Protein AF-A0A6S7AX30-F1 (afdb_monomer_lite)

Foldseek 3Di:
DDDDDDDDDDQPQQQPFDDDDPPDALGDGPVLVVCCVPPPVNVVADNPDPLSSLLSVLCCVQPVCVVCVSYDRDGDPVNLVVVVPDALVNCLVRRVSSVLSVQQHPDDDSCVVHPNQVQQADKDAQEDVQRDIDGNVLVSVQVVDPVNVVQANSNAPLSVLVSLVCCVVPVCNSGVVYDDHDDQDRVQQADWPDDPVPPDDTDTRVLVRVCVVDPVSVVQADPVAPLRRLVSLVCCVVPVCVSRVSDDDDDDADDDQQACAPDDADPLWFTDGNVLVSVCVVDVVLCVQLPDCRARSSVLQSLLCCVPPVCVSRVSHDDHGDATDDQQADWADDDDPLADIDGNVLVSVCVVPVVLCVQQPRHARLSRLQSLQCCVVPVCNSRVSDPDDDDADDPQQQDWAAAPQGRPQTDGNVLVRVCVVDPVLVVQADRNARLRVLVSLVCCQPPVCVSRVSDDDHLADRPQQQDWPDDPPPLAFTDTNVLVSVCVVDPVNVVQADSVANVRVLVSLVCCVVPVCVVNVSDPDDDDAGDPQQQAAPDPDDPDADGDGNVLVSVCVVDPVLCPQLPPVARRNVLSSLVCCVVPVCVVRVSHDDHDDADDVQQQDFAADPQGGPDTDRNVLVSVCVVDPVLVVQADSNANVSRLVSLVCCVVPVCVVRVSHDDHLLCSLVVQLVCCVPPPPPPALWRPSLVRVCVRDPVLVVPADRVDPVSVVVSLVCCLVCVCVVRVSNNQWHKDWDDQDDDDDDDDGDDTGIGIDGDDPDAAFAEEEEEACQAPDPLVVLSVQVVLLCVVLVGDYAYEYLQDDDHDRHHCPCVVRYDPDHRHQAYEYSEALVVLVVSCVRVVVCVLPPNHQYEYAHWDWWQEDFCVSPVSLVSHQAYAQQFVSRQNHCVVVPPHHYDDQHGFADADDQDALDCVVQVHDDQAQEEEEADEQVDQCLQQVVLLVLLLQCLQQPQDRPRYAYEYHYENRDPPDPSVVSVVVSCPPRPRYHYRHDDDDSNRVSSPLLNHAEYEGQGQTTSACNVQLNNLLSLHAYEYECDYGPVRLDDVQQHLYFFADWAQFDVPSDPSSPPITTGRTDSNSSSVSVNCCVVPVVSRNRNSNSSSVSCCCCRHSVNSSVVVVVVSVVVVVVVVD

Secondary structure (DSSP, 8-state):
-----PPPPSSGGGGSB-SS-TTSTTPPBHHHHHHTTT-TTTTT--TT-HHHHHHHHHHIIIIITTT-TT---PPPHHHHHHHHH--HHHHHHH-HHHHHHHHT--S--GGGGG-HHHHHT-EEEEETTTTEEEEHHHHHHHHH-HHHHHH--TTSHHHHHHHHHHIIIIITTT-TT---------GGGSSBSS-TTSSSPP-BHHHHHHHHH-HHHHHH--TTSHHHHHHHHHHIIIIIHHHTTT----PPPP-GGGSSBSS--SSS----BHHHHHHHHT-HHHHHHH--TTSHHHHHHHHHHIIIIIHHH-TT----PPPPPGGGGPEEP-SSTTPPPEEHHHHHHHHH-HHHHHH--TTSHHHHHHHHHHIIIIIHHH-TTS---PPPPPGGGG-EE--SS---S-EEHHHHHHHHH-HHHHHH--TT-HHHHHHHHHHIIIIIHHH-TT--------TTSSSBSS-TTS-SPP-BHHHHHHHHH-HHHHHH--TTSHHHHHHHHHHIIIIIHHHTTT----PPPPPHHHHSBSS---SSS---BHHHHHHHHH-TTTTTTS-TTSHHHHHHHHHHIIIIIHHH-TT----PPPPPHHHH-EE--SS---S-EEHHHHHHHHH-HHHHHH--TTSHHHHHHHHHHIIIIIHHH-TT-----TTHHHHHHHHHHHS--TT-SS-HHHHHHHHH-HHHHHH--TTSHHHHHHHHHHHHHHHHHH-GGGTTEEEEEE--------S--PPSEEEEEE-----EEEEEEEE-TTBSSHHHHHHHHHHHHHHHTT--EEEEE-SS--S-B---TTGGGEESS--EEEEEE-S-HHHHHHHHHTTTHHHHHSSSEEEE-----SSS--GGGTTGGGGSSEEEESSHHHHHHHHTT-SS-EEE-PPP---PPPS---GGGGT--TTSEEEEEEEETTS-HHHH-HHHHHHHHHHHHTTT-TTEEEEEEEES--TT-HHHHHHHHHHTT-TTEEEE-SPPPHHHHHHHHHHSSEEEE--S--SS-HHHHHHHHTT--EEEESSSGGGGT--TTTSEEE-EEEEEPPTTSSTT-TT-EEEEE-HHHHHHHHHHHHH-HHHHHHHHHHHHHHHHHHTSHHHHHHHHHHHHHHHHHHTT-

Sequence (1133 aa):
MANLGPKKNKTGWLAEYRHPSPTELFCLPSAIYFLMKFRADLAPFNSKALDDRITLYFWWEMTARETYPDFDWVLREEDLEYLRQLDNDTLIERHPGALTYWLGTTLPSVLDTKQLDETLLEPQTVFEEAGLQLPKLITMIVANRGDLSQAFKLDTLSGYLNCLDWWEAHGQDASPRVTWRPPVSWPALLEPIDDPRSGTMPFPRFLALITTERHDLRSAFDLNTLIGRLECLSWWADHGHREYLRIKWSQPPIGGAMVEPEQPPVDDGPHVPRFLSQIVDERPDLQAAFGPLQSFTGRLNCLSWWLEHGQFQYRAIKWVPPTVPAPLFEMEWGEHPDWLPVPRFLRLIREEWPDLQALCPLDSFIGRLKCLSWWVEHGERQFPVIHWVAPALGEDLFRMEAGEQCALPLLPRFLTLIRNERPDLQADFDLDSFSQRLGLLSWWDKDGHNEYHAIKWSAAGLPGLLEPIDDPQSGAMPLPRFLALITAERADLRGAYDLNTLTGRLACLTWWEEHGHREYSLIKWAPAPIGSAMLEPEQPAVNDGPDVPRFIAQIVRERPDLRTFCAQNSFIGRVNALSWWVDHGQFQYPAIHWVPPALSEDLLRMEPGQQCTLPLLPRFLLLIWKARPDLQESFNLDSFSHRLGLISWWDRDGQREYHAIKWSATRLSEVLASIDDEQPADDSLLPRFLVLIASDRADLRSVYDINTEAGRDQLAAWWNEWGEAEYPLLGSLKVRWVDSTGDSDDDEREPARYHARVEGVGYEHGVNVIGFPQGVLGLGEDARMAARVFQLTSTPVALINAPMSGPAKLDHSVDHLIRDELKYRISLICLPAPEMVRLALEGGRKLIDAPTHKIGAWPWELPHWPSAFGKVHQMVDEIWAQSRFVQSVYSRLGDTPVYHMPMAVEVPAPVDPKRERFGLPSNEFLFYLMFDGNSWLSRKNPLAGVQAFKQAFGKHSPGVGLVIKAMNVRDDDPVWRAVLELAAGDSRIHIVSERLSRQDSTDFMACCDAYISLHRSEGFGRVIAEAMALGQPVVATNFSGNVDFCEPDTAFLVDGELIPLRPGDYLFSEGQYWCDPDVSIAAEQLKRMIDDVPLRERIAQAGKARVERDYSVEAVARAYARRLAAIAEAKAK

Radius of gyration: 48.24 Å; chains: 1; bounding box: 121×79×139 Å

pLDDT: mean 85.19, std 10.33, range [29.56, 98.75]

Structure (mmCIF, N/CA/C/O backbone):
data_AF-A0A6S7AX30-F1
#
_entry.id   AF-A0A6S7AX30-F1
#
loop_
_atom_site.group_PDB
_atom_site.id
_atom_site.type_symbol
_atom_site.label_atom_id
_atom_site.label_alt_id
_atom_site.label_comp_id
_atom_site.label_asym_id
_atom_site.label_entity_id
_atom_site.label_seq_id
_atom_site.pdbx_PDB_ins_code
_atom_site.Cartn_x
_atom_site.Cartn_y
_atom_site.Cartn_z
_atom_site.occupancy
_atom_site.B_iso_or_equiv
_atom_site.auth_seq_id
_atom_site.auth_comp_id
_atom_site.auth_asym_id
_atom_site.auth_atom_id
_atom_site.pdbx_PDB_model_num
ATOM 1 N N . MET A 1 1 ? 69.314 -39.442 44.982 1.00 42.22 1 MET A N 1
ATOM 2 C CA . MET A 1 1 ? 68.712 -38.116 44.694 1.00 42.22 1 MET A CA 1
ATOM 3 C C . MET A 1 1 ? 67.278 -38.376 44.238 1.00 42.22 1 MET A C 1
ATOM 5 O O . MET A 1 1 ? 67.129 -39.277 43.434 1.00 42.22 1 MET A O 1
ATOM 9 N N . ALA A 1 2 ? 66.199 -37.743 44.706 1.00 37.50 2 ALA A N 1
ATOM 10 C CA . ALA A 1 2 ? 66.019 -36.527 45.500 1.00 37.50 2 ALA A CA 1
ATOM 11 C C . ALA A 1 2 ? 64.630 -36.514 46.214 1.00 37.50 2 ALA A C 1
ATOM 13 O O . ALA A 1 2 ? 63.780 -37.349 45.927 1.00 37.50 2 ALA A O 1
ATOM 14 N N . ASN A 1 3 ? 64.477 -35.559 47.143 1.00 48.16 3 ASN A N 1
ATOM 15 C CA . ASN A 1 3 ? 63.391 -35.232 48.096 1.00 48.16 3 ASN A CA 1
ATOM 16 C C . ASN A 1 3 ? 61.920 -35.235 47.613 1.00 48.16 3 ASN A C 1
ATOM 18 O O . ASN A 1 3 ? 61.669 -34.876 46.470 1.00 48.16 3 ASN A O 1
ATOM 22 N N . LEU A 1 4 ? 60.970 -35.443 48.557 1.00 37.53 4 LEU A N 1
ATOM 23 C CA . LEU A 1 4 ? 59.861 -34.524 48.954 1.00 37.53 4 LEU A CA 1
ATOM 24 C C . LEU A 1 4 ? 59.042 -35.098 50.160 1.00 37.53 4 LEU A C 1
ATOM 26 O O . LEU A 1 4 ? 58.848 -36.305 50.249 1.00 37.53 4 LEU A O 1
ATOM 30 N N . GLY A 1 5 ? 58.622 -34.238 51.111 1.00 41.16 5 GLY A N 1
ATOM 31 C CA . GLY A 1 5 ? 58.131 -34.555 52.483 1.00 41.16 5 GLY A CA 1
ATOM 32 C C . GLY A 1 5 ? 56.606 -34.790 52.709 1.00 41.16 5 GLY A C 1
ATOM 33 O O . GLY A 1 5 ? 55.892 -35.101 51.758 1.00 41.16 5 GLY A O 1
ATOM 34 N N . PRO A 1 6 ? 56.082 -34.676 53.962 1.00 50.81 6 PRO A N 1
ATOM 35 C CA . PRO A 1 6 ? 54.778 -35.228 54.382 1.00 50.81 6 PRO A CA 1
ATOM 36 C C . PRO A 1 6 ? 53.566 -34.316 54.076 1.00 50.81 6 PRO A C 1
ATOM 38 O O . PRO A 1 6 ? 53.622 -33.100 54.263 1.00 50.81 6 PRO A O 1
ATOM 41 N N . LYS A 1 7 ? 52.436 -34.900 53.638 1.00 44.81 7 LYS A N 1
ATOM 42 C CA . LYS A 1 7 ? 51.177 -34.189 53.316 1.00 44.81 7 LYS A CA 1
ATOM 43 C C . LYS A 1 7 ? 50.457 -33.686 54.587 1.00 44.81 7 LYS A C 1
ATOM 45 O O . LYS A 1 7 ? 50.046 -34.488 55.417 1.00 44.81 7 LYS A O 1
ATOM 50 N N . LYS A 1 8 ? 50.253 -32.364 54.705 1.00 45.91 8 LYS A N 1
ATOM 51 C CA . LYS A 1 8 ? 49.377 -31.699 55.701 1.00 45.91 8 LYS A CA 1
ATOM 52 C C . LYS A 1 8 ? 47.892 -31.823 55.311 1.00 45.91 8 LYS A C 1
ATOM 54 O O . LYS A 1 8 ? 47.566 -31.617 54.143 1.00 45.91 8 LYS A O 1
ATOM 59 N N . ASN A 1 9 ? 47.010 -32.084 56.282 1.00 55.06 9 ASN A N 1
ATOM 60 C CA . ASN A 1 9 ? 45.549 -32.064 56.113 1.00 55.06 9 ASN A CA 1
ATOM 61 C C . ASN A 1 9 ? 45.050 -30.605 56.001 1.00 55.06 9 ASN A C 1
ATOM 63 O O . ASN A 1 9 ? 45.319 -29.802 56.892 1.00 55.06 9 ASN A O 1
ATOM 67 N N . LYS A 1 10 ? 44.410 -30.232 54.883 1.00 53.69 10 LYS A N 1
ATOM 68 C CA . LYS A 1 10 ? 44.222 -28.821 54.474 1.00 53.69 10 LYS A CA 1
ATOM 69 C C . LYS A 1 10 ? 42.907 -28.165 54.938 1.00 53.69 10 LYS A C 1
ATOM 71 O O . LYS A 1 10 ? 42.803 -26.947 54.827 1.00 53.69 10 LYS A O 1
ATOM 76 N N . THR A 1 11 ? 41.938 -28.917 55.469 1.00 63.81 11 THR A N 1
ATOM 77 C CA . THR A 1 11 ? 40.580 -28.416 55.797 1.00 63.81 11 THR A CA 1
ATOM 78 C C . THR A 1 11 ? 40.224 -28.425 57.286 1.00 63.81 11 THR A C 1
ATOM 80 O O . THR A 1 11 ? 39.175 -27.913 57.654 1.00 63.81 11 THR A O 1
ATOM 83 N N . GLY A 1 12 ? 41.105 -28.917 58.168 1.00 64.38 12 GLY A N 1
ATOM 84 C CA . GLY A 1 12 ? 40.817 -29.037 59.609 1.00 64.38 12 GLY A CA 1
ATOM 85 C C . GLY A 1 12 ? 40.468 -27.723 60.325 1.00 64.38 12 GLY A C 1
ATOM 86 O O . GLY A 1 12 ? 39.806 -27.748 61.353 1.00 64.38 12 GLY A O 1
ATOM 87 N N . TRP A 1 13 ? 40.842 -26.577 59.750 1.00 72.88 13 TRP A N 1
ATOM 88 C CA . TRP A 1 13 ? 40.536 -25.255 60.299 1.00 72.88 13 TRP A CA 1
ATOM 89 C C . TRP A 1 13 ? 39.056 -24.845 60.153 1.00 72.88 13 TRP A C 1
ATOM 91 O O . TRP A 1 13 ? 38.624 -23.907 60.817 1.00 72.88 13 TRP A O 1
ATOM 101 N N . LEU A 1 14 ? 38.265 -25.511 59.297 1.00 71.56 14 LEU A N 1
ATOM 102 C CA . LEU A 1 14 ? 36.848 -25.172 59.074 1.00 71.56 14 LEU A CA 1
ATOM 103 C C . LEU A 1 14 ? 35.968 -25.439 60.307 1.00 71.56 14 LEU A C 1
ATOM 105 O O . LEU A 1 14 ? 34.996 -24.715 60.524 1.00 71.56 14 LEU A O 1
ATOM 109 N N . ALA A 1 15 ? 36.352 -26.424 61.123 1.00 70.69 15 ALA A N 1
ATOM 110 C CA . ALA A 1 15 ? 35.681 -26.792 62.370 1.00 70.69 15 ALA A CA 1
ATOM 111 C C . ALA A 1 15 ? 36.139 -25.957 63.587 1.00 70.69 15 ALA A C 1
ATOM 113 O O . ALA A 1 15 ? 35.572 -26.082 64.668 1.00 70.69 15 ALA A O 1
ATOM 114 N N . GLU A 1 16 ? 37.166 -25.109 63.442 1.00 76.81 16 GLU A N 1
ATOM 115 C CA . GLU A 1 16 ? 37.629 -24.226 64.521 1.00 76.81 16 GLU A CA 1
ATOM 116 C C . GLU A 1 16 ? 36.676 -23.032 64.698 1.00 76.81 16 GLU A C 1
ATOM 118 O O . GLU A 1 16 ? 36.100 -22.550 63.726 1.00 76.81 16 GLU A O 1
ATOM 123 N N . TYR A 1 17 ? 36.546 -22.476 65.904 1.00 75.12 17 TYR A N 1
ATOM 124 C CA . TYR A 1 17 ? 35.727 -21.280 66.164 1.00 75.12 17 TYR A CA 1
ATOM 125 C C . TYR A 1 17 ? 36.562 -19.992 66.038 1.00 75.12 17 TYR A C 1
ATOM 127 O O . TYR A 1 17 ? 37.670 -19.927 66.572 1.00 75.12 17 TYR A O 1
ATOM 135 N N . ARG A 1 18 ? 36.052 -18.944 65.363 1.00 64.25 18 ARG A N 1
ATOM 136 C CA . ARG A 1 18 ? 36.809 -17.689 65.113 1.00 64.25 18 ARG A CA 1
ATOM 137 C C . ARG A 1 18 ? 36.280 -16.415 65.792 1.00 64.25 18 ARG A C 1
ATOM 139 O O . ARG A 1 18 ? 37.004 -15.421 65.773 1.00 64.25 18 ARG A O 1
ATOM 146 N N . HIS A 1 19 ? 35.084 -16.397 66.396 1.00 60.34 19 HIS A N 1
ATOM 147 C CA . HIS A 1 19 ? 34.520 -15.187 67.030 1.00 60.34 19 HIS A CA 1
ATOM 148 C C . HIS A 1 19 ? 33.320 -15.487 67.974 1.00 60.34 19 HIS A C 1
ATOM 150 O O . HIS A 1 19 ? 32.438 -16.226 67.547 1.00 60.34 19 HIS A O 1
ATOM 156 N N . PRO A 1 20 ? 33.174 -14.841 69.159 1.00 54.16 20 PRO A N 1
ATOM 157 C CA . PRO A 1 20 ? 34.151 -14.608 70.219 1.00 54.16 20 PRO A CA 1
ATOM 158 C C . PRO A 1 20 ? 33.962 -15.661 71.340 1.00 54.16 20 PRO A C 1
ATOM 160 O O . PRO A 1 20 ? 32.914 -15.756 71.958 1.00 54.16 20 PRO A O 1
ATOM 163 N N . SER A 1 21 ? 35.003 -16.431 71.642 1.00 62.84 21 SER A N 1
ATOM 164 C CA . SER A 1 21 ? 35.012 -17.480 72.675 1.00 62.84 21 SER A CA 1
ATOM 165 C C . SER A 1 21 ? 34.182 -18.750 72.376 1.00 62.84 21 SER A C 1
ATOM 167 O O . SER A 1 21 ? 32.979 -18.678 72.130 1.00 62.84 21 SER A O 1
ATOM 169 N N . PRO A 1 22 ? 34.778 -19.950 72.525 1.00 67.75 22 PRO A N 1
ATOM 170 C CA . PRO A 1 22 ? 34.062 -21.232 72.537 1.00 67.75 22 PRO A CA 1
ATOM 171 C C . PRO A 1 22 ? 32.986 -21.373 73.632 1.00 67.75 22 PRO A C 1
ATOM 173 O O . PRO A 1 22 ? 32.368 -22.428 73.735 1.00 67.75 22 PRO A O 1
ATOM 176 N N . THR A 1 23 ? 32.791 -20.360 74.486 1.00 74.75 23 THR A N 1
ATOM 177 C CA . THR A 1 23 ? 31.898 -20.382 75.654 1.00 74.75 23 THR A CA 1
ATOM 178 C C . THR A 1 23 ? 30.538 -19.710 75.430 1.00 74.75 23 THR A C 1
ATOM 180 O O . THR A 1 23 ? 29.663 -19.877 76.267 1.00 74.75 23 THR A O 1
ATOM 183 N N . GLU A 1 24 ? 30.310 -18.966 74.342 1.00 83.56 24 GLU A N 1
ATOM 184 C CA . GLU A 1 24 ? 29.011 -18.306 74.085 1.00 83.56 24 GLU A CA 1
ATOM 185 C C . GLU A 1 24 ? 27.985 -19.234 73.420 1.00 83.56 24 GLU A C 1
ATOM 187 O O . GLU A 1 24 ? 28.378 -20.106 72.650 1.00 83.56 24 GLU A O 1
ATOM 192 N N . LEU A 1 25 ? 26.685 -19.050 73.698 1.00 86.69 25 LEU A N 1
ATOM 193 C CA . LEU A 1 25 ? 25.582 -19.824 73.098 1.00 86.69 25 LEU A CA 1
ATOM 194 C C . LEU A 1 25 ? 25.581 -19.738 71.559 1.00 86.69 25 LEU A C 1
ATOM 196 O O . LEU A 1 25 ? 25.778 -18.658 71.002 1.00 86.69 25 LEU A O 1
ATOM 200 N N . PHE A 1 26 ? 25.346 -20.868 70.888 1.00 90.50 26 PHE A N 1
ATOM 201 C CA . PHE A 1 26 ? 25.365 -21.039 69.430 1.00 90.50 26 PHE A CA 1
ATOM 202 C C . PHE A 1 26 ? 26.657 -20.502 68.787 1.00 90.50 26 PHE A C 1
ATOM 204 O O . PHE A 1 26 ? 26.630 -19.715 67.840 1.00 90.50 26 PHE A O 1
ATOM 211 N N . CYS A 1 27 ? 27.816 -20.903 69.325 1.00 87.12 27 CYS A N 1
ATOM 212 C CA . CYS A 1 27 ? 29.123 -20.455 68.835 1.00 87.12 27 CYS A CA 1
ATOM 213 C C . CYS A 1 27 ? 29.326 -20.797 67.345 1.00 87.12 27 CYS A C 1
ATOM 215 O O . CYS A 1 27 ? 29.049 -21.915 66.913 1.00 87.12 27 CYS A O 1
ATOM 217 N N . LEU A 1 28 ? 29.824 -19.830 66.566 1.00 86.12 28 LEU A N 1
ATOM 218 C CA . LEU A 1 28 ? 29.860 -19.882 65.103 1.00 86.12 28 LEU A CA 1
ATOM 219 C C . LEU A 1 28 ? 31.139 -20.578 64.576 1.00 86.12 28 LEU A C 1
ATOM 221 O O . LEU A 1 28 ? 32.245 -20.080 64.838 1.00 86.12 28 LEU A O 1
ATOM 225 N N . PRO A 1 29 ? 31.044 -21.674 63.794 1.00 85.94 29 PRO A N 1
ATOM 226 C CA . PRO A 1 29 ? 32.205 -22.296 63.153 1.00 85.94 29 PRO A CA 1
ATOM 227 C C . PRO A 1 29 ? 32.912 -21.342 62.180 1.00 85.94 29 PRO A C 1
ATOM 229 O O . PRO A 1 29 ? 32.282 -20.483 61.552 1.00 85.94 29 PRO A O 1
ATOM 232 N N . SER A 1 30 ? 34.224 -21.517 61.988 1.00 82.19 30 SER A N 1
ATOM 233 C CA . SER A 1 30 ? 35.027 -20.706 61.055 1.00 82.19 30 SER A CA 1
ATOM 234 C C . SER A 1 30 ? 34.475 -20.736 59.637 1.00 82.19 30 SER A C 1
ATOM 236 O O . SER A 1 30 ? 34.557 -19.724 58.943 1.00 82.19 30 SER A O 1
ATOM 238 N N . ALA A 1 31 ? 33.901 -21.866 59.217 1.00 81.69 31 ALA A N 1
ATOM 239 C CA . ALA A 1 31 ? 33.264 -22.002 57.915 1.00 81.69 31 ALA A CA 1
ATOM 240 C C . ALA A 1 31 ? 32.069 -21.048 57.745 1.00 81.69 31 ALA A C 1
ATOM 242 O O . ALA A 1 31 ? 32.006 -20.324 56.755 1.00 81.69 31 ALA A O 1
ATOM 243 N N . ILE A 1 32 ? 31.174 -20.964 58.732 1.00 86.75 32 ILE A N 1
ATOM 244 C CA . ILE A 1 32 ? 30.006 -20.069 58.687 1.00 86.75 32 ILE A CA 1
ATOM 245 C C . ILE A 1 32 ? 30.455 -18.607 58.749 1.00 86.75 32 ILE A C 1
ATOM 247 O O . ILE A 1 32 ? 30.018 -17.790 57.940 1.00 86.75 32 ILE A O 1
ATOM 251 N N . TYR A 1 33 ? 31.415 -18.289 59.625 1.00 80.81 33 TYR A N 1
ATOM 252 C CA . TYR A 1 33 ? 32.007 -16.948 59.693 1.00 80.81 33 TYR A CA 1
ATOM 253 C C . TYR A 1 33 ? 32.649 -16.524 58.363 1.00 80.81 33 TYR A C 1
ATOM 255 O O . TYR A 1 33 ? 32.619 -15.353 57.985 1.00 80.81 33 TYR A O 1
ATOM 263 N N . PHE A 1 34 ? 33.255 -17.475 57.648 1.00 79.25 34 PHE A N 1
ATOM 264 C CA . PHE A 1 34 ? 33.798 -17.244 56.318 1.00 79.25 34 PHE A CA 1
ATOM 265 C C . PHE A 1 34 ? 32.681 -17.019 55.292 1.00 79.25 34 PHE A C 1
ATOM 267 O O . PHE A 1 34 ? 32.738 -16.031 54.565 1.00 79.25 34 PHE A O 1
ATOM 274 N N . LEU A 1 35 ? 31.649 -17.868 55.262 1.00 82.06 35 LEU A N 1
ATOM 275 C CA . LEU A 1 35 ? 30.531 -17.757 54.317 1.00 82.06 35 LEU A CA 1
ATOM 276 C C . LEU A 1 35 ? 29.806 -16.410 54.422 1.00 82.06 35 LEU A C 1
ATOM 278 O O . LEU A 1 35 ? 29.531 -15.801 53.390 1.00 82.06 35 LEU A O 1
ATOM 282 N N . MET A 1 36 ? 29.606 -15.886 55.634 1.00 84.19 36 MET A N 1
ATOM 283 C CA . MET A 1 36 ? 29.001 -14.564 55.862 1.00 84.19 36 MET A CA 1
ATOM 284 C C . MET A 1 36 ? 29.741 -13.406 55.168 1.00 84.19 36 MET A C 1
ATOM 286 O O . MET A 1 36 ? 29.152 -12.356 54.936 1.00 84.19 36 MET A O 1
ATOM 290 N N . LYS A 1 37 ? 31.026 -13.570 54.813 1.00 74.12 37 LYS A N 1
ATOM 291 C CA . LYS A 1 37 ? 31.805 -12.540 54.101 1.00 74.12 37 LYS A CA 1
ATOM 292 C C . LYS A 1 37 ? 31.647 -12.568 52.582 1.00 74.12 37 LYS A C 1
ATOM 294 O O . LYS A 1 37 ? 32.015 -11.593 51.935 1.00 74.12 37 LYS A O 1
ATOM 299 N N . PHE A 1 38 ? 31.167 -13.675 52.017 1.00 70.44 38 PHE A N 1
ATOM 300 C CA . PHE A 1 38 ? 31.124 -13.891 50.563 1.00 70.44 38 PHE A CA 1
ATOM 301 C C . PHE A 1 38 ? 29.712 -14.119 50.026 1.00 70.44 38 PHE A C 1
ATOM 303 O O . PHE A 1 38 ? 29.464 -13.877 48.848 1.00 70.44 38 PHE A O 1
ATOM 310 N N . ARG A 1 39 ? 28.788 -14.577 50.872 1.00 76.38 39 ARG A N 1
ATOM 311 C CA . ARG A 1 39 ? 27.390 -14.798 50.516 1.00 76.38 39 ARG A CA 1
ATOM 312 C C . ARG A 1 39 ? 26.551 -13.580 50.874 1.00 76.38 39 ARG A C 1
ATOM 314 O O . ARG A 1 39 ? 26.411 -13.241 52.046 1.00 76.38 39 ARG A O 1
ATOM 321 N N . ALA A 1 40 ? 25.991 -12.937 49.852 1.00 74.06 40 ALA A N 1
ATOM 322 C CA . ALA A 1 40 ? 25.175 -11.736 50.010 1.00 74.06 40 ALA A CA 1
ATOM 323 C C . ALA A 1 40 ? 23.923 -11.980 50.871 1.00 74.06 40 ALA A C 1
ATOM 325 O O . ALA A 1 40 ? 23.527 -11.098 51.624 1.00 74.06 40 ALA A O 1
ATOM 326 N N . ASP A 1 41 ? 23.350 -13.184 50.817 1.00 79.81 41 ASP A N 1
ATOM 327 C CA . ASP A 1 41 ? 22.185 -13.591 51.609 1.00 79.81 41 ASP A CA 1
ATOM 328 C C . ASP A 1 41 ? 22.490 -13.771 53.106 1.00 79.81 41 ASP A C 1
ATOM 330 O O . ASP A 1 41 ? 21.584 -13.698 53.930 1.00 79.81 41 ASP A O 1
ATOM 334 N N . LEU A 1 42 ? 23.764 -13.947 53.476 1.00 83.38 42 LEU A N 1
ATOM 335 C CA . LEU A 1 42 ? 24.196 -14.100 54.871 1.00 83.38 42 LEU A CA 1
ATOM 336 C C . LEU A 1 42 ? 24.824 -12.832 55.460 1.00 83.38 42 LEU A C 1
ATOM 338 O O . LEU A 1 42 ? 25.038 -12.753 56.670 1.00 83.38 42 LEU A O 1
ATOM 342 N N . ALA A 1 43 ? 25.121 -11.845 54.615 1.00 78.75 43 ALA A N 1
ATOM 343 C CA . ALA A 1 43 ? 25.729 -10.578 55.005 1.00 78.75 43 ALA A CA 1
ATOM 344 C C . ALA A 1 43 ? 24.909 -9.751 56.024 1.00 78.75 43 ALA A C 1
ATOM 346 O O . ALA A 1 43 ? 25.538 -9.064 56.832 1.00 78.75 43 ALA A O 1
ATOM 347 N N . PRO A 1 44 ? 23.556 -9.790 56.038 1.00 84.56 44 PRO A N 1
ATOM 348 C CA . PRO A 1 44 ? 22.765 -9.043 57.020 1.00 84.56 44 PRO A CA 1
ATOM 349 C C . PRO A 1 44 ? 22.865 -9.565 58.460 1.00 84.56 44 PRO A C 1
ATOM 351 O O . PRO A 1 44 ? 22.598 -8.803 59.387 1.00 84.56 44 PRO A O 1
ATOM 354 N N . PHE A 1 45 ? 23.238 -10.834 58.672 1.00 87.81 45 PHE A N 1
ATOM 355 C CA . PHE A 1 45 ? 23.252 -11.429 60.011 1.00 87.81 45 PHE A CA 1
ATOM 356 C C . PHE A 1 45 ? 24.421 -10.916 60.857 1.00 87.81 45 PHE A C 1
ATOM 358 O O . PHE A 1 45 ? 25.582 -10.888 60.434 1.00 87.81 45 PHE A O 1
ATOM 365 N N . ASN A 1 46 ? 24.142 -10.577 62.112 1.00 88.12 46 ASN A N 1
ATOM 366 C CA . ASN A 1 46 ? 25.141 -10.149 63.072 1.00 88.12 46 ASN A CA 1
ATOM 367 C C . ASN A 1 46 ? 25.626 -11.327 63.928 1.00 88.12 46 ASN A C 1
ATOM 369 O O . ASN A 1 46 ? 24.971 -11.754 64.872 1.00 88.12 46 ASN A O 1
ATOM 373 N N . SER A 1 47 ? 26.860 -11.776 63.682 1.00 82.31 47 SER A N 1
ATOM 374 C CA . SER A 1 47 ? 27.509 -12.861 64.449 1.00 82.31 47 SER A CA 1
ATOM 375 C C . SER A 1 47 ? 27.630 -12.636 65.972 1.00 82.31 47 SER A C 1
ATOM 377 O O . SER A 1 47 ? 28.013 -13.561 66.687 1.00 82.31 47 SER A O 1
ATOM 379 N N . LYS A 1 48 ? 27.337 -11.431 66.485 1.00 84.19 48 LYS A N 1
ATOM 380 C CA . LYS A 1 48 ? 27.303 -11.116 67.927 1.00 84.19 48 LYS A CA 1
ATOM 381 C C . LYS A 1 48 ? 25.905 -11.202 68.546 1.00 84.19 48 LYS A C 1
ATOM 383 O O . LYS A 1 48 ? 25.804 -11.259 69.769 1.00 84.19 48 LYS A O 1
ATOM 388 N N . ALA A 1 49 ? 24.843 -11.162 67.745 1.00 89.19 49 ALA A N 1
ATOM 389 C CA . ALA A 1 49 ? 23.474 -11.216 68.242 1.00 89.19 49 ALA A CA 1
ATOM 390 C C . ALA A 1 49 ? 23.044 -12.677 68.432 1.00 89.19 49 ALA A C 1
ATOM 392 O O . ALA A 1 49 ? 23.248 -13.511 67.553 1.00 89.19 49 ALA A O 1
ATOM 393 N N . LEU A 1 50 ? 22.461 -13.002 69.591 1.00 89.12 50 LEU A N 1
ATOM 394 C CA . LEU A 1 50 ? 22.008 -14.366 69.878 1.00 89.12 50 LEU A CA 1
ATOM 395 C C . LEU A 1 50 ? 20.931 -14.820 68.881 1.00 89.12 50 LEU A C 1
ATOM 397 O O . LEU A 1 50 ? 21.035 -15.923 68.353 1.00 89.12 50 LEU A O 1
ATOM 401 N N . ASP A 1 51 ? 19.968 -13.951 68.574 1.00 88.44 51 ASP A N 1
ATOM 402 C CA . ASP A 1 51 ? 18.848 -14.260 67.677 1.00 88.44 51 ASP A CA 1
ATOM 403 C C . ASP A 1 51 ? 19.328 -14.572 66.247 1.00 88.44 51 ASP A C 1
ATOM 405 O O . ASP A 1 51 ? 18.858 -15.524 65.618 1.00 88.44 51 ASP A O 1
ATOM 409 N N . ASP A 1 52 ? 20.344 -13.846 65.767 1.00 90.56 52 ASP A N 1
ATOM 410 C CA . ASP A 1 52 ? 20.965 -14.092 64.463 1.00 90.56 52 ASP A CA 1
ATOM 411 C C . ASP A 1 52 ? 21.780 -15.383 64.450 1.00 90.56 52 ASP A C 1
ATOM 413 O O . ASP A 1 52 ? 21.768 -16.101 63.456 1.00 90.56 52 ASP A O 1
ATOM 417 N N . ARG A 1 53 ? 22.465 -15.728 65.548 1.00 91.62 53 ARG A N 1
ATOM 418 C CA . ARG A 1 53 ? 23.192 -17.006 65.646 1.00 91.62 53 ARG A CA 1
ATOM 419 C C . ARG A 1 53 ? 22.252 -18.204 65.649 1.00 91.62 53 ARG A C 1
ATOM 421 O O . ARG A 1 53 ? 22.544 -19.191 64.981 1.00 91.62 53 ARG A O 1
ATOM 428 N N . ILE A 1 54 ? 21.126 -18.103 66.351 1.00 93.31 54 ILE A N 1
ATOM 429 C CA . ILE A 1 54 ? 20.081 -19.133 66.345 1.00 93.31 54 ILE A CA 1
ATOM 430 C C . ILE A 1 54 ? 19.490 -19.255 64.937 1.00 93.31 54 ILE A C 1
ATOM 432 O O . ILE A 1 54 ? 19.397 -20.356 64.400 1.00 93.31 54 ILE A O 1
ATOM 436 N N . THR A 1 55 ? 19.169 -18.133 64.292 1.00 92.94 55 THR A N 1
ATOM 437 C CA . THR A 1 55 ? 18.641 -18.130 62.919 1.00 92.94 55 THR A CA 1
ATOM 438 C C . THR A 1 55 ? 19.646 -18.707 61.917 1.00 92.94 55 THR A C 1
ATOM 440 O O . THR A 1 55 ? 19.268 -19.520 61.079 1.00 92.94 55 THR A O 1
ATOM 443 N N . LEU A 1 56 ? 20.933 -18.362 62.030 1.00 92.56 56 LEU A N 1
ATOM 444 C CA . LEU A 1 56 ? 22.013 -18.924 61.211 1.00 92.56 56 LEU A CA 1
ATOM 445 C C . LEU A 1 56 ? 22.199 -20.426 61.443 1.00 92.56 56 LEU A C 1
ATOM 447 O O . LEU A 1 56 ? 22.506 -21.147 60.494 1.00 92.56 56 LEU A O 1
ATOM 451 N N . TYR A 1 57 ? 22.008 -20.904 62.674 1.00 93.25 57 TYR A N 1
ATOM 452 C CA . TYR A 1 57 ? 22.022 -22.334 62.958 1.00 93.25 57 TYR A CA 1
ATOM 453 C C . TYR A 1 57 ? 20.880 -23.047 62.236 1.00 93.25 57 TYR A C 1
ATOM 455 O O . TYR A 1 57 ? 21.147 -24.012 61.533 1.00 93.25 57 TYR A O 1
ATOM 463 N N . PHE A 1 58 ? 19.642 -22.550 62.323 1.00 93.19 58 PHE A N 1
ATOM 464 C CA . PHE A 1 58 ? 18.510 -23.172 61.626 1.00 93.19 58 PHE A CA 1
ATOM 465 C C . PHE A 1 58 ? 18.600 -23.031 60.104 1.00 93.19 58 PHE A C 1
ATOM 467 O O . PHE A 1 58 ? 18.261 -23.968 59.391 1.00 93.19 58 PHE A O 1
ATOM 474 N N . TRP A 1 59 ? 19.140 -21.926 59.586 1.00 92.38 59 TRP A N 1
ATOM 475 C CA . TRP A 1 59 ? 19.506 -21.822 58.171 1.00 92.38 59 TRP A CA 1
ATOM 476 C C . TRP A 1 59 ? 20.494 -22.928 57.770 1.00 92.38 59 TRP A C 1
ATOM 478 O O . TRP A 1 59 ? 20.305 -23.608 56.758 1.00 92.38 59 TRP A O 1
ATOM 488 N N . TRP A 1 60 ? 21.539 -23.145 58.573 1.00 92.19 60 TRP A N 1
ATOM 489 C CA . TRP A 1 60 ? 22.515 -24.192 58.299 1.00 92.19 60 TRP A CA 1
ATOM 490 C C . TRP A 1 60 ? 21.901 -25.592 58.419 1.00 92.19 60 TRP A C 1
ATOM 492 O O . TRP A 1 60 ? 22.016 -26.369 57.476 1.00 92.19 60 TRP A O 1
ATOM 502 N N . GLU A 1 61 ? 21.210 -25.888 59.521 1.00 91.94 61 GLU A N 1
ATOM 503 C CA . GLU A 1 61 ? 20.596 -27.186 59.826 1.00 91.94 61 GLU A CA 1
ATOM 504 C C . GLU A 1 61 ? 19.575 -27.583 58.752 1.00 91.94 61 GLU A C 1
ATOM 506 O O . GLU A 1 61 ? 19.606 -28.715 58.272 1.00 91.94 61 GLU A O 1
ATOM 511 N N . MET A 1 62 ? 18.724 -26.639 58.334 1.00 90.88 62 MET A N 1
ATOM 512 C CA . MET A 1 62 ? 17.606 -26.900 57.422 1.00 90.88 62 MET A CA 1
ATOM 513 C C . MET A 1 62 ? 17.967 -26.800 55.944 1.00 90.88 62 MET A C 1
ATOM 515 O O . MET A 1 62 ? 17.307 -27.428 55.120 1.00 90.88 62 MET A O 1
ATOM 519 N N . THR A 1 63 ? 18.967 -25.987 55.591 1.00 87.19 63 THR A N 1
ATOM 520 C CA . THR A 1 63 ? 19.252 -25.648 54.185 1.00 87.19 63 THR A CA 1
ATOM 521 C C . THR A 1 63 ? 20.693 -25.948 53.785 1.00 87.19 63 THR A C 1
ATOM 523 O O . THR A 1 63 ? 20.947 -26.513 52.723 1.00 87.19 63 THR A O 1
ATOM 526 N N . ALA A 1 64 ? 21.672 -25.545 54.598 1.00 86.06 64 ALA A N 1
ATOM 527 C CA . ALA A 1 64 ? 23.065 -25.500 54.153 1.00 86.06 64 ALA A CA 1
ATOM 528 C C . ALA A 1 64 ? 23.868 -26.780 54.446 1.00 86.06 64 ALA A C 1
ATOM 530 O O . ALA A 1 64 ? 24.888 -27.009 53.795 1.00 86.06 64 ALA A O 1
ATOM 531 N N . ARG A 1 65 ? 23.436 -27.615 55.397 1.00 86.31 65 ARG A N 1
ATOM 532 C CA . ARG A 1 65 ? 24.186 -28.780 55.890 1.00 86.31 65 ARG A CA 1
ATOM 533 C C . ARG A 1 65 ? 24.559 -29.773 54.789 1.00 86.31 65 ARG A C 1
ATOM 535 O O . ARG A 1 65 ? 25.707 -30.195 54.720 1.00 86.31 65 ARG A O 1
ATOM 542 N N . GLU A 1 66 ? 23.624 -30.099 53.899 1.00 80.62 66 GLU A N 1
ATOM 543 C CA . GLU A 1 66 ? 23.893 -30.988 52.756 1.00 80.62 66 GLU A CA 1
ATOM 544 C C . GLU A 1 66 ? 24.799 -30.335 51.705 1.00 80.62 66 GLU A C 1
ATOM 546 O O . GLU A 1 66 ? 25.607 -31.004 51.065 1.00 80.62 66 GLU A O 1
ATOM 551 N N . THR A 1 67 ? 24.691 -29.012 51.550 1.00 81.56 67 THR A N 1
ATOM 552 C CA . THR A 1 67 ? 25.491 -28.241 50.586 1.00 81.56 67 THR A CA 1
ATOM 553 C C . THR A 1 67 ? 26.954 -28.126 51.027 1.00 81.56 67 THR A C 1
ATOM 555 O O . THR A 1 67 ? 27.846 -28.022 50.184 1.00 81.56 67 THR A O 1
ATOM 558 N N . TYR A 1 68 ? 27.222 -28.161 52.336 1.00 81.75 68 TYR A N 1
ATOM 559 C CA . TYR A 1 68 ? 28.561 -28.012 52.907 1.00 81.75 68 TYR A CA 1
ATOM 560 C C . TYR A 1 68 ? 28.938 -29.190 53.828 1.00 81.75 68 TYR A C 1
ATOM 562 O O . TYR A 1 68 ? 29.072 -28.999 55.037 1.00 81.75 68 TYR A O 1
ATOM 570 N N . PRO A 1 69 ? 29.178 -30.396 53.277 1.00 77.00 69 PRO A N 1
ATOM 571 C CA . PRO A 1 69 ? 29.438 -31.602 54.072 1.00 77.00 69 PRO A CA 1
ATOM 572 C C . PRO A 1 69 ? 30.822 -31.620 54.744 1.00 77.00 69 PRO A C 1
ATOM 574 O O . PRO A 1 69 ? 31.087 -32.459 55.601 1.00 77.00 69 PRO A O 1
ATOM 577 N N . ASP A 1 70 ? 31.722 -30.710 54.357 1.00 77.31 70 ASP A N 1
ATOM 578 C CA . ASP A 1 70 ? 33.110 -30.671 54.834 1.00 77.31 70 ASP A CA 1
ATOM 579 C C . ASP A 1 70 ? 33.261 -30.133 56.272 1.00 77.31 70 ASP A C 1
ATOM 581 O O . ASP A 1 70 ? 34.370 -30.141 56.818 1.00 77.31 70 ASP A O 1
ATOM 585 N N . PHE A 1 71 ? 32.178 -29.650 56.896 1.00 83.50 71 PHE A N 1
ATOM 586 C CA . PHE A 1 71 ? 32.154 -29.262 58.307 1.00 83.50 71 PHE A CA 1
ATOM 587 C C . PHE A 1 71 ? 30.791 -29.549 58.952 1.00 83.50 71 PHE A C 1
ATOM 589 O O . PHE A 1 71 ? 29.756 -29.502 58.296 1.00 83.50 71 PHE A O 1
ATOM 596 N N . ASP A 1 72 ? 30.799 -29.802 60.260 1.00 82.19 72 ASP A N 1
ATOM 597 C CA . ASP A 1 72 ? 29.590 -30.040 61.052 1.00 82.19 72 ASP A CA 1
ATOM 598 C C . ASP A 1 72 ? 29.456 -28.945 62.120 1.00 82.19 72 ASP A C 1
ATOM 600 O O . ASP A 1 72 ? 30.452 -28.543 62.731 1.00 82.19 72 ASP A O 1
ATOM 604 N N . TRP A 1 73 ? 28.239 -28.445 62.335 1.00 89.25 73 TRP A N 1
ATOM 605 C CA . TRP A 1 73 ? 27.919 -27.501 63.406 1.00 89.25 73 TRP A CA 1
ATOM 606 C C . TRP A 1 73 ? 27.091 -28.217 64.473 1.00 89.25 73 TRP A C 1
ATOM 608 O O . TRP A 1 73 ? 25.874 -28.364 64.374 1.00 89.25 73 TRP A O 1
ATOM 618 N N . VAL A 1 74 ? 27.783 -28.686 65.508 1.00 85.75 74 VAL A N 1
ATOM 619 C CA . VAL A 1 74 ? 27.180 -29.453 66.602 1.00 85.75 74 VAL A CA 1
ATOM 620 C C . VAL A 1 74 ? 26.783 -28.512 67.738 1.00 85.75 74 VAL A C 1
ATOM 622 O O . VAL A 1 74 ? 27.621 -27.759 68.237 1.00 85.75 74 VAL A O 1
ATOM 625 N N . LEU A 1 75 ? 25.516 -28.568 68.158 1.00 88.19 75 LEU A N 1
ATOM 626 C CA . LEU A 1 75 ? 25.038 -27.856 69.347 1.00 88.19 75 LEU A CA 1
ATOM 627 C C . LEU A 1 75 ? 25.610 -28.476 70.622 1.00 88.19 75 LEU A C 1
ATOM 629 O O . LEU A 1 75 ? 25.701 -29.700 70.743 1.00 88.19 75 LEU A O 1
ATOM 633 N N . ARG A 1 76 ? 25.954 -27.634 71.596 1.00 88.69 76 ARG A N 1
ATOM 634 C CA . ARG A 1 76 ? 26.378 -28.082 72.930 1.00 88.69 76 ARG A CA 1
ATOM 635 C C . ARG A 1 76 ? 25.167 -28.276 73.841 1.00 88.69 76 ARG A C 1
ATOM 637 O O . ARG A 1 76 ? 24.055 -27.857 73.517 1.00 88.69 76 ARG A O 1
ATOM 644 N N . GLU A 1 77 ? 25.380 -28.882 75.007 1.00 86.50 77 GLU A N 1
ATOM 645 C CA . GLU A 1 77 ? 24.301 -29.094 75.981 1.00 86.50 77 GLU A CA 1
ATOM 646 C C . GLU A 1 77 ? 23.654 -27.780 76.436 1.00 86.50 77 GLU A C 1
ATOM 648 O O . GLU A 1 77 ? 22.434 -27.733 76.596 1.00 86.50 77 GLU A O 1
ATOM 653 N N . GLU A 1 78 ? 24.425 -26.697 76.567 1.00 88.19 78 GLU A N 1
ATOM 654 C CA . GLU A 1 78 ? 23.908 -25.381 76.952 1.00 88.19 78 GLU A CA 1
ATOM 655 C C . GLU A 1 78 ? 23.000 -24.766 75.873 1.00 88.19 78 GLU A C 1
ATOM 657 O O . GLU A 1 78 ? 22.008 -24.112 76.197 1.00 88.19 78 GLU A O 1
ATOM 662 N N . ASP A 1 79 ? 23.304 -25.013 74.595 1.00 90.50 79 ASP A N 1
ATOM 663 C CA . ASP A 1 79 ? 22.509 -24.540 73.454 1.00 90.50 79 ASP A CA 1
ATOM 664 C C . ASP A 1 79 ? 21.159 -25.280 73.394 1.00 90.50 79 ASP A C 1
ATOM 666 O O . ASP A 1 79 ? 20.103 -24.678 73.178 1.00 90.50 79 ASP A O 1
ATOM 670 N N 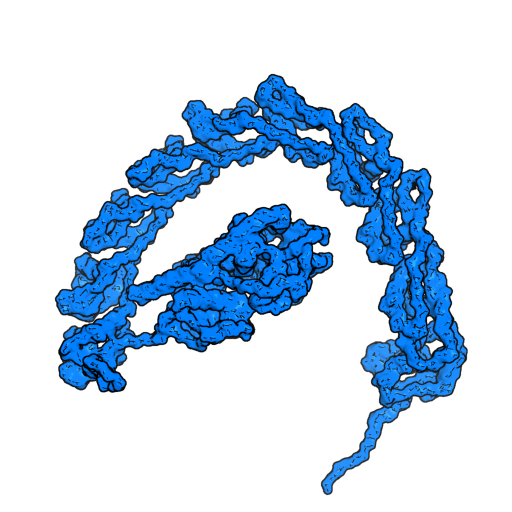. LEU A 1 80 ? 21.185 -26.590 73.666 1.00 89.56 80 LEU A N 1
ATOM 671 C CA . LEU A 1 80 ? 19.992 -27.435 73.744 1.00 89.56 80 LEU A CA 1
ATOM 672 C C . LEU A 1 80 ? 19.119 -27.112 74.965 1.00 89.56 80 LEU A C 1
ATOM 674 O O . LEU A 1 80 ? 17.894 -27.202 74.879 1.00 89.56 80 LEU A O 1
ATOM 678 N N . GLU A 1 81 ? 19.722 -26.763 76.103 1.00 88.00 81 GLU A N 1
ATOM 679 C CA . GLU A 1 81 ? 18.995 -26.355 77.310 1.00 88.00 81 GLU A CA 1
ATOM 680 C C . GLU A 1 81 ? 18.292 -25.004 77.113 1.00 88.00 81 GLU A C 1
ATOM 682 O O . GLU A 1 81 ? 17.125 -24.866 77.479 1.00 88.00 81 GLU A O 1
ATOM 687 N N . TYR A 1 82 ? 18.943 -24.042 76.450 1.00 91.44 82 TYR A N 1
ATOM 688 C CA . TYR A 1 82 ? 18.328 -22.756 76.105 1.00 91.44 82 TYR A CA 1
ATOM 689 C C . TYR A 1 82 ? 17.055 -22.932 75.262 1.00 91.44 82 TYR A C 1
ATOM 691 O O . TYR A 1 82 ? 16.006 -22.384 75.601 1.00 91.44 82 TYR A O 1
ATOM 699 N N . LEU A 1 83 ? 17.112 -23.749 74.202 1.00 89.19 83 LEU A N 1
ATOM 700 C CA . LEU A 1 83 ? 15.936 -24.028 73.371 1.00 89.19 83 LEU A CA 1
ATOM 701 C C . LEU A 1 83 ? 14.827 -24.741 74.154 1.00 89.19 83 LEU A C 1
ATOM 703 O O . LEU A 1 83 ? 13.646 -24.471 73.934 1.00 89.19 83 LEU A O 1
ATOM 707 N N . ARG A 1 84 ? 15.174 -25.635 75.089 1.00 86.50 84 ARG A N 1
ATOM 708 C CA . ARG A 1 84 ? 14.184 -26.327 75.928 1.00 86.50 84 ARG A CA 1
ATOM 709 C C . ARG A 1 84 ? 13.405 -25.369 76.836 1.00 86.50 84 ARG A C 1
ATOM 711 O O . ARG A 1 84 ? 12.216 -25.605 77.024 1.00 86.50 84 ARG A O 1
ATOM 718 N N . GLN A 1 85 ? 14.018 -24.283 77.308 1.00 87.31 85 GLN A N 1
ATOM 719 C CA . GLN A 1 85 ? 13.392 -23.308 78.214 1.00 87.31 85 GLN A CA 1
ATOM 720 C C . GLN A 1 85 ? 12.397 -22.336 77.549 1.00 87.31 85 GLN A C 1
ATOM 722 O O . GLN A 1 85 ? 11.598 -21.732 78.259 1.00 87.31 85 GLN A O 1
ATOM 727 N N . LEU A 1 86 ? 12.419 -22.173 76.222 1.00 88.06 86 LEU A N 1
ATOM 728 C CA . LEU A 1 86 ? 11.489 -21.288 75.499 1.00 88.06 86 LEU A CA 1
ATOM 729 C C . LEU A 1 86 ? 10.119 -21.963 75.282 1.00 88.06 86 LEU A C 1
ATOM 731 O O . LEU A 1 86 ? 10.078 -23.069 74.741 1.00 88.06 86 LEU A O 1
ATOM 735 N N . ASP A 1 87 ? 9.005 -21.322 75.649 1.00 89.94 87 ASP A N 1
ATOM 736 C CA . ASP A 1 87 ? 7.654 -21.780 75.264 1.00 89.94 87 ASP A CA 1
ATOM 737 C C . ASP A 1 87 ? 7.300 -21.405 73.808 1.00 89.94 87 ASP A C 1
ATOM 739 O O . ASP A 1 87 ? 8.041 -20.672 73.149 1.00 89.94 87 ASP A O 1
ATOM 743 N N . ASN A 1 88 ? 6.198 -21.957 73.280 1.00 89.88 88 ASN A N 1
ATOM 744 C CA . ASN A 1 88 ? 5.831 -21.808 71.866 1.00 89.88 88 ASN A CA 1
ATOM 745 C C . ASN A 1 88 ? 5.510 -20.354 71.491 1.00 89.88 88 ASN A C 1
ATOM 747 O O . ASN A 1 88 ? 5.980 -19.891 70.453 1.00 89.88 88 ASN A O 1
ATOM 751 N N . ASP A 1 89 ? 4.778 -19.618 72.332 1.00 86.44 89 ASP A N 1
ATOM 752 C CA . ASP A 1 89 ? 4.440 -18.214 72.066 1.00 86.44 89 ASP A CA 1
ATOM 753 C C . ASP A 1 89 ? 5.695 -17.323 72.104 1.00 86.44 89 ASP A C 1
ATOM 755 O O . ASP A 1 89 ? 5.920 -16.527 71.191 1.00 86.44 89 ASP A O 1
ATOM 759 N N . THR A 1 90 ? 6.582 -17.526 73.085 1.00 88.31 90 THR A N 1
ATOM 760 C CA . THR A 1 90 ? 7.866 -16.814 73.181 1.00 88.31 90 THR A CA 1
ATOM 761 C C . THR A 1 90 ? 8.769 -17.132 71.989 1.00 88.31 90 THR A C 1
ATOM 763 O O . THR A 1 90 ? 9.487 -16.257 71.505 1.00 88.31 90 THR A O 1
ATOM 766 N N . LEU A 1 91 ? 8.755 -18.372 71.491 1.00 88.06 91 LEU A N 1
ATOM 767 C CA . LEU A 1 91 ? 9.534 -18.771 70.318 1.00 88.06 91 LEU A CA 1
ATOM 768 C C . LEU A 1 91 ? 9.008 -18.108 69.034 1.00 88.06 91 LEU A C 1
ATOM 770 O O . LEU A 1 91 ? 9.814 -17.635 68.230 1.00 88.06 91 LEU A O 1
ATOM 774 N N . ILE A 1 92 ? 7.683 -18.041 68.872 1.00 88.38 92 ILE A N 1
ATOM 775 C CA . ILE A 1 92 ? 7.002 -17.371 67.753 1.00 88.38 92 ILE A CA 1
ATOM 776 C C . ILE A 1 92 ? 7.298 -15.872 67.748 1.00 88.38 92 ILE A C 1
ATOM 778 O O . ILE A 1 92 ? 7.622 -15.313 66.700 1.00 88.38 92 ILE A O 1
ATOM 782 N N . GLU A 1 93 ? 7.247 -15.230 68.912 1.00 85.62 93 GLU A N 1
ATOM 783 C CA . GLU A 1 93 ? 7.487 -13.793 69.038 1.00 85.62 93 GLU A CA 1
ATOM 784 C C . GLU A 1 93 ? 8.973 -13.431 68.884 1.00 85.62 93 GLU A C 1
ATOM 786 O O . GLU A 1 93 ? 9.317 -12.487 68.172 1.00 85.62 93 GLU A O 1
ATOM 791 N N . ARG A 1 94 ? 9.874 -14.178 69.534 1.00 86.56 94 ARG A N 1
ATOM 792 C CA . ARG A 1 94 ? 11.291 -13.799 69.653 1.00 86.56 94 ARG A CA 1
ATOM 793 C C . ARG A 1 94 ? 12.177 -14.334 68.530 1.00 86.56 94 ARG A C 1
ATOM 795 O O . ARG A 1 94 ? 13.197 -13.721 68.220 1.00 86.56 94 ARG A O 1
ATOM 802 N N . HIS A 1 95 ? 11.821 -15.466 67.922 1.00 90.12 95 HIS A N 1
ATOM 803 C CA . HIS A 1 95 ? 12.654 -16.127 66.910 1.00 90.12 95 HIS A CA 1
ATOM 804 C C . HIS A 1 95 ? 11.892 -16.515 65.622 1.00 90.12 95 HIS A C 1
ATOM 806 O O . HIS A 1 95 ? 12.062 -17.632 65.118 1.00 90.12 95 HIS A O 1
ATOM 812 N N . PRO A 1 96 ? 11.114 -15.603 65.004 1.00 88.81 96 PRO A N 1
ATOM 813 C CA . PRO A 1 96 ? 10.317 -15.916 63.812 1.00 88.81 96 PRO A CA 1
ATOM 814 C C . PRO A 1 96 ? 11.173 -16.279 62.582 1.00 88.81 96 PRO A C 1
ATOM 816 O O . PRO A 1 96 ? 10.753 -17.065 61.730 1.00 88.81 96 PRO A O 1
ATOM 819 N N . GLY A 1 97 ? 12.407 -15.763 62.493 1.00 88.00 97 GLY A N 1
ATOM 820 C CA . GLY A 1 97 ? 13.359 -16.125 61.434 1.00 88.00 97 GLY A CA 1
ATOM 821 C C . GLY A 1 97 ? 13.784 -17.596 61.493 1.00 88.00 97 GLY A C 1
ATOM 822 O O . GLY A 1 97 ? 13.802 -18.276 60.469 1.00 88.00 97 GLY A O 1
ATOM 823 N N . ALA A 1 98 ? 14.044 -18.114 62.697 1.00 90.19 98 ALA A N 1
ATOM 824 C CA . ALA A 1 98 ? 14.348 -19.527 62.912 1.00 90.19 98 ALA A CA 1
ATOM 825 C C . ALA A 1 98 ? 13.156 -20.424 62.544 1.00 90.19 98 ALA A C 1
ATOM 827 O O . ALA A 1 98 ? 13.332 -21.431 61.858 1.00 90.19 98 ALA A O 1
ATOM 828 N N . LEU A 1 99 ? 11.939 -20.021 62.926 1.00 91.31 99 LEU A N 1
ATOM 829 C CA . LEU A 1 99 ? 10.715 -20.748 62.581 1.00 91.31 99 LEU A CA 1
ATOM 830 C C . LEU A 1 99 ? 10.441 -20.764 61.078 1.00 91.31 99 LEU A C 1
ATOM 832 O O . LEU A 1 99 ? 9.970 -21.771 60.567 1.00 91.31 99 LEU A O 1
ATOM 836 N N . THR A 1 100 ? 10.782 -19.696 60.356 1.00 89.62 100 THR A N 1
ATOM 837 C CA . THR A 1 100 ? 10.632 -19.654 58.893 1.00 89.62 100 THR A CA 1
ATOM 838 C C . THR A 1 100 ? 11.534 -20.692 58.212 1.00 89.62 100 THR A C 1
ATOM 840 O O . THR A 1 100 ? 11.075 -21.412 57.328 1.00 89.62 100 THR A O 1
ATOM 843 N N . TYR A 1 101 ? 12.792 -20.838 58.653 1.00 90.62 101 TYR A N 1
ATOM 844 C CA . TYR A 1 101 ? 13.681 -21.895 58.147 1.00 90.62 101 TYR A CA 1
ATOM 845 C C . TYR A 1 101 ? 13.216 -23.294 58.545 1.00 90.62 101 TYR A C 1
ATOM 847 O O . TYR A 1 101 ? 13.290 -24.212 57.731 1.00 90.62 101 TYR A O 1
ATOM 855 N N . TRP A 1 102 ? 12.714 -23.454 59.773 1.00 91.38 102 TRP A N 1
ATOM 856 C CA . TRP A 1 102 ? 12.134 -24.714 60.228 1.00 91.38 102 TRP A CA 1
ATOM 857 C C . TRP A 1 102 ? 10.937 -25.109 59.356 1.00 91.38 102 TRP A C 1
ATOM 859 O O . TRP A 1 102 ? 10.934 -26.207 58.808 1.00 91.38 102 TRP A O 1
ATOM 869 N N . LEU A 1 103 ? 9.978 -24.204 59.135 1.00 90.62 103 LEU A N 1
ATOM 870 C CA . LEU A 1 103 ? 8.791 -24.437 58.305 1.00 90.62 103 LEU A CA 1
ATOM 871 C C . LEU A 1 103 ? 9.125 -24.834 56.861 1.00 90.62 103 LEU A C 1
ATOM 873 O O . LEU A 1 103 ? 8.375 -25.617 56.285 1.00 90.62 103 LEU A O 1
ATOM 877 N N . GLY A 1 104 ? 10.237 -24.335 56.309 1.00 88.75 104 GLY A N 1
ATOM 878 C CA . GLY A 1 104 ? 10.644 -24.515 54.910 1.00 88.75 104 GLY A CA 1
ATOM 879 C C . GLY A 1 104 ? 11.150 -25.908 54.519 1.00 88.75 104 GLY A C 1
ATOM 880 O O . GLY A 1 104 ? 11.417 -26.150 53.345 1.00 88.75 104 GLY A O 1
ATOM 881 N N . THR A 1 105 ? 11.291 -26.837 55.463 1.00 85.88 105 THR A N 1
ATOM 882 C CA . THR A 1 105 ? 11.750 -28.210 55.193 1.00 85.88 105 THR A CA 1
ATOM 883 C C . THR A 1 105 ? 11.045 -29.213 56.095 1.00 85.88 105 THR A C 1
ATOM 885 O O . THR A 1 105 ? 10.496 -28.839 57.120 1.00 85.88 105 THR A O 1
ATOM 888 N N . THR A 1 106 ? 11.080 -30.498 55.750 1.00 87.00 106 THR A N 1
ATOM 889 C CA . THR A 1 106 ? 10.556 -31.604 56.574 1.00 87.00 106 THR A CA 1
ATOM 890 C C . THR A 1 106 ? 11.660 -32.402 57.277 1.00 87.00 106 THR A C 1
ATOM 892 O O . THR A 1 106 ? 11.382 -33.425 57.902 1.00 87.00 106 THR A O 1
ATOM 895 N N . LEU A 1 107 ? 12.918 -31.948 57.193 1.00 85.69 107 LEU A N 1
ATOM 896 C CA . LEU A 1 107 ? 14.056 -32.598 57.850 1.00 85.69 107 LEU A CA 1
ATOM 897 C C . LEU A 1 107 ? 13.922 -32.581 59.385 1.00 85.69 107 LEU A C 1
ATOM 899 O O . LEU A 1 107 ? 13.440 -31.592 59.934 1.00 85.69 107 LEU A O 1
ATOM 903 N N . PRO A 1 108 ? 14.370 -33.626 60.104 1.00 86.88 108 PRO A N 1
ATOM 904 C CA . PRO A 1 108 ? 14.318 -33.636 61.564 1.00 86.88 108 PRO A CA 1
ATOM 905 C C . PRO A 1 108 ? 15.062 -32.445 62.179 1.00 86.88 108 PRO A C 1
ATOM 907 O O . PRO A 1 108 ? 16.189 -32.148 61.785 1.00 86.88 108 PRO A O 1
ATOM 910 N N . SER A 1 109 ? 14.446 -31.802 63.167 1.00 89.62 109 SER A N 1
ATOM 911 C CA . SER A 1 109 ? 14.983 -30.649 63.890 1.00 89.62 109 SER A CA 1
ATOM 912 C C . SER A 1 109 ? 14.830 -30.809 65.398 1.00 89.62 109 SER A C 1
ATOM 914 O O . SER A 1 109 ? 13.894 -31.442 65.888 1.00 89.62 109 SER A O 1
ATOM 916 N N . VAL A 1 110 ? 15.683 -30.128 66.163 1.00 87.31 110 VAL A N 1
ATOM 917 C CA . VAL A 1 110 ? 15.512 -29.978 67.617 1.00 87.31 110 VAL A CA 1
ATOM 918 C C . VAL A 1 110 ? 14.152 -29.362 68.009 1.00 87.31 110 VAL A C 1
ATOM 920 O O . VAL A 1 110 ? 13.627 -29.672 69.083 1.00 87.31 110 VAL A O 1
ATOM 923 N N . LEU A 1 111 ? 13.543 -28.542 67.140 1.00 88.50 111 LEU A N 1
ATOM 924 C CA . LEU A 1 111 ? 12.241 -27.906 67.397 1.00 88.50 111 LEU A CA 1
ATOM 925 C C . LEU A 1 111 ? 11.042 -28.856 67.273 1.00 88.50 111 LEU A C 1
ATOM 927 O O . LEU A 1 111 ? 9.977 -28.548 67.805 1.00 88.50 111 LEU A O 1
ATOM 931 N N . ASP A 1 112 ? 11.210 -30.036 66.669 1.00 86.50 112 ASP A N 1
ATOM 932 C CA . ASP A 1 112 ? 10.111 -30.996 66.468 1.00 86.50 112 ASP A CA 1
ATOM 933 C C . ASP A 1 112 ? 9.562 -31.550 67.798 1.00 86.50 112 ASP A C 1
ATOM 935 O O . ASP A 1 112 ? 8.450 -32.066 67.869 1.00 86.50 112 ASP A O 1
ATOM 939 N N . THR A 1 113 ? 10.313 -31.392 68.891 1.00 81.38 113 THR A N 1
ATOM 940 C CA . THR A 1 113 ? 9.902 -31.800 70.242 1.00 81.38 113 THR A CA 1
ATOM 941 C C . THR A 1 113 ? 8.852 -30.882 70.891 1.00 81.38 113 THR A C 1
ATOM 943 O O . THR A 1 113 ? 8.348 -31.225 71.961 1.00 81.38 113 THR A O 1
ATOM 946 N N . LYS A 1 114 ? 8.505 -29.738 70.272 1.00 82.94 114 LYS A N 1
ATOM 947 C CA . LYS A 1 114 ? 7.652 -28.678 70.856 1.00 82.94 114 LYS A CA 1
ATOM 948 C C . LYS A 1 114 ? 6.198 -28.599 70.345 1.00 82.94 114 LYS A C 1
ATOM 950 O O . LYS A 1 114 ? 5.458 -27.763 70.853 1.00 82.94 114 LYS A O 1
ATOM 955 N N . GLN A 1 115 ? 5.776 -29.433 69.384 1.00 83.50 115 GLN A N 1
ATOM 956 C CA . GLN A 1 115 ? 4.408 -29.411 68.801 1.00 83.50 115 GLN A CA 1
ATOM 957 C C . GLN A 1 115 ? 3.961 -28.009 68.317 1.00 83.50 115 GLN A C 1
ATOM 959 O O . GLN A 1 115 ? 2.883 -27.519 68.644 1.00 83.50 115 GLN A O 1
ATOM 964 N N . LEU A 1 116 ? 4.835 -27.307 67.589 1.00 86.50 116 LEU A N 1
ATOM 965 C CA . LEU A 1 116 ? 4.610 -25.915 67.161 1.00 86.50 116 LEU A CA 1
ATOM 966 C C . LEU A 1 116 ? 3.535 -25.759 66.073 1.00 86.50 116 LEU A C 1
ATOM 968 O O . LEU A 1 116 ? 2.986 -24.675 65.891 1.00 86.50 116 LEU A O 1
ATOM 972 N N . ASP A 1 117 ? 3.242 -26.828 65.345 1.00 85.12 117 ASP A N 1
ATOM 973 C CA . ASP A 1 117 ? 2.271 -26.893 64.257 1.00 85.12 117 ASP A CA 1
ATOM 974 C C . ASP A 1 117 ? 0.834 -26.587 64.708 1.00 85.12 117 ASP A C 1
ATOM 976 O O . ASP A 1 117 ? 0.135 -25.838 64.024 1.00 85.12 117 ASP A O 1
ATOM 980 N N . GLU A 1 118 ? 0.408 -27.078 65.876 1.00 86.00 118 GLU A N 1
ATOM 981 C CA . GLU A 1 118 ? -0.942 -26.820 66.402 1.00 86.00 118 GLU A CA 1
ATOM 982 C C . GLU A 1 118 ? -1.136 -25.347 66.795 1.00 86.00 118 GLU A C 1
ATOM 984 O O . GLU A 1 118 ? -2.115 -24.716 66.394 1.00 86.00 118 GLU A O 1
ATOM 989 N N . THR A 1 119 ? -0.172 -24.765 67.517 1.00 89.38 119 THR A N 1
ATOM 990 C CA . THR A 1 119 ? -0.225 -23.360 67.960 1.00 89.38 119 THR A CA 1
ATOM 991 C C . THR A 1 119 ? -0.237 -22.384 66.777 1.00 89.38 119 THR A C 1
ATOM 993 O O . THR A 1 119 ? -0.908 -21.353 66.817 1.00 89.38 119 THR A O 1
ATOM 996 N N . LEU A 1 120 ? 0.473 -22.707 65.693 1.00 90.56 120 LEU A N 1
ATOM 997 C CA . LEU A 1 120 ? 0.553 -21.870 64.493 1.00 90.56 120 LEU A CA 1
ATOM 998 C C . LEU A 1 120 ? -0.768 -21.818 63.694 1.00 90.56 120 LEU A C 1
ATOM 1000 O O . LEU A 1 120 ? -0.982 -20.869 62.938 1.00 90.56 120 LEU A O 1
ATOM 1004 N N . LEU A 1 121 ? -1.678 -22.783 63.863 1.00 91.62 121 LEU A N 1
ATOM 1005 C CA . LEU A 1 121 ? -2.935 -22.866 63.105 1.00 91.62 121 LEU A CA 1
ATOM 1006 C C . LEU A 1 121 ? -4.146 -22.197 63.784 1.00 91.62 121 LEU A C 1
ATOM 1008 O O . LEU A 1 121 ? -5.225 -22.146 63.190 1.00 91.62 121 LEU A O 1
ATOM 1012 N N . GLU A 1 122 ? -3.996 -21.650 64.991 1.00 92.19 122 GLU A N 1
ATOM 1013 C CA . GLU A 1 122 ? -5.094 -20.985 65.706 1.00 92.19 122 GLU A CA 1
ATOM 1014 C C . GLU A 1 122 ? -5.589 -19.711 64.974 1.00 92.19 122 GLU A C 1
ATOM 1016 O O . GLU A 1 122 ? -4.764 -18.898 64.542 1.00 92.19 122 GLU A O 1
ATOM 1021 N N . PRO A 1 123 ? -6.918 -19.495 64.831 1.00 89.56 123 PRO A N 1
ATOM 1022 C CA . PRO A 1 123 ? -7.476 -18.360 64.091 1.00 89.56 123 PRO A CA 1
ATOM 1023 C C . PRO A 1 123 ? -7.426 -17.036 64.872 1.00 89.56 123 PRO A C 1
ATOM 1025 O O . PRO A 1 123 ? -7.657 -16.988 66.079 1.00 89.56 123 PRO A O 1
ATOM 1028 N N . GLN A 1 124 ? -7.210 -15.937 64.149 1.00 90.06 124 GLN A N 1
ATOM 1029 C CA . GLN A 1 124 ? -7.207 -14.553 64.624 1.00 90.06 124 GLN A CA 1
ATOM 1030 C C . GLN A 1 124 ? -8.098 -13.677 63.729 1.00 90.06 124 GLN A C 1
ATOM 1032 O O . GLN A 1 124 ? -8.054 -13.776 62.502 1.00 90.06 124 GLN A O 1
ATOM 1037 N N . THR A 1 125 ? -8.917 -12.810 64.330 1.00 90.50 125 THR A N 1
ATOM 1038 C CA . THR A 1 125 ? -9.741 -11.837 63.590 1.00 90.50 125 THR A CA 1
ATOM 1039 C C . THR A 1 125 ? -8.872 -10.714 63.039 1.00 90.50 125 THR A C 1
ATOM 1041 O O . THR A 1 125 ? -8.081 -10.136 63.781 1.00 90.50 125 THR A O 1
ATOM 1044 N N . VAL A 1 126 ? -9.047 -10.395 61.753 1.00 90.44 126 VAL A N 1
ATOM 1045 C CA . VAL A 1 126 ? -8.244 -9.385 61.046 1.00 90.44 126 VAL A CA 1
ATOM 1046 C C . VAL A 1 126 ? -9.065 -8.215 60.492 1.00 90.44 126 VAL A C 1
ATOM 1048 O O . VAL A 1 126 ? -8.526 -7.118 60.422 1.00 90.44 126 VAL A O 1
ATOM 1051 N N . PHE A 1 127 ? -10.366 -8.390 60.196 1.00 89.38 127 PHE A N 1
ATOM 1052 C CA . PHE A 1 127 ? -11.249 -7.285 59.779 1.00 89.38 127 PHE A CA 1
ATOM 1053 C C . PHE A 1 127 ? -12.665 -7.412 60.370 1.00 89.38 127 PHE A C 1
ATOM 1055 O O . PHE A 1 127 ? -13.433 -8.292 59.982 1.00 89.38 127 PHE A O 1
ATOM 1062 N N . GLU A 1 128 ? -13.014 -6.537 61.319 1.00 84.56 128 GLU A N 1
ATOM 1063 C CA . GLU A 1 128 ? -14.238 -6.640 62.133 1.00 84.56 128 GLU A CA 1
ATOM 1064 C C . GLU A 1 128 ? -15.524 -6.267 61.367 1.00 84.56 128 GLU A C 1
ATOM 1066 O O . GLU A 1 128 ? -16.504 -7.003 61.451 1.00 84.56 128 GLU A O 1
ATOM 1071 N N . GLU A 1 129 ? -15.513 -5.200 60.554 1.00 79.75 129 GLU A N 1
ATOM 1072 C CA . GLU A 1 129 ? -16.684 -4.709 59.791 1.00 79.75 129 GLU A CA 1
ATOM 1073 C C . GLU A 1 129 ? -17.215 -5.735 58.771 1.00 79.75 129 GLU A C 1
ATOM 1075 O O . GLU A 1 129 ? -18.410 -5.770 58.470 1.00 79.75 129 GLU A O 1
ATOM 1080 N N . ALA A 1 130 ? -16.332 -6.611 58.280 1.00 81.06 130 ALA A N 1
ATOM 1081 C CA . ALA A 1 130 ? -16.650 -7.698 57.355 1.00 81.06 130 ALA A CA 1
ATOM 1082 C C . ALA A 1 130 ? -16.564 -9.107 57.988 1.00 81.06 130 ALA A C 1
ATOM 1084 O O . ALA A 1 130 ? -16.846 -10.094 57.305 1.00 81.06 130 ALA A O 1
ATOM 1085 N N . GLY A 1 131 ? -16.183 -9.223 59.269 1.00 83.62 131 GLY A N 1
ATOM 1086 C CA . GLY A 1 131 ? -16.088 -10.491 60.007 1.00 83.62 131 GLY A CA 1
ATOM 1087 C C . GLY A 1 131 ? -15.021 -11.484 59.506 1.00 83.62 131 GLY A C 1
ATOM 1088 O O . GLY A 1 131 ? -15.281 -12.687 59.494 1.00 83.62 131 GLY A O 1
ATOM 1089 N N . LEU A 1 132 ? -13.842 -11.019 59.071 1.00 90.19 132 LEU A N 1
ATOM 1090 C CA . LEU A 1 132 ? -12.803 -11.846 58.419 1.00 90.19 132 LEU A CA 1
ATOM 1091 C C . LEU A 1 132 ? -11.688 -12.317 59.386 1.00 90.19 132 LEU A C 1
ATOM 1093 O O . LEU A 1 132 ? -11.269 -11.563 60.268 1.00 90.19 132 LEU A O 1
ATOM 1097 N N . GLN A 1 133 ? -11.172 -13.547 59.200 1.00 91.94 133 GLN A N 1
ATOM 1098 C CA . GLN A 1 133 ? -10.180 -14.215 60.080 1.00 91.94 133 GLN A CA 1
ATOM 1099 C C . GLN A 1 133 ? -9.026 -14.910 59.312 1.00 91.94 133 GLN A C 1
ATOM 1101 O O . GLN A 1 133 ? -9.236 -15.354 58.178 1.00 91.94 133 GLN A O 1
ATOM 1106 N N . LEU A 1 134 ? -7.840 -15.044 59.940 1.00 93.31 134 LEU A N 1
ATOM 1107 C CA . LEU A 1 134 ? -6.618 -15.728 59.446 1.00 93.31 134 LEU A CA 1
ATOM 1108 C C . LEU A 1 134 ? -5.858 -16.492 60.565 1.00 93.31 134 LEU A C 1
ATOM 1110 O O . LEU A 1 134 ? -5.954 -16.086 61.718 1.00 93.31 134 LEU A O 1
ATOM 1114 N N . PRO A 1 135 ? -5.069 -17.551 60.276 1.00 93.44 135 PRO A N 1
ATOM 1115 C CA . PRO A 1 135 ? -4.238 -18.244 61.276 1.00 93.44 135 PRO A CA 1
ATOM 1116 C C . PRO A 1 135 ? -3.037 -17.431 61.790 1.00 93.44 135 PRO A C 1
ATOM 1118 O O . PRO A 1 135 ? -2.450 -16.657 61.026 1.00 93.44 135 PRO A O 1
ATOM 1121 N N . LYS A 1 136 ? -2.592 -17.710 63.028 1.00 91.31 136 LYS A N 1
ATOM 1122 C CA . LYS A 1 136 ? -1.371 -17.151 63.659 1.00 91.31 136 LYS A CA 1
ATOM 1123 C C . LYS A 1 136 ? -0.115 -17.273 62.787 1.00 91.31 136 LYS A C 1
ATOM 1125 O O . LYS A 1 136 ? 0.715 -16.370 62.753 1.00 91.31 136 LYS A O 1
ATOM 1130 N N . LEU A 1 137 ? 0.023 -18.375 62.057 1.00 91.44 137 LEU A N 1
ATOM 1131 C CA . LEU A 1 137 ? 1.106 -18.606 61.103 1.00 91.44 137 LEU A CA 1
ATOM 1132 C C . LEU A 1 137 ? 1.203 -17.500 60.049 1.00 91.44 137 LEU A C 1
ATOM 1134 O O . LEU A 1 137 ? 2.282 -16.971 59.788 1.00 91.44 137 LEU A O 1
ATOM 1138 N N . ILE A 1 138 ? 0.073 -17.172 59.422 1.00 91.75 138 ILE A N 1
ATOM 1139 C CA . ILE A 1 138 ? 0.030 -16.222 58.310 1.00 91.75 138 ILE A CA 1
ATOM 1140 C C . ILE A 1 138 ? 0.279 -14.816 58.841 1.00 91.75 138 ILE A C 1
ATOM 1142 O O . ILE A 1 138 ? 1.065 -14.074 58.253 1.00 91.75 138 ILE A O 1
ATOM 1146 N N . THR A 1 139 ? -0.314 -14.468 59.985 1.00 91.44 139 THR A N 1
ATOM 1147 C CA . THR A 1 139 ? -0.082 -13.167 60.619 1.00 91.44 139 THR A CA 1
ATOM 1148 C C . THR A 1 139 ? 1.379 -13.006 61.054 1.00 91.44 139 THR A C 1
ATOM 1150 O O . THR A 1 139 ? 1.960 -11.951 60.802 1.00 91.44 139 THR A O 1
ATOM 1153 N N . MET A 1 140 ? 2.020 -14.059 61.581 1.00 90.81 140 MET A N 1
ATOM 1154 C CA . MET A 1 140 ? 3.456 -14.079 61.896 1.00 90.81 140 MET A CA 1
ATOM 1155 C C . MET A 1 140 ? 4.326 -13.869 60.646 1.00 90.81 140 MET A C 1
ATOM 1157 O O . MET A 1 140 ? 5.215 -13.015 60.655 1.00 90.81 140 MET A O 1
ATOM 1161 N N . ILE A 1 141 ? 4.081 -14.620 59.564 1.00 90.06 141 ILE A N 1
ATOM 1162 C CA . ILE A 1 141 ? 4.869 -14.514 58.324 1.00 90.06 141 ILE A CA 1
ATOM 1163 C C . ILE A 1 141 ? 4.729 -13.118 57.712 1.00 90.06 141 ILE A C 1
ATOM 1165 O O . ILE A 1 141 ? 5.736 -12.516 57.337 1.00 90.06 141 ILE A O 1
ATOM 1169 N N . VAL A 1 142 ? 3.502 -12.594 57.631 1.00 90.50 142 VAL A N 1
ATOM 1170 C CA . VAL A 1 142 ? 3.236 -11.263 57.071 1.00 90.50 142 VAL A CA 1
ATOM 1171 C C . VAL A 1 142 ? 3.905 -10.182 57.918 1.00 90.50 142 VAL A C 1
ATOM 1173 O O . VAL A 1 142 ? 4.565 -9.314 57.355 1.00 90.50 142 VAL A O 1
ATOM 1176 N N . ALA A 1 143 ? 3.813 -10.254 59.249 1.00 87.81 143 ALA A N 1
ATOM 1177 C CA . ALA A 1 143 ? 4.414 -9.266 60.146 1.00 87.81 143 ALA A CA 1
ATOM 1178 C C . ALA A 1 143 ? 5.952 -9.259 60.101 1.00 87.81 143 ALA A C 1
ATOM 1180 O O . ALA A 1 143 ? 6.563 -8.194 60.177 1.00 87.81 143 ALA A O 1
ATOM 1181 N N . ASN A 1 144 ? 6.585 -10.428 59.960 1.00 84.25 144 ASN A N 1
ATOM 1182 C CA . ASN A 1 144 ? 8.045 -10.550 59.982 1.00 84.25 144 ASN A CA 1
ATOM 1183 C C . ASN A 1 144 ? 8.705 -10.293 58.612 1.00 84.25 144 ASN A C 1
ATOM 1185 O O . ASN A 1 144 ? 9.922 -10.127 58.517 1.00 84.25 144 ASN A O 1
ATOM 1189 N N . ARG A 1 145 ? 7.914 -10.250 57.534 1.00 85.12 145 ARG A N 1
ATOM 1190 C CA . ARG A 1 145 ? 8.380 -9.947 56.179 1.00 85.12 145 ARG A CA 1
ATOM 1191 C C . ARG A 1 145 ? 8.013 -8.522 55.792 1.00 85.12 145 ARG A C 1
ATOM 1193 O O . ARG A 1 145 ? 6.846 -8.193 55.589 1.00 85.12 145 ARG A O 1
ATOM 1200 N N . GLY A 1 146 ? 9.029 -7.670 55.665 1.00 82.62 146 GLY A N 1
ATOM 1201 C CA . GLY A 1 146 ? 8.845 -6.256 55.324 1.00 82.62 146 GLY A CA 1
ATOM 1202 C C . GLY A 1 146 ? 8.114 -6.039 53.995 1.00 82.62 146 GLY A C 1
ATOM 1203 O O . GLY A 1 146 ? 7.341 -5.097 53.873 1.00 82.62 146 GLY A O 1
ATOM 1204 N N . ASP A 1 147 ? 8.304 -6.931 53.022 1.00 86.38 147 ASP A N 1
ATOM 1205 C CA . ASP A 1 147 ? 7.595 -6.896 51.743 1.00 86.38 147 ASP A CA 1
ATOM 1206 C C . ASP A 1 147 ? 6.106 -7.249 51.889 1.00 86.38 147 ASP A C 1
ATOM 1208 O O . ASP A 1 147 ? 5.254 -6.565 51.323 1.00 86.38 147 ASP A O 1
ATOM 1212 N N . LEU A 1 148 ? 5.771 -8.262 52.694 1.00 90.25 148 LEU A N 1
ATOM 1213 C CA . LEU A 1 148 ? 4.386 -8.710 52.874 1.00 90.25 148 LEU A CA 1
ATOM 1214 C C . LEU A 1 148 ? 3.576 -7.782 53.785 1.00 90.25 148 LEU A C 1
ATOM 1216 O O . LEU A 1 148 ? 2.439 -7.459 53.460 1.00 90.25 148 LEU A O 1
ATOM 1220 N N . SER A 1 149 ? 4.151 -7.316 54.896 1.00 88.81 149 SER A N 1
ATOM 1221 C CA . SER A 1 149 ? 3.494 -6.359 55.807 1.00 88.81 149 SER A CA 1
ATOM 1222 C C . SER A 1 149 ? 3.191 -5.013 55.144 1.00 88.81 149 SER A C 1
ATOM 1224 O O . SER A 1 149 ? 2.207 -4.363 55.492 1.00 88.81 149 SER A O 1
ATOM 1226 N N . GLN A 1 150 ? 4.006 -4.592 54.172 1.00 86.25 150 GLN A N 1
ATOM 1227 C CA . GLN A 1 150 ? 3.724 -3.410 53.355 1.00 86.25 150 GLN A CA 1
ATOM 1228 C C . GLN A 1 150 ? 2.671 -3.688 52.277 1.00 86.25 150 GLN A C 1
ATOM 1230 O O . GLN A 1 150 ? 1.861 -2.810 51.979 1.00 86.25 150 GLN A O 1
ATOM 1235 N N . ALA A 1 151 ? 2.672 -4.893 51.700 1.00 85.81 151 ALA A N 1
ATOM 1236 C CA . ALA A 1 151 ? 1.745 -5.275 50.640 1.00 85.81 151 ALA A CA 1
ATOM 1237 C C . ALA A 1 151 ? 0.324 -5.574 51.151 1.00 85.81 151 ALA A C 1
ATOM 1239 O O . ALA A 1 151 ? -0.649 -5.293 50.448 1.00 85.81 151 ALA A O 1
ATOM 1240 N N . PHE A 1 152 ? 0.180 -6.135 52.356 1.00 92.06 152 PHE A N 1
ATOM 1241 C CA . PHE A 1 152 ? -1.096 -6.635 52.872 1.00 92.06 152 PHE A CA 1
ATOM 1242 C C . PHE A 1 152 ? -1.547 -5.877 54.125 1.00 92.06 152 PHE A C 1
ATOM 1244 O O . PHE A 1 152 ? -1.116 -6.159 55.243 1.00 92.06 152 PHE A O 1
ATOM 1251 N N . LYS A 1 153 ? -2.492 -4.948 53.945 1.00 90.12 153 LYS A N 1
ATOM 1252 C CA . LYS A 1 153 ? -3.244 -4.330 55.048 1.00 90.12 153 LYS A CA 1
ATOM 1253 C C . LYS A 1 153 ? -4.411 -5.226 55.457 1.00 90.12 153 LYS A C 1
ATOM 1255 O O . LYS A 1 153 ? -5.483 -5.167 54.855 1.00 90.12 153 LYS A O 1
ATOM 1260 N N . LEU A 1 154 ? -4.176 -6.100 56.433 1.00 89.81 154 LEU A N 1
ATOM 1261 C CA . LEU A 1 154 ? -5.120 -7.160 56.813 1.00 89.81 154 LEU A CA 1
ATOM 1262 C C . LEU A 1 154 ? -6.454 -6.648 57.404 1.00 89.81 154 LEU A C 1
ATOM 1264 O O . LEU A 1 154 ? -7.398 -7.427 57.494 1.00 89.81 154 LEU A O 1
ATOM 1268 N N . ASP A 1 155 ? -6.547 -5.357 57.738 1.00 88.88 155 ASP A N 1
ATOM 1269 C CA . ASP A 1 155 ? -7.745 -4.644 58.209 1.00 88.88 155 ASP A CA 1
ATOM 1270 C C . ASP A 1 155 ? -8.629 -4.077 57.078 1.00 88.88 155 ASP A C 1
ATOM 1272 O O . ASP A 1 155 ? -9.559 -3.318 57.339 1.00 88.88 155 ASP A O 1
ATOM 1276 N N . THR A 1 156 ? -8.357 -4.444 55.822 1.00 90.44 156 THR A N 1
ATOM 1277 C CA . THR A 1 156 ? -9.142 -4.057 54.634 1.00 90.44 156 THR A CA 1
ATOM 1278 C C . THR A 1 156 ? -9.588 -5.291 53.854 1.00 90.44 156 THR A C 1
ATOM 1280 O O . THR A 1 156 ? -8.892 -6.313 53.857 1.00 90.44 156 THR A O 1
ATOM 1283 N N . LEU A 1 157 ? -10.707 -5.211 53.122 1.00 90.44 157 LEU A N 1
ATOM 1284 C CA . LEU A 1 157 ? -11.163 -6.304 52.256 1.00 90.44 157 LEU A CA 1
ATOM 1285 C C . LEU A 1 157 ? -10.115 -6.614 51.181 1.00 90.44 157 LEU A C 1
ATOM 1287 O O . LEU A 1 157 ? -9.799 -7.779 50.938 1.00 90.44 157 LEU A O 1
ATOM 1291 N N . SER A 1 158 ? -9.533 -5.577 50.577 1.00 88.81 158 SER A N 1
ATOM 1292 C CA . SER A 1 158 ? -8.514 -5.732 49.534 1.00 88.81 158 SER A CA 1
ATOM 1293 C C . SER A 1 158 ? -7.234 -6.402 50.062 1.00 88.81 158 SER A C 1
ATOM 1295 O O . SER A 1 158 ? -6.728 -7.344 49.452 1.00 88.81 158 SER A O 1
ATOM 1297 N N . GLY A 1 159 ? -6.720 -5.974 51.221 1.00 89.94 159 GLY A N 1
ATOM 1298 C CA . GLY A 1 159 ? -5.520 -6.568 51.817 1.00 89.94 159 GLY A CA 1
ATOM 1299 C C . GLY A 1 159 ? -5.736 -7.992 52.334 1.00 89.94 159 GLY A C 1
ATOM 1300 O O . GLY A 1 159 ? -4.834 -8.823 52.212 1.00 89.94 159 GLY A O 1
ATOM 1301 N N . TYR A 1 160 ? -6.938 -8.306 52.827 1.00 92.56 160 TYR A N 1
ATOM 1302 C CA . TYR A 1 160 ? -7.324 -9.668 53.192 1.00 92.56 160 TYR A CA 1
ATOM 1303 C C . TYR A 1 160 ? -7.299 -10.616 51.986 1.00 92.56 160 TYR A C 1
ATOM 1305 O O . TYR A 1 160 ? -6.652 -11.662 52.042 1.00 92.56 160 TYR A O 1
ATOM 1313 N N . LEU A 1 161 ? -7.960 -10.253 50.880 1.00 91.50 161 LEU A N 1
ATOM 1314 C CA . LEU A 1 161 ? -8.037 -11.109 49.689 1.00 91.50 161 LEU A CA 1
ATOM 1315 C C . LEU A 1 161 ? -6.655 -11.329 49.052 1.00 91.50 161 LEU A C 1
ATOM 1317 O O . LEU A 1 161 ? -6.313 -12.467 48.736 1.00 91.50 161 LEU A O 1
ATOM 1321 N N . ASN A 1 162 ? -5.826 -10.282 48.972 1.00 90.69 162 ASN A N 1
ATOM 1322 C CA . ASN A 1 162 ? -4.455 -10.383 48.459 1.00 90.69 162 ASN A CA 1
ATOM 1323 C C . ASN A 1 162 ? -3.577 -11.326 49.299 1.00 90.69 162 ASN A C 1
ATOM 1325 O O . ASN A 1 162 ? -2.749 -12.060 48.758 1.00 90.69 162 ASN A O 1
ATOM 1329 N N . CYS A 1 163 ? -3.764 -11.333 50.623 1.00 92.75 163 CYS A N 1
ATOM 1330 C CA . CYS A 1 163 ? -3.058 -12.249 51.515 1.00 92.75 163 CYS A CA 1
ATOM 1331 C C . CYS A 1 163 ? -3.433 -13.716 51.237 1.00 92.75 163 CYS A C 1
ATOM 1333 O O . CYS A 1 163 ? -2.553 -14.581 51.217 1.00 92.75 163 CYS A O 1
ATOM 1335 N N . LEU A 1 164 ? -4.713 -13.997 50.959 1.00 92.44 164 LEU A N 1
ATOM 1336 C CA . LEU A 1 164 ? -5.172 -15.339 50.584 1.00 92.44 164 LEU A CA 1
ATOM 1337 C C . LEU A 1 164 ? -4.586 -15.796 49.243 1.00 92.44 164 LEU A C 1
ATOM 1339 O O . LEU A 1 164 ? -4.133 -16.936 49.139 1.00 92.44 164 LEU A O 1
ATOM 1343 N N . ASP A 1 165 ? -4.556 -14.909 48.246 1.00 90.38 165 ASP A N 1
ATOM 1344 C CA . ASP A 1 165 ? -3.964 -15.200 46.934 1.00 90.38 165 ASP A CA 1
ATOM 1345 C C . ASP A 1 165 ? -2.467 -15.508 47.053 1.00 90.38 165 ASP A C 1
ATOM 1347 O O . ASP A 1 165 ? -1.969 -16.470 46.465 1.00 90.38 165 ASP A O 1
ATOM 1351 N N . TRP A 1 166 ? -1.743 -14.740 47.872 1.00 92.12 166 TRP A N 1
ATOM 1352 C CA . TRP A 1 166 ? -0.333 -14.999 48.145 1.00 92.12 166 TRP A CA 1
ATOM 1353 C C . TRP A 1 166 ? -0.105 -16.333 48.869 1.00 92.12 166 TRP A C 1
ATOM 1355 O O . TRP A 1 166 ? 0.827 -17.065 48.521 1.00 92.12 166 TRP A O 1
ATOM 1365 N N . TRP A 1 167 ? -0.950 -16.669 49.849 1.00 92.19 167 TRP A N 1
ATOM 1366 C CA . TRP A 1 167 ? -0.846 -17.932 50.581 1.00 92.19 167 TRP A CA 1
ATOM 1367 C C . TRP A 1 167 ? -1.012 -19.143 49.657 1.00 92.19 167 TRP A C 1
ATOM 1369 O O . TRP A 1 167 ? -0.190 -20.058 49.704 1.00 92.19 167 TRP A O 1
ATOM 1379 N N . GLU A 1 168 ? -2.034 -19.130 48.797 1.00 89.50 168 GLU A N 1
ATOM 1380 C CA . GLU A 1 168 ? -2.288 -20.213 47.838 1.00 89.50 168 GLU A CA 1
ATOM 1381 C C . GLU A 1 168 ? -1.188 -20.329 46.779 1.00 89.50 168 GLU A C 1
ATOM 1383 O O . GLU A 1 168 ? -0.850 -21.441 46.385 1.00 89.50 168 GLU A O 1
ATOM 1388 N N . ALA A 1 169 ? -0.621 -19.207 46.330 1.00 89.12 169 ALA A N 1
ATOM 1389 C CA . ALA A 1 169 ? 0.393 -19.212 45.280 1.00 89.12 169 ALA A CA 1
ATOM 1390 C C . ALA A 1 169 ? 1.815 -19.521 45.782 1.00 89.12 169 ALA A C 1
ATOM 1392 O O . ALA A 1 169 ? 2.623 -20.040 45.018 1.00 89.12 169 ALA A O 1
ATOM 1393 N N . HIS A 1 170 ? 2.148 -19.165 47.028 1.00 89.06 170 HIS A N 1
ATOM 1394 C CA . HIS A 1 170 ? 3.530 -19.235 47.529 1.00 89.06 170 HIS A CA 1
ATOM 1395 C C . HIS A 1 170 ? 3.640 -19.694 48.985 1.00 89.06 170 HIS A C 1
ATOM 1397 O O . HIS A 1 170 ? 4.571 -20.419 49.334 1.00 89.06 170 HIS A O 1
ATOM 1403 N N . GLY A 1 171 ? 2.733 -19.245 49.858 1.00 87.00 171 GLY A N 1
ATOM 1404 C CA . GLY A 1 171 ? 2.842 -19.472 51.303 1.00 87.00 171 GLY A CA 1
ATOM 1405 C C . GLY A 1 171 ? 2.802 -20.951 51.696 1.00 87.00 171 GLY A C 1
ATOM 1406 O O . GLY A 1 171 ? 3.605 -21.385 52.526 1.00 87.00 171 GLY A O 1
ATOM 1407 N N . GLN A 1 172 ? 1.917 -21.724 51.060 1.00 89.38 172 GLN A N 1
ATOM 1408 C CA . GLN A 1 172 ? 1.758 -23.156 51.323 1.00 89.38 172 GLN A CA 1
ATOM 1409 C C . GLN A 1 172 ? 2.988 -23.975 50.898 1.00 89.38 172 GLN A C 1
ATOM 1411 O O . GLN A 1 172 ? 3.435 -24.832 51.661 1.00 89.38 172 GLN A O 1
ATOM 1416 N N . ASP A 1 173 ? 3.559 -23.692 49.725 1.00 87.00 173 ASP A N 1
ATOM 1417 C CA . ASP A 1 173 ? 4.757 -24.383 49.226 1.00 87.00 173 ASP A CA 1
ATOM 1418 C C . ASP A 1 173 ? 6.005 -24.025 50.042 1.00 87.00 173 ASP A C 1
ATOM 1420 O O . ASP A 1 173 ? 6.876 -24.865 50.256 1.00 87.00 173 ASP A O 1
ATOM 1424 N N . ALA A 1 174 ? 6.077 -22.790 50.546 1.00 85.25 174 ALA A N 1
ATOM 1425 C CA . ALA A 1 174 ? 7.160 -22.332 51.411 1.00 85.25 174 ALA A CA 1
ATOM 1426 C C . ALA A 1 174 ? 7.071 -22.872 52.852 1.00 85.25 174 ALA A C 1
ATOM 1428 O O . ALA A 1 174 ? 8.027 -22.716 53.610 1.00 85.25 174 ALA A O 1
ATOM 1429 N N . SER A 1 175 ? 5.948 -23.491 53.238 1.00 90.12 175 SER A N 1
ATOM 1430 C CA . SER A 1 175 ? 5.699 -23.986 54.601 1.00 90.12 175 SER A CA 1
ATOM 1431 C C . SER A 1 175 ? 5.215 -25.449 54.614 1.00 90.12 175 SER A C 1
ATOM 1433 O O . SER A 1 175 ? 4.141 -25.731 55.150 1.00 90.12 175 SER A O 1
ATOM 1435 N N . PRO A 1 176 ? 5.975 -26.413 54.051 1.00 89.19 176 PRO A N 1
ATOM 1436 C CA . PRO A 1 176 ? 5.543 -27.807 53.882 1.00 89.19 176 PRO A CA 1
ATOM 1437 C C . PRO A 1 176 ? 5.212 -28.561 55.180 1.00 89.19 176 PRO A C 1
ATOM 1439 O O . PRO A 1 176 ? 4.575 -29.612 55.122 1.00 89.19 176 PRO A O 1
ATOM 1442 N N . ARG A 1 177 ? 5.627 -28.065 56.354 1.00 88.25 177 ARG A N 1
ATOM 1443 C CA . ARG A 1 177 ? 5.312 -28.692 57.652 1.00 88.25 177 ARG A CA 1
ATOM 1444 C C . ARG A 1 177 ? 3.853 -28.565 58.084 1.00 88.25 177 ARG A C 1
ATOM 1446 O O . ARG A 1 177 ? 3.419 -29.318 58.948 1.00 88.25 177 ARG A O 1
ATOM 1453 N N . VAL A 1 178 ? 3.115 -27.608 57.529 1.00 87.69 178 VAL A N 1
ATOM 1454 C CA . VAL A 1 178 ? 1.760 -27.245 57.966 1.00 87.69 178 VAL A CA 1
ATOM 1455 C C . VAL A 1 178 ? 0.820 -27.159 56.769 1.00 87.69 178 VAL A C 1
ATOM 1457 O O . VAL A 1 178 ? 1.234 -26.862 55.652 1.00 87.69 178 VAL A O 1
ATOM 1460 N N . THR A 1 179 ? -0.466 -27.444 56.971 1.00 87.31 179 THR A N 1
ATOM 1461 C CA . THR A 1 179 ? -1.472 -27.428 55.895 1.00 87.31 179 THR A CA 1
ATOM 1462 C C . THR A 1 179 ? -2.681 -26.591 56.305 1.00 87.31 179 THR A C 1
ATOM 1464 O O . THR A 1 179 ? -3.369 -26.937 57.264 1.00 87.31 179 THR A O 1
ATOM 1467 N N . TRP A 1 180 ? -2.974 -25.517 55.561 1.00 90.44 180 TRP A N 1
ATOM 1468 C CA . TRP A 1 180 ? -4.146 -24.654 55.779 1.00 90.44 180 TRP A CA 1
ATOM 1469 C C . TRP A 1 180 ? -4.740 -24.147 54.454 1.00 90.44 180 TRP A C 1
ATOM 1471 O O . TRP A 1 180 ? -4.006 -23.891 53.500 1.00 90.44 180 TRP A O 1
ATOM 1481 N N . ARG A 1 181 ? -6.074 -23.994 54.383 1.00 86.81 181 ARG A N 1
ATOM 1482 C CA . ARG A 1 181 ? -6.798 -23.576 53.166 1.00 86.81 181 ARG A CA 1
ATOM 1483 C C . ARG A 1 181 ? -7.708 -22.359 53.398 1.00 86.81 181 ARG A C 1
ATOM 1485 O O . ARG A 1 181 ? -8.430 -22.354 54.398 1.00 86.81 181 ARG A O 1
ATOM 1492 N N . PRO A 1 182 ? -7.757 -21.398 52.455 1.00 88.19 182 PRO A N 1
ATOM 1493 C CA . PRO A 1 182 ? -8.679 -20.262 52.515 1.00 88.19 182 PRO A CA 1
ATOM 1494 C C . PRO A 1 182 ? -10.179 -20.617 52.431 1.00 88.19 182 PRO A C 1
ATOM 1496 O O . PRO A 1 182 ? -10.547 -21.637 51.840 1.00 88.19 182 PRO A O 1
ATOM 1499 N N . PRO A 1 183 ? -11.071 -19.758 52.969 1.00 84.38 183 PRO A N 1
ATOM 1500 C CA . PRO A 1 183 ? -12.524 -19.881 52.809 1.00 84.38 183 PRO A CA 1
ATOM 1501 C C . PRO A 1 183 ? -13.002 -19.543 51.381 1.00 84.38 183 PRO A C 1
ATOM 1503 O O . PRO A 1 183 ? -12.361 -18.785 50.656 1.00 84.38 183 PRO A O 1
ATOM 1506 N N . VAL A 1 184 ? -14.163 -20.093 50.987 1.00 81.75 184 VAL A N 1
ATOM 1507 C CA . VAL A 1 184 ? -14.658 -20.089 49.588 1.00 81.75 184 VAL A CA 1
ATOM 1508 C C . VAL A 1 184 ? -15.795 -19.091 49.295 1.00 81.75 184 VAL A C 1
ATOM 1510 O O . VAL A 1 184 ? -16.106 -18.865 48.128 1.00 81.75 184 VAL A O 1
ATOM 1513 N N . SER A 1 185 ? -16.454 -18.507 50.309 1.00 81.75 185 SER A N 1
ATOM 1514 C CA . SER A 1 185 ? -17.573 -17.561 50.112 1.00 81.75 185 SER A CA 1
ATOM 1515 C C . SER A 1 185 ? -17.845 -16.659 51.321 1.00 81.75 185 SER A C 1
ATOM 1517 O O . SER A 1 185 ? -17.653 -17.100 52.454 1.00 81.75 185 SER A O 1
ATOM 1519 N N . TRP A 1 186 ? -18.420 -15.470 51.079 1.00 89.00 186 TRP A N 1
ATOM 1520 C CA . TRP A 1 186 ? -18.787 -14.475 52.105 1.00 89.00 186 TRP A CA 1
ATOM 1521 C C . TRP A 1 186 ? -20.213 -13.914 51.895 1.00 89.00 186 TRP A C 1
ATOM 1523 O O . TRP A 1 186 ? -20.370 -12.825 51.345 1.00 89.00 186 TRP A O 1
ATOM 1533 N N . PRO A 1 187 ? -21.280 -14.621 52.314 1.00 82.94 187 PRO A N 1
ATOM 1534 C CA . PRO A 1 187 ? -22.671 -14.225 52.044 1.00 82.94 187 PRO A CA 1
ATOM 1535 C C . PRO A 1 187 ? -23.051 -12.810 52.510 1.00 82.94 187 PRO A C 1
ATOM 1537 O O . PRO A 1 187 ? -23.744 -12.097 51.790 1.00 82.94 187 PRO A O 1
ATOM 1540 N N . ALA A 1 188 ? -22.538 -12.373 53.665 1.00 82.62 188 ALA A N 1
ATOM 1541 C CA . ALA A 1 188 ? -22.812 -11.046 54.229 1.00 82.62 188 ALA A CA 1
ATOM 1542 C C . ALA A 1 188 ? -22.355 -9.882 53.324 1.00 82.62 188 ALA A C 1
ATOM 1544 O O . ALA A 1 188 ? -22.853 -8.764 53.446 1.00 82.62 188 ALA A O 1
ATOM 1545 N N . LEU A 1 189 ? -21.425 -10.133 52.395 1.00 87.31 189 LEU A N 1
ATOM 1546 C CA . LEU A 1 189 ? -20.916 -9.128 51.464 1.00 87.31 189 LEU A CA 1
ATOM 1547 C C . LEU A 1 189 ? -21.880 -8.837 50.293 1.00 87.31 189 LEU A C 1
ATOM 1549 O O . LEU A 1 189 ? -21.753 -7.788 49.668 1.00 87.31 189 LEU A O 1
ATOM 1553 N N . LEU A 1 190 ? -22.846 -9.713 49.986 1.00 86.75 190 LEU A N 1
ATOM 1554 C CA . LEU A 1 190 ? -23.682 -9.611 48.773 1.00 86.75 190 LEU A CA 1
ATOM 1555 C C . LEU A 1 190 ? -25.041 -8.909 48.970 1.00 86.75 190 LEU A C 1
ATOM 1557 O O . LEU A 1 190 ? -25.747 -8.667 47.991 1.00 86.75 190 LEU A O 1
ATOM 1561 N N . GLU A 1 191 ? -25.426 -8.586 50.202 1.00 84.94 191 GLU A N 1
ATOM 1562 C CA . GLU A 1 191 ? -26.728 -7.978 50.514 1.00 84.94 191 GLU A CA 1
ATOM 1563 C C . GLU A 1 191 ? -26.786 -6.472 50.147 1.00 84.94 191 GLU A C 1
ATOM 1565 O O . GLU A 1 191 ? -25.762 -5.785 50.267 1.00 84.94 191 GLU A O 1
ATOM 1570 N N . PRO A 1 192 ? -27.946 -5.928 49.701 1.00 84.44 192 PRO A N 1
ATOM 1571 C CA . PRO A 1 192 ? -28.098 -4.498 49.416 1.00 84.44 192 PRO A CA 1
ATOM 1572 C C . PRO A 1 192 ? -28.025 -3.613 50.667 1.00 84.44 192 PRO A C 1
ATOM 1574 O O . PRO A 1 192 ? -28.399 -4.040 51.758 1.00 84.44 192 PRO A O 1
ATOM 1577 N N . ILE A 1 193 ? -27.606 -2.357 50.494 1.00 84.81 193 ILE A N 1
ATOM 1578 C CA . ILE A 1 193 ? -27.533 -1.360 51.577 1.00 84.81 193 ILE A CA 1
ATOM 1579 C C . ILE A 1 193 ? -28.800 -0.485 51.705 1.00 84.81 193 ILE A C 1
ATOM 1581 O O . ILE A 1 193 ? -28.975 0.156 52.738 1.00 84.81 193 ILE A O 1
ATOM 1585 N N . ASP A 1 194 ? -29.674 -0.456 50.687 1.00 80.56 194 ASP A N 1
ATOM 1586 C CA . ASP A 1 194 ? -30.841 0.447 50.588 1.00 80.56 194 ASP A CA 1
ATOM 1587 C C . ASP A 1 194 ? -32.203 -0.228 50.896 1.00 80.56 194 ASP A C 1
ATOM 1589 O O . ASP A 1 194 ? -32.368 -1.437 50.718 1.00 80.56 194 ASP A O 1
ATOM 1593 N N . ASP A 1 195 ? -33.218 0.568 51.282 1.00 74.19 195 ASP A N 1
ATOM 1594 C CA . ASP A 1 195 ? -34.611 0.114 51.487 1.00 74.19 195 ASP A CA 1
ATOM 1595 C C . ASP A 1 195 ? -35.352 -0.084 50.139 1.00 74.19 195 ASP A C 1
ATOM 1597 O O . ASP A 1 195 ? -35.479 0.879 49.368 1.00 74.19 195 ASP A O 1
ATOM 1601 N N . PRO A 1 196 ? -35.930 -1.276 49.867 1.00 64.75 196 PRO A N 1
ATOM 1602 C CA . PRO A 1 196 ? -36.698 -1.580 48.654 1.00 64.75 196 PRO A CA 1
ATOM 1603 C C . PRO A 1 196 ? -37.879 -0.647 48.326 1.00 64.75 196 PRO A C 1
ATOM 1605 O O . PRO A 1 196 ? -38.375 -0.680 47.201 1.00 64.75 196 PRO A O 1
ATOM 1608 N N . ARG A 1 197 ? -38.389 0.146 49.279 1.00 64.12 197 ARG A N 1
ATOM 1609 C CA . ARG A 1 197 ? -39.567 1.023 49.081 1.00 64.12 197 ARG A CA 1
ATOM 1610 C C . ARG A 1 197 ? -39.234 2.471 48.717 1.00 64.12 197 ARG A C 1
ATOM 1612 O O . ARG A 1 197 ? -40.150 3.256 48.489 1.00 64.12 197 ARG A O 1
ATOM 1619 N N . SER A 1 198 ? -37.956 2.831 48.675 1.00 67.94 198 SER A N 1
ATOM 1620 C CA . SER A 1 198 ? -37.498 4.220 48.541 1.00 67.94 198 SER A CA 1
ATOM 1621 C C . SER A 1 198 ? -37.630 4.817 47.132 1.00 67.94 198 SER A C 1
ATOM 1623 O O . SER A 1 198 ? -37.470 6.022 46.974 1.00 67.94 198 SER A O 1
ATOM 1625 N N . GLY A 1 199 ? -37.914 4.004 46.105 1.00 64.62 199 GLY A N 1
ATOM 1626 C CA . GLY A 1 199 ? -37.858 4.433 44.699 1.00 64.62 199 GLY A CA 1
ATOM 1627 C C . GLY A 1 199 ? -36.427 4.605 44.163 1.00 64.62 199 GLY A C 1
ATOM 1628 O O . GLY A 1 199 ? -36.252 4.816 42.967 1.00 64.62 199 GLY A O 1
ATOM 1629 N N . THR A 1 200 ? -35.417 4.459 45.027 1.00 72.62 200 THR A N 1
ATOM 1630 C CA . THR A 1 200 ? -33.987 4.494 44.706 1.00 72.62 200 THR A CA 1
ATOM 1631 C C . THR A 1 200 ? -33.513 3.145 44.160 1.00 72.62 200 THR A C 1
ATOM 1633 O O . THR A 1 200 ? -33.999 2.084 44.557 1.00 72.62 200 THR A O 1
ATOM 1636 N N . MET A 1 201 ? -32.529 3.167 43.260 1.00 78.19 201 MET A N 1
ATOM 1637 C CA . MET A 1 201 ? -31.913 1.958 42.703 1.00 78.19 201 MET A CA 1
ATOM 1638 C C . MET A 1 201 ? -31.126 1.169 43.780 1.00 78.19 201 MET A C 1
ATOM 1640 O O . MET A 1 201 ? -30.203 1.747 44.345 1.00 78.19 201 MET A O 1
ATOM 1644 N N . PRO A 1 202 ? -31.399 -0.128 44.045 1.00 78.69 202 PRO A N 1
ATOM 1645 C CA . PRO A 1 202 ? -30.680 -0.928 45.059 1.00 78.69 202 PRO A CA 1
ATOM 1646 C C . PRO A 1 202 ? -29.166 -1.112 44.793 1.00 78.69 202 PRO A C 1
ATOM 1648 O O . PRO A 1 202 ? -28.790 -1.365 43.647 1.00 78.69 202 PRO A O 1
ATOM 1651 N N . PHE A 1 203 ? -28.310 -1.082 45.835 1.00 86.06 203 PHE A N 1
ATOM 1652 C CA . PHE A 1 203 ? -26.834 -1.168 45.712 1.00 86.06 203 PHE A CA 1
ATOM 1653 C C . PHE A 1 203 ? -26.146 -2.184 46.679 1.00 86.06 203 PHE A C 1
ATOM 1655 O O . PHE A 1 203 ? -26.518 -2.222 47.850 1.00 86.06 203 PHE A O 1
ATOM 1662 N N . PRO A 1 204 ? -25.157 -3.018 46.258 1.00 88.94 204 PRO A N 1
ATOM 1663 C CA . PRO A 1 204 ? -24.582 -4.113 47.076 1.00 88.94 204 PRO A CA 1
ATOM 1664 C C . PRO A 1 204 ? -23.454 -3.707 48.061 1.00 88.94 204 PRO A C 1
ATOM 1666 O O . PRO A 1 204 ? -22.612 -2.864 47.745 1.00 88.94 204 PRO A O 1
ATOM 1669 N N . ARG A 1 205 ? -23.370 -4.369 49.235 1.00 89.56 205 ARG A N 1
ATOM 1670 C CA . ARG A 1 205 ? -22.429 -4.036 50.337 1.00 89.56 205 ARG A CA 1
ATOM 1671 C C . ARG A 1 205 ? -20.946 -4.142 49.976 1.00 89.56 205 ARG A C 1
ATOM 1673 O O . ARG A 1 205 ? -20.194 -3.226 50.296 1.00 89.56 205 ARG A O 1
ATOM 1680 N N . PHE A 1 206 ? -20.502 -5.218 49.325 1.00 91.12 206 PHE A N 1
ATOM 1681 C CA . PHE A 1 206 ? -19.085 -5.374 48.959 1.00 91.12 206 PHE A CA 1
ATOM 1682 C C . PHE A 1 206 ? -18.595 -4.227 48.069 1.00 91.12 206 PHE A C 1
ATOM 1684 O O . PHE A 1 206 ? -17.478 -3.749 48.236 1.00 91.12 206 PHE A O 1
ATOM 1691 N N . LEU A 1 207 ? -19.445 -3.760 47.149 1.00 91.31 207 LEU A N 1
ATOM 1692 C CA . LEU A 1 207 ? -19.099 -2.694 46.219 1.00 91.31 207 LEU A CA 1
ATOM 1693 C C . LEU A 1 207 ? -19.055 -1.346 46.941 1.00 91.31 207 LEU A C 1
ATOM 1695 O O . LEU A 1 207 ? -18.181 -0.532 46.657 1.00 91.31 207 LEU A O 1
ATOM 1699 N N . ALA A 1 208 ? -19.931 -1.140 47.928 1.00 89.69 208 ALA A N 1
ATOM 1700 C CA . ALA A 1 208 ? -19.868 0.015 48.818 1.00 89.69 208 ALA A CA 1
ATOM 1701 C C . ALA A 1 208 ? -18.579 0.026 49.665 1.00 89.69 208 ALA A C 1
ATOM 1703 O O . ALA A 1 208 ? -17.944 1.074 49.781 1.00 89.69 208 ALA A O 1
ATOM 1704 N N . LEU A 1 209 ? -18.147 -1.127 50.195 1.00 90.12 209 LEU A N 1
ATOM 1705 C CA . LEU A 1 209 ? -16.881 -1.260 50.931 1.00 90.12 209 LEU A CA 1
ATOM 1706 C C . LEU A 1 209 ? -15.673 -0.985 50.030 1.00 90.12 209 LEU A C 1
ATOM 1708 O O . LEU A 1 209 ? -14.844 -0.157 50.385 1.00 90.12 209 LEU A O 1
ATOM 1712 N N . ILE A 1 210 ? -15.615 -1.579 48.833 1.00 91.31 210 ILE A N 1
ATOM 1713 C CA . ILE A 1 210 ? -14.543 -1.327 47.853 1.00 91.31 210 ILE A CA 1
ATOM 1714 C C . ILE A 1 210 ? -14.495 0.158 47.470 1.00 91.31 210 ILE A C 1
ATOM 1716 O O . ILE A 1 210 ? -13.424 0.762 47.487 1.00 91.31 210 ILE A O 1
ATOM 1720 N N . THR A 1 211 ? -15.651 0.765 47.179 1.00 90.44 211 THR A N 1
ATOM 1721 C CA . THR A 1 211 ? -15.748 2.197 46.840 1.00 90.44 211 THR A CA 1
ATOM 1722 C C . THR A 1 211 ? -15.307 3.072 48.009 1.00 90.44 211 THR A C 1
ATOM 1724 O O . THR A 1 211 ? -14.684 4.111 47.811 1.00 90.44 211 THR A O 1
ATOM 1727 N N . THR A 1 212 ? -15.580 2.645 49.243 1.00 87.88 212 THR A N 1
ATOM 1728 C CA . THR A 1 212 ? -15.123 3.349 50.439 1.00 87.88 212 THR A CA 1
ATOM 1729 C C . THR A 1 212 ? -13.618 3.180 50.620 1.00 87.88 212 THR A C 1
ATOM 1731 O O . THR A 1 212 ? -12.935 4.180 50.767 1.00 87.88 212 THR A O 1
ATOM 1734 N N . GLU A 1 213 ? -13.054 1.976 50.555 1.00 88.31 213 GLU A N 1
ATOM 1735 C CA . GLU A 1 213 ? -11.612 1.723 50.723 1.00 88.31 213 GLU A CA 1
ATOM 1736 C C . GLU A 1 213 ? -10.753 2.483 49.700 1.00 88.31 213 GLU A C 1
ATOM 1738 O O . GLU A 1 213 ? -9.693 3.019 50.038 1.00 88.31 213 GLU A O 1
ATOM 1743 N N . ARG A 1 214 ? -11.222 2.559 48.453 1.00 87.69 214 ARG A N 1
ATOM 1744 C CA . ARG A 1 214 ? -10.463 3.082 47.318 1.00 87.69 214 ARG A CA 1
ATOM 1745 C C . ARG A 1 214 ? -10.726 4.555 47.064 1.00 87.69 214 ARG A C 1
ATOM 1747 O O . ARG A 1 214 ? -11.821 4.957 46.688 1.00 87.69 214 ARG A O 1
ATOM 1754 N N . HIS A 1 215 ? -9.682 5.368 47.215 1.00 87.62 215 HIS A N 1
ATOM 1755 C CA . HIS A 1 215 ? -9.773 6.812 46.999 1.00 87.62 215 HIS A CA 1
ATOM 1756 C C . HIS A 1 215 ? -10.219 7.171 45.573 1.00 87.62 215 HIS A C 1
ATOM 1758 O O . HIS A 1 215 ? -11.011 8.096 45.398 1.00 87.62 215 HIS A O 1
ATOM 1764 N N . ASP A 1 216 ? -9.720 6.452 44.565 1.00 89.06 216 ASP A N 1
ATOM 1765 C CA . ASP A 1 216 ? -10.072 6.656 43.159 1.00 89.06 216 ASP A CA 1
ATOM 1766 C C . ASP A 1 216 ? -11.568 6.439 42.916 1.00 89.06 216 ASP A C 1
ATOM 1768 O O . ASP A 1 216 ? -12.216 7.304 42.336 1.00 89.06 216 ASP A O 1
ATOM 1772 N N . LEU A 1 217 ? -12.139 5.356 43.446 1.00 91.25 217 LEU A N 1
ATOM 1773 C CA . LEU A 1 217 ? -13.562 5.055 43.273 1.00 91.25 217 LEU A CA 1
ATOM 1774 C C . LEU A 1 217 ? -14.447 5.986 44.108 1.00 91.25 217 LEU A C 1
ATOM 1776 O O . LEU A 1 217 ? -15.471 6.458 43.621 1.00 91.25 217 LEU A O 1
ATOM 1780 N N . ARG A 1 218 ? -14.029 6.316 45.338 1.00 90.50 218 ARG A N 1
ATOM 1781 C CA . ARG A 1 218 ? -14.753 7.247 46.218 1.00 90.50 218 ARG A CA 1
ATOM 1782 C C . ARG A 1 218 ? -14.877 8.646 45.621 1.00 90.50 218 ARG A C 1
ATOM 1784 O O . ARG A 1 218 ? -15.870 9.324 45.847 1.00 90.50 218 ARG A O 1
ATOM 1791 N N . SER A 1 219 ? -13.842 9.094 44.913 1.00 87.12 219 SER A N 1
ATOM 1792 C CA . SER A 1 219 ? -13.853 10.384 44.215 1.00 87.12 219 SER A CA 1
ATOM 1793 C C . SER A 1 219 ? -14.587 10.323 42.877 1.00 87.12 219 SER A C 1
ATOM 1795 O O . SER A 1 219 ? -15.073 11.352 42.420 1.00 87.12 219 SER A O 1
ATOM 1797 N N . ALA A 1 220 ? -14.651 9.147 42.249 1.00 87.81 220 ALA A N 1
ATOM 1798 C CA . ALA A 1 220 ? -15.269 8.972 40.941 1.00 87.81 220 ALA A CA 1
ATOM 1799 C C . ALA A 1 220 ? -16.794 8.826 41.003 1.00 87.81 220 ALA A C 1
ATOM 1801 O O . ALA A 1 220 ? -17.467 9.296 40.093 1.00 87.81 220 ALA A O 1
ATOM 1802 N N . PHE A 1 221 ? -17.344 8.193 42.045 1.00 91.62 221 PHE A N 1
ATOM 1803 C CA . PHE A 1 221 ? -18.761 7.819 42.074 1.00 91.62 221 PHE A CA 1
ATOM 1804 C C . PHE A 1 221 ? -19.501 8.400 43.282 1.00 91.62 221 PHE A C 1
ATOM 1806 O O . PHE A 1 221 ? -19.228 8.035 44.427 1.00 91.62 221 PHE A O 1
ATOM 1813 N N . ASP A 1 222 ? -20.507 9.243 43.026 1.00 89.12 222 ASP A N 1
ATOM 1814 C CA . ASP A 1 222 ? -21.461 9.675 44.053 1.00 89.12 222 ASP A CA 1
ATOM 1815 C C . ASP A 1 222 ? -22.638 8.699 44.137 1.00 89.12 222 ASP A C 1
ATOM 1817 O O . ASP A 1 222 ? -23.577 8.735 43.336 1.00 89.12 222 ASP A O 1
ATOM 1821 N N . LEU A 1 223 ? -22.611 7.838 45.153 1.00 88.06 223 LEU A N 1
ATOM 1822 C CA . LEU A 1 223 ? -23.649 6.832 45.381 1.00 88.06 223 LEU A CA 1
ATOM 1823 C C . LEU A 1 223 ? -25.003 7.430 45.829 1.00 88.06 223 LEU A C 1
ATOM 1825 O O . LEU A 1 223 ? -25.939 6.671 46.082 1.00 88.06 223 LEU A O 1
ATOM 1829 N N . ASN A 1 224 ? -25.157 8.757 45.922 1.00 86.00 224 ASN A N 1
ATOM 1830 C CA . ASN A 1 224 ? -26.443 9.413 46.195 1.00 86.00 224 ASN A CA 1
ATOM 1831 C C . ASN A 1 224 ? -27.238 9.789 44.930 1.00 86.00 224 ASN A C 1
ATOM 1833 O O . ASN A 1 224 ? -28.417 10.117 45.052 1.00 86.00 224 ASN A O 1
ATOM 1837 N N . THR A 1 225 ? -26.634 9.728 43.739 1.00 87.75 225 THR A N 1
ATOM 1838 C CA . THR A 1 225 ? -27.285 10.064 42.453 1.00 87.75 225 THR A CA 1
ATOM 1839 C C . THR A 1 225 ? -27.583 8.813 41.623 1.00 87.75 225 THR A C 1
ATOM 1841 O O . THR A 1 225 ? -26.955 7.766 41.824 1.00 87.75 225 THR A O 1
ATOM 1844 N N . LEU A 1 226 ? -28.532 8.887 40.678 1.00 86.75 226 LEU A N 1
ATOM 1845 C CA . LEU A 1 226 ? -28.793 7.762 39.771 1.00 86.75 226 LEU A CA 1
ATOM 1846 C C . LEU A 1 226 ? -27.595 7.538 38.839 1.00 86.75 226 LEU A C 1
ATOM 1848 O O . LEU A 1 226 ? -27.158 6.395 38.680 1.00 86.75 226 LEU A O 1
ATOM 1852 N N . ILE A 1 227 ? -27.036 8.614 38.272 1.00 88.44 227 ILE A N 1
ATOM 1853 C CA . ILE A 1 227 ? -25.863 8.544 37.389 1.00 88.44 227 ILE A CA 1
ATOM 1854 C C . ILE A 1 227 ? -24.668 7.910 38.119 1.00 88.44 227 ILE A C 1
ATOM 1856 O O . ILE A 1 227 ? -24.120 6.928 37.621 1.00 88.44 227 ILE A O 1
ATOM 1860 N N . GLY A 1 228 ? -24.323 8.368 39.328 1.00 88.44 228 GLY A N 1
ATOM 1861 C CA . GLY A 1 228 ? -23.169 7.842 40.070 1.00 88.44 228 GLY A CA 1
ATOM 1862 C C . GLY A 1 228 ? -23.311 6.370 40.481 1.00 88.44 228 GLY A C 1
ATOM 1863 O O . GLY A 1 228 ? -22.338 5.611 40.456 1.00 88.44 228 GLY A O 1
ATOM 1864 N N . ARG A 1 229 ? -24.535 5.906 40.776 1.00 88.88 229 ARG A N 1
ATOM 1865 C CA . ARG A 1 229 ? -24.811 4.474 41.011 1.00 88.88 229 ARG A CA 1
ATOM 1866 C C . ARG A 1 229 ? -24.634 3.636 39.741 1.00 88.88 229 ARG A C 1
ATOM 1868 O O . ARG A 1 229 ? -24.044 2.556 39.808 1.00 88.88 229 ARG A O 1
ATOM 1875 N N . LEU A 1 230 ? -25.116 4.115 38.591 1.00 88.19 230 LEU A N 1
ATOM 1876 C CA . LEU A 1 230 ? -24.968 3.427 37.300 1.00 88.19 230 LEU A CA 1
ATOM 1877 C C . LEU A 1 230 ? -23.504 3.363 36.845 1.00 88.19 230 LEU A C 1
ATOM 1879 O O . LEU A 1 230 ? -23.078 2.339 36.304 1.00 88.19 230 LEU A O 1
ATOM 1883 N N . GLU A 1 231 ? -22.726 4.413 37.096 1.00 88.19 231 GLU A N 1
ATOM 1884 C CA . GLU A 1 231 ? -21.292 4.455 36.796 1.00 88.19 231 GLU A CA 1
ATOM 1885 C C . GLU A 1 231 ? -20.504 3.451 37.643 1.00 88.19 231 GLU A C 1
ATOM 1887 O O . GLU A 1 231 ? -19.710 2.684 37.097 1.00 88.19 231 GLU A O 1
ATOM 1892 N N . CYS A 1 232 ? -20.784 3.357 38.947 1.00 90.06 232 CYS A N 1
ATOM 1893 C CA . CYS A 1 232 ? -20.111 2.386 39.813 1.00 90.06 232 CYS A CA 1
ATOM 1894 C C . CYS A 1 232 ? -20.464 0.928 39.451 1.00 90.06 232 CYS A C 1
ATOM 1896 O O . CYS A 1 232 ? -19.602 0.044 39.440 1.00 90.06 232 CYS A O 1
ATOM 1898 N N . LEU A 1 233 ? -21.720 0.663 39.074 1.00 88.19 233 LEU A N 1
ATOM 1899 C CA . LEU A 1 233 ? -22.131 -0.649 38.560 1.00 88.19 233 LEU A CA 1
ATOM 1900 C C . LEU A 1 233 ? -21.451 -0.989 37.228 1.00 88.19 233 LEU A C 1
ATOM 1902 O O . LEU A 1 233 ? -21.029 -2.131 37.027 1.00 88.19 233 LEU A O 1
ATOM 1906 N N . SER A 1 234 ? -21.301 -0.000 36.347 1.00 87.44 234 SER A N 1
ATOM 1907 C CA . SER A 1 234 ? -20.575 -0.162 35.084 1.00 87.44 234 SER A CA 1
ATOM 1908 C C . SER A 1 234 ? -19.096 -0.457 35.342 1.00 87.44 234 SER A C 1
ATOM 1910 O O . SER A 1 234 ? -18.559 -1.401 34.770 1.00 87.44 234 SER A O 1
ATOM 1912 N N . TRP A 1 235 ? -18.463 0.236 36.296 1.00 90.25 235 TRP A N 1
ATOM 1913 C CA . TRP A 1 235 ? -17.095 -0.066 36.725 1.00 90.25 235 TRP A CA 1
ATOM 1914 C C . TRP A 1 235 ? -16.947 -1.502 37.239 1.00 90.25 235 TRP A C 1
ATOM 1916 O O . TRP A 1 235 ? -15.986 -2.188 36.884 1.00 90.25 235 TRP A O 1
ATOM 1926 N N . TRP A 1 236 ? -17.902 -2.006 38.027 1.00 90.19 236 TRP A N 1
ATOM 1927 C CA . TRP A 1 236 ? -17.872 -3.402 38.471 1.00 90.19 236 TRP A CA 1
ATOM 1928 C C . TRP A 1 236 ? -17.952 -4.385 37.292 1.00 90.19 236 TRP A C 1
ATOM 1930 O O . TRP A 1 236 ? -17.165 -5.337 37.210 1.00 90.19 236 TRP A O 1
ATOM 1940 N N . ALA A 1 237 ? -18.882 -4.140 36.366 1.00 84.31 237 ALA A N 1
ATOM 1941 C CA . ALA A 1 237 ? -19.079 -4.963 35.177 1.00 84.31 237 ALA A CA 1
ATOM 1942 C C . ALA A 1 237 ? -17.866 -4.939 34.234 1.00 84.31 237 ALA A C 1
ATOM 1944 O O . ALA A 1 237 ? -17.525 -5.972 33.660 1.00 84.31 237 ALA A O 1
ATOM 1945 N N . ASP A 1 238 ? -17.178 -3.806 34.115 1.00 86.25 238 ASP A N 1
ATOM 1946 C CA . ASP A 1 238 ? -16.058 -3.643 33.189 1.00 86.25 238 ASP A CA 1
ATOM 1947 C C . ASP A 1 238 ? -14.711 -4.050 33.804 1.00 86.25 238 ASP A C 1
ATOM 1949 O O . ASP A 1 238 ? -13.872 -4.635 33.109 1.00 86.25 238 ASP A O 1
ATOM 1953 N N . HIS A 1 239 ? -14.512 -3.796 35.100 1.00 88.44 239 HIS A N 1
ATOM 1954 C CA . HIS A 1 239 ? -13.213 -3.896 35.774 1.00 88.44 239 HIS A CA 1
ATOM 1955 C C . HIS A 1 239 ? -13.285 -4.654 37.102 1.00 88.44 239 HIS A C 1
ATOM 1957 O O . HIS A 1 239 ? -12.569 -5.642 37.285 1.00 88.44 239 HIS A O 1
ATOM 1963 N N . GLY A 1 240 ? -14.182 -4.247 38.004 1.00 87.25 240 GLY A N 1
ATOM 1964 C CA . GLY A 1 240 ? -14.190 -4.717 39.392 1.00 87.25 240 GLY A CA 1
ATOM 1965 C C . GLY A 1 240 ? -14.290 -6.240 39.543 1.00 87.25 240 GLY A C 1
ATOM 1966 O O . GLY A 1 240 ? -13.542 -6.828 40.319 1.00 87.25 240 GLY A O 1
ATOM 1967 N N . HIS A 1 241 ? -15.120 -6.918 38.745 1.00 86.88 241 HIS A N 1
ATOM 1968 C CA . HIS A 1 241 ? -15.254 -8.382 38.814 1.00 86.88 241 HIS A CA 1
ATOM 1969 C C . HIS A 1 241 ? -13.976 -9.154 38.419 1.00 86.88 241 HIS A C 1
ATOM 1971 O O . HIS A 1 241 ? -13.831 -10.320 38.793 1.00 86.88 241 HIS A O 1
ATOM 1977 N N . ARG A 1 242 ? -13.065 -8.538 37.647 1.00 88.25 242 ARG A N 1
ATOM 1978 C CA . ARG A 1 242 ? -11.760 -9.127 37.288 1.00 88.25 242 ARG A CA 1
ATOM 1979 C C . ARG A 1 242 ? -10.700 -8.831 38.334 1.00 88.25 242 ARG A C 1
ATOM 1981 O O . ARG A 1 242 ? -9.830 -9.663 38.549 1.00 88.25 242 ARG A O 1
ATOM 1988 N N . GLU A 1 243 ? -10.782 -7.666 38.967 1.00 87.75 243 GLU A N 1
ATOM 1989 C CA . GLU A 1 243 ? -9.872 -7.278 40.047 1.00 87.75 243 GLU A CA 1
ATOM 1990 C C . GLU A 1 243 ? -10.150 -8.078 41.328 1.00 87.75 243 GLU A C 1
ATOM 1992 O O . GLU A 1 243 ? -9.223 -8.467 42.028 1.00 87.75 243 GLU A O 1
ATOM 1997 N N . TYR A 1 244 ? -11.417 -8.403 41.600 1.00 88.81 244 TYR A N 1
ATOM 1998 C CA . TYR A 1 244 ? -11.847 -9.108 42.809 1.00 88.81 244 TYR A CA 1
ATOM 1999 C C . TYR A 1 244 ? -12.424 -10.494 42.479 1.00 88.81 244 TYR A C 1
ATOM 2001 O O . TYR A 1 244 ? -13.587 -10.788 42.758 1.00 88.81 244 TYR A O 1
ATOM 2009 N N . LEU A 1 245 ? -11.601 -11.380 41.900 1.00 86.25 245 LEU A N 1
ATOM 2010 C CA . LEU A 1 245 ? -12.015 -12.695 41.368 1.00 86.25 245 LEU A CA 1
ATOM 2011 C C . LEU A 1 245 ? -12.732 -13.604 42.376 1.00 86.25 245 LEU A C 1
ATOM 2013 O O . LEU A 1 245 ? -13.547 -14.449 41.974 1.00 86.25 245 LEU A O 1
ATOM 2017 N N . ARG A 1 246 ? -12.417 -13.448 43.666 1.00 86.69 246 ARG A N 1
ATOM 2018 C CA . ARG A 1 246 ? -13.016 -14.209 44.771 1.00 86.69 246 ARG A CA 1
ATOM 2019 C C . ARG A 1 246 ? -14.474 -13.814 45.050 1.00 86.69 246 ARG A C 1
ATOM 2021 O O . ARG A 1 246 ? -15.198 -14.602 45.652 1.00 86.69 246 ARG A O 1
ATOM 2028 N N . ILE A 1 247 ? -14.938 -12.652 44.580 1.00 88.38 247 ILE A N 1
ATOM 2029 C CA . ILE A 1 247 ? -16.326 -12.190 44.730 1.00 88.38 247 ILE A CA 1
ATOM 2030 C C . ILE A 1 247 ? -17.124 -12.552 43.469 1.00 88.38 247 ILE A C 1
ATOM 2032 O O . ILE A 1 247 ? -16.812 -12.111 42.365 1.00 88.38 247 ILE A O 1
ATOM 2036 N N . LYS A 1 248 ? -18.185 -13.354 43.619 1.00 85.69 248 LYS A N 1
ATOM 2037 C CA . LYS A 1 248 ? -19.079 -13.750 42.515 1.00 85.69 248 LYS A CA 1
ATOM 2038 C C . LYS A 1 248 ? -20.439 -13.052 42.648 1.00 85.69 248 LYS A C 1
ATOM 2040 O O . LYS A 1 248 ? -21.212 -13.399 43.536 1.00 85.69 248 LYS A O 1
ATOM 2045 N N . TRP A 1 249 ? -20.729 -12.084 41.769 1.00 86.31 249 TRP A N 1
ATOM 2046 C CA . TRP A 1 249 ? -21.976 -11.296 41.780 1.00 86.31 249 TRP A CA 1
ATOM 2047 C C . TRP A 1 249 ? -22.355 -10.748 40.387 1.00 86.31 249 TRP A C 1
ATOM 2049 O O . TRP A 1 249 ? -21.467 -10.416 39.601 1.00 86.31 249 TRP A O 1
ATOM 2059 N N . SER A 1 250 ? -23.659 -10.616 40.094 1.00 77.25 250 SER A N 1
ATOM 2060 C CA . SER A 1 250 ? -24.203 -10.085 38.826 1.00 77.25 250 SER A CA 1
ATOM 2061 C C . SER A 1 250 ? -25.374 -9.116 39.040 1.00 77.25 250 SER A C 1
ATOM 2063 O O . SER A 1 250 ? -26.257 -9.394 39.852 1.00 77.25 250 SER A O 1
ATOM 2065 N N . GLN A 1 251 ? -25.428 -8.034 38.256 1.00 72.25 251 GLN A N 1
ATOM 2066 C CA . GLN A 1 251 ? -26.457 -6.994 38.362 1.00 72.25 251 GLN A CA 1
ATOM 2067 C C . GLN A 1 251 ? -27.836 -7.448 37.813 1.00 72.25 251 GLN A C 1
ATOM 2069 O O . GLN A 1 251 ? -27.898 -7.991 36.707 1.00 72.25 251 GLN A O 1
ATOM 2074 N N . PRO A 1 252 ? -28.955 -7.185 38.520 1.00 67.19 252 PRO A N 1
ATOM 2075 C CA . PRO A 1 252 ? -30.312 -7.395 38.000 1.00 67.19 252 PRO A CA 1
ATOM 2076 C C . PRO A 1 252 ? -30.765 -6.280 37.020 1.00 67.19 252 PRO A C 1
ATOM 2078 O O . PRO A 1 252 ? -30.309 -5.141 37.141 1.00 67.19 252 PRO A O 1
ATOM 2081 N N . PRO A 1 253 ? -31.668 -6.563 36.052 1.00 65.44 253 PRO A N 1
ATOM 2082 C CA . PRO A 1 253 ? -32.168 -5.567 35.095 1.00 65.44 253 PRO A CA 1
ATOM 2083 C C . PRO A 1 253 ? -33.050 -4.491 35.752 1.00 65.44 253 PRO A C 1
ATOM 2085 O O . PRO A 1 253 ? -33.791 -4.777 36.693 1.00 65.44 253 PRO A O 1
ATOM 2088 N N . ILE A 1 254 ? -33.013 -3.263 35.213 1.00 69.44 254 ILE A N 1
ATOM 2089 C CA . ILE A 1 254 ? -33.922 -2.177 35.616 1.00 69.44 254 ILE A CA 1
ATOM 2090 C C . ILE A 1 254 ? -35.350 -2.543 35.191 1.00 69.44 254 ILE A C 1
ATOM 2092 O O . ILE A 1 254 ? -35.608 -2.779 34.014 1.00 69.44 254 ILE A O 1
ATOM 2096 N N . GLY A 1 255 ? -36.279 -2.592 36.146 1.00 66.00 255 GLY A N 1
ATOM 2097 C CA . GLY A 1 255 ? -37.682 -2.935 35.909 1.00 66.00 255 GLY A CA 1
ATOM 2098 C C . GLY A 1 255 ? -38.637 -2.194 36.845 1.00 66.00 255 GLY A C 1
ATOM 2099 O O . GLY A 1 255 ? -38.214 -1.456 37.733 1.00 66.00 255 GLY A O 1
ATOM 2100 N N . GLY A 1 256 ? -39.943 -2.391 36.644 1.00 70.50 256 GLY A N 1
ATOM 2101 C CA . GLY A 1 256 ? -40.993 -1.780 37.465 1.00 70.50 256 GLY A CA 1
ATOM 2102 C C . GLY A 1 256 ? -41.264 -0.315 37.108 1.00 70.50 256 GLY A C 1
ATOM 2103 O O . GLY A 1 256 ? -41.299 0.047 35.937 1.00 70.50 256 GLY A O 1
ATOM 2104 N N . ALA A 1 257 ? -41.438 0.535 38.123 1.00 68.44 257 ALA A N 1
ATOM 2105 C CA . ALA A 1 257 ? -41.881 1.927 37.982 1.00 68.44 257 ALA A CA 1
ATOM 2106 C C . ALA A 1 257 ? -40.952 2.844 37.154 1.00 68.44 257 ALA A C 1
ATOM 2108 O O . ALA A 1 257 ? -41.344 3.969 36.858 1.00 68.44 257 ALA A O 1
ATOM 2109 N N . MET A 1 258 ? -39.742 2.394 36.790 1.00 79.44 258 MET A N 1
ATOM 2110 C CA . MET A 1 258 ? -38.753 3.185 36.044 1.00 79.44 258 MET A CA 1
ATOM 2111 C C . MET A 1 258 ? -39.015 3.254 34.530 1.00 79.44 258 MET A C 1
ATOM 2113 O O . MET A 1 258 ? -38.530 4.185 33.892 1.00 79.44 258 MET A O 1
ATOM 2117 N N . VAL A 1 259 ? -39.766 2.309 33.944 1.00 83.00 259 VAL A N 1
ATOM 2118 C CA . VAL A 1 259 ? -40.006 2.240 32.481 1.00 83.00 259 VAL A CA 1
ATOM 2119 C C . VAL A 1 259 ? -41.344 2.842 32.030 1.00 83.00 259 VAL A C 1
ATOM 2121 O O . VAL A 1 259 ? -41.609 2.917 30.835 1.00 83.00 259 VAL A O 1
ATOM 2124 N N . GLU A 1 260 ? -42.189 3.278 32.964 1.00 80.75 260 GLU A N 1
ATOM 2125 C CA . GLU A 1 260 ? -43.466 3.942 32.669 1.00 80.75 260 GLU A CA 1
ATOM 2126 C C . GLU A 1 260 ? -43.258 5.452 32.416 1.00 80.7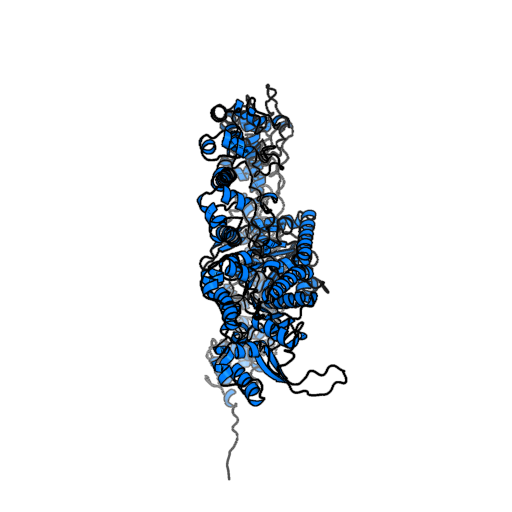5 260 GLU A C 1
ATOM 2128 O O . GLU A 1 260 ? -42.347 6.040 33.012 1.00 80.75 260 GLU A O 1
ATOM 2133 N N . PRO A 1 261 ? -44.061 6.101 31.545 1.00 79.19 261 PRO A N 1
ATOM 2134 C CA . PRO A 1 261 ? -43.985 7.545 31.329 1.00 79.19 261 PRO A CA 1
ATOM 2135 C C . PRO A 1 261 ? -44.575 8.329 32.506 1.00 79.19 261 PRO A C 1
ATOM 2137 O O . PRO A 1 261 ? -45.438 7.842 33.237 1.00 79.19 261 PRO A O 1
ATOM 2140 N N . GLU A 1 262 ? -44.161 9.586 32.657 1.00 74.56 262 GLU A N 1
ATOM 2141 C CA . GLU A 1 262 ? -44.774 10.490 33.636 1.00 74.56 262 GLU A CA 1
ATOM 2142 C C . GLU A 1 262 ? -46.150 11.009 33.181 1.00 74.56 262 GLU A C 1
ATOM 2144 O O . GLU A 1 262 ? -47.055 11.102 34.012 1.00 74.56 262 GLU A O 1
ATOM 2149 N N . GLN A 1 263 ? -46.328 11.308 31.879 1.00 75.75 263 GLN A N 1
ATOM 2150 C CA . GLN A 1 263 ? -47.583 11.774 31.247 1.00 75.75 263 GLN A CA 1
ATOM 2151 C C . GLN A 1 263 ? -47.682 11.353 29.748 1.00 75.75 263 GLN A C 1
ATOM 2153 O O . GLN A 1 263 ? -46.642 11.229 29.099 1.00 75.75 263 GLN A O 1
ATOM 2158 N N . PRO A 1 264 ? -48.889 11.139 29.167 1.00 75.12 264 PRO A N 1
ATOM 2159 C CA . PRO A 1 264 ? -49.081 10.766 27.748 1.00 75.12 264 PRO A CA 1
ATOM 2160 C C . PRO A 1 264 ? -49.117 11.969 26.757 1.00 75.12 264 PRO A C 1
ATOM 2162 O O . PRO A 1 264 ? -49.565 13.047 27.149 1.00 75.12 264 PRO A O 1
ATOM 2165 N N . PRO A 1 265 ? -48.697 11.805 25.476 1.00 80.06 265 PRO A N 1
ATOM 2166 C CA . PRO A 1 265 ? -48.632 12.882 24.464 1.00 80.06 265 PRO A CA 1
ATOM 2167 C C . PRO A 1 265 ? -49.985 13.222 23.789 1.00 80.06 265 PRO A C 1
ATOM 2169 O O . PRO A 1 265 ? -50.896 12.398 23.776 1.00 80.06 265 PRO A O 1
ATOM 2172 N N . VAL A 1 266 ? -50.108 14.434 23.212 1.00 76.62 266 VAL A N 1
ATOM 2173 C CA . VAL A 1 266 ? -51.362 15.005 22.640 1.00 76.62 266 VAL A CA 1
ATOM 2174 C C . VAL A 1 266 ? -51.430 14.967 21.097 1.00 76.62 266 VAL A C 1
ATOM 2176 O O . VAL A 1 266 ? -52.518 15.013 20.534 1.00 76.62 266 VAL A O 1
ATOM 2179 N N . ASP A 1 267 ? -50.292 14.879 20.406 1.00 77.88 267 ASP A N 1
ATOM 2180 C CA . ASP A 1 267 ? -50.147 14.950 18.934 1.00 77.88 267 ASP A CA 1
ATOM 2181 C C . ASP A 1 267 ? -50.029 13.570 18.253 1.00 77.88 267 ASP A C 1
ATOM 2183 O O . ASP A 1 267 ? -49.549 13.463 17.124 1.00 77.88 267 ASP A O 1
ATOM 2187 N N . ASP A 1 268 ? -50.443 12.513 18.961 1.00 77.88 268 ASP A N 1
ATOM 2188 C CA . ASP A 1 268 ? -50.278 11.105 18.577 1.00 77.88 268 ASP A CA 1
ATOM 2189 C C . ASP A 1 268 ? -48.808 10.679 18.324 1.00 77.88 268 ASP A C 1
ATOM 2191 O O . ASP A 1 268 ? -48.554 9.664 17.677 1.00 77.88 268 ASP A O 1
ATOM 2195 N N . GLY A 1 269 ? -47.820 11.428 18.834 1.00 80.50 269 GLY A N 1
ATOM 2196 C CA . GLY A 1 269 ? -46.388 11.110 18.757 1.00 80.50 269 GLY A CA 1
ATOM 2197 C C . GLY A 1 269 ? -45.871 10.126 19.832 1.00 80.50 269 GLY A C 1
ATOM 2198 O O . GLY A 1 269 ? -46.628 9.654 20.681 1.00 80.50 269 GLY A O 1
ATOM 2199 N N . PRO A 1 270 ? -44.562 9.796 19.829 1.00 86.31 270 PRO A N 1
ATOM 2200 C CA . PRO A 1 270 ? -43.960 8.831 20.767 1.00 86.31 270 PRO A CA 1
ATOM 2201 C C . PRO A 1 270 ? -43.791 9.385 22.206 1.00 86.31 270 PRO A C 1
ATOM 2203 O O . PRO A 1 270 ? -43.797 10.600 22.392 1.00 86.31 270 PRO A O 1
ATOM 2206 N N . HIS A 1 271 ? -43.627 8.516 23.227 1.00 87.12 271 HIS A N 1
ATOM 2207 C CA . HIS A 1 271 ? -43.511 8.875 24.665 1.00 87.12 271 HIS A CA 1
ATOM 2208 C C . HIS A 1 271 ? -42.123 8.572 25.285 1.00 87.12 271 HIS A C 1
ATOM 2210 O O . HIS A 1 271 ? -41.406 7.711 24.781 1.00 87.12 271 HIS A O 1
ATOM 2216 N N . VAL A 1 272 ? -41.770 9.235 26.404 1.00 89.44 272 VAL A N 1
ATOM 2217 C CA . VAL A 1 272 ? -40.469 9.115 27.117 1.00 89.44 272 VAL A CA 1
ATOM 2218 C C . VAL A 1 272 ? -40.650 8.498 28.532 1.00 89.44 272 VAL A C 1
ATOM 2220 O O . VAL A 1 272 ? -41.536 8.949 29.260 1.00 89.44 272 VAL A O 1
ATOM 2223 N N . PRO A 1 273 ? -39.859 7.479 28.947 1.00 89.69 273 PRO A N 1
ATOM 2224 C CA . PRO A 1 273 ? -39.950 6.814 30.262 1.00 89.69 273 PRO A CA 1
ATOM 2225 C C . PRO A 1 273 ? -39.277 7.586 31.420 1.00 89.69 273 PRO A C 1
ATOM 2227 O O . PRO A 1 273 ? -38.363 8.381 31.201 1.00 89.69 273 PRO A O 1
ATOM 2230 N N . ARG A 1 274 ? -39.662 7.293 32.676 1.00 86.31 274 ARG A N 1
ATOM 2231 C CA . ARG A 1 274 ? -39.156 7.966 33.899 1.00 86.31 274 ARG A CA 1
ATOM 2232 C C . ARG A 1 274 ? -37.642 7.951 34.079 1.00 86.31 274 ARG A C 1
ATOM 2234 O O . ARG A 1 274 ? -37.081 8.971 34.460 1.00 86.31 274 ARG A O 1
ATOM 2241 N N . PHE A 1 275 ? -36.966 6.831 33.813 1.00 88.00 275 PHE A N 1
ATOM 2242 C CA . PHE A 1 275 ? -35.504 6.789 33.950 1.00 88.00 275 PHE A CA 1
ATOM 2243 C C . PHE A 1 275 ? -34.808 7.759 32.980 1.00 88.00 275 PHE A C 1
ATOM 2245 O O . PHE A 1 275 ? -33.806 8.364 33.345 1.00 88.00 275 PHE A O 1
ATOM 2252 N N . LEU A 1 276 ? -35.356 7.943 31.769 1.00 90.69 276 LEU A N 1
ATOM 2253 C CA . LEU A 1 276 ? -34.853 8.926 30.809 1.00 90.69 276 LEU A CA 1
ATOM 2254 C C . LEU A 1 276 ? -35.155 10.350 31.266 1.00 90.69 276 LEU A C 1
ATOM 2256 O O . LEU A 1 276 ? -34.286 11.205 31.145 1.00 90.69 276 LEU A O 1
ATOM 2260 N N . SER A 1 277 ? -36.339 10.584 31.840 1.00 88.62 277 SER A N 1
ATOM 2261 C CA . SER A 1 277 ? -36.677 11.881 32.436 1.00 88.62 277 SER A CA 1
ATOM 2262 C C . SER A 1 277 ? -35.688 12.261 33.538 1.00 88.62 277 SER A C 1
ATOM 2264 O O . SER A 1 277 ? -35.118 13.340 33.484 1.00 88.62 277 SER A O 1
ATOM 2266 N N . GLN A 1 278 ? -35.376 11.343 34.461 1.00 88.31 278 GLN A N 1
ATOM 2267 C CA . GLN A 1 278 ? -34.409 11.592 35.538 1.00 88.31 278 GLN A CA 1
ATOM 2268 C C . GLN A 1 278 ? -32.987 11.844 35.018 1.00 88.31 278 GLN A C 1
ATOM 2270 O O . GLN A 1 278 ? -32.301 12.726 35.524 1.00 88.31 278 GLN A O 1
ATOM 2275 N N . ILE A 1 279 ? -32.548 11.121 33.978 1.00 90.44 279 ILE A N 1
ATOM 2276 C CA . ILE A 1 279 ? -31.254 11.389 33.328 1.00 90.44 279 ILE A CA 1
ATOM 2277 C C . ILE A 1 279 ? -31.236 12.795 32.717 1.00 90.44 279 ILE A C 1
ATOM 2279 O O . ILE A 1 279 ? -30.238 13.498 32.851 1.00 90.44 279 ILE A O 1
ATOM 2283 N N . VAL A 1 280 ? -32.321 13.212 32.055 1.00 90.56 280 VAL A N 1
ATOM 2284 C CA . VAL A 1 280 ? -32.442 14.561 31.482 1.00 90.56 280 VAL A CA 1
ATOM 2285 C C . VAL A 1 280 ? -32.497 15.618 32.590 1.00 90.56 280 VAL A C 1
ATOM 2287 O O . VAL A 1 280 ? -31.825 16.640 32.482 1.00 90.56 280 VAL A O 1
ATOM 2290 N N . ASP A 1 281 ? -33.205 15.372 33.690 1.00 88.44 281 ASP A N 1
ATOM 2291 C CA . ASP A 1 281 ? -33.295 16.286 34.836 1.00 88.44 281 ASP A CA 1
ATOM 2292 C C . ASP A 1 281 ? -31.932 16.496 35.523 1.00 88.44 281 ASP A C 1
ATOM 2294 O O . ASP A 1 281 ? -31.592 17.621 35.896 1.00 88.44 281 ASP A O 1
ATOM 2298 N N . GLU A 1 282 ? -31.111 15.444 35.622 1.00 89.75 282 GLU A N 1
ATOM 2299 C CA . GLU A 1 282 ? -29.736 15.506 36.142 1.00 89.75 282 GLU A CA 1
ATOM 2300 C C . GLU A 1 282 ? -28.724 16.103 35.128 1.00 89.75 282 GLU A C 1
ATOM 2302 O O . GLU A 1 282 ? -27.576 16.371 35.495 1.00 89.75 282 GLU A O 1
ATOM 2307 N N . ARG A 1 283 ? -29.115 16.353 33.862 1.00 91.38 283 ARG A N 1
ATOM 2308 C CA . ARG A 1 283 ? -28.229 16.796 32.760 1.00 91.38 283 ARG A CA 1
ATOM 2309 C C . ARG A 1 283 ? -28.714 18.082 32.065 1.00 91.38 283 ARG A C 1
ATOM 2311 O O . ARG A 1 283 ? -29.454 18.020 31.078 1.00 91.38 283 ARG A O 1
ATOM 2318 N N . PRO A 1 284 ? -28.229 19.266 32.491 1.00 89.25 284 PRO A N 1
ATOM 2319 C CA . PRO A 1 284 ? -28.611 20.550 31.892 1.00 89.25 284 PRO A CA 1
ATOM 2320 C C . PRO A 1 284 ? -28.316 20.668 30.388 1.00 89.25 284 PRO A C 1
ATOM 2322 O O . PRO A 1 284 ? -29.016 21.378 29.669 1.00 89.25 284 PRO A O 1
ATOM 2325 N N . ASP A 1 285 ? -27.289 19.973 29.897 1.00 90.75 285 ASP A N 1
ATOM 2326 C CA . ASP A 1 285 ? -26.935 19.934 28.478 1.00 90.75 285 ASP A CA 1
ATOM 2327 C C . ASP A 1 285 ? -27.996 19.216 27.633 1.00 90.75 285 ASP A C 1
ATOM 2329 O O . ASP A 1 285 ? -28.352 19.704 26.561 1.00 90.75 285 ASP A O 1
ATOM 2333 N N . LEU A 1 286 ? -28.563 18.114 28.136 1.00 92.25 286 LEU A N 1
ATOM 2334 C CA . LEU A 1 286 ? -29.641 17.395 27.454 1.00 92.25 286 LEU A CA 1
ATOM 2335 C C . LEU A 1 286 ? -30.944 18.203 27.463 1.00 92.25 286 LEU A C 1
ATOM 2337 O O . LEU A 1 286 ? -31.653 18.233 26.459 1.00 92.25 286 LEU A O 1
ATOM 2341 N N . GLN A 1 287 ? -31.227 18.925 28.552 1.00 89.88 287 GLN A N 1
ATOM 2342 C CA . GLN A 1 287 ? -32.377 19.839 28.623 1.00 89.88 287 GLN A CA 1
ATOM 2343 C C . GLN A 1 287 ? -32.288 20.942 27.564 1.00 89.88 287 GLN A C 1
ATOM 2345 O O . GLN A 1 287 ? -33.268 21.225 26.873 1.00 89.88 287 GLN A O 1
ATOM 2350 N N . ALA A 1 288 ? -31.105 21.545 27.408 1.00 87.69 288 ALA A N 1
ATOM 2351 C CA . ALA A 1 288 ? -30.868 22.567 26.396 1.00 87.69 288 ALA A CA 1
ATOM 2352 C C . ALA A 1 288 ? -30.944 22.002 24.967 1.00 87.69 288 ALA A C 1
ATOM 2354 O O . ALA A 1 288 ? -31.462 22.673 24.077 1.00 87.69 288 ALA A O 1
ATOM 2355 N N . ALA A 1 289 ? -30.452 20.778 24.750 1.00 87.94 289 ALA A N 1
ATOM 2356 C CA . ALA A 1 289 ? -30.426 20.138 23.437 1.00 87.94 289 ALA A CA 1
ATOM 2357 C C . ALA A 1 289 ? -31.812 19.683 22.954 1.00 87.94 289 ALA A C 1
ATOM 2359 O O . ALA A 1 289 ? -32.129 19.815 21.772 1.00 87.94 289 ALA A O 1
ATOM 2360 N N . PHE A 1 290 ? -32.643 19.129 23.840 1.00 91.06 290 PHE A N 1
ATOM 2361 C CA . PHE A 1 290 ? -33.942 18.573 23.448 1.00 91.06 290 PHE A CA 1
ATOM 2362 C C . PHE A 1 290 ? -35.062 19.612 23.493 1.00 91.06 290 PHE A C 1
ATOM 2364 O O . PHE A 1 290 ? -36.021 19.502 22.731 1.00 91.06 290 PHE A O 1
ATOM 2371 N N . GLY A 1 291 ? -34.943 20.629 24.351 1.00 85.50 291 GLY A N 1
ATOM 2372 C CA . GLY A 1 291 ? -36.047 21.531 24.657 1.00 85.50 291 GLY A CA 1
ATOM 2373 C C . GLY A 1 291 ? -37.149 20.835 25.471 1.00 85.50 291 GLY A C 1
ATOM 2374 O O . GLY A 1 291 ? -36.918 19.781 26.070 1.00 85.50 291 GLY A O 1
ATOM 2375 N N . PRO A 1 292 ? -38.363 21.411 25.534 1.00 87.75 292 PRO A N 1
ATOM 2376 C CA . PRO A 1 292 ? -39.454 20.836 26.312 1.00 87.75 292 PRO A CA 1
ATOM 2377 C C . PRO A 1 292 ? -39.858 19.458 25.778 1.00 87.75 292 PRO A C 1
ATOM 2379 O O . PRO A 1 292 ? -40.285 19.337 24.631 1.00 87.75 292 PRO A O 1
ATOM 2382 N N . LEU A 1 293 ? -39.835 18.424 26.627 1.00 88.44 293 LEU A N 1
ATOM 2383 C CA . LEU A 1 293 ? -40.284 17.070 26.258 1.00 88.44 293 LEU A CA 1
ATOM 2384 C C . LEU A 1 293 ? -41.796 16.996 25.933 1.00 88.44 293 LEU A C 1
ATOM 2386 O O . LEU A 1 293 ? -42.310 15.946 25.556 1.00 88.44 293 LEU A O 1
ATOM 2390 N N . GLN A 1 294 ? -42.529 18.107 26.049 1.00 85.94 294 GLN A N 1
ATOM 2391 C CA . GLN A 1 294 ? -43.912 18.245 25.592 1.00 85.94 294 GLN A CA 1
ATOM 2392 C C . GLN A 1 294 ? -44.039 18.569 24.088 1.00 85.94 294 GLN A C 1
ATOM 2394 O O . GLN A 1 294 ? -45.115 18.327 23.541 1.00 85.94 294 GLN A O 1
ATOM 2399 N N . SER A 1 295 ? -42.999 19.066 23.401 1.00 89.81 295 SER A N 1
ATOM 2400 C CA . SER A 1 295 ? -43.048 19.319 21.945 1.00 89.81 295 SER A CA 1
ATOM 2401 C C . SER A 1 295 ? -42.796 18.055 21.118 1.00 89.81 295 SER A C 1
ATOM 2403 O O . SER A 1 295 ? -42.220 17.081 21.621 1.00 89.81 295 SER A O 1
ATOM 2405 N N . PHE A 1 296 ? -43.217 18.057 19.848 1.00 89.62 296 PHE A N 1
ATOM 2406 C CA . PHE A 1 296 ? -43.021 16.907 18.966 1.00 89.62 296 PHE A CA 1
ATOM 2407 C C . PHE A 1 296 ? -41.530 16.688 18.684 1.00 89.62 296 PHE A C 1
ATOM 2409 O O . PHE A 1 296 ? -41.022 15.589 18.936 1.00 89.62 296 PHE A O 1
ATOM 2416 N N . THR A 1 297 ? -40.784 17.728 18.280 1.00 89.00 297 THR A N 1
ATOM 2417 C CA . THR A 1 297 ? -39.335 17.588 18.053 1.00 89.00 297 THR A CA 1
ATOM 2418 C C . THR A 1 297 ? -38.561 17.271 19.331 1.00 89.00 297 THR A C 1
ATOM 2420 O O . THR A 1 297 ? -37.587 16.527 19.267 1.00 89.00 297 THR A O 1
ATOM 2423 N N . GLY A 1 298 ? -38.989 17.759 20.503 1.00 89.69 298 GLY A N 1
ATOM 2424 C CA . GLY A 1 298 ? -38.294 17.505 21.771 1.00 89.69 298 GLY A CA 1
ATOM 2425 C C . GLY A 1 298 ? -38.321 16.034 22.188 1.00 89.69 298 GLY A C 1
ATOM 2426 O O . GLY A 1 298 ? -37.303 15.482 22.615 1.00 89.69 298 GLY A O 1
ATOM 2427 N N . ARG A 1 299 ? -39.450 15.348 21.970 1.00 91.12 299 ARG A N 1
ATOM 2428 C CA . ARG A 1 299 ? -39.540 13.895 22.195 1.00 91.12 299 ARG A CA 1
ATOM 2429 C C . ARG A 1 299 ? -38.733 13.101 21.179 1.00 91.12 299 ARG A C 1
ATOM 2431 O O . ARG A 1 299 ? -38.069 12.140 21.565 1.00 91.12 299 ARG A O 1
ATOM 2438 N N . LEU A 1 300 ? -38.754 13.505 19.908 1.00 90.94 300 LEU A N 1
ATOM 2439 C CA . LEU A 1 300 ? -37.943 12.855 18.877 1.00 90.94 300 LEU A CA 1
ATOM 2440 C C . LEU A 1 300 ? -36.446 13.006 19.160 1.00 90.94 300 LEU A C 1
ATOM 2442 O O . LEU A 1 300 ? -35.728 12.016 19.050 1.00 90.94 300 LEU A O 1
ATOM 2446 N N . ASN A 1 301 ? -35.992 14.184 19.594 1.00 90.69 301 ASN A N 1
ATOM 2447 C CA . ASN A 1 301 ? -34.600 14.433 19.970 1.00 90.69 301 ASN A CA 1
ATOM 2448 C C . ASN A 1 301 ? -34.163 13.548 21.147 1.00 90.69 301 ASN A C 1
ATOM 2450 O O . ASN A 1 301 ? -33.118 12.909 21.078 1.00 90.69 301 ASN A O 1
ATOM 2454 N N . CYS A 1 302 ? -34.983 13.451 22.200 1.00 92.44 302 CYS A N 1
ATOM 2455 C CA . CYS A 1 302 ? -34.679 12.626 23.372 1.00 92.44 302 CYS A CA 1
ATOM 2456 C C . CYS A 1 302 ? -34.584 11.127 23.029 1.00 92.44 302 CYS A C 1
ATOM 2458 O O . CYS A 1 302 ? -33.631 10.450 23.421 1.00 92.44 302 CYS A O 1
ATOM 2460 N N . LEU A 1 303 ? -35.548 10.603 22.266 1.00 92.00 303 LEU A N 1
ATOM 2461 C CA . LEU A 1 303 ? -35.570 9.189 21.875 1.00 92.00 303 LEU A CA 1
ATOM 2462 C C . LEU A 1 303 ? -34.480 8.849 20.855 1.00 92.00 303 LEU A C 1
ATOM 2464 O O . LEU A 1 303 ? -33.874 7.782 20.948 1.00 92.00 303 LEU A O 1
ATOM 2468 N N . SER A 1 304 ? -34.201 9.762 19.923 1.00 91.00 304 SER A N 1
ATOM 2469 C CA . SER A 1 304 ? -33.099 9.619 18.969 1.00 91.00 304 SER A CA 1
ATOM 2470 C C . SER A 1 304 ? -31.755 9.622 19.693 1.00 91.00 304 SER A C 1
ATOM 2472 O O . SER A 1 304 ? -30.961 8.709 19.490 1.00 91.00 304 SER A O 1
ATOM 2474 N N . TRP A 1 305 ? -31.549 10.536 20.649 1.00 92.69 305 TRP A N 1
ATOM 2475 C CA . TRP A 1 305 ? -30.355 10.529 21.496 1.00 92.69 305 TRP A CA 1
ATOM 2476 C C . TRP A 1 305 ? -30.213 9.230 22.292 1.00 92.69 305 TRP A C 1
ATOM 2478 O O . TRP A 1 305 ? -29.103 8.717 22.424 1.00 92.69 305 TRP A O 1
ATOM 2488 N N . TRP A 1 306 ? -31.304 8.657 22.810 1.00 92.31 306 TRP A N 1
ATOM 2489 C CA . TRP A 1 306 ? -31.221 7.370 23.504 1.00 92.31 306 TRP A CA 1
ATOM 2490 C C . TRP A 1 306 ? -30.750 6.244 22.575 1.00 92.31 306 TRP A C 1
ATOM 2492 O O . TRP A 1 306 ? -29.874 5.467 22.962 1.00 92.31 306 TRP A O 1
ATOM 2502 N N . LEU A 1 307 ? -31.299 6.176 21.356 1.00 88.38 307 LEU A N 1
ATOM 2503 C CA . LEU A 1 307 ? -30.909 5.198 20.335 1.00 88.38 307 LEU A CA 1
ATOM 2504 C C . LEU A 1 307 ? -29.457 5.382 19.878 1.00 88.38 307 LEU A C 1
ATOM 2506 O O . LEU A 1 307 ? -28.752 4.398 19.672 1.00 88.38 307 LEU A O 1
ATOM 2510 N N . GLU A 1 308 ? -28.982 6.612 19.739 1.00 89.00 308 GLU A N 1
ATOM 2511 C CA . GLU A 1 308 ? -27.644 6.872 19.200 1.00 89.00 308 GLU A CA 1
ATOM 2512 C C . GLU A 1 308 ? -26.547 6.881 20.265 1.00 89.00 308 GLU A C 1
ATOM 2514 O O . GLU A 1 308 ? -25.417 6.469 20.003 1.00 89.00 308 GLU A O 1
ATOM 2519 N N . HIS A 1 309 ? -26.863 7.338 21.476 1.00 90.25 309 HIS A N 1
ATOM 2520 C CA . HIS A 1 309 ? -25.865 7.662 22.495 1.00 90.25 309 HIS A CA 1
ATOM 2521 C C . HIS A 1 309 ? -26.232 7.126 23.878 1.00 90.25 309 HIS A C 1
ATOM 2523 O O . HIS A 1 309 ? -25.407 6.475 24.522 1.00 90.25 309 HIS A O 1
ATOM 2529 N N . GLY A 1 310 ? -27.464 7.353 24.335 1.00 88.00 310 GLY A N 1
ATOM 2530 C CA . GLY A 1 310 ? -27.883 7.051 25.704 1.00 88.00 310 GLY A CA 1
ATOM 2531 C C . GLY A 1 310 ? -27.732 5.574 26.080 1.00 88.00 310 GLY A C 1
ATOM 2532 O O . GLY A 1 310 ? -27.157 5.272 27.126 1.00 88.00 310 GLY A O 1
ATOM 2533 N N . GLN A 1 311 ? -28.132 4.645 25.206 1.00 87.31 311 GLN A N 1
ATOM 2534 C CA . GLN A 1 311 ? -27.984 3.203 25.462 1.00 87.31 311 GLN A CA 1
ATOM 2535 C C . GLN A 1 311 ? -26.517 2.750 25.580 1.00 87.31 311 GLN A C 1
ATOM 2537 O O . GLN A 1 311 ? -26.208 1.787 26.284 1.00 87.31 311 GLN A O 1
ATOM 2542 N N . PHE A 1 312 ? -25.597 3.451 24.911 1.00 85.44 312 PHE A N 1
ATOM 2543 C CA . PHE A 1 312 ? -24.165 3.152 24.959 1.00 85.44 312 PHE A CA 1
ATOM 2544 C C . PHE A 1 312 ? -23.476 3.802 26.153 1.00 85.44 312 PHE A C 1
ATOM 2546 O O . PHE A 1 312 ? -22.506 3.233 26.663 1.00 85.44 312 PHE A O 1
ATOM 2553 N N . GLN A 1 313 ? -23.966 4.970 26.578 1.00 87.44 313 GLN A N 1
ATOM 2554 C CA . GLN A 1 313 ? -23.484 5.683 27.755 1.00 87.44 313 GLN A CA 1
ATOM 2555 C C . GLN A 1 313 ? -23.939 4.988 29.046 1.00 87.44 313 GLN A C 1
ATOM 2557 O O . GLN A 1 313 ? -23.146 4.830 29.969 1.00 87.44 313 GLN A O 1
ATOM 2562 N N . TYR A 1 314 ? -25.179 4.499 29.090 1.00 86.81 314 TYR A N 1
ATOM 2563 C CA . TYR A 1 314 ? -25.789 3.900 30.278 1.00 86.81 314 TYR A CA 1
ATOM 2564 C C . TYR A 1 314 ? -26.060 2.401 30.079 1.00 86.81 314 TYR A C 1
ATOM 2566 O O . TYR A 1 314 ? -27.191 1.933 30.183 1.00 86.81 314 TYR A O 1
ATOM 2574 N N . ARG A 1 315 ? -24.998 1.623 29.822 1.00 79.94 315 ARG A N 1
ATOM 2575 C CA . ARG A 1 315 ? -25.061 0.181 29.469 1.00 79.94 315 ARG A CA 1
ATOM 2576 C C . ARG A 1 315 ? -25.693 -0.716 30.530 1.00 79.94 315 ARG A C 1
ATOM 2578 O O . ARG A 1 315 ? -26.146 -1.821 30.233 1.00 79.94 315 ARG A O 1
ATOM 2585 N N . ALA A 1 316 ? -25.705 -0.246 31.773 1.00 76.81 316 ALA A N 1
ATOM 2586 C CA . ALA A 1 316 ? -26.395 -0.895 32.879 1.00 76.81 316 ALA A CA 1
ATOM 2587 C C . ALA A 1 316 ? -27.924 -0.967 32.657 1.00 76.81 316 ALA A C 1
ATOM 2589 O O . ALA A 1 316 ? -28.598 -1.787 33.284 1.00 76.81 316 ALA A O 1
ATOM 2590 N N . ILE A 1 317 ? -28.473 -0.146 31.752 1.00 82.31 317 ILE A N 1
ATOM 2591 C CA . ILE A 1 317 ? -29.889 -0.105 31.383 1.00 82.31 317 ILE A CA 1
ATOM 2592 C C . ILE A 1 317 ? -30.102 -0.847 30.059 1.00 82.31 317 ILE A C 1
ATOM 2594 O O . ILE A 1 317 ? -29.475 -0.540 29.051 1.00 82.31 317 ILE A O 1
ATOM 2598 N N . LYS A 1 318 ? -31.037 -1.803 30.034 1.00 81.19 318 LYS A N 1
ATOM 2599 C CA . LYS A 1 318 ? -31.414 -2.549 28.821 1.00 81.19 318 LYS A CA 1
ATOM 2600 C C . LYS A 1 318 ? -32.853 -2.204 28.418 1.00 81.19 318 LYS A C 1
ATOM 2602 O O . LYS A 1 318 ? -33.782 -2.835 28.916 1.00 81.19 318 LYS A O 1
ATOM 2607 N N . TRP A 1 319 ? -33.037 -1.200 27.551 1.00 86.00 319 TRP A N 1
ATOM 2608 C CA . TRP A 1 319 ? -34.354 -0.720 27.085 1.00 86.00 319 TRP A CA 1
ATOM 2609 C C . TRP A 1 319 ? -34.304 -0.139 25.656 1.00 86.00 319 TRP A C 1
ATOM 2611 O O . TRP A 1 319 ? -33.335 0.533 25.304 1.00 86.00 319 TRP A O 1
ATOM 2621 N N . VAL A 1 320 ? -35.354 -0.369 24.853 1.00 82.31 320 VAL A N 1
ATOM 2622 C CA . VAL A 1 320 ? -35.477 0.091 23.451 1.00 82.31 320 VAL A CA 1
ATOM 2623 C C . VAL A 1 320 ? -36.816 0.827 23.246 1.00 82.31 320 VAL A C 1
ATOM 2625 O O . VAL A 1 320 ? -37.844 0.306 23.690 1.00 82.31 320 VAL A O 1
ATOM 2628 N N . PRO A 1 321 ? -36.837 1.995 22.569 1.00 83.38 321 PRO A N 1
ATOM 2629 C CA . PRO A 1 321 ? -38.066 2.722 22.243 1.00 83.38 321 PRO A CA 1
ATOM 2630 C C . PRO A 1 321 ? -39.045 1.944 21.337 1.00 83.38 321 PRO A C 1
ATOM 2632 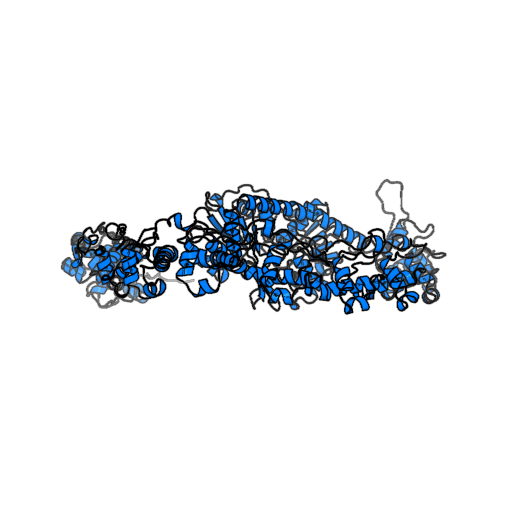O O . PRO A 1 321 ? -38.609 1.179 20.476 1.00 83.38 321 PRO A O 1
ATOM 2635 N N . PRO A 1 322 ? -40.368 2.164 21.467 1.00 77.56 322 PRO A N 1
ATOM 2636 C CA . PRO A 1 322 ? -41.373 1.618 20.549 1.00 77.56 322 PRO A CA 1
ATOM 2637 C C . PRO A 1 322 ? -41.409 2.352 19.190 1.00 77.56 322 PRO A C 1
ATOM 2639 O O . PRO A 1 322 ? -41.002 3.507 19.087 1.00 77.56 322 PRO A O 1
ATOM 2642 N N . THR A 1 323 ? -41.943 1.698 18.149 1.00 78.25 323 THR A N 1
ATOM 2643 C CA . THR A 1 323 ? -42.045 2.239 16.775 1.00 78.25 323 THR A CA 1
ATOM 2644 C C . THR A 1 323 ? -43.002 3.429 16.649 1.00 78.25 323 THR A C 1
ATOM 2646 O O . THR A 1 323 ? -44.069 3.436 17.267 1.00 78.25 323 THR A O 1
ATOM 2649 N N . VAL A 1 324 ? -42.660 4.387 15.777 1.00 83.44 324 VAL A N 1
ATOM 2650 C CA . VAL A 1 324 ? -43.471 5.585 15.482 1.00 83.44 324 VAL A CA 1
ATOM 2651 C C . VAL A 1 324 ? -44.810 5.219 14.798 1.00 83.44 324 VAL A C 1
ATOM 2653 O O . VAL A 1 324 ? -44.829 4.326 13.948 1.00 83.44 324 VAL A O 1
ATOM 2656 N N . PRO A 1 325 ? -45.939 5.885 15.130 1.00 83.38 325 PRO A N 1
ATOM 2657 C CA . PRO A 1 325 ? -47.260 5.560 14.570 1.00 83.38 325 PRO A CA 1
ATOM 2658 C C . PRO A 1 325 ? -47.422 5.804 13.056 1.00 83.38 325 PRO A C 1
ATOM 2660 O O . PRO A 1 325 ? -46.977 6.814 12.520 1.00 83.38 325 PRO A O 1
ATOM 2663 N N . ALA A 1 326 ? -48.154 4.911 12.374 1.00 82.44 326 ALA A N 1
ATOM 2664 C CA . ALA A 1 326 ? -48.338 4.913 10.913 1.00 82.44 326 ALA A CA 1
ATOM 2665 C C . ALA A 1 326 ? -48.963 6.184 10.277 1.00 82.44 326 ALA A C 1
ATOM 2667 O O . ALA A 1 326 ? -48.514 6.550 9.189 1.00 82.44 326 ALA A O 1
ATOM 2668 N N . PRO A 1 327 ? -49.937 6.892 10.896 1.00 86.44 327 PRO A N 1
ATOM 2669 C CA . PRO A 1 327 ? -50.548 8.098 10.309 1.00 86.44 327 PRO A CA 1
ATOM 2670 C C . PRO A 1 327 ? -49.570 9.248 10.027 1.00 86.44 327 PRO A C 1
ATOM 2672 O O . PRO A 1 327 ? -49.908 10.199 9.324 1.00 86.44 327 PRO A O 1
ATOM 2675 N N . LEU A 1 328 ? -48.359 9.190 10.584 1.00 88.44 328 LEU A N 1
ATOM 2676 C CA . LEU A 1 328 ? -47.312 10.178 10.349 1.00 88.44 328 LEU A CA 1
ATOM 2677 C C . LEU A 1 328 ? -46.682 10.065 8.947 1.00 88.44 328 LEU A C 1
ATOM 2679 O O . LEU A 1 328 ? -46.118 11.048 8.473 1.00 88.44 328 LEU A O 1
ATOM 2683 N N . PHE A 1 329 ? -46.822 8.927 8.255 1.00 90.69 329 PHE A N 1
ATOM 2684 C CA . PHE A 1 329 ? -46.191 8.656 6.952 1.00 90.69 329 PHE A CA 1
ATOM 2685 C C . PHE A 1 329 ? -47.081 8.917 5.721 1.00 90.69 329 PHE A C 1
ATOM 2687 O O . PHE A 1 329 ? -46.674 8.625 4.597 1.00 90.69 329 PHE A O 1
ATOM 2694 N N . GLU A 1 330 ? -48.294 9.446 5.896 1.00 89.44 330 GLU A N 1
ATOM 2695 C CA . GLU A 1 330 ? -49.217 9.743 4.789 1.00 89.44 330 GLU A CA 1
ATOM 2696 C C . GLU A 1 330 ? -48.705 10.905 3.907 1.00 89.44 330 GLU A C 1
ATOM 2698 O O . GLU A 1 330 ? -48.230 11.915 4.429 1.00 89.44 330 GLU A O 1
ATOM 2703 N N . MET A 1 331 ? -48.796 10.761 2.573 1.00 89.56 331 MET A N 1
ATOM 2704 C CA . MET A 1 331 ? -48.273 11.720 1.579 1.00 89.56 331 MET A CA 1
ATOM 2705 C C . MET A 1 331 ? -49.316 12.773 1.166 1.00 89.56 331 MET A C 1
ATOM 2707 O O . MET A 1 331 ? -50.394 12.425 0.681 1.00 89.56 331 MET A O 1
ATOM 2711 N N . GLU A 1 332 ? -48.965 14.057 1.261 1.00 88.12 332 GLU A N 1
ATOM 2712 C CA . GLU A 1 332 ? -49.820 15.203 0.921 1.00 88.12 332 GLU A CA 1
ATOM 2713 C C . GLU A 1 332 ? -49.421 15.816 -0.448 1.00 88.12 332 GLU A C 1
ATOM 2715 O O . GLU A 1 332 ? -48.298 16.299 -0.636 1.00 88.12 332 GLU A O 1
ATOM 2720 N N . TRP A 1 333 ? -50.338 15.802 -1.428 1.00 84.88 333 TRP A N 1
ATOM 2721 C CA . TRP A 1 333 ? -50.122 16.306 -2.800 1.00 84.88 333 TRP A CA 1
ATOM 2722 C C . TRP A 1 333 ? -50.441 17.804 -2.952 1.00 84.88 333 TRP A C 1
ATOM 2724 O O . TRP A 1 333 ? -51.221 18.365 -2.187 1.00 84.88 333 TRP A O 1
ATOM 2734 N N . GLY A 1 334 ? -49.824 18.457 -3.943 1.00 80.44 334 GLY A N 1
ATOM 2735 C CA . GLY A 1 334 ? -50.084 19.858 -4.302 1.00 80.44 334 GLY A CA 1
ATOM 2736 C C . GLY A 1 334 ? -51.083 20.038 -5.457 1.00 80.44 334 GLY A C 1
ATOM 2737 O O . GLY A 1 334 ? -51.583 19.058 -5.999 1.00 80.44 334 GLY A O 1
ATOM 2738 N N . GLU A 1 335 ? -51.366 21.289 -5.843 1.00 81.69 335 GLU A N 1
ATOM 2739 C CA . GLU A 1 335 ? -52.397 21.620 -6.849 1.00 81.69 335 GLU A CA 1
ATOM 2740 C C . GLU A 1 335 ? -51.903 21.600 -8.316 1.00 81.69 335 GLU A C 1
ATOM 2742 O O . GLU A 1 335 ? -52.715 21.435 -9.225 1.00 81.69 335 GLU A O 1
ATOM 2747 N N . HIS A 1 336 ? -50.595 21.748 -8.574 1.00 83.12 336 HIS A N 1
ATOM 2748 C CA . HIS A 1 336 ? -50.016 21.745 -9.929 1.00 83.12 336 HIS A CA 1
ATOM 2749 C C . HIS A 1 336 ? -49.548 20.335 -10.355 1.00 83.12 336 HIS A C 1
ATOM 2751 O O . HIS A 1 336 ? -48.933 19.640 -9.544 1.00 83.12 336 HIS A O 1
ATOM 2757 N N . PRO A 1 337 ? -49.754 19.908 -11.620 1.00 81.00 337 PRO A N 1
ATOM 2758 C CA . PRO A 1 337 ? -49.436 18.547 -12.078 1.00 81.00 337 PRO A CA 1
ATOM 2759 C C . PRO A 1 337 ? -47.945 18.187 -12.029 1.00 81.00 337 PRO A C 1
ATOM 2761 O O . PRO A 1 337 ? -47.613 17.017 -11.876 1.00 81.00 337 PRO A O 1
ATOM 2764 N N . ASP A 1 338 ? -47.053 19.175 -12.136 1.00 82.50 338 ASP A N 1
ATOM 2765 C CA . ASP A 1 338 ? -45.603 18.960 -12.028 1.00 82.50 338 ASP A CA 1
ATOM 2766 C C . ASP A 1 338 ? -45.074 19.014 -10.572 1.00 82.50 338 ASP A C 1
ATOM 2768 O O . ASP A 1 338 ? -43.873 18.873 -10.367 1.00 82.50 338 ASP A O 1
ATOM 2772 N N . TRP A 1 339 ? -45.913 19.229 -9.543 1.00 88.94 339 TRP A N 1
ATOM 2773 C CA . TRP A 1 339 ? -45.463 19.330 -8.139 1.00 88.94 339 TRP A CA 1
ATOM 2774 C C . TRP A 1 339 ? -45.322 17.975 -7.423 1.00 88.94 339 TRP A C 1
ATOM 2776 O O . TRP A 1 339 ? -46.092 17.044 -7.639 1.00 88.94 339 TRP A O 1
ATOM 2786 N N . LEU A 1 340 ? -44.362 17.901 -6.490 1.00 90.12 340 LEU A N 1
ATOM 2787 C CA . LEU A 1 340 ? -44.029 16.694 -5.716 1.00 90.12 340 LEU A CA 1
ATOM 2788 C C . LEU A 1 340 ? -44.822 16.585 -4.386 1.00 90.12 340 LEU A C 1
ATOM 2790 O O . LEU A 1 340 ? -45.101 17.611 -3.757 1.00 90.12 340 LEU A O 1
ATOM 2794 N N . PRO A 1 341 ? -45.173 15.377 -3.901 1.00 90.31 341 PRO A N 1
ATOM 2795 C CA . PRO A 1 341 ? -45.854 15.187 -2.612 1.00 90.31 341 PRO A CA 1
ATOM 2796 C C . PRO A 1 341 ? -44.892 15.222 -1.404 1.00 90.31 341 PRO A C 1
ATOM 2798 O O . PRO A 1 341 ? -43.713 14.908 -1.549 1.00 90.31 341 PRO A O 1
ATOM 2801 N N . VAL A 1 342 ? -45.392 15.550 -0.201 1.00 91.00 342 VAL A N 1
ATOM 2802 C CA . VAL A 1 342 ? -44.604 15.647 1.057 1.00 91.00 342 VAL A CA 1
ATOM 2803 C C . VAL A 1 342 ? -45.303 14.890 2.208 1.00 91.00 342 VAL A C 1
ATOM 2805 O O . VAL A 1 342 ? -46.520 15.014 2.328 1.00 91.00 342 VAL A O 1
ATOM 2808 N N . PRO A 1 343 ? -44.601 14.106 3.057 1.00 92.62 343 PRO A N 1
ATOM 2809 C CA . PRO A 1 343 ? -45.223 13.348 4.152 1.00 92.62 343 PRO A CA 1
ATOM 2810 C C . PRO A 1 343 ? -45.617 14.207 5.372 1.00 92.62 343 PRO A C 1
ATOM 2812 O O . PRO A 1 343 ? -44.961 15.202 5.694 1.00 92.62 343 PRO A O 1
ATOM 2815 N N . ARG A 1 344 ? -46.651 13.780 6.114 1.00 90.75 344 ARG A N 1
ATOM 2816 C CA . ARG A 1 344 ? -47.216 14.517 7.264 1.00 90.75 344 ARG A CA 1
ATOM 2817 C C . ARG A 1 344 ? -46.211 14.813 8.385 1.00 90.75 344 ARG A C 1
ATOM 2819 O O . ARG A 1 344 ? -46.222 15.923 8.915 1.00 90.75 344 ARG A O 1
ATOM 2826 N N . PHE A 1 345 ? -45.338 13.872 8.758 1.00 91.69 345 PHE A N 1
ATOM 2827 C CA . PHE A 1 345 ? -44.327 14.120 9.800 1.00 91.69 345 PHE A CA 1
ATOM 2828 C C . PHE A 1 345 ? -43.382 15.271 9.422 1.00 91.69 345 PHE A C 1
ATOM 2830 O O . PHE A 1 345 ? -43.001 16.066 10.277 1.00 91.69 345 PHE A O 1
ATOM 2837 N N . LEU A 1 346 ? -43.044 15.398 8.134 1.00 91.44 346 LEU A N 1
ATOM 2838 C CA . LEU A 1 346 ? -42.131 16.425 7.642 1.00 91.44 346 LEU A CA 1
ATOM 2839 C C . LEU A 1 346 ? -42.797 17.804 7.659 1.00 91.44 346 LEU A C 1
ATOM 2841 O O . LEU A 1 346 ? -42.146 18.808 7.948 1.00 91.44 346 LEU A O 1
ATOM 2845 N N . ARG A 1 347 ? -44.120 17.848 7.453 1.00 90.94 347 ARG A N 1
ATOM 2846 C CA . ARG A 1 347 ? -44.927 19.051 7.684 1.00 90.94 347 ARG A CA 1
ATOM 2847 C C . ARG A 1 347 ? -44.905 19.475 9.156 1.00 90.94 347 ARG A C 1
ATOM 2849 O O . ARG A 1 347 ? -44.708 20.658 9.408 1.00 90.94 347 ARG A O 1
ATOM 2856 N N . LEU A 1 348 ? -45.065 18.540 10.100 1.00 89.88 348 LEU A N 1
ATOM 2857 C CA . LEU A 1 348 ? -45.034 18.834 11.544 1.00 89.88 348 LEU A CA 1
ATOM 2858 C C . LEU A 1 348 ? -43.661 19.356 11.999 1.00 89.88 348 LEU A C 1
ATOM 2860 O O . LEU A 1 348 ? -43.601 20.348 12.717 1.00 89.88 348 LEU A O 1
ATOM 2864 N N . ILE A 1 349 ? -42.563 18.759 11.518 1.00 91.25 349 ILE A N 1
ATOM 2865 C CA . ILE A 1 349 ? -41.198 19.259 11.779 1.00 91.25 349 ILE A CA 1
ATOM 2866 C C . ILE A 1 349 ? -41.037 20.683 11.228 1.00 91.25 349 ILE A C 1
ATOM 2868 O O . ILE A 1 349 ? -40.555 21.574 11.923 1.00 91.25 349 ILE A O 1
ATOM 2872 N N . ARG A 1 350 ? -41.490 20.923 9.991 1.00 91.56 350 ARG A N 1
ATOM 2873 C CA . ARG A 1 350 ? -41.435 22.246 9.354 1.00 91.56 350 ARG A CA 1
ATOM 2874 C C . ARG A 1 350 ? -42.261 23.301 10.099 1.00 91.56 350 ARG A C 1
ATOM 2876 O O . ARG A 1 350 ? -41.872 24.461 10.110 1.00 91.56 350 ARG A O 1
ATOM 2883 N N . GLU A 1 351 ? -43.395 22.931 10.693 1.00 88.81 351 GLU A N 1
ATOM 2884 C CA . GLU A 1 351 ? -44.265 23.852 11.444 1.00 88.81 351 GLU A CA 1
ATOM 2885 C C . GLU A 1 351 ? -43.639 24.340 12.754 1.00 88.81 351 GLU A C 1
ATOM 2887 O O . GLU A 1 351 ? -43.901 25.471 13.161 1.00 88.81 351 GLU A O 1
ATOM 2892 N N . GLU A 1 352 ? -42.785 23.533 13.385 1.00 89.31 352 GLU A N 1
ATOM 2893 C CA . GLU A 1 352 ? -42.053 23.943 14.586 1.00 89.31 352 GLU A CA 1
ATOM 2894 C C . GLU A 1 352 ? -40.787 24.766 14.244 1.00 89.31 352 GLU A C 1
ATOM 2896 O O . GLU A 1 352 ? -40.226 25.402 15.140 1.00 89.31 352 GLU A O 1
ATOM 2901 N N . TRP A 1 353 ? -40.324 24.787 12.977 1.00 88.94 353 TRP A N 1
ATOM 2902 C CA . TRP A 1 353 ? -39.025 25.350 12.554 1.00 88.94 353 TRP A CA 1
ATOM 2903 C C . TRP A 1 353 ? -39.132 26.452 11.470 1.00 88.94 353 TRP A C 1
ATOM 2905 O O . TRP A 1 353 ? -39.193 26.152 10.271 1.00 88.94 353 TRP A O 1
ATOM 2915 N N . PRO A 1 354 ? -39.054 27.743 11.854 1.00 85.69 354 PRO A N 1
ATOM 2916 C CA . PRO A 1 354 ? -39.219 28.879 10.937 1.00 85.69 354 PRO A CA 1
ATOM 2917 C C . PRO A 1 354 ? -38.240 28.920 9.750 1.00 85.69 354 PRO A C 1
ATOM 2919 O O . PRO A 1 354 ? -38.635 29.273 8.639 1.00 85.69 354 PRO A O 1
ATOM 2922 N N . ASP A 1 355 ? -36.980 28.528 9.954 1.00 86.81 355 ASP A N 1
ATOM 2923 C CA . ASP A 1 355 ? -35.958 28.555 8.896 1.00 86.81 355 ASP A CA 1
ATOM 2924 C C . ASP A 1 355 ? -36.252 27.523 7.798 1.00 86.81 355 ASP A C 1
ATOM 2926 O O . ASP A 1 355 ? -36.157 27.814 6.602 1.00 86.81 355 ASP A O 1
ATOM 2930 N N . LEU A 1 356 ? -36.694 26.325 8.197 1.00 88.50 356 LEU A N 1
ATOM 2931 C CA . LEU A 1 356 ? -37.077 25.266 7.265 1.00 88.50 356 LEU A CA 1
ATOM 2932 C C . LEU A 1 356 ? -38.344 25.648 6.486 1.00 88.50 356 LEU A C 1
ATOM 2934 O O . LEU A 1 356 ? -38.467 25.342 5.297 1.00 88.50 356 LEU A O 1
ATOM 2938 N N . GLN A 1 357 ? -39.266 26.368 7.129 1.00 89.38 357 GLN A N 1
ATOM 2939 C CA . GLN A 1 357 ? -40.459 26.910 6.486 1.00 89.38 357 GLN A CA 1
ATOM 2940 C C . GLN A 1 357 ? -40.119 27.926 5.383 1.00 89.38 357 GLN A C 1
ATOM 2942 O O . GLN A 1 357 ? -40.767 27.907 4.335 1.00 89.38 357 GLN A O 1
ATOM 2947 N N . ALA A 1 358 ? -39.110 28.778 5.596 1.00 86.88 358 ALA A N 1
ATOM 2948 C CA . ALA A 1 358 ? -38.652 29.756 4.609 1.00 86.88 358 ALA A CA 1
ATOM 2949 C C . ALA A 1 358 ? -37.890 29.110 3.437 1.00 86.88 358 ALA A C 1
ATOM 2951 O O . ALA A 1 358 ? -38.035 29.541 2.293 1.00 86.88 358 ALA A O 1
ATOM 2952 N N . LEU A 1 359 ? -37.100 28.065 3.705 1.00 86.38 359 LEU A N 1
ATOM 2953 C CA . LEU A 1 359 ? -36.296 27.367 2.695 1.00 86.38 359 LEU A CA 1
ATOM 2954 C C . LEU A 1 359 ? -37.136 26.481 1.757 1.00 86.38 359 LEU A C 1
ATOM 2956 O O . LEU A 1 359 ? -36.795 26.327 0.581 1.00 86.38 359 LEU A O 1
ATOM 2960 N N . CYS A 1 360 ? -38.218 25.897 2.281 1.00 89.62 360 CYS A N 1
ATOM 2961 C CA . CYS A 1 360 ? -39.028 24.881 1.607 1.00 89.62 360 CYS A CA 1
ATOM 2962 C C . CYS A 1 360 ? -40.503 25.312 1.476 1.00 89.62 360 CYS A C 1
ATOM 2964 O O . CYS A 1 360 ? -41.380 24.764 2.163 1.00 89.62 360 CYS A O 1
ATOM 2966 N N . PRO A 1 361 ? -40.816 26.300 0.616 1.00 88.88 361 PRO A N 1
ATOM 2967 C CA . PRO A 1 361 ? -42.196 26.698 0.378 1.00 88.88 361 PRO A CA 1
ATOM 2968 C C . PRO A 1 361 ? -42.939 25.601 -0.409 1.00 88.88 361 PRO A C 1
ATOM 2970 O O . PRO A 1 361 ? -42.434 25.053 -1.385 1.00 88.88 361 PRO A O 1
ATOM 2973 N N . LEU A 1 362 ? -44.145 25.233 0.032 1.00 89.75 362 LEU A N 1
ATOM 2974 C CA . LEU A 1 362 ? -44.900 24.102 -0.537 1.00 89.75 362 LEU A CA 1
ATOM 2975 C C . LEU A 1 362 ? -45.766 24.488 -1.757 1.00 89.75 362 LEU A C 1
ATOM 2977 O O . LEU A 1 362 ? -46.655 23.730 -2.147 1.00 89.75 362 LEU A O 1
ATOM 2981 N N . ASP A 1 363 ? -45.524 25.646 -2.365 1.00 89.56 363 ASP A N 1
ATOM 2982 C CA . ASP A 1 363 ? -46.267 26.232 -3.493 1.00 89.56 363 ASP A CA 1
ATOM 2983 C C . ASP A 1 363 ? -45.427 26.355 -4.787 1.00 89.56 363 ASP A C 1
ATOM 2985 O O . ASP A 1 363 ? -45.785 27.099 -5.696 1.00 89.56 363 ASP A O 1
ATOM 2989 N N . SER A 1 364 ? -44.313 25.622 -4.889 1.00 91.19 364 SER A N 1
ATOM 2990 C CA . SER A 1 364 ? -43.460 25.546 -6.089 1.00 91.19 364 SER A CA 1
ATOM 2991 C C . SER A 1 364 ? -42.856 24.150 -6.268 1.00 91.19 364 SER A C 1
ATOM 2993 O O . SER A 1 364 ? -42.804 23.361 -5.313 1.00 91.19 364 SER A O 1
ATOM 2995 N N . PHE A 1 365 ? -42.368 23.835 -7.476 1.00 91.50 365 PHE A N 1
ATOM 2996 C CA . PHE A 1 365 ? -41.644 22.584 -7.715 1.00 91.50 365 PHE A CA 1
ATOM 2997 C C . PHE A 1 365 ? -40.327 22.568 -6.932 1.00 91.50 365 PHE A C 1
ATOM 2999 O O . PHE A 1 365 ? -40.078 21.621 -6.180 1.00 91.50 365 PHE A O 1
ATOM 3006 N N . ILE A 1 366 ? -39.532 23.643 -7.028 1.00 92.44 366 ILE A N 1
ATOM 3007 C CA . ILE A 1 366 ? -38.259 23.772 -6.304 1.00 92.44 366 ILE A CA 1
ATOM 3008 C C . ILE A 1 366 ? -38.458 23.658 -4.789 1.00 92.44 366 ILE A C 1
ATOM 3010 O O . ILE A 1 366 ? -37.687 22.960 -4.135 1.00 92.44 366 ILE A O 1
ATOM 3014 N N . GLY A 1 367 ? -39.470 24.305 -4.207 1.00 91.06 367 GLY A N 1
ATOM 3015 C CA . GLY A 1 367 ? -39.659 24.307 -2.754 1.00 91.06 367 GLY A CA 1
ATOM 3016 C C . GLY A 1 367 ? -40.077 22.947 -2.181 1.00 91.06 367 GLY A C 1
ATOM 3017 O O . GLY A 1 367 ? -39.577 22.533 -1.132 1.00 91.06 367 GLY A O 1
ATOM 3018 N N . ARG A 1 368 ? -40.906 22.187 -2.907 1.00 92.06 368 ARG A N 1
ATOM 3019 C CA . ARG A 1 368 ? -41.255 20.798 -2.553 1.00 92.06 368 ARG A CA 1
ATOM 3020 C C . ARG A 1 368 ? -40.076 19.845 -2.752 1.00 92.06 368 ARG A C 1
ATOM 3022 O O . ARG A 1 368 ? -39.835 18.990 -1.900 1.00 92.06 368 ARG A O 1
ATOM 3029 N N . LEU A 1 369 ? -39.303 20.029 -3.824 1.00 92.31 369 LEU A N 1
ATOM 3030 C CA . LEU A 1 369 ? -38.071 19.278 -4.069 1.00 92.31 369 LEU A CA 1
ATOM 3031 C C . LEU A 1 369 ? -37.018 19.540 -2.982 1.00 92.31 369 LEU A C 1
ATOM 3033 O O . LEU A 1 369 ? -36.375 18.597 -2.523 1.00 92.31 369 LEU A O 1
ATOM 3037 N N . LYS A 1 370 ? -36.882 20.790 -2.521 1.00 91.62 370 LYS A N 1
ATOM 3038 C CA . LYS A 1 370 ? -36.025 21.163 -1.385 1.00 91.62 370 LYS A CA 1
ATOM 3039 C C . LYS A 1 370 ? -36.489 20.530 -0.079 1.00 91.62 370 LYS A C 1
ATOM 3041 O O . LYS A 1 370 ? -35.651 20.065 0.678 1.00 91.62 370 LYS A O 1
ATOM 3046 N N . CYS A 1 371 ? -37.799 20.432 0.157 1.00 91.62 371 CYS A N 1
ATOM 3047 C CA . CYS A 1 371 ? -38.339 19.768 1.346 1.00 91.62 371 CYS A CA 1
ATOM 3048 C C . CYS A 1 371 ? -37.939 18.284 1.405 1.00 91.62 371 CYS A C 1
ATOM 3050 O O . CYS A 1 371 ? -37.426 17.814 2.418 1.00 91.62 371 CYS A O 1
ATOM 3052 N N . LEU A 1 372 ? -38.105 17.562 0.291 1.00 92.50 372 LEU A N 1
ATOM 3053 C CA . LEU A 1 372 ? -37.676 16.165 0.176 1.00 92.50 372 LEU A CA 1
ATOM 3054 C C . LEU A 1 372 ? -36.149 16.027 0.240 1.00 92.50 372 LEU A C 1
ATOM 3056 O O . LEU A 1 372 ? -35.645 15.122 0.899 1.00 92.50 372 LEU A O 1
ATOM 3060 N N . SER A 1 373 ? -35.415 16.938 -0.405 1.00 92.19 373 SER A N 1
ATOM 3061 C CA . SER A 1 373 ? -33.948 16.939 -0.389 1.00 92.19 373 SER A CA 1
ATOM 3062 C C . SER A 1 373 ? -33.401 17.187 1.019 1.00 92.19 373 SER A C 1
ATOM 3064 O O . SER A 1 373 ? -32.490 16.480 1.425 1.00 92.19 373 SER A O 1
ATOM 3066 N N . TRP A 1 374 ? -34.009 18.087 1.800 1.00 92.81 374 TRP A N 1
ATOM 3067 C CA . TRP A 1 374 ? -33.642 18.331 3.199 1.00 92.81 374 TRP A CA 1
ATOM 3068 C C . TRP A 1 374 ? -33.837 17.087 4.072 1.00 92.81 374 TRP A C 1
ATOM 3070 O O . TRP A 1 374 ? -33.009 16.798 4.934 1.00 92.81 374 TRP A O 1
ATOM 3080 N N . TRP A 1 375 ? -34.908 16.317 3.846 1.00 92.69 375 TRP A N 1
ATOM 3081 C CA . TRP A 1 375 ? -35.099 15.057 4.566 1.00 92.69 375 TRP A CA 1
ATOM 3082 C C . TRP A 1 375 ? -33.993 14.049 4.239 1.00 92.69 375 TRP A C 1
ATOM 3084 O O . TRP A 1 375 ? -33.378 13.509 5.155 1.00 92.69 375 TRP A O 1
ATOM 3094 N N . VAL A 1 376 ? -33.710 13.850 2.948 1.00 90.25 376 VAL A N 1
ATOM 3095 C CA . VAL A 1 376 ? -32.656 12.939 2.468 1.00 90.25 376 VAL A CA 1
ATOM 3096 C C . VAL A 1 376 ? -31.269 13.362 2.967 1.00 90.25 376 VAL A C 1
ATOM 3098 O O . VAL A 1 376 ? -30.440 12.514 3.289 1.00 90.25 376 VAL A O 1
ATOM 3101 N N . GLU A 1 377 ? -31.000 14.664 3.036 1.00 91.06 377 GLU A N 1
ATOM 3102 C CA . GLU A 1 377 ? -29.695 15.196 3.430 1.00 91.06 377 GLU A CA 1
ATOM 3103 C C . GLU A 1 377 ? -29.496 15.225 4.955 1.00 91.06 377 GLU A C 1
ATOM 3105 O O . GLU A 1 377 ? -28.435 14.850 5.465 1.00 91.06 377 GLU A O 1
ATOM 3110 N N . HIS A 1 378 ? -30.514 15.668 5.695 1.00 89.88 378 HIS A N 1
ATOM 3111 C CA . HIS A 1 378 ? -30.405 15.990 7.118 1.00 89.88 378 HIS A CA 1
ATOM 3112 C C . HIS A 1 378 ? -31.430 15.255 7.980 1.00 89.88 378 HIS A C 1
ATOM 3114 O O . HIS A 1 378 ? -31.065 14.692 9.013 1.00 89.88 378 HIS A O 1
ATOM 3120 N N . GLY A 1 379 ? -32.698 15.241 7.568 1.00 87.69 379 GLY A N 1
ATOM 3121 C CA . GLY A 1 379 ? -33.802 14.735 8.384 1.00 87.69 379 GLY A CA 1
ATOM 3122 C C . GLY A 1 379 ? -33.673 13.258 8.775 1.00 87.69 379 GLY A C 1
ATOM 3123 O O . GLY A 1 379 ? -33.845 12.935 9.949 1.00 87.69 379 GLY A O 1
ATOM 3124 N N . GLU A 1 380 ? -33.289 12.384 7.835 1.00 87.31 380 GLU A N 1
ATOM 3125 C CA . GLU A 1 380 ? -33.087 10.944 8.093 1.00 87.31 380 GLU A CA 1
ATOM 3126 C C . GLU A 1 380 ? -32.027 10.688 9.169 1.00 87.31 380 GLU A C 1
ATOM 3128 O O . GLU A 1 380 ? -32.176 9.787 9.993 1.00 87.31 380 GLU A O 1
ATOM 3133 N N . ARG A 1 381 ? -30.959 11.493 9.176 1.00 86.69 381 ARG A N 1
ATOM 3134 C CA . ARG A 1 381 ? -29.878 11.378 10.163 1.00 86.69 381 ARG A CA 1
ATOM 3135 C C . ARG A 1 381 ? -30.251 12.001 11.495 1.00 86.69 381 ARG A C 1
ATOM 3137 O O . ARG A 1 381 ? -29.862 11.488 12.529 1.00 86.69 381 ARG A O 1
ATOM 3144 N N . GLN A 1 382 ? -30.965 13.120 11.472 1.00 87.25 382 GLN A N 1
ATOM 3145 C CA . GLN A 1 382 ? -31.301 13.853 12.685 1.00 87.25 382 GLN A CA 1
ATOM 3146 C C . GLN A 1 382 ? -32.393 13.160 13.510 1.00 87.25 382 GLN A C 1
ATOM 3148 O O . GLN A 1 382 ? -32.424 13.301 14.732 1.00 87.25 382 GLN A O 1
ATOM 3153 N N . PHE A 1 383 ? -33.287 12.415 12.856 1.00 89.12 383 PHE A N 1
ATOM 3154 C CA . PHE A 1 383 ? -34.417 11.750 13.501 1.00 89.12 383 PHE A CA 1
ATOM 3155 C C . PHE A 1 383 ? -34.440 10.245 13.193 1.00 89.12 383 PHE A C 1
ATOM 3157 O O . PHE A 1 383 ? -35.409 9.759 12.605 1.00 89.12 383 PHE A O 1
ATOM 3164 N N . PRO A 1 384 ? -33.431 9.471 13.637 1.00 86.19 384 PRO A N 1
ATOM 3165 C CA . PRO A 1 384 ? -33.328 8.027 13.392 1.00 86.19 384 PRO A CA 1
ATOM 3166 C C . PRO A 1 384 ? -34.506 7.221 13.952 1.00 86.19 384 PRO A C 1
ATOM 3168 O O . PRO A 1 384 ? -34.747 6.095 13.523 1.00 86.19 384 PRO A O 1
ATOM 3171 N N . VAL A 1 385 ? -35.256 7.785 14.905 1.00 87.88 385 VAL A N 1
ATOM 3172 C CA . VAL A 1 385 ? -36.490 7.184 15.427 1.00 87.88 385 VAL A CA 1
ATOM 3173 C C . VAL A 1 385 ? -37.608 7.120 14.367 1.00 87.88 385 VAL A C 1
ATOM 3175 O O . VAL A 1 385 ? -38.514 6.294 14.476 1.00 87.88 385 VAL A O 1
ATOM 3178 N N . ILE A 1 386 ? -37.554 7.961 13.325 1.00 88.75 386 ILE A N 1
ATOM 3179 C CA . ILE A 1 386 ? -38.484 7.961 12.190 1.00 88.75 386 ILE A CA 1
ATOM 3180 C C . ILE A 1 386 ? -37.897 7.105 11.062 1.00 88.75 386 ILE A C 1
ATOM 3182 O O . ILE A 1 386 ? -37.032 7.535 10.305 1.00 88.75 386 ILE A O 1
ATOM 3186 N N . HIS A 1 387 ? -38.421 5.895 10.891 1.00 86.00 387 HIS A N 1
ATOM 3187 C CA . HIS A 1 387 ? -38.005 4.997 9.812 1.00 86.00 387 HIS A CA 1
ATOM 3188 C C . HIS A 1 387 ? -38.816 5.235 8.525 1.00 86.00 387 HIS A C 1
ATOM 3190 O O . HIS A 1 387 ? -39.724 4.465 8.208 1.00 86.00 387 HIS A O 1
ATOM 3196 N N . TRP A 1 388 ? -38.496 6.300 7.780 1.00 88.12 388 TRP A N 1
ATOM 3197 C CA . TRP A 1 388 ? -39.100 6.605 6.473 1.00 88.12 388 TRP A CA 1
ATOM 3198 C C . TRP A 1 388 ? -38.034 6.940 5.429 1.00 88.12 388 TRP A C 1
ATOM 3200 O O . TRP A 1 388 ? -37.196 7.807 5.656 1.00 88.12 388 TRP A O 1
ATOM 3210 N N . VAL A 1 389 ? -38.101 6.260 4.281 1.00 83.00 389 VAL A N 1
ATOM 3211 C CA . VAL A 1 389 ? -37.177 6.435 3.152 1.00 83.00 389 VAL A CA 1
ATOM 3212 C C . VAL A 1 389 ? -37.912 7.133 2.015 1.00 83.00 389 VAL A C 1
ATOM 3214 O O . VAL A 1 389 ? -38.995 6.691 1.616 1.00 83.00 389 VAL A O 1
ATOM 3217 N N . ALA A 1 390 ? -37.316 8.193 1.469 1.00 81.94 390 ALA A N 1
ATOM 3218 C CA . ALA A 1 390 ? -37.911 8.928 0.357 1.00 81.94 390 ALA A CA 1
ATOM 3219 C C . ALA A 1 390 ? -38.082 8.029 -0.895 1.00 81.94 390 ALA A C 1
ATOM 3221 O O . ALA A 1 390 ? -37.118 7.389 -1.330 1.00 81.94 390 ALA A O 1
ATOM 3222 N N . PRO A 1 391 ? -39.285 7.963 -1.504 1.00 80.19 391 PRO A N 1
ATOM 3223 C CA . PRO A 1 391 ? -39.515 7.169 -2.709 1.00 80.19 391 PRO A CA 1
ATOM 3224 C C . PRO A 1 391 ? -38.812 7.771 -3.937 1.00 80.19 391 PRO A C 1
ATOM 3226 O O . PRO A 1 391 ? -38.545 8.971 -3.993 1.00 80.19 391 PRO A O 1
ATOM 3229 N N . ALA A 1 392 ? -38.540 6.938 -4.949 1.00 81.06 392 ALA A N 1
ATOM 3230 C CA . ALA A 1 392 ? -37.949 7.392 -6.207 1.00 81.06 392 ALA A CA 1
ATOM 3231 C C . ALA A 1 392 ? -38.872 8.381 -6.942 1.00 81.06 392 ALA A C 1
ATOM 3233 O O . ALA A 1 392 ? -40.086 8.179 -7.017 1.00 81.06 392 ALA A O 1
ATOM 3234 N N . LEU A 1 393 ? -38.279 9.438 -7.503 1.00 86.19 393 LEU A N 1
ATOM 3235 C CA . LEU A 1 393 ? -38.993 10.412 -8.329 1.00 86.19 393 LEU A CA 1
ATOM 3236 C C . LEU A 1 393 ? -39.425 9.779 -9.666 1.00 86.19 393 LEU A C 1
ATOM 3238 O O . LEU A 1 393 ? -38.769 8.869 -10.169 1.00 86.19 393 LEU A O 1
ATOM 3242 N N . GLY A 1 394 ? -40.531 10.258 -10.243 1.00 82.56 394 GLY A N 1
ATOM 3243 C CA . GLY A 1 394 ? -41.126 9.674 -11.452 1.00 82.56 394 GLY A CA 1
ATOM 3244 C C . GLY A 1 394 ? -40.235 9.759 -12.702 1.00 82.56 394 GLY A C 1
ATOM 3245 O O . GLY A 1 394 ? -39.555 10.761 -12.919 1.00 82.56 394 GLY A O 1
ATOM 3246 N N . GLU A 1 395 ? -40.284 8.725 -13.553 1.00 84.44 395 GLU A N 1
ATOM 3247 C CA . GLU A 1 395 ? -39.431 8.580 -14.751 1.00 84.44 395 GLU A CA 1
ATOM 3248 C C . GLU A 1 395 ? -39.565 9.734 -15.760 1.00 84.44 395 GLU A C 1
ATOM 3250 O O . GLU A 1 395 ? -38.588 10.097 -16.417 1.00 84.44 395 GLU A O 1
ATOM 3255 N N . ASP A 1 396 ? -40.738 10.368 -15.840 1.00 86.31 396 ASP A N 1
ATOM 3256 C CA . ASP A 1 396 ? -40.999 11.499 -16.742 1.00 86.31 396 ASP A CA 1
ATOM 3257 C C . ASP A 1 396 ? -40.047 12.687 -16.530 1.00 86.31 396 ASP A C 1
ATOM 3259 O O . ASP A 1 396 ? -39.818 13.466 -17.459 1.00 86.31 396 ASP A O 1
ATOM 3263 N N . LEU A 1 397 ? -39.475 12.841 -15.331 1.00 88.88 397 LEU A N 1
ATOM 3264 C CA . LEU A 1 397 ? -38.503 13.894 -15.026 1.00 88.88 397 LEU A CA 1
ATOM 3265 C C . LEU A 1 397 ? -37.144 13.666 -15.707 1.00 88.88 397 LEU A C 1
ATOM 3267 O O . LEU A 1 397 ? -36.414 14.628 -15.942 1.00 88.88 397 LEU A O 1
ATOM 3271 N N . PHE A 1 398 ? -36.810 12.426 -16.068 1.00 90.12 398 PHE A N 1
ATOM 3272 C CA . PHE A 1 398 ? -35.495 12.043 -16.597 1.00 90.12 398 PHE A CA 1
ATOM 3273 C C . PHE A 1 398 ? -35.466 11.866 -18.123 1.00 90.12 398 PHE A C 1
ATOM 3275 O O . PHE A 1 398 ? -34.440 11.488 -18.687 1.00 90.12 398 PHE A O 1
ATOM 3282 N N . ARG A 1 399 ? -36.572 12.155 -18.817 1.00 88.69 399 ARG A N 1
ATOM 3283 C CA . ARG A 1 399 ? -36.653 12.097 -20.284 1.00 88.69 399 ARG A CA 1
ATOM 3284 C C . ARG A 1 399 ? -35.719 13.129 -20.937 1.00 88.69 399 ARG A C 1
ATOM 3286 O O . ARG A 1 399 ? -35.748 14.294 -20.553 1.00 88.69 399 ARG A O 1
ATOM 3293 N N . MET A 1 400 ? -34.936 12.706 -21.937 1.00 88.12 400 MET A N 1
ATOM 3294 C CA . MET A 1 400 ? -33.959 13.544 -22.656 1.00 88.12 400 MET A CA 1
ATOM 3295 C C . MET A 1 400 ? -34.605 14.332 -23.810 1.00 88.12 400 MET A C 1
ATOM 3297 O O . MET A 1 400 ? -35.273 13.747 -24.662 1.00 88.12 400 MET A O 1
ATOM 3301 N N . GLU A 1 401 ? -34.369 15.642 -23.868 1.00 84.88 401 GLU A N 1
ATOM 3302 C CA . GLU A 1 401 ? -35.029 16.592 -24.773 1.00 84.88 401 GLU A CA 1
ATOM 3303 C C . GLU A 1 401 ? -34.001 17.400 -25.598 1.00 84.88 401 GLU A C 1
ATOM 3305 O O . GLU A 1 401 ? -32.962 17.845 -25.092 1.00 84.88 401 GLU A O 1
ATOM 3310 N N . ALA A 1 402 ? -34.273 17.566 -26.898 1.00 82.44 402 ALA A N 1
ATOM 3311 C CA . ALA A 1 402 ? -33.457 18.365 -27.819 1.00 82.44 402 ALA A CA 1
ATOM 3312 C C . ALA A 1 402 ? -33.789 19.863 -27.706 1.00 82.44 402 ALA A C 1
ATOM 3314 O O . ALA A 1 402 ? -34.879 20.224 -27.270 1.00 82.44 402 ALA A O 1
ATOM 3315 N N . GLY A 1 403 ? -32.846 20.732 -28.083 1.00 78.12 403 GLY A N 1
ATOM 3316 C CA . GLY A 1 403 ? -33.101 22.170 -28.209 1.00 78.12 403 GLY A CA 1
ATOM 3317 C C . GLY A 1 403 ? -33.896 22.507 -29.464 1.00 78.12 403 GLY A C 1
ATOM 3318 O O . GLY A 1 403 ? -33.990 21.690 -30.381 1.00 78.12 403 GLY A O 1
ATOM 3319 N N . GLU A 1 404 ? -34.450 23.717 -29.509 1.00 78.38 404 GLU A N 1
ATOM 3320 C CA . GLU A 1 404 ? -35.249 24.169 -30.650 1.00 78.38 404 GLU A CA 1
ATOM 3321 C C . GLU A 1 404 ? -34.374 24.431 -31.887 1.00 78.38 404 GLU A C 1
ATOM 3323 O O . GLU A 1 404 ? -34.736 23.997 -32.983 1.00 78.38 404 GLU A O 1
ATOM 3328 N N . GLN A 1 405 ? -33.208 25.076 -31.724 1.00 76.56 405 GLN A N 1
ATOM 3329 C CA . GLN A 1 405 ? -32.278 25.375 -32.830 1.00 76.56 405 GLN A CA 1
ATOM 3330 C C . GLN A 1 405 ? -30.963 24.581 -32.773 1.00 76.56 405 GLN A C 1
ATOM 3332 O O . GLN A 1 405 ? -30.337 24.352 -33.810 1.00 76.56 405 GLN A O 1
ATOM 3337 N N . CYS A 1 406 ? -30.558 24.109 -31.589 1.00 76.94 406 CYS A N 1
ATOM 3338 C CA . CYS A 1 406 ? -29.388 23.252 -31.402 1.00 76.94 406 CYS A CA 1
ATOM 3339 C C . CYS A 1 406 ? -29.795 21.877 -30.857 1.00 76.94 406 CYS A C 1
ATOM 3341 O O . CYS A 1 406 ? -30.248 21.733 -29.720 1.00 76.94 406 CYS A O 1
ATOM 3343 N N . ALA A 1 407 ? -29.622 20.842 -31.681 1.00 75.50 407 ALA A N 1
ATOM 3344 C CA . ALA A 1 407 ? -30.098 19.495 -31.372 1.00 75.50 407 ALA A CA 1
ATOM 3345 C C . ALA A 1 407 ? -29.250 18.747 -30.322 1.00 75.50 407 ALA A C 1
ATOM 3347 O O . ALA A 1 407 ? -29.712 17.741 -29.787 1.00 75.50 407 ALA A O 1
ATOM 3348 N N . LEU A 1 408 ? -28.023 19.200 -30.027 1.00 80.62 408 LEU A N 1
ATOM 3349 C CA . LEU A 1 408 ? -27.084 18.519 -29.127 1.00 80.62 408 LEU A CA 1
ATOM 3350 C C . LEU A 1 408 ? -26.385 19.508 -28.171 1.00 80.62 408 LEU A C 1
ATOM 3352 O O . LEU A 1 408 ? -26.175 20.655 -28.548 1.00 80.62 408 LEU A O 1
ATOM 3356 N N . PRO A 1 409 ? -25.974 19.076 -26.963 1.00 84.00 409 PRO A N 1
ATOM 3357 C CA . PRO A 1 409 ? -26.358 17.821 -26.312 1.00 84.00 409 PRO A CA 1
ATOM 3358 C C . PRO A 1 409 ? -27.838 17.823 -25.869 1.00 84.00 409 PRO A C 1
ATOM 3360 O O . PRO A 1 409 ? -28.454 18.879 -25.697 1.00 84.00 409 PRO A O 1
ATOM 3363 N N . LEU A 1 410 ? -28.429 16.637 -25.695 1.00 85.94 410 LEU A N 1
ATOM 3364 C CA . LEU A 1 410 ? -29.780 16.484 -25.131 1.00 85.94 410 LEU A CA 1
ATOM 3365 C C . LEU A 1 410 ? -29.774 16.791 -23.619 1.00 85.94 410 LEU A C 1
ATOM 3367 O O . LEU A 1 410 ? -28.782 16.504 -22.951 1.00 85.94 410 LEU A O 1
ATOM 3371 N N . LEU A 1 411 ? -30.875 17.325 -23.077 1.00 88.44 411 LEU A N 1
ATOM 3372 C CA . LEU A 1 411 ? -31.018 17.668 -21.650 1.00 88.44 411 LEU A CA 1
ATOM 3373 C C . LEU A 1 411 ? -32.178 16.899 -20.994 1.00 88.44 411 LEU A C 1
ATOM 3375 O O . LEU A 1 411 ? -33.227 16.779 -21.621 1.00 88.44 411 LEU A O 1
ATOM 3379 N N . PRO A 1 412 ? -32.052 16.401 -19.752 1.00 91.12 412 PRO A N 1
ATOM 3380 C CA . PRO A 1 412 ? -33.174 15.809 -19.025 1.00 91.12 412 PRO A CA 1
ATOM 3381 C C . PRO A 1 412 ? -34.221 16.864 -18.617 1.00 91.12 412 PRO A C 1
ATOM 3383 O O . PRO A 1 412 ? -33.873 17.976 -18.211 1.00 91.12 412 PRO A O 1
ATOM 3386 N N . ARG A 1 413 ? -35.509 16.496 -18.654 1.00 90.88 413 ARG A N 1
ATOM 3387 C CA . ARG A 1 413 ? -36.649 17.397 -18.380 1.00 90.88 413 ARG A CA 1
ATOM 3388 C C . ARG A 1 413 ? -36.557 18.128 -17.032 1.00 90.88 413 ARG A C 1
ATOM 3390 O O . ARG A 1 413 ? -36.930 19.298 -16.954 1.00 90.88 413 ARG A O 1
ATOM 3397 N N . PHE A 1 414 ? -36.049 17.489 -15.974 1.00 92.50 414 PHE A N 1
ATOM 3398 C CA . PHE A 1 414 ? -35.925 18.127 -14.657 1.00 92.50 414 PHE A CA 1
ATOM 3399 C C . PHE A 1 414 ? -34.993 19.351 -14.668 1.00 92.50 414 PHE A C 1
ATOM 3401 O O . PHE A 1 414 ? -35.277 20.320 -13.967 1.00 92.50 414 PHE A O 1
ATOM 3408 N N . LEU A 1 415 ? -33.927 19.359 -15.483 1.00 92.62 415 LEU A N 1
ATOM 3409 C CA . LEU A 1 415 ? -33.035 20.521 -15.604 1.00 92.62 415 LEU A CA 1
ATOM 3410 C C . LEU A 1 415 ? -33.751 21.702 -16.250 1.00 92.62 415 LEU A C 1
ATOM 3412 O O . LEU A 1 415 ? -33.566 22.843 -15.828 1.00 92.62 415 LEU A O 1
ATOM 3416 N N . THR A 1 416 ? -34.619 21.428 -17.224 1.00 89.81 416 THR A N 1
ATOM 3417 C CA . THR A 1 416 ? -35.478 22.442 -17.838 1.00 89.81 416 THR A CA 1
ATOM 3418 C C . THR A 1 416 ? -36.455 23.021 -16.813 1.00 89.81 416 THR A C 1
ATOM 3420 O O . THR A 1 416 ? -36.604 24.237 -16.741 1.00 89.81 416 THR A O 1
ATOM 3423 N N . LEU A 1 417 ? -37.072 22.183 -15.970 1.00 91.25 417 LEU A N 1
ATOM 3424 C CA . LEU A 1 417 ? -37.980 22.634 -14.904 1.00 91.25 417 LEU A CA 1
ATOM 3425 C C . LEU A 1 417 ? -37.263 23.490 -13.847 1.00 91.25 417 LEU A C 1
ATOM 3427 O O . LEU A 1 417 ? -37.773 24.546 -13.480 1.00 91.25 417 LEU A O 1
ATOM 3431 N N . ILE A 1 418 ? -36.062 23.088 -13.415 1.00 93.06 418 ILE A N 1
ATOM 3432 C CA . ILE A 1 418 ? -35.241 23.871 -12.476 1.00 93.06 418 ILE A CA 1
ATOM 3433 C C . ILE A 1 418 ? -34.857 25.217 -13.097 1.00 93.06 418 ILE A C 1
ATOM 3435 O O . ILE A 1 418 ? -35.060 26.255 -12.469 1.00 93.06 418 ILE A O 1
ATOM 3439 N N . ARG A 1 419 ? -34.366 25.225 -14.344 1.00 92.75 419 ARG A N 1
ATOM 3440 C CA . ARG A 1 419 ? -34.041 26.461 -15.069 1.00 92.75 419 ARG A CA 1
ATOM 3441 C C . ARG A 1 419 ? -35.266 27.370 -15.192 1.00 92.75 419 ARG A C 1
ATOM 3443 O O . ARG A 1 419 ? -35.150 28.571 -14.983 1.00 92.75 419 ARG A O 1
ATOM 3450 N N . ASN A 1 420 ? -36.450 26.834 -15.479 1.00 90.00 420 ASN A N 1
ATOM 3451 C CA . ASN A 1 420 ? -37.670 27.633 -15.651 1.00 90.00 420 ASN A CA 1
ATOM 3452 C C . ASN A 1 420 ? -38.122 28.365 -14.371 1.00 90.00 420 ASN A C 1
ATOM 3454 O O . ASN A 1 420 ? -38.743 29.421 -14.474 1.00 90.00 420 ASN A O 1
ATOM 3458 N N . GLU A 1 421 ? -37.775 27.862 -13.183 1.00 91.44 421 GLU A N 1
ATOM 3459 C CA . GLU A 1 421 ? -38.046 28.522 -11.894 1.00 91.44 421 GLU A CA 1
ATOM 3460 C C . GLU A 1 421 ? -36.831 29.319 -11.343 1.00 91.44 421 GLU A C 1
ATOM 3462 O O . GLU A 1 421 ? -36.943 29.953 -10.292 1.00 91.44 421 GLU A O 1
ATOM 3467 N N . ARG A 1 422 ? -35.679 29.336 -12.043 1.00 92.19 422 ARG A N 1
ATOM 3468 C CA . ARG A 1 422 ? -34.414 29.987 -11.626 1.00 92.19 422 ARG A CA 1
ATOM 3469 C C . ARG A 1 422 ? -33.970 31.100 -12.596 1.00 92.19 422 ARG A C 1
ATOM 3471 O O . ARG A 1 422 ? -33.409 30.801 -13.652 1.00 92.19 422 ARG A O 1
ATOM 3478 N N . PRO A 1 423 ? -34.171 32.390 -12.254 1.00 90.50 423 PRO A N 1
ATOM 3479 C CA . PRO A 1 423 ? -33.808 33.511 -13.130 1.00 90.50 423 PRO A CA 1
ATOM 3480 C C . PRO A 1 423 ? -32.314 33.604 -13.477 1.00 90.50 423 PRO A C 1
ATOM 3482 O O . PRO A 1 423 ? -31.969 34.047 -14.569 1.00 90.50 423 PRO A O 1
ATOM 3485 N N . ASP A 1 424 ? -31.435 33.179 -12.570 1.00 90.88 424 ASP A N 1
ATOM 3486 C CA . ASP A 1 424 ? -29.983 33.112 -12.764 1.00 90.88 424 ASP A CA 1
ATOM 3487 C C . ASP A 1 424 ? -29.607 32.122 -13.877 1.00 90.88 424 ASP A C 1
ATOM 3489 O O . ASP A 1 424 ? -28.943 32.490 -14.844 1.00 90.88 424 ASP A O 1
ATOM 3493 N N . LEU A 1 425 ? -30.137 30.896 -13.821 1.00 92.19 425 LEU A N 1
ATOM 3494 C CA . LEU A 1 425 ? -29.860 29.868 -14.831 1.00 92.19 425 LEU A CA 1
ATOM 3495 C C . LEU A 1 425 ? -30.460 30.208 -16.205 1.00 92.19 425 LEU A C 1
ATOM 3497 O O . LEU A 1 425 ? -29.953 29.763 -17.234 1.00 92.19 425 LEU A O 1
ATOM 3501 N N . GLN A 1 426 ? -31.544 30.987 -16.244 1.00 90.75 426 GLN A N 1
ATOM 3502 C CA . GLN A 1 426 ? -32.115 31.476 -17.504 1.00 90.75 426 GLN A CA 1
ATOM 3503 C C . GLN A 1 426 ? -31.219 32.501 -18.192 1.00 90.75 426 GLN A C 1
ATOM 3505 O O . GLN A 1 426 ? -31.156 32.501 -19.420 1.00 90.75 426 GLN A O 1
ATOM 3510 N N . ALA A 1 427 ? -30.563 33.367 -17.415 1.00 88.62 427 ALA A N 1
ATOM 3511 C CA . ALA A 1 427 ? -29.689 34.409 -17.937 1.00 88.62 427 ALA A CA 1
ATOM 3512 C C . ALA A 1 427 ? -28.363 33.843 -18.466 1.00 88.62 427 ALA A C 1
ATOM 3514 O O . ALA A 1 427 ? -27.879 34.308 -19.497 1.00 88.62 427 ALA A O 1
ATOM 3515 N N . ASP A 1 428 ? -27.813 32.832 -17.790 1.00 88.06 428 ASP A N 1
ATOM 3516 C CA . ASP A 1 428 ? -26.483 32.298 -18.099 1.00 88.06 428 ASP A CA 1
ATOM 3517 C C . ASP A 1 428 ? -26.496 31.214 -19.187 1.00 88.06 428 ASP A C 1
ATOM 3519 O O . ASP A 1 428 ? -25.534 31.100 -19.946 1.00 88.06 428 ASP A O 1
ATOM 3523 N N . PHE A 1 429 ? -27.583 30.440 -19.308 1.00 90.94 429 PHE A N 1
ATOM 3524 C CA . PHE A 1 429 ? -27.644 29.290 -20.215 1.00 90.94 429 PHE A CA 1
ATOM 3525 C C . PHE A 1 429 ? -28.727 29.441 -21.287 1.00 90.94 429 PHE A C 1
ATOM 3527 O O . PHE A 1 429 ? -29.920 29.200 -21.050 1.00 90.94 429 PHE A O 1
ATOM 3534 N N . ASP A 1 430 ? -28.288 29.788 -22.498 1.00 86.56 430 ASP A N 1
ATOM 3535 C CA . ASP A 1 430 ? -29.100 29.757 -23.715 1.00 86.56 430 ASP A CA 1
ATOM 3536 C C . ASP A 1 430 ? -29.189 28.325 -24.274 1.00 86.56 430 ASP A C 1
ATOM 3538 O O . ASP A 1 430 ? -28.180 27.685 -24.575 1.00 86.56 430 ASP A O 1
ATOM 3542 N N . LEU A 1 431 ? -30.412 27.814 -24.423 1.00 86.88 431 LEU A N 1
ATOM 3543 C CA . LEU A 1 431 ? -30.655 26.446 -24.878 1.00 86.88 431 LEU A CA 1
ATOM 3544 C C . LEU A 1 431 ? -30.475 26.262 -26.394 1.00 86.88 431 LEU A C 1
ATOM 3546 O O . LEU A 1 431 ? -30.565 25.120 -26.851 1.00 86.88 431 LEU A O 1
ATOM 3550 N N . ASP A 1 432 ? -30.174 27.325 -27.145 1.00 83.25 432 ASP A N 1
ATOM 3551 C CA . ASP A 1 432 ? -29.896 27.281 -28.587 1.00 83.25 432 ASP A CA 1
ATOM 3552 C C . ASP A 1 432 ? -28.390 27.284 -28.948 1.00 83.25 432 ASP A C 1
ATOM 3554 O O . ASP A 1 432 ? -28.046 27.128 -30.119 1.00 83.25 432 ASP A O 1
ATOM 3558 N N . SER A 1 433 ? -27.466 27.366 -27.977 1.00 85.25 433 SER A N 1
ATOM 3559 C CA . SER A 1 433 ? -26.008 27.211 -28.198 1.00 85.25 433 SER A CA 1
ATOM 3560 C C . SER A 1 433 ? -25.493 25.858 -27.692 1.00 85.25 433 SER A C 1
ATOM 3562 O O . SER A 1 433 ? -25.816 25.429 -26.584 1.00 85.25 433 SER A O 1
ATOM 3564 N N . PHE A 1 434 ? -24.636 25.190 -28.478 1.00 85.50 434 PHE A N 1
ATOM 3565 C CA . PHE A 1 434 ? -23.981 23.937 -28.069 1.00 85.50 434 PHE A CA 1
ATOM 3566 C C . PHE A 1 434 ? -23.166 24.125 -26.782 1.00 85.50 434 PHE A C 1
ATOM 3568 O O . PHE A 1 434 ? -23.322 23.361 -25.825 1.00 85.50 434 PHE A O 1
ATOM 3575 N N . SER A 1 435 ? -22.342 25.175 -26.741 1.00 83.00 435 SER A N 1
ATOM 3576 C CA . SER A 1 435 ? -21.484 25.486 -25.598 1.00 83.00 435 SER A CA 1
ATOM 3577 C C . SER A 1 435 ? -22.292 25.794 -24.328 1.00 83.00 435 SER A C 1
ATOM 3579 O O . SER A 1 435 ? -21.931 25.323 -23.251 1.00 83.00 435 SER A O 1
ATOM 3581 N N . GLN A 1 436 ? -23.423 26.500 -24.439 1.00 87.75 436 GLN A N 1
ATOM 3582 C CA . GLN A 1 436 ? -24.256 26.855 -23.278 1.00 87.75 436 GLN A CA 1
ATOM 3583 C C . GLN A 1 436 ? -25.129 25.702 -22.765 1.00 87.75 436 GLN A C 1
ATOM 3585 O O . GLN A 1 436 ? -25.280 25.530 -21.554 1.00 87.75 436 GLN A O 1
ATOM 3590 N N . ARG A 1 437 ? -25.634 24.834 -23.650 1.00 89.75 437 ARG A N 1
ATOM 3591 C CA . ARG A 1 437 ? -26.306 23.585 -23.245 1.00 89.75 437 ARG A CA 1
ATOM 3592 C C . ARG A 1 437 ? -25.357 22.646 -22.500 1.00 89.75 437 ARG A C 1
ATOM 3594 O O . ARG A 1 437 ? -25.743 22.048 -21.497 1.00 89.75 437 ARG A O 1
ATOM 3601 N N . LEU A 1 438 ? -24.114 22.528 -22.972 1.00 87.75 438 LEU A N 1
ATOM 3602 C CA . LEU A 1 438 ? -23.072 21.779 -22.271 1.00 87.75 438 LEU A CA 1
ATOM 3603 C C . LEU A 1 438 ? -22.708 22.448 -20.933 1.00 87.75 438 LEU A C 1
ATOM 3605 O O . LEU A 1 438 ? -22.495 21.752 -19.943 1.00 87.75 438 LEU A O 1
ATOM 3609 N N . GLY A 1 439 ? -22.720 23.783 -20.883 1.00 87.81 439 GLY A N 1
ATOM 3610 C CA . GLY A 1 439 ? -22.571 24.570 -19.658 1.00 87.81 439 GLY A CA 1
ATOM 3611 C C . GLY A 1 439 ? -23.630 24.249 -18.599 1.00 87.81 439 GLY A C 1
ATOM 3612 O O . GLY A 1 439 ? -23.277 24.037 -17.443 1.00 87.81 439 GLY A O 1
ATOM 3613 N N . LEU A 1 440 ? -24.902 24.105 -18.985 1.00 90.25 440 LEU A N 1
ATOM 3614 C CA . LEU A 1 440 ? -25.980 23.746 -18.054 1.00 90.25 440 LEU A CA 1
ATOM 3615 C C . LEU A 1 440 ? -25.820 22.325 -17.480 1.00 90.25 440 LEU A C 1
ATOM 3617 O O . LEU A 1 440 ? -26.063 22.101 -16.294 1.00 90.25 440 LEU A O 1
ATOM 3621 N N . LEU A 1 441 ? -25.366 21.367 -18.296 1.00 89.81 441 LEU A N 1
ATOM 3622 C CA . LEU A 1 441 ? -24.998 20.027 -17.819 1.00 89.81 441 LEU A CA 1
ATOM 3623 C C . LEU A 1 441 ? -23.807 20.077 -16.860 1.00 89.81 441 LEU A C 1
ATOM 3625 O O . LEU A 1 441 ? -23.794 19.367 -15.856 1.00 89.81 441 LEU A O 1
ATOM 3629 N N . SER A 1 442 ? -22.828 20.936 -17.147 1.00 87.88 442 SER A N 1
ATOM 3630 C CA . SER A 1 442 ? -21.665 21.130 -16.283 1.00 87.88 442 SER A CA 1
ATOM 3631 C C . SER A 1 442 ? -22.044 21.784 -14.961 1.00 87.88 442 SER A C 1
ATOM 3633 O O . SER A 1 442 ? -21.480 21.415 -13.937 1.00 87.88 442 SER A O 1
ATOM 3635 N N . TRP A 1 443 ? -22.990 22.724 -14.962 1.00 91.12 443 TRP A N 1
ATOM 3636 C CA . TRP A 1 443 ? -23.531 23.305 -13.737 1.00 91.12 443 TRP A CA 1
ATOM 3637 C C . TRP A 1 443 ? -24.224 22.241 -12.884 1.00 91.12 443 TRP A C 1
ATOM 3639 O O . TRP A 1 443 ? -24.000 22.190 -11.680 1.00 91.12 443 TRP A O 1
ATOM 3649 N N . TRP A 1 444 ? -25.006 21.339 -13.486 1.00 91.69 444 TRP A N 1
ATOM 3650 C CA . TRP A 1 444 ? -25.611 20.236 -12.734 1.00 91.69 444 TRP A CA 1
ATOM 3651 C C . TRP A 1 444 ? -24.560 19.323 -12.092 1.00 91.69 444 TRP A C 1
ATOM 3653 O O . TRP A 1 444 ? -24.650 19.003 -10.905 1.00 91.69 444 TRP A O 1
ATOM 3663 N N . ASP A 1 445 ? -23.551 18.925 -12.870 1.00 85.50 445 ASP A N 1
ATOM 3664 C CA . ASP A 1 445 ? -22.478 18.038 -12.408 1.00 85.50 445 ASP A CA 1
ATOM 3665 C C . ASP A 1 445 ? -21.566 18.698 -11.367 1.00 85.50 445 ASP A C 1
ATOM 3667 O O . ASP A 1 445 ? -20.912 17.998 -10.608 1.00 85.50 445 ASP A O 1
ATOM 3671 N N . LYS A 1 446 ? -21.539 20.031 -11.289 1.00 86.69 446 LYS A N 1
ATOM 3672 C CA . LYS A 1 446 ? -20.711 20.764 -10.329 1.00 86.69 446 LYS A CA 1
ATOM 3673 C C . LYS A 1 446 ? -21.479 21.194 -9.080 1.00 86.69 446 LYS A C 1
ATOM 3675 O O . LYS A 1 446 ? -21.019 20.969 -7.964 1.00 86.69 446 LYS A O 1
ATOM 3680 N N . ASP A 1 447 ? -22.640 21.803 -9.279 1.00 87.94 447 ASP A N 1
ATOM 3681 C CA . ASP A 1 447 ? -23.360 22.550 -8.250 1.00 87.94 447 ASP A CA 1
ATOM 3682 C C . ASP A 1 447 ? -24.792 22.011 -8.072 1.00 87.94 447 ASP A C 1
ATOM 3684 O O . ASP A 1 447 ? -25.222 21.733 -6.953 1.00 87.94 447 ASP A O 1
ATOM 3688 N N . GLY A 1 448 ? -25.521 21.768 -9.168 1.00 88.00 448 GLY A N 1
ATOM 3689 C CA . GLY A 1 448 ? -26.949 21.430 -9.119 1.00 88.00 448 GLY A CA 1
ATOM 3690 C C . GLY A 1 448 ? -27.285 20.138 -8.361 1.00 88.00 448 GLY A C 1
ATOM 3691 O O . GLY A 1 448 ? -28.250 20.115 -7.598 1.00 88.00 448 GLY A O 1
ATOM 3692 N N . HIS A 1 449 ? -26.483 19.077 -8.496 1.00 87.75 449 HIS A N 1
ATOM 3693 C CA . HIS A 1 449 ? -26.733 17.820 -7.774 1.00 87.75 449 HIS A CA 1
ATOM 3694 C C . HIS A 1 449 ? -26.568 17.946 -6.246 1.00 87.75 449 HIS A C 1
ATOM 3696 O O . HIS A 1 449 ? -27.145 17.150 -5.505 1.00 87.75 449 HIS A O 1
ATOM 3702 N N . ASN A 1 450 ? -25.809 18.945 -5.778 1.00 87.50 450 ASN A N 1
ATOM 3703 C CA . ASN A 1 450 ? -25.638 19.251 -4.356 1.00 87.50 450 ASN A CA 1
ATOM 3704 C C . ASN A 1 450 ? -26.763 20.138 -3.815 1.00 87.50 450 ASN A C 1
ATOM 3706 O O . ASN A 1 450 ? -27.008 20.157 -2.620 1.00 87.50 450 ASN A O 1
ATOM 3710 N N . GLU A 1 451 ? -27.473 20.870 -4.675 1.00 89.12 451 GLU A N 1
ATOM 3711 C CA . GLU A 1 451 ? -28.626 21.671 -4.248 1.00 89.12 451 GLU A CA 1
ATOM 3712 C C . GLU A 1 451 ? -29.916 20.837 -4.130 1.00 89.12 451 GLU A C 1
ATOM 3714 O O . GLU A 1 451 ? -30.856 21.234 -3.435 1.00 89.12 451 GLU A O 1
ATOM 3719 N N . TYR A 1 452 ? -29.990 19.692 -4.818 1.00 91.81 452 TYR A N 1
ATOM 3720 C CA . TYR A 1 452 ? -31.226 18.926 -5.012 1.00 91.81 452 TYR A CA 1
ATOM 3721 C C . TYR A 1 452 ? -31.031 17.413 -4.805 1.00 91.81 452 TYR A C 1
ATOM 3723 O O . TYR A 1 452 ? -31.266 16.611 -5.711 1.00 91.81 452 TYR A O 1
ATOM 3731 N N . HIS A 1 453 ? -30.653 17.012 -3.587 1.00 88.88 453 HIS A N 1
ATOM 3732 C CA . HIS A 1 453 ? -30.320 15.627 -3.208 1.00 88.88 453 HIS A CA 1
ATOM 3733 C C . HIS A 1 453 ? -31.394 14.562 -3.488 1.00 88.88 453 HIS A C 1
ATOM 3735 O O . HIS A 1 453 ? -31.077 13.374 -3.587 1.00 88.88 453 HIS A O 1
ATOM 3741 N N . ALA A 1 454 ? -32.664 14.950 -3.631 1.00 89.25 454 ALA A N 1
ATOM 3742 C CA . ALA A 1 454 ? -33.722 14.015 -4.006 1.00 89.25 454 ALA A CA 1
ATOM 3743 C C . ALA A 1 454 ? -33.613 13.520 -5.470 1.00 89.25 454 ALA A C 1
ATOM 3745 O O . ALA A 1 454 ? -34.191 12.482 -5.800 1.00 89.25 454 ALA A O 1
ATOM 3746 N N . ILE A 1 455 ? -32.872 14.212 -6.350 1.00 90.31 455 ILE A N 1
ATOM 3747 C CA . ILE A 1 455 ? -32.636 13.801 -7.745 1.00 90.31 455 ILE A CA 1
ATOM 3748 C C . ILE A 1 455 ? -31.327 13.010 -7.845 1.00 90.31 455 ILE A C 1
ATOM 3750 O O . ILE A 1 455 ? -30.250 13.521 -7.558 1.00 90.31 455 ILE A O 1
ATOM 3754 N N . LYS A 1 456 ? -31.404 11.770 -8.341 1.00 86.12 456 LYS A N 1
ATOM 3755 C CA . LYS A 1 456 ? -30.239 10.897 -8.562 1.00 86.12 456 LYS A CA 1
ATOM 3756 C C . LYS A 1 456 ? -29.966 10.735 -10.063 1.00 86.12 456 LYS A C 1
ATOM 3758 O O . LYS A 1 456 ? -30.475 9.803 -10.679 1.00 86.12 456 LYS A O 1
ATOM 3763 N N . TRP A 1 457 ? -29.195 11.652 -10.657 1.00 86.94 457 TRP A N 1
ATOM 3764 C CA . TRP A 1 457 ? -28.852 11.646 -12.091 1.00 86.94 457 TRP A CA 1
ATOM 3765 C C . TRP A 1 457 ? -27.479 12.279 -12.372 1.00 86.94 457 TRP A C 1
ATOM 3767 O O . TRP A 1 457 ? -27.099 13.241 -11.706 1.00 86.94 457 TRP A O 1
ATOM 3777 N N . SER A 1 458 ? -26.760 11.767 -13.379 1.00 78.50 458 SER A N 1
ATOM 3778 C CA . SER A 1 458 ? -25.427 12.235 -13.795 1.00 78.50 458 SER A CA 1
ATOM 3779 C C . SER A 1 458 ? -25.375 12.513 -15.299 1.00 78.50 458 SER A C 1
ATOM 3781 O O . SER A 1 458 ? -25.994 11.801 -16.088 1.00 78.50 458 SER A O 1
ATOM 3783 N N . ALA A 1 459 ? -24.580 13.512 -15.694 1.00 70.75 459 ALA A N 1
ATOM 3784 C CA . ALA A 1 459 ? -24.386 13.929 -17.084 1.00 70.75 459 ALA A CA 1
ATOM 3785 C C . ALA A 1 459 ? -23.436 13.017 -17.900 1.00 70.75 459 ALA A C 1
ATOM 3787 O O . ALA A 1 459 ? -23.065 13.354 -19.027 1.00 70.75 459 ALA A O 1
ATOM 3788 N N . ALA A 1 460 ? -23.009 11.872 -17.354 1.00 65.06 460 ALA A N 1
ATOM 3789 C CA . ALA A 1 460 ? -22.040 10.986 -17.993 1.00 65.06 460 ALA A CA 1
ATOM 3790 C C . ALA A 1 460 ? -22.616 10.244 -19.219 1.00 65.06 460 ALA A C 1
ATOM 3792 O O . ALA A 1 460 ? -23.605 9.522 -19.119 1.00 65.06 460 ALA A O 1
ATOM 3793 N N . GLY A 1 461 ? -21.925 10.358 -20.362 1.00 62.72 461 GLY A N 1
ATOM 3794 C CA . GLY A 1 461 ? -22.249 9.637 -21.599 1.00 62.72 461 GLY A CA 1
ATOM 3795 C C . GLY A 1 461 ? -23.156 10.431 -22.539 1.00 62.72 461 GLY A C 1
ATOM 3796 O O . GLY A 1 461 ? -24.340 10.140 -22.650 1.00 62.72 461 GLY A O 1
ATOM 3797 N N . LEU A 1 462 ? -22.584 11.419 -23.240 1.00 68.38 462 LEU A N 1
ATOM 3798 C CA . LEU A 1 462 ? -23.287 12.261 -24.216 1.00 68.38 462 LEU A CA 1
ATOM 3799 C C . LEU A 1 462 ? -23.432 11.529 -25.570 1.00 68.38 462 LEU A C 1
ATOM 3801 O O . LEU A 1 462 ? -22.446 11.417 -26.308 1.00 68.38 462 LEU A O 1
ATOM 3805 N N . PRO A 1 463 ? -24.626 11.023 -25.935 1.00 60.84 463 PRO A N 1
ATOM 3806 C CA . PRO A 1 463 ? -24.796 10.191 -27.124 1.00 60.84 463 PRO A CA 1
ATOM 3807 C C . PRO A 1 463 ? -24.605 11.001 -28.415 1.00 60.84 463 PRO A C 1
ATOM 3809 O O . PRO A 1 463 ? -25.095 12.123 -28.527 1.00 60.84 463 PRO A O 1
ATOM 3812 N N . GLY A 1 464 ? -23.916 10.426 -29.407 1.00 65.06 464 GLY A N 1
ATOM 3813 C CA . GLY A 1 464 ? -23.792 10.995 -30.760 1.00 65.06 464 GLY A CA 1
ATOM 3814 C C . GLY A 1 464 ? -22.722 12.082 -30.959 1.00 65.06 464 GLY A C 1
ATOM 3815 O O . GLY A 1 464 ? -22.560 12.564 -32.078 1.00 65.06 464 GLY A O 1
ATOM 3816 N N . LEU A 1 465 ? -21.963 12.463 -29.920 1.00 72.25 465 LEU A N 1
ATOM 3817 C CA . LEU A 1 465 ? -20.898 13.478 -30.034 1.00 72.25 465 LEU A CA 1
ATOM 3818 C C . LEU A 1 465 ? -19.574 12.949 -30.605 1.00 72.25 465 LEU A C 1
ATOM 3820 O O . LEU A 1 465 ? -18.831 13.712 -31.223 1.00 72.25 465 LEU A O 1
ATOM 3824 N N . LEU A 1 466 ? -19.276 11.662 -30.405 1.00 74.25 466 LEU A N 1
ATOM 3825 C CA . LEU A 1 466 ? -17.982 11.052 -30.746 1.00 74.25 466 LEU A CA 1
ATOM 3826 C C . LEU A 1 466 ? -17.907 10.488 -32.175 1.00 74.25 466 LEU A C 1
ATOM 3828 O O . LEU A 1 466 ? -16.856 10.004 -32.586 1.00 74.25 466 LEU A O 1
ATOM 3832 N N . GLU A 1 467 ? -19.003 10.532 -32.935 1.00 76.94 467 GLU A N 1
ATOM 3833 C CA . GLU A 1 467 ? -19.040 10.023 -34.310 1.00 76.94 467 GLU A CA 1
ATOM 3834 C C . GLU A 1 467 ? -18.196 10.907 -35.255 1.00 76.94 467 GLU A C 1
ATOM 3836 O O . GLU A 1 467 ? -18.246 12.136 -35.135 1.00 76.94 467 GLU A O 1
ATOM 3841 N N . PRO A 1 468 ? -17.411 10.326 -36.185 1.00 72.00 468 PRO A N 1
ATOM 3842 C CA . PRO A 1 468 ? -16.570 11.089 -37.107 1.00 72.00 468 PRO A CA 1
ATOM 3843 C C . PRO A 1 468 ? -17.389 11.859 -38.154 1.00 72.00 468 PRO A C 1
ATOM 3845 O O . PRO A 1 468 ? -18.489 11.453 -38.530 1.00 72.00 468 PRO A O 1
ATOM 3848 N N . ILE A 1 469 ? -16.840 12.975 -38.642 1.00 73.12 469 ILE A N 1
ATOM 3849 C CA . ILE A 1 469 ? -17.467 13.811 -39.683 1.00 73.12 469 ILE A CA 1
ATOM 3850 C C . ILE A 1 469 ? -17.176 13.337 -41.115 1.00 73.12 469 ILE A C 1
ATOM 3852 O O . ILE A 1 469 ? -17.934 13.677 -42.020 1.00 73.12 469 ILE A O 1
ATOM 3856 N N . ASP A 1 470 ? -16.095 12.577 -41.322 1.00 69.06 470 ASP A N 1
ATOM 3857 C CA . ASP A 1 470 ? -15.616 12.150 -42.643 1.00 69.06 470 ASP A CA 1
ATOM 3858 C C . ASP A 1 470 ? -15.945 10.674 -42.942 1.00 69.06 470 ASP A C 1
ATOM 3860 O O . ASP A 1 470 ? -16.025 9.840 -42.038 1.00 69.06 470 ASP A O 1
ATOM 3864 N N . ASP A 1 471 ? -16.064 10.336 -44.233 1.00 61.91 471 ASP A N 1
ATOM 3865 C CA . ASP A 1 471 ? -16.166 8.948 -44.707 1.00 61.91 471 ASP A CA 1
ATOM 3866 C C . ASP A 1 471 ? -14.838 8.200 -44.448 1.00 61.91 471 ASP A C 1
ATOM 3868 O O . ASP A 1 471 ? -13.782 8.680 -44.889 1.00 61.91 471 ASP A O 1
ATOM 3872 N N . PRO A 1 472 ? -14.856 7.017 -43.799 1.00 57.81 472 PRO A N 1
ATOM 3873 C CA . PRO A 1 472 ? -13.675 6.176 -43.591 1.00 57.81 472 PRO A CA 1
ATOM 3874 C C . PRO A 1 472 ? -12.859 5.862 -44.859 1.00 57.81 472 PRO A C 1
ATOM 3876 O O . PRO A 1 472 ? -11.672 5.555 -44.752 1.00 57.81 472 PRO A O 1
ATOM 3879 N N . GLN A 1 473 ? -13.458 5.925 -46.055 1.00 55.91 473 GLN A N 1
ATOM 3880 C CA . GLN A 1 473 ? -12.784 5.637 -47.331 1.00 55.91 473 GLN A CA 1
ATOM 3881 C C . GLN A 1 473 ? -12.123 6.857 -47.994 1.00 55.91 473 GLN A C 1
ATOM 3883 O O . GLN A 1 473 ? -11.418 6.702 -48.990 1.00 55.91 473 GLN A O 1
ATOM 3888 N N . SER A 1 474 ? -12.312 8.065 -47.456 1.00 61.72 474 SER A N 1
ATOM 3889 C CA . SER A 1 474 ? -11.834 9.321 -48.061 1.00 61.72 474 SER A CA 1
ATOM 3890 C C . SER A 1 474 ? -10.309 9.500 -48.052 1.00 61.72 474 SER A C 1
ATOM 3892 O O . SER A 1 474 ? -9.792 10.411 -48.698 1.00 61.72 474 SER A O 1
ATOM 3894 N N . GLY A 1 475 ? -9.577 8.657 -47.316 1.00 59.38 475 GLY A N 1
ATOM 3895 C CA . GLY A 1 475 ? -8.130 8.784 -47.144 1.00 59.38 475 GLY A CA 1
ATOM 3896 C C . GLY A 1 475 ? -7.709 10.015 -46.333 1.00 59.38 475 GLY A C 1
ATOM 3897 O O . GLY A 1 475 ? -6.519 10.286 -46.253 1.00 59.38 475 GLY A O 1
ATOM 3898 N N . ALA A 1 476 ? -8.644 10.758 -45.731 1.00 64.69 476 ALA A N 1
ATOM 3899 C CA . ALA A 1 476 ? -8.362 11.852 -44.806 1.00 64.69 476 ALA A CA 1
ATOM 3900 C C . ALA A 1 476 ? -8.293 11.350 -43.350 1.00 64.69 476 ALA A C 1
ATOM 3902 O O . ALA A 1 476 ? -8.846 10.307 -43.006 1.00 64.69 476 ALA A O 1
ATOM 3903 N N . MET A 1 477 ? -7.610 12.096 -42.475 1.00 73.88 477 MET A N 1
ATOM 3904 C CA . MET A 1 477 ? -7.533 11.777 -41.043 1.00 73.88 477 MET A CA 1
ATOM 3905 C C . MET A 1 477 ? -8.888 12.052 -40.360 1.00 73.88 477 MET A C 1
ATOM 3907 O O . MET A 1 477 ? -9.301 13.210 -40.370 1.00 73.88 477 MET A O 1
ATOM 3911 N N . PRO A 1 478 ? -9.580 11.067 -39.759 1.00 72.44 478 PRO A N 1
ATOM 3912 C CA . PRO A 1 478 ? -10.935 11.254 -39.227 1.00 72.44 478 PRO A CA 1
ATOM 3913 C C . PRO A 1 478 ? -10.977 12.218 -38.027 1.00 72.44 478 PRO A C 1
ATOM 3915 O O . PRO A 1 478 ? -10.144 12.113 -37.126 1.00 72.44 478 PRO A O 1
ATOM 3918 N N . LEU A 1 479 ? -11.974 13.114 -37.985 1.00 77.12 479 LEU A N 1
ATOM 3919 C CA . LEU A 1 479 ? -12.206 14.060 -36.877 1.00 77.12 479 LEU A CA 1
ATOM 3920 C C . LEU A 1 479 ? -13.614 13.871 -36.258 1.00 77.12 479 LEU A C 1
ATOM 3922 O O . LEU A 1 479 ? -14.582 13.754 -37.012 1.00 77.12 479 LEU A O 1
ATOM 3926 N N . PRO A 1 480 ? -13.779 13.841 -34.918 1.00 82.06 480 PRO A N 1
ATOM 3927 C CA . PRO A 1 480 ? -15.087 13.691 -34.268 1.00 82.06 480 PRO A CA 1
ATOM 3928 C C . PRO A 1 480 ? -15.987 14.930 -34.429 1.00 82.06 480 PRO A C 1
ATOM 3930 O O . PRO A 1 480 ? -15.516 16.070 -34.488 1.00 82.06 480 PRO A O 1
ATOM 3933 N N . ARG A 1 481 ? -17.309 14.712 -34.438 1.00 82.44 481 ARG A N 1
ATOM 3934 C CA . ARG A 1 481 ? -18.334 15.746 -34.668 1.00 82.44 481 ARG A CA 1
ATOM 3935 C C . ARG A 1 481 ? -18.294 16.883 -33.651 1.00 82.44 481 ARG A C 1
ATOM 3937 O O . ARG A 1 481 ? -18.494 18.031 -34.041 1.00 82.44 481 ARG A O 1
ATOM 3944 N N . PHE A 1 482 ? -17.995 16.605 -32.382 1.00 85.81 482 PHE A N 1
ATOM 3945 C CA . PHE A 1 482 ? -17.890 17.665 -31.375 1.00 85.81 482 PHE A CA 1
ATOM 3946 C C . PHE A 1 482 ? -16.733 18.642 -31.662 1.00 85.81 482 PHE A C 1
ATOM 3948 O O . PHE A 1 482 ? -16.923 19.843 -31.499 1.00 85.81 482 PHE A O 1
ATOM 3955 N N . LEU A 1 483 ? -15.572 18.171 -32.149 1.00 85.38 483 LEU A N 1
ATOM 3956 C CA . LEU A 1 483 ? -14.452 19.057 -32.500 1.00 85.38 483 LEU A CA 1
ATOM 3957 C C . LEU A 1 483 ? -14.828 19.968 -33.663 1.00 85.38 483 LEU A C 1
ATOM 3959 O O . LEU A 1 483 ? -14.571 21.164 -33.606 1.00 85.38 483 LEU A O 1
ATOM 3963 N N . ALA A 1 484 ? -15.517 19.433 -34.672 1.00 82.06 484 ALA A N 1
ATOM 3964 C CA . ALA A 1 484 ? -16.009 20.237 -35.784 1.00 82.06 484 ALA A CA 1
ATOM 3965 C C . ALA A 1 484 ? -17.009 21.315 -35.334 1.00 82.06 484 ALA A C 1
ATOM 3967 O O . ALA A 1 484 ? -16.937 22.443 -35.814 1.00 82.06 484 ALA A O 1
ATOM 3968 N N . LEU A 1 485 ? -17.913 20.994 -34.399 1.00 83.62 485 LEU A N 1
ATOM 3969 C CA . LEU A 1 485 ? -18.870 21.955 -33.837 1.00 83.62 485 LEU A CA 1
ATOM 3970 C C . LEU A 1 485 ? -18.168 23.044 -33.013 1.00 83.62 485 LEU A C 1
ATOM 3972 O O . LEU A 1 485 ? -18.471 24.220 -33.196 1.00 83.62 485 LEU A O 1
ATOM 3976 N N . ILE A 1 486 ? -17.185 22.678 -32.184 1.00 85.88 486 ILE A N 1
ATOM 3977 C CA . ILE A 1 486 ? -16.388 23.634 -31.397 1.00 85.88 486 ILE A CA 1
ATOM 3978 C C . ILE A 1 486 ? -15.590 24.560 -32.323 1.00 85.88 486 ILE A C 1
ATOM 3980 O O . ILE A 1 486 ? -15.655 25.780 -32.173 1.00 85.88 486 ILE A O 1
ATOM 3984 N N . THR A 1 487 ? -14.882 24.017 -33.320 1.00 85.06 487 THR A N 1
ATOM 3985 C CA . THR A 1 487 ? -14.127 24.819 -34.298 1.00 85.06 487 THR A CA 1
ATOM 3986 C C . THR A 1 487 ? -15.053 25.683 -35.159 1.00 85.06 487 THR A C 1
ATOM 3988 O O . THR A 1 487 ? -14.695 26.801 -35.528 1.00 85.06 487 THR A O 1
ATOM 3991 N N . ALA A 1 488 ? -16.262 25.206 -35.469 1.00 82.12 488 ALA A N 1
ATOM 3992 C CA . ALA A 1 488 ? -17.258 25.980 -36.197 1.00 82.12 488 ALA A CA 1
ATOM 3993 C C . ALA A 1 488 ? -17.873 27.098 -35.347 1.00 82.12 488 ALA A C 1
ATOM 3995 O O . ALA A 1 488 ? -18.151 28.150 -35.903 1.00 82.12 488 ALA A O 1
ATOM 3996 N N . GLU A 1 489 ? -18.065 26.939 -34.037 1.00 83.06 489 GLU A N 1
ATOM 3997 C CA . GLU A 1 489 ? -18.611 27.985 -33.155 1.00 83.06 489 GLU A CA 1
ATOM 3998 C C . GLU A 1 489 ? -17.547 29.052 -32.818 1.00 83.06 489 GLU A C 1
ATOM 4000 O O . GLU A 1 489 ? -17.843 30.249 -32.795 1.00 83.06 489 GLU A O 1
ATOM 4005 N N . ARG A 1 490 ? -16.279 28.643 -32.658 1.00 83.19 490 ARG A N 1
ATOM 4006 C CA . ARG A 1 490 ? -15.172 29.498 -32.199 1.00 83.19 490 ARG A CA 1
ATOM 4007 C C . ARG A 1 490 ? -14.392 30.187 -33.317 1.00 83.19 490 ARG A C 1
ATOM 4009 O O . ARG A 1 490 ? -13.739 29.550 -34.141 1.00 83.19 490 ARG A O 1
ATOM 4016 N N . ALA A 1 491 ? -14.398 31.519 -33.307 1.00 82.00 491 ALA A N 1
ATOM 4017 C CA . ALA A 1 491 ? -13.727 32.330 -34.324 1.00 82.00 491 ALA A CA 1
ATOM 4018 C C . ALA A 1 491 ? -12.189 32.198 -34.313 1.00 82.00 491 ALA A C 1
ATOM 4020 O O . ALA A 1 491 ? -11.573 32.243 -35.378 1.00 82.00 491 ALA A O 1
ATOM 4021 N N . ASP A 1 492 ? -11.579 32.017 -33.139 1.00 83.50 492 ASP A N 1
ATOM 4022 C CA . ASP A 1 492 ? -10.132 31.848 -32.965 1.00 83.50 492 ASP A CA 1
ATOM 4023 C C . ASP A 1 492 ? -9.629 30.530 -33.570 1.00 83.50 492 ASP A C 1
ATOM 4025 O O . ASP A 1 492 ? -8.648 30.528 -34.312 1.00 83.50 492 ASP A O 1
ATOM 4029 N N . LEU A 1 493 ? -10.349 29.428 -33.344 1.00 86.12 493 LEU A N 1
ATOM 4030 C CA . LEU A 1 493 ? -9.987 28.115 -33.887 1.00 86.12 493 LEU A CA 1
ATOM 4031 C C . LEU A 1 493 ? -10.267 28.026 -35.393 1.00 86.12 493 LEU A C 1
ATOM 4033 O O . LEU A 1 493 ? -9.452 27.486 -36.142 1.00 86.12 493 LEU A O 1
ATOM 4037 N N . ARG A 1 494 ? -11.385 28.605 -35.858 1.00 85.75 494 ARG A N 1
ATOM 4038 C CA . ARG A 1 494 ? -11.777 28.606 -37.278 1.00 85.75 494 ARG A CA 1
ATOM 4039 C C . ARG A 1 494 ? -10.748 29.290 -38.183 1.00 85.75 494 ARG A C 1
ATOM 4041 O O . ARG A 1 494 ? -10.600 28.901 -39.336 1.00 85.75 494 ARG A O 1
ATOM 4048 N N . GLY A 1 495 ? -10.073 30.328 -37.685 1.00 77.44 495 GLY A N 1
ATOM 4049 C CA . GLY A 1 495 ? -9.022 31.038 -38.421 1.00 77.44 495 GLY A CA 1
ATOM 4050 C C . GLY A 1 495 ? -7.634 30.397 -38.317 1.00 77.44 495 GLY A C 1
ATOM 4051 O O . GLY A 1 495 ? -6.798 30.639 -39.184 1.00 77.44 495 GLY A O 1
ATOM 4052 N N . ALA A 1 496 ? -7.385 29.600 -37.273 1.00 82.44 496 ALA A N 1
ATOM 4053 C CA . ALA A 1 496 ? -6.076 29.014 -36.982 1.00 82.44 496 ALA A CA 1
ATOM 4054 C C . ALA A 1 496 ? -5.851 27.642 -37.638 1.00 82.44 496 ALA A C 1
ATOM 4056 O O . ALA A 1 496 ? -4.712 27.310 -37.968 1.00 82.44 496 ALA A O 1
ATOM 4057 N N . TYR A 1 497 ? -6.913 26.854 -37.841 1.00 87.12 497 TYR A N 1
ATOM 4058 C CA . TYR A 1 497 ? -6.806 25.475 -38.324 1.00 87.12 497 TYR A CA 1
ATOM 4059 C C . TYR A 1 497 ? -7.628 25.251 -39.596 1.00 87.12 497 TYR A C 1
ATOM 4061 O O . TYR A 1 497 ? -8.858 25.273 -39.571 1.00 87.12 497 TYR A O 1
ATOM 4069 N N . ASP A 1 498 ? -6.951 24.969 -40.713 1.00 85.81 498 ASP A N 1
ATOM 4070 C CA . ASP A 1 498 ? -7.618 24.501 -41.930 1.00 85.81 498 ASP A CA 1
ATOM 4071 C C . ASP A 1 498 ? -7.844 22.987 -41.858 1.00 85.81 498 ASP A C 1
ATOM 4073 O O . ASP A 1 498 ? -6.959 22.184 -42.178 1.00 85.81 498 ASP A O 1
ATOM 4077 N N . LEU A 1 499 ? -9.059 22.600 -41.462 1.00 84.81 499 LEU A N 1
ATOM 4078 C CA . LEU A 1 499 ? -9.477 21.203 -41.346 1.00 84.81 499 LEU A CA 1
ATOM 4079 C C . LEU A 1 499 ? -9.536 20.460 -42.700 1.00 84.81 499 LEU A C 1
ATOM 4081 O O . LEU A 1 499 ? -9.887 19.283 -42.718 1.00 84.81 499 LEU A O 1
ATOM 4085 N N . ASN A 1 500 ? -9.180 21.076 -43.833 1.00 82.50 500 ASN A N 1
ATOM 4086 C CA . ASN A 1 500 ? -9.027 20.384 -45.123 1.00 82.50 500 ASN A CA 1
ATOM 4087 C C . ASN A 1 500 ? -7.601 19.861 -45.380 1.00 82.50 500 ASN A C 1
ATOM 4089 O O . ASN A 1 500 ? -7.393 19.102 -46.325 1.00 82.50 500 ASN A O 1
ATOM 4093 N N . THR A 1 501 ? -6.621 20.242 -44.556 1.00 82.69 501 THR A N 1
ATOM 4094 C CA . THR A 1 501 ? -5.210 19.831 -44.689 1.00 82.69 501 THR A CA 1
ATOM 4095 C C . THR A 1 501 ? -4.815 18.834 -43.598 1.00 82.69 501 THR A C 1
ATOM 4097 O O . THR A 1 501 ? -5.365 18.869 -42.496 1.00 82.69 501 THR A O 1
ATOM 4100 N N . LEU A 1 502 ? -3.847 17.944 -43.866 1.00 81.19 502 LEU A N 1
ATOM 4101 C CA . LEU A 1 502 ? -3.362 17.001 -42.846 1.00 81.19 502 LEU A CA 1
ATOM 4102 C C . LEU A 1 502 ? -2.679 17.751 -41.694 1.00 81.19 502 LEU A C 1
ATOM 4104 O O . LEU A 1 502 ? -2.945 17.474 -40.527 1.00 81.19 502 LEU A O 1
ATOM 4108 N N . THR A 1 503 ? -1.853 18.743 -42.023 1.00 80.88 503 THR A N 1
ATOM 4109 C CA . THR A 1 503 ? -1.180 19.610 -41.048 1.00 80.88 503 THR A CA 1
ATOM 4110 C C . THR A 1 503 ? -2.163 20.426 -40.197 1.00 80.88 503 THR A C 1
ATOM 4112 O O . THR A 1 503 ? -1.982 20.505 -38.983 1.00 80.88 503 THR A O 1
ATOM 4115 N N . GLY A 1 504 ? -3.245 20.960 -40.778 1.00 84.62 504 GLY A N 1
ATOM 4116 C CA . GLY A 1 504 ? -4.288 21.681 -40.037 1.00 84.62 504 GLY A CA 1
ATOM 4117 C C . GLY A 1 504 ? -5.145 20.787 -39.134 1.00 84.62 504 GLY A C 1
ATOM 4118 O O . GLY A 1 504 ? -5.456 21.176 -38.007 1.00 84.62 504 GLY A O 1
ATOM 4119 N N . ARG A 1 505 ? -5.470 19.560 -39.569 1.00 85.31 505 ARG A N 1
ATOM 4120 C CA . ARG A 1 505 ? -6.159 18.562 -38.727 1.00 85.31 505 ARG A CA 1
ATOM 4121 C C . ARG A 1 505 ? -5.296 18.128 -37.539 1.00 85.31 505 ARG A C 1
ATOM 4123 O O . ARG A 1 505 ? -5.794 18.102 -36.416 1.00 85.31 505 ARG A O 1
ATOM 4130 N N . LEU A 1 506 ? -4.008 17.857 -37.766 1.00 82.62 506 LEU A N 1
ATOM 4131 C CA . LEU A 1 506 ? -3.057 17.519 -36.700 1.00 82.62 506 LEU A CA 1
ATOM 4132 C C . LEU A 1 506 ? -2.922 18.660 -35.682 1.00 82.62 506 LEU A C 1
ATOM 4134 O O . LEU A 1 506 ? -2.990 18.407 -34.485 1.00 82.62 506 LEU A O 1
ATOM 4138 N N . ALA A 1 507 ? -2.829 19.912 -36.139 1.00 82.44 507 ALA A N 1
ATOM 4139 C CA . ALA A 1 507 ? -2.759 21.072 -35.249 1.00 82.44 507 ALA A CA 1
ATOM 4140 C C . ALA A 1 507 ? -4.030 21.254 -34.394 1.00 82.44 507 ALA A C 1
ATOM 4142 O O . ALA A 1 507 ? -3.935 21.590 -33.213 1.00 82.44 507 ALA A O 1
ATOM 4143 N N . CYS A 1 508 ? -5.215 20.983 -34.954 1.00 86.62 508 CYS A N 1
ATOM 4144 C CA . CYS A 1 508 ? -6.474 21.016 -34.205 1.00 86.62 508 CYS A CA 1
ATOM 4145 C C . CYS A 1 508 ? -6.550 19.911 -33.134 1.00 86.62 508 CYS A C 1
ATOM 4147 O O . CYS A 1 508 ? -7.079 20.142 -32.046 1.00 86.62 508 CYS A O 1
ATOM 4149 N N . LEU A 1 509 ? -6.017 18.718 -33.422 1.00 83.06 509 LEU A N 1
ATOM 4150 C CA . LEU A 1 509 ? -5.918 17.627 -32.446 1.00 83.06 509 LEU A CA 1
ATOM 4151 C C . LEU A 1 509 ? -4.939 17.968 -31.323 1.00 83.06 509 LEU A C 1
ATOM 4153 O O . LEU A 1 509 ? -5.273 17.788 -30.155 1.00 83.06 509 LEU A O 1
ATOM 4157 N N . THR A 1 510 ? -3.781 18.535 -31.660 1.00 82.44 510 THR A N 1
ATOM 4158 C CA . THR A 1 510 ? -2.814 19.011 -30.666 1.00 82.44 510 THR A CA 1
ATOM 4159 C C . THR A 1 510 ? -3.428 20.082 -29.765 1.00 82.44 510 THR A C 1
ATOM 4161 O O . THR A 1 510 ? -3.288 20.010 -28.549 1.00 82.44 510 THR A O 1
ATOM 4164 N N . TRP A 1 511 ? -4.207 21.021 -30.314 1.00 87.81 511 TRP A N 1
ATOM 4165 C CA . TRP A 1 511 ? -4.943 21.984 -29.489 1.00 87.81 511 TRP A CA 1
ATOM 4166 C C . TRP A 1 511 ? -5.918 21.308 -28.514 1.00 87.81 511 TRP A C 1
ATOM 4168 O O . TRP A 1 511 ? -6.006 21.716 -27.353 1.00 87.81 511 TRP A O 1
ATOM 4178 N N . TRP A 1 512 ? -6.635 20.266 -28.946 1.00 87.19 512 TRP A N 1
ATOM 4179 C CA . TRP A 1 512 ? -7.521 19.510 -28.058 1.00 87.19 512 TRP A CA 1
ATOM 4180 C C . TRP A 1 512 ? -6.747 18.835 -26.917 1.00 87.19 512 TRP A C 1
ATOM 4182 O O . TRP A 1 512 ? -7.129 18.954 -25.749 1.00 87.19 512 TRP A O 1
ATOM 4192 N N . GLU A 1 513 ? -5.637 18.173 -27.243 1.00 81.56 513 GLU A N 1
ATOM 4193 C CA . GLU A 1 513 ? -4.758 17.517 -26.269 1.00 81.56 513 GLU A CA 1
ATOM 4194 C C . GLU A 1 513 ? -4.124 18.505 -25.287 1.00 81.56 513 GLU A C 1
ATOM 4196 O O . GLU A 1 513 ? -3.971 18.187 -24.112 1.00 81.56 513 GLU A O 1
ATOM 4201 N N . GLU A 1 514 ? -3.791 19.717 -25.720 1.00 82.88 514 GLU A N 1
ATOM 4202 C CA . GLU A 1 514 ? -3.134 20.701 -24.859 1.00 82.88 514 GLU A CA 1
ATOM 4203 C C . GLU A 1 514 ? -4.127 21.534 -24.032 1.00 82.88 514 GLU A C 1
ATOM 4205 O O . GLU A 1 514 ? -3.868 21.830 -22.859 1.00 82.88 514 GLU A O 1
ATOM 4210 N N . HIS A 1 515 ? -5.266 21.901 -24.625 1.00 84.81 515 HIS A N 1
ATOM 4211 C CA . HIS A 1 515 ? -6.189 22.906 -24.089 1.00 84.81 515 HIS A CA 1
ATOM 4212 C C . HIS A 1 515 ? -7.650 22.438 -24.110 1.00 84.81 515 HIS A C 1
ATOM 4214 O O . HIS A 1 515 ? -8.325 22.484 -23.079 1.00 84.81 515 HIS A O 1
ATOM 4220 N N . GLY A 1 516 ? -8.138 21.941 -25.251 1.00 83.25 516 GLY A N 1
ATOM 4221 C CA . GLY A 1 516 ? -9.566 21.674 -25.463 1.00 83.25 516 GLY A CA 1
ATOM 4222 C C . GLY A 1 516 ? -10.184 20.674 -24.477 1.00 83.25 516 GLY A C 1
ATOM 4223 O O . GLY A 1 516 ? -11.264 20.930 -23.950 1.00 83.25 516 GLY A O 1
ATOM 4224 N N . HIS A 1 517 ? -9.485 19.587 -24.135 1.00 83.19 517 HIS A N 1
ATOM 4225 C CA . HIS A 1 517 ? -9.994 18.597 -23.174 1.00 83.19 517 HIS A CA 1
ATOM 4226 C C . HIS A 1 517 ? -10.184 19.160 -21.752 1.00 83.19 517 HIS A C 1
ATOM 4228 O O . HIS A 1 517 ? -10.982 18.626 -20.982 1.00 83.19 517 HIS A O 1
ATOM 4234 N N . ARG A 1 518 ? -9.461 20.231 -21.384 1.00 82.62 518 ARG A N 1
ATOM 4235 C CA . ARG A 1 518 ? -9.624 20.910 -20.086 1.00 82.62 518 ARG A CA 1
ATOM 4236 C C . ARG A 1 518 ? -10.792 21.879 -20.112 1.00 82.62 518 ARG A C 1
ATOM 4238 O O . ARG A 1 518 ? -11.532 21.965 -19.139 1.00 82.62 518 ARG A O 1
ATOM 4245 N N . GLU A 1 519 ? -10.942 22.597 -21.221 1.00 83.19 519 GLU A N 1
ATOM 4246 C CA . GLU A 1 519 ? -12.027 23.561 -21.415 1.00 83.19 519 GLU A CA 1
ATOM 4247 C C . GLU A 1 519 ? -13.397 22.869 -21.507 1.00 83.19 519 GLU A C 1
ATOM 4249 O O . GLU A 1 519 ? -14.389 23.409 -21.027 1.00 83.19 519 GLU A O 1
ATOM 4254 N N . TYR A 1 520 ? -13.449 21.652 -22.055 1.00 82.69 520 TYR A N 1
ATOM 4255 C CA . TYR A 1 520 ? -14.678 20.881 -22.266 1.00 82.69 520 TYR A CA 1
ATOM 4256 C C . TYR A 1 520 ? -14.637 19.533 -21.530 1.00 82.69 520 TYR A C 1
ATOM 4258 O O . TYR A 1 520 ? -14.794 18.469 -22.129 1.00 82.69 520 TYR A O 1
ATOM 4266 N N . SER A 1 521 ? -14.442 19.579 -20.211 1.00 79.25 521 SER A N 1
ATOM 4267 C CA . SER A 1 521 ? -14.178 18.415 -19.344 1.00 79.25 521 SER A CA 1
ATOM 4268 C C . SER A 1 521 ? -15.258 17.321 -19.341 1.00 79.25 521 SER A C 1
ATOM 4270 O O . SER A 1 521 ? -14.960 16.158 -19.062 1.00 79.25 521 SER A O 1
ATOM 4272 N N . LEU A 1 522 ? -16.506 17.660 -19.683 1.00 79.00 522 LEU A N 1
ATOM 4273 C CA . LEU A 1 522 ? -17.594 16.686 -19.836 1.00 79.00 522 LEU A CA 1
ATOM 4274 C C . LEU A 1 522 ? -17.407 15.762 -21.054 1.00 79.00 522 LEU A C 1
ATOM 4276 O O . LEU A 1 522 ? -17.970 14.665 -21.091 1.00 79.00 522 LEU A O 1
ATOM 4280 N N . ILE A 1 523 ? -16.618 16.174 -22.051 1.00 81.19 523 ILE A N 1
ATOM 4281 C CA . ILE A 1 523 ? -16.339 15.386 -23.254 1.00 81.19 523 ILE A CA 1
ATOM 4282 C C . ILE A 1 523 ? -15.098 14.526 -23.006 1.00 81.19 523 ILE A C 1
ATOM 4284 O O . ILE A 1 523 ? -13.958 14.939 -23.215 1.00 81.19 523 ILE A O 1
ATOM 4288 N N . LYS A 1 524 ? -15.326 13.281 -22.587 1.00 79.50 524 LYS A N 1
ATOM 4289 C CA . LYS A 1 524 ? -14.260 12.289 -22.403 1.00 79.50 524 LYS A CA 1
ATOM 4290 C C . LYS A 1 524 ? -13.912 11.635 -23.741 1.00 79.50 524 LYS A C 1
ATOM 4292 O O . LYS A 1 524 ? -14.502 10.623 -24.112 1.00 79.50 524 LYS A O 1
ATOM 4297 N N . TRP A 1 525 ? -12.968 12.228 -24.470 1.00 76.94 525 TRP A N 1
ATOM 4298 C CA . TRP A 1 525 ? -12.486 11.712 -25.753 1.00 76.94 525 TRP A CA 1
ATOM 4299 C C . TRP A 1 525 ? -10.964 11.808 -25.870 1.00 76.94 525 TRP A C 1
ATOM 4301 O O . TRP A 1 525 ? -10.379 12.848 -25.564 1.00 76.94 525 TRP A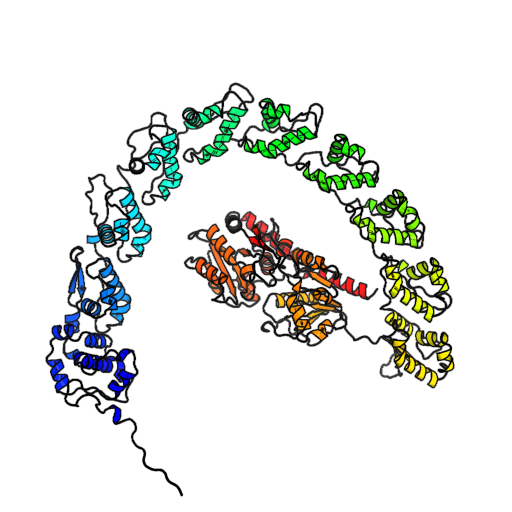 O 1
ATOM 4311 N N . ALA A 1 526 ? -10.352 10.728 -26.356 1.00 67.31 526 ALA A N 1
ATOM 4312 C CA . ALA A 1 526 ? -8.935 10.652 -26.680 1.00 67.31 526 ALA A CA 1
ATOM 4313 C C . ALA A 1 526 ? -8.763 10.360 -28.181 1.00 67.31 526 ALA A C 1
ATOM 4315 O O . ALA A 1 526 ? -9.510 9.535 -28.724 1.00 67.31 526 ALA A O 1
ATOM 4316 N N . PRO A 1 527 ? -7.804 11.011 -28.857 1.00 64.69 527 PRO A N 1
ATOM 4317 C CA . PRO A 1 527 ? -7.541 10.756 -30.265 1.00 64.69 527 PRO A CA 1
ATOM 4318 C C . PRO A 1 527 ? -7.052 9.319 -30.493 1.00 64.69 527 PRO A C 1
ATOM 4320 O O . PRO A 1 527 ? -6.273 8.767 -29.717 1.00 64.69 527 PRO A O 1
ATOM 4323 N N . ALA A 1 528 ? -7.534 8.697 -31.571 1.00 62.25 528 ALA A N 1
ATOM 4324 C CA . ALA A 1 528 ? -7.088 7.374 -31.995 1.00 62.25 528 ALA A CA 1
ATOM 4325 C C . ALA A 1 528 ? -5.740 7.460 -32.744 1.00 62.25 528 ALA A C 1
ATOM 4327 O O . ALA A 1 528 ? -5.453 8.494 -33.354 1.00 62.25 528 ALA A O 1
ATOM 4328 N N . PRO A 1 529 ? -4.935 6.378 -32.771 1.00 60.09 529 PRO A N 1
ATOM 4329 C CA . PRO A 1 529 ? -3.728 6.320 -33.590 1.00 60.09 529 PRO A CA 1
ATOM 4330 C C . PRO A 1 529 ? -4.043 6.576 -35.067 1.00 60.09 529 PRO A C 1
ATOM 4332 O O . PRO A 1 529 ? -5.113 6.205 -35.555 1.00 60.09 529 PRO A O 1
ATOM 4335 N N . ILE A 1 530 ? -3.088 7.164 -35.792 1.00 66.62 530 ILE A N 1
ATOM 4336 C CA . ILE A 1 530 ? -3.186 7.342 -37.244 1.00 66.62 530 ILE A CA 1
ATOM 4337 C C . ILE A 1 530 ? -3.586 6.023 -37.922 1.00 66.62 530 ILE A C 1
ATOM 4339 O O . ILE A 1 530 ? -2.990 4.975 -37.675 1.00 66.62 530 ILE A O 1
ATOM 4343 N N . GLY A 1 531 ? -4.614 6.082 -38.776 1.00 64.56 531 GLY A N 1
ATOM 4344 C CA . GLY A 1 531 ? -5.167 4.903 -39.444 1.00 64.56 531 GLY A CA 1
ATOM 4345 C C . GLY A 1 531 ? -4.132 4.160 -40.297 1.00 64.56 531 GLY A C 1
ATOM 4346 O O . GLY A 1 531 ? -3.259 4.777 -40.905 1.00 64.56 531 GLY A O 1
ATOM 4347 N N . SER A 1 532 ? -4.258 2.831 -40.390 1.00 64.06 532 SER A N 1
ATOM 4348 C CA . SER A 1 532 ? -3.313 1.944 -41.096 1.00 64.06 532 SER A CA 1
ATOM 4349 C C . SER A 1 532 ? -3.002 2.385 -42.531 1.00 64.06 532 SER A C 1
ATOM 4351 O O . SER A 1 532 ? -1.856 2.309 -42.963 1.00 64.06 532 SER A O 1
ATOM 4353 N N . ALA A 1 533 ? -3.989 2.942 -43.235 1.00 66.56 533 ALA A N 1
ATOM 4354 C CA . ALA A 1 533 ? -3.843 3.444 -44.599 1.00 66.56 533 ALA A CA 1
ATOM 4355 C C . ALA A 1 533 ? -2.821 4.590 -44.751 1.00 66.56 533 ALA A C 1
ATOM 4357 O O . ALA A 1 533 ? -2.324 4.808 -45.855 1.00 66.56 533 ALA A O 1
ATOM 4358 N N . MET A 1 534 ? -2.509 5.327 -43.679 1.00 75.44 534 MET A N 1
ATOM 4359 C CA . MET A 1 534 ? -1.494 6.393 -43.669 1.00 75.44 534 MET A CA 1
ATOM 4360 C C . MET A 1 534 ? -0.077 5.869 -43.425 1.00 75.44 534 MET A C 1
ATOM 4362 O O . MET A 1 534 ? 0.891 6.534 -43.795 1.00 75.44 534 MET A O 1
ATOM 4366 N N . LEU A 1 535 ? 0.043 4.688 -42.813 1.00 78.00 535 LEU A N 1
ATOM 4367 C CA . LEU A 1 535 ? 1.316 4.026 -42.522 1.00 78.00 535 LEU A CA 1
ATOM 4368 C C . LEU A 1 535 ? 1.837 3.216 -43.720 1.00 78.00 535 LEU A C 1
ATOM 4370 O O . LEU A 1 535 ? 3.023 2.904 -43.781 1.00 78.00 535 LEU A O 1
ATOM 4374 N N . GLU A 1 536 ? 0.968 2.903 -44.682 1.00 78.00 536 GLU A N 1
ATOM 4375 C CA . GLU A 1 536 ? 1.346 2.261 -45.941 1.00 78.00 536 GLU A CA 1
ATOM 4376 C C . GLU A 1 536 ? 2.181 3.199 -46.834 1.00 78.00 536 GLU A C 1
ATOM 4378 O O . GLU A 1 536 ? 1.968 4.418 -46.826 1.00 78.00 536 GLU A O 1
ATOM 4383 N N . PRO A 1 537 ? 3.115 2.666 -47.643 1.00 72.06 537 PRO A N 1
ATOM 4384 C CA . PRO A 1 537 ? 3.854 3.462 -48.616 1.00 72.06 537 PRO A CA 1
ATOM 4385 C C . PRO A 1 537 ? 2.941 3.986 -49.737 1.00 72.06 537 PRO A C 1
ATOM 4387 O O . PRO A 1 537 ? 1.977 3.343 -50.159 1.00 72.06 537 PRO A O 1
ATOM 4390 N N . GLU A 1 538 ? 3.239 5.186 -50.243 1.00 65.44 538 GLU A N 1
ATOM 4391 C CA . GLU A 1 538 ? 2.456 5.815 -51.322 1.00 65.44 538 GLU A CA 1
ATOM 4392 C C . GLU A 1 538 ? 2.709 5.154 -52.689 1.00 65.44 538 GLU A C 1
ATOM 4394 O O . GLU A 1 538 ? 1.808 5.078 -53.523 1.00 65.44 538 GLU A O 1
ATOM 4399 N N . GLN A 1 539 ? 3.923 4.640 -52.908 1.00 62.16 539 GLN A N 1
ATOM 4400 C CA . GLN A 1 539 ? 4.339 3.901 -54.103 1.00 62.16 539 GLN A CA 1
ATOM 4401 C C . GLN A 1 539 ? 5.304 2.773 -53.694 1.00 62.16 539 GLN A C 1
ATOM 4403 O O . GLN A 1 539 ? 6.166 3.028 -52.849 1.00 62.16 539 GLN A O 1
ATOM 4408 N N . PRO A 1 540 ? 5.227 1.565 -54.290 1.00 58.09 540 PRO A N 1
ATOM 4409 C CA . PRO A 1 540 ? 6.224 0.521 -54.054 1.00 58.09 540 PRO A CA 1
ATOM 4410 C C . PRO A 1 540 ? 7.610 1.003 -54.503 1.00 58.09 540 PRO A C 1
ATOM 4412 O O . PRO A 1 540 ? 7.727 1.665 -55.539 1.00 58.09 540 PRO A O 1
ATOM 4415 N N . ALA A 1 541 ? 8.656 0.705 -53.724 1.00 57.41 541 ALA A N 1
ATOM 4416 C CA . ALA A 1 541 ? 10.033 1.053 -54.060 1.00 57.41 541 ALA A CA 1
ATOM 4417 C C . ALA A 1 541 ? 10.398 0.584 -55.482 1.00 57.41 541 ALA A C 1
ATOM 4419 O O . ALA A 1 541 ? 10.519 -0.608 -55.757 1.00 57.41 541 ALA A O 1
ATOM 4420 N N . VAL A 1 542 ? 10.578 1.526 -56.410 1.00 52.88 542 VAL A N 1
ATOM 4421 C CA . VAL A 1 542 ? 11.103 1.222 -57.744 1.00 52.88 542 VAL A CA 1
ATOM 4422 C C . VAL A 1 542 ? 12.608 1.005 -57.592 1.00 52.88 542 VAL A C 1
ATOM 4424 O O . VAL A 1 542 ? 13.324 1.970 -57.349 1.00 52.88 542 VAL A O 1
ATOM 4427 N N . ASN A 1 543 ? 13.035 -0.264 -57.660 1.00 55.47 543 ASN A N 1
ATOM 4428 C CA . ASN A 1 543 ? 14.412 -0.786 -57.693 1.00 55.47 543 ASN A CA 1
ATOM 4429 C C . ASN A 1 543 ? 15.513 0.206 -57.282 1.00 55.47 543 ASN A C 1
ATOM 4431 O O . ASN A 1 543 ? 16.165 0.736 -58.170 1.00 55.47 543 ASN A O 1
ATOM 4435 N N . ASP A 1 544 ? 15.702 0.421 -55.970 1.00 64.44 544 ASP A N 1
ATOM 4436 C CA . ASP A 1 544 ? 17.005 0.685 -55.309 1.00 64.44 544 ASP A CA 1
ATOM 4437 C C . ASP A 1 544 ? 16.896 1.473 -53.973 1.00 64.44 544 ASP A C 1
ATOM 4439 O O . ASP A 1 544 ? 17.904 2.012 -53.535 1.00 64.44 544 ASP A O 1
ATOM 4443 N N . GLY A 1 545 ? 15.750 1.561 -53.264 1.00 70.12 545 GLY A N 1
ATOM 4444 C CA . GLY A 1 545 ? 15.719 2.227 -51.938 1.00 70.12 545 GLY A CA 1
ATOM 4445 C C . GLY A 1 545 ? 14.574 1.904 -50.972 1.00 70.12 545 GLY A C 1
ATOM 4446 O O . GLY A 1 545 ? 13.660 1.184 -51.356 1.00 70.12 545 GLY A O 1
ATOM 4447 N N . PRO A 1 546 ? 14.630 2.399 -49.713 1.00 78.19 546 PRO A N 1
ATOM 4448 C CA . PRO A 1 546 ? 13.689 2.022 -48.651 1.00 78.19 546 PRO A CA 1
ATOM 4449 C C . PRO A 1 546 ? 12.284 2.622 -48.842 1.00 78.19 546 PRO A C 1
ATOM 4451 O O . PRO A 1 546 ? 12.109 3.644 -49.518 1.00 78.19 546 PRO A O 1
ATOM 4454 N N . ASP A 1 547 ? 11.279 1.989 -48.231 1.00 82.38 547 ASP A N 1
ATOM 4455 C CA . ASP A 1 547 ? 9.883 2.437 -48.272 1.00 82.38 547 ASP A CA 1
ATOM 4456 C C . ASP A 1 547 ? 9.643 3.654 -47.365 1.00 82.38 547 ASP A C 1
ATOM 4458 O O . ASP A 1 547 ? 10.122 3.713 -46.231 1.00 82.38 547 ASP A O 1
ATOM 4462 N N . VAL A 1 548 ? 8.867 4.623 -47.863 1.00 84.50 548 VAL A N 1
ATOM 4463 C CA . VAL A 1 548 ? 8.490 5.845 -47.135 1.00 84.50 548 VAL A CA 1
ATOM 4464 C C . VAL A 1 548 ? 6.958 5.898 -46.993 1.00 84.50 548 VAL A C 1
ATOM 4466 O O . VAL A 1 548 ? 6.265 5.883 -48.016 1.00 84.50 548 VAL A O 1
ATOM 4469 N N . PRO A 1 549 ? 6.407 5.955 -45.761 1.00 86.56 549 PRO A N 1
ATOM 4470 C CA . PRO A 1 549 ? 4.963 6.029 -45.509 1.00 86.56 549 PRO A CA 1
ATOM 4471 C C . PRO A 1 549 ? 4.270 7.249 -46.128 1.00 86.56 549 PRO A C 1
ATOM 4473 O O . PRO A 1 549 ? 4.863 8.329 -46.233 1.00 86.56 549 PRO A O 1
ATOM 4476 N N . ARG A 1 550 ? 2.975 7.112 -46.448 1.00 83.94 550 ARG A N 1
ATOM 4477 C CA . ARG A 1 550 ? 2.135 8.185 -47.018 1.00 83.94 550 ARG A CA 1
ATOM 4478 C C . ARG A 1 550 ? 2.124 9.457 -46.179 1.00 83.94 550 ARG A C 1
ATOM 4480 O O . ARG A 1 550 ? 2.208 10.538 -46.755 1.00 83.94 550 ARG A O 1
ATOM 4487 N N . PHE A 1 551 ? 2.074 9.357 -44.849 1.00 85.75 551 PHE A N 1
ATOM 4488 C CA . PHE A 1 551 ? 2.072 10.554 -44.000 1.00 85.75 551 PHE A CA 1
ATOM 4489 C C . PHE A 1 551 ? 3.382 11.359 -44.126 1.00 85.75 551 PHE A C 1
ATOM 4491 O O . PHE A 1 551 ? 3.332 12.582 -44.243 1.00 85.75 551 PHE A O 1
ATOM 4498 N N . ILE A 1 552 ? 4.549 10.697 -44.200 1.00 87.38 552 ILE A N 1
ATOM 4499 C CA . ILE A 1 552 ? 5.845 11.370 -44.417 1.00 87.38 552 ILE A CA 1
ATOM 4500 C C . ILE A 1 552 ? 5.878 11.986 -45.814 1.00 87.38 552 ILE A C 1
ATOM 4502 O O . ILE A 1 552 ? 6.265 13.143 -45.971 1.00 87.38 552 ILE A O 1
ATOM 4506 N N . ALA A 1 553 ? 5.425 11.249 -46.828 1.00 84.88 553 ALA A N 1
ATOM 4507 C CA . ALA A 1 553 ? 5.373 11.743 -48.200 1.00 84.88 553 ALA A CA 1
ATOM 4508 C C . ALA A 1 553 ? 4.450 12.969 -48.347 1.00 84.88 553 ALA A C 1
ATOM 4510 O O . ALA A 1 553 ? 4.782 13.909 -49.075 1.00 84.88 553 ALA A O 1
ATOM 4511 N N . GLN A 1 554 ? 3.323 12.998 -47.632 1.00 85.44 554 GLN A N 1
ATOM 4512 C CA . GLN A 1 554 ? 2.401 14.130 -47.612 1.00 85.44 554 GLN A CA 1
ATOM 4513 C C . GLN A 1 554 ? 2.985 15.334 -46.861 1.00 85.44 554 GLN A C 1
ATOM 4515 O O . GLN A 1 554 ? 2.917 16.445 -47.382 1.00 85.44 554 GLN A O 1
ATOM 4520 N N . ILE A 1 555 ? 3.652 15.129 -45.719 1.00 86.50 555 ILE A N 1
ATOM 4521 C CA . ILE A 1 555 ? 4.363 16.202 -45.001 1.00 86.50 555 ILE A CA 1
ATOM 4522 C C . ILE A 1 555 ? 5.463 16.804 -45.883 1.00 86.50 555 ILE A C 1
ATOM 4524 O O . ILE A 1 555 ? 5.529 18.023 -46.031 1.00 86.50 555 ILE A O 1
ATOM 4528 N N . VAL A 1 556 ? 6.287 15.976 -46.536 1.00 85.81 556 VAL A N 1
ATOM 4529 C CA . VAL A 1 556 ? 7.332 16.441 -47.467 1.00 85.81 556 VAL A CA 1
ATOM 4530 C C . VAL A 1 556 ? 6.718 17.200 -48.652 1.00 85.81 556 VAL A C 1
ATOM 4532 O O . VAL A 1 556 ? 7.286 18.192 -49.108 1.00 85.81 556 VAL A O 1
ATOM 4535 N N . ARG A 1 557 ? 5.534 16.799 -49.141 1.00 84.81 557 ARG A N 1
ATOM 4536 C CA . ARG A 1 557 ? 4.797 17.554 -50.167 1.00 84.81 557 ARG A CA 1
ATOM 4537 C C . ARG A 1 557 ? 4.276 18.883 -49.638 1.00 84.81 557 ARG A C 1
ATOM 4539 O O . ARG A 1 557 ? 4.408 19.872 -50.344 1.00 84.81 557 ARG A O 1
ATOM 4546 N N . GLU A 1 558 ? 3.727 18.953 -48.436 1.00 84.69 558 GLU A N 1
ATOM 4547 C CA . GLU A 1 558 ? 3.186 20.190 -47.857 1.00 84.69 558 GLU A CA 1
ATOM 4548 C C . GLU A 1 558 ? 4.296 21.170 -47.404 1.00 84.69 558 GLU A C 1
ATOM 4550 O O . GLU A 1 558 ? 4.053 22.374 -47.347 1.00 84.69 558 GLU A O 1
ATOM 4555 N N . ARG A 1 559 ? 5.533 20.690 -47.181 1.00 83.81 559 ARG A N 1
ATOM 4556 C CA . ARG A 1 559 ? 6.687 21.457 -46.662 1.00 83.81 559 ARG A CA 1
ATOM 4557 C C . ARG A 1 559 ? 7.763 21.765 -47.721 1.00 83.81 559 ARG A C 1
ATOM 4559 O O . ARG A 1 559 ? 8.560 20.887 -48.059 1.00 83.81 559 ARG A O 1
ATOM 4566 N N . PRO A 1 560 ? 7.862 23.010 -48.233 1.00 82.31 560 PRO A N 1
ATOM 4567 C CA . PRO A 1 560 ? 8.835 23.374 -49.271 1.00 82.31 560 PRO A CA 1
ATOM 4568 C C . PRO A 1 560 ? 10.308 23.154 -48.892 1.00 82.31 560 PRO A C 1
ATOM 4570 O O . PRO A 1 560 ? 11.118 22.876 -49.772 1.00 82.31 560 PRO A O 1
ATOM 4573 N N . ASP A 1 561 ? 10.650 23.254 -47.607 1.00 83.00 561 ASP A N 1
ATOM 4574 C CA . ASP A 1 561 ? 12.004 23.091 -47.064 1.00 83.00 561 ASP A CA 1
ATOM 4575 C C . ASP A 1 561 ? 12.535 21.650 -47.151 1.00 83.00 561 ASP A C 1
ATOM 4577 O O . ASP A 1 561 ? 13.739 21.449 -47.299 1.00 83.00 561 ASP A O 1
ATOM 4581 N N . LEU A 1 562 ? 11.652 20.646 -47.133 1.00 85.94 562 LEU A N 1
ATOM 4582 C CA . LEU A 1 562 ? 12.042 19.229 -47.138 1.00 85.94 562 LEU A CA 1
ATOM 4583 C C . LEU A 1 562 ? 12.128 18.624 -48.545 1.00 85.94 562 LEU A C 1
ATOM 4585 O O . LEU A 1 562 ? 12.842 17.641 -48.753 1.00 85.94 562 LEU A O 1
ATOM 4589 N N . ARG A 1 563 ? 11.434 19.211 -49.531 1.00 83.50 563 ARG A N 1
ATOM 4590 C CA . ARG A 1 563 ? 11.269 18.638 -50.882 1.00 83.50 563 ARG A CA 1
ATOM 4591 C C . ARG A 1 563 ? 12.588 18.349 -51.602 1.00 83.50 563 ARG A C 1
ATOM 4593 O O . ARG A 1 563 ? 12.685 17.345 -52.301 1.00 83.50 563 ARG A O 1
ATOM 4600 N N . THR A 1 564 ? 13.585 19.220 -51.450 1.00 77.94 564 THR A N 1
ATOM 4601 C CA . THR A 1 564 ? 14.858 19.120 -52.183 1.00 77.94 564 THR A CA 1
ATOM 4602 C C . THR A 1 564 ? 15.775 18.036 -51.610 1.00 77.94 564 THR A C 1
ATOM 4604 O O . THR A 1 564 ? 16.413 17.314 -52.370 1.00 77.94 564 THR A O 1
ATOM 4607 N N . PHE A 1 565 ? 15.832 17.897 -50.281 1.00 81.94 565 PHE A N 1
ATOM 4608 C CA . PHE A 1 565 ? 16.726 16.953 -49.593 1.00 81.94 565 PHE A CA 1
ATOM 4609 C C . PHE A 1 565 ? 16.114 15.550 -49.433 1.00 81.94 565 PHE A C 1
ATOM 4611 O O . PHE A 1 565 ? 16.841 14.557 -49.443 1.00 81.94 565 PHE A O 1
ATOM 4618 N N . CYS A 1 566 ? 14.781 15.464 -49.344 1.00 85.62 566 CYS A N 1
ATOM 4619 C CA . CYS A 1 566 ? 14.015 14.228 -49.150 1.00 85.62 566 CYS A CA 1
ATOM 4620 C C . CYS A 1 566 ? 13.346 13.744 -50.451 1.00 85.62 566 CYS A C 1
ATOM 4622 O O . CYS A 1 566 ? 12.199 13.283 -50.448 1.00 85.62 566 CYS A O 1
ATOM 4624 N N . ALA A 1 567 ? 14.028 13.909 -51.589 1.00 81.38 567 ALA A N 1
ATOM 4625 C CA . ALA A 1 567 ? 13.474 13.601 -52.902 1.00 81.38 567 ALA A CA 1
ATOM 4626 C C . ALA A 1 567 ? 13.173 12.096 -53.049 1.00 81.38 567 ALA A C 1
ATOM 4628 O O . ALA A 1 567 ? 14.075 11.258 -53.114 1.00 81.38 567 ALA A O 1
ATOM 4629 N N . GLN A 1 568 ? 11.884 11.757 -53.145 1.00 77.19 568 GLN A N 1
ATOM 4630 C CA . GLN A 1 568 ? 11.371 10.376 -53.120 1.00 77.19 568 GLN A CA 1
ATOM 4631 C C . GLN A 1 568 ? 11.724 9.537 -54.364 1.00 77.19 568 GLN A C 1
ATOM 4633 O O . GLN A 1 568 ? 11.397 8.354 -54.439 1.00 77.19 568 GLN A O 1
ATOM 4638 N N . ASN A 1 569 ? 12.393 10.122 -55.355 1.00 78.62 569 ASN A N 1
ATOM 4639 C CA . ASN A 1 569 ? 12.842 9.460 -56.582 1.00 78.62 569 ASN A CA 1
ATOM 4640 C C . ASN A 1 569 ? 14.316 9.007 -56.539 1.00 78.62 569 ASN A C 1
ATOM 4642 O O . ASN A 1 569 ? 14.819 8.529 -57.551 1.00 78.62 569 ASN A O 1
ATOM 4646 N N . SER A 1 570 ? 15.015 9.161 -55.410 1.00 80.38 570 SER A N 1
ATOM 4647 C CA . SER A 1 570 ? 16.419 8.758 -55.252 1.00 80.38 570 SER A CA 1
ATOM 4648 C C . SER A 1 570 ? 16.625 7.925 -53.985 1.00 80.38 570 SER A C 1
ATOM 4650 O O . SER A 1 570 ? 15.931 8.139 -52.990 1.00 80.38 570 SER A O 1
ATOM 4652 N N . PHE A 1 571 ? 17.597 7.002 -53.998 1.00 83.25 571 PHE A N 1
ATOM 4653 C CA . PHE A 1 571 ? 17.969 6.217 -52.811 1.00 83.25 571 PHE A CA 1
ATOM 4654 C C . PHE A 1 571 ? 18.317 7.130 -51.629 1.00 83.25 571 PHE A C 1
ATOM 4656 O O . PHE A 1 571 ? 17.717 7.026 -50.562 1.00 83.25 571 PHE A O 1
ATOM 4663 N N . ILE A 1 572 ? 19.224 8.086 -51.861 1.00 83.56 572 ILE A N 1
ATOM 4664 C CA . ILE A 1 572 ? 19.681 9.039 -50.844 1.00 83.56 572 ILE A CA 1
ATOM 4665 C C . ILE A 1 572 ? 18.520 9.897 -50.329 1.00 83.56 572 ILE A C 1
ATOM 4667 O O . ILE A 1 572 ? 18.367 10.039 -49.124 1.00 83.56 572 ILE A O 1
ATOM 4671 N N . GLY A 1 573 ? 17.644 10.403 -51.202 1.00 85.81 573 GLY A N 1
ATOM 4672 C CA . GLY A 1 573 ? 16.498 11.216 -50.784 1.00 85.81 573 GLY A CA 1
ATOM 4673 C C . GLY A 1 573 ? 15.452 10.450 -49.965 1.00 85.81 573 GLY A C 1
ATOM 4674 O O . GLY A 1 573 ? 14.851 11.023 -49.058 1.00 85.81 573 GLY A O 1
ATOM 4675 N N . ARG A 1 574 ? 15.267 9.147 -50.213 1.00 85.50 574 ARG A N 1
ATOM 4676 C CA . ARG A 1 574 ? 14.406 8.280 -49.386 1.00 85.50 574 ARG A CA 1
ATOM 4677 C C . ARG A 1 574 ? 15.025 7.993 -48.020 1.00 85.50 574 ARG A C 1
ATOM 4679 O O . ARG A 1 574 ? 14.336 8.118 -47.013 1.00 85.50 574 ARG A O 1
ATOM 4686 N N . VAL A 1 575 ? 16.323 7.683 -47.975 1.00 85.94 575 VAL A N 1
ATOM 4687 C CA . VAL A 1 575 ? 17.065 7.515 -46.712 1.00 85.94 575 VAL A CA 1
ATOM 4688 C C . VAL A 1 575 ? 17.037 8.814 -45.902 1.00 85.94 575 VAL A C 1
ATOM 4690 O O . VAL A 1 575 ? 16.749 8.779 -44.713 1.00 85.94 575 VAL A O 1
ATOM 4693 N N . ASN A 1 576 ? 17.218 9.965 -46.550 1.00 86.69 576 ASN A N 1
ATOM 4694 C CA . ASN A 1 576 ? 17.132 11.282 -45.922 1.00 86.69 576 ASN A CA 1
ATOM 4695 C C . ASN A 1 576 ? 15.744 11.588 -45.350 1.00 86.69 576 ASN A C 1
ATOM 4697 O O . ASN A 1 576 ? 15.660 12.192 -44.288 1.00 86.69 576 ASN A O 1
ATOM 4701 N N . ALA A 1 577 ? 14.663 11.168 -46.016 1.00 87.50 577 ALA A N 1
ATOM 4702 C CA . ALA A 1 577 ? 13.302 11.337 -45.502 1.00 87.50 577 ALA A CA 1
ATOM 4703 C C . ALA A 1 577 ? 13.080 10.548 -44.203 1.00 87.50 577 ALA A C 1
ATOM 4705 O O . ALA A 1 577 ? 12.473 11.057 -43.260 1.00 87.50 577 ALA A O 1
ATOM 4706 N N . LEU A 1 578 ? 13.609 9.321 -44.145 1.00 87.38 578 LEU A N 1
ATOM 4707 C CA . LEU A 1 578 ? 13.560 8.474 -42.954 1.00 87.38 578 LEU A CA 1
ATOM 4708 C C . LEU A 1 578 ? 14.466 9.011 -41.840 1.00 87.38 578 LEU A C 1
ATOM 4710 O O . LEU A 1 578 ? 14.023 9.098 -40.698 1.00 87.38 578 LEU A O 1
ATOM 4714 N N . SER A 1 579 ? 15.692 9.434 -42.164 1.00 85.12 579 SER A N 1
ATOM 4715 C CA . SER A 1 579 ? 16.600 10.073 -41.204 1.00 85.12 579 SER A CA 1
ATOM 4716 C C . SER A 1 579 ? 16.001 11.368 -40.653 1.00 85.12 579 SER A C 1
ATOM 4718 O O . SER A 1 579 ? 15.959 11.549 -39.445 1.00 85.12 579 SER A O 1
ATOM 4720 N N . TRP A 1 580 ? 15.423 12.228 -41.501 1.00 89.00 580 TRP A N 1
ATOM 4721 C CA . TRP A 1 580 ? 14.741 13.446 -41.051 1.00 89.00 580 TRP A CA 1
ATOM 4722 C C . TRP A 1 580 ? 13.583 13.140 -40.097 1.00 89.00 580 TRP A C 1
ATOM 4724 O O . TRP A 1 580 ? 13.405 13.849 -39.106 1.00 89.00 580 TRP A O 1
ATOM 4734 N N . TRP A 1 581 ? 12.801 12.091 -40.368 1.00 88.94 581 TRP A N 1
ATOM 4735 C CA . TRP A 1 581 ? 11.727 11.680 -39.468 1.00 88.94 581 TRP A CA 1
ATOM 4736 C C . TRP A 1 581 ? 12.258 11.299 -38.083 1.00 88.94 581 TRP A C 1
ATOM 4738 O O . TRP A 1 581 ? 11.732 11.781 -37.080 1.00 88.94 581 TRP A O 1
ATOM 4748 N N . VAL A 1 582 ? 13.319 10.489 -38.041 1.00 80.62 582 VAL A N 1
ATOM 4749 C CA . VAL A 1 582 ? 13.987 10.068 -36.799 1.00 80.62 582 VAL A CA 1
ATOM 4750 C C . VAL A 1 582 ? 14.600 11.263 -36.069 1.00 80.62 582 VAL A C 1
ATOM 4752 O O . VAL A 1 582 ? 14.459 11.386 -34.857 1.00 80.62 582 VAL A O 1
ATOM 4755 N N . ASP A 1 583 ? 15.231 12.181 -36.787 1.00 81.25 583 ASP A N 1
ATOM 4756 C CA . ASP A 1 583 ? 15.978 13.265 -36.155 1.00 81.25 583 ASP A CA 1
ATOM 4757 C C . ASP A 1 583 ? 15.070 14.435 -35.732 1.00 81.25 583 ASP A C 1
ATOM 4759 O O . ASP A 1 583 ? 15.354 15.123 -34.754 1.00 81.25 583 ASP A O 1
ATOM 4763 N N . HIS A 1 584 ? 13.972 14.679 -36.457 1.00 84.25 584 HIS A N 1
ATOM 4764 C CA . HIS A 1 584 ? 13.161 15.895 -36.308 1.00 84.25 584 HIS A CA 1
ATOM 4765 C C . HIS A 1 584 ? 11.649 15.656 -36.416 1.00 84.25 584 HIS A C 1
ATOM 4767 O O . HIS A 1 584 ? 10.883 16.232 -35.643 1.00 84.25 584 HIS A O 1
ATOM 4773 N N . GLY A 1 585 ? 11.199 14.846 -37.379 1.00 81.75 585 GLY A N 1
ATOM 4774 C CA . GLY A 1 585 ? 9.776 14.693 -37.708 1.00 81.75 585 GLY A CA 1
ATOM 4775 C C . GLY A 1 585 ? 8.930 14.162 -36.549 1.00 81.75 585 GLY A C 1
ATOM 4776 O O . GLY A 1 585 ? 7.898 14.754 -36.234 1.00 81.75 585 GLY A O 1
ATOM 4777 N N . GLN A 1 586 ? 9.407 13.129 -35.850 1.00 82.19 586 GLN A N 1
ATOM 4778 C CA . GLN A 1 586 ? 8.704 12.549 -34.698 1.00 82.19 586 GLN A CA 1
ATOM 4779 C C . GLN A 1 586 ? 8.493 13.538 -33.537 1.00 82.19 586 GLN A C 1
ATOM 4781 O O . GLN A 1 586 ? 7.544 13.400 -32.771 1.00 82.19 586 GLN A O 1
ATOM 4786 N N . PHE A 1 587 ? 9.346 14.563 -33.421 1.00 80.19 587 PHE A N 1
ATOM 4787 C CA . PHE A 1 587 ? 9.236 15.592 -32.383 1.00 80.19 587 PHE A CA 1
ATOM 4788 C C . PHE A 1 587 ? 8.323 16.748 -32.796 1.00 80.19 587 PHE A C 1
ATOM 4790 O O . PHE A 1 587 ? 7.688 17.368 -31.950 1.00 80.19 587 PHE A O 1
ATOM 4797 N N . GLN A 1 588 ? 8.257 17.050 -34.096 1.00 81.25 588 GLN A N 1
ATOM 4798 C CA . GLN A 1 588 ? 7.392 18.107 -34.629 1.00 81.25 588 GLN A CA 1
ATOM 4799 C C . GLN A 1 588 ? 5.930 17.664 -34.754 1.00 81.25 588 GLN A C 1
ATOM 4801 O O . GLN A 1 588 ? 5.039 18.508 -34.725 1.00 81.25 588 GLN A O 1
ATOM 4806 N N . TYR A 1 589 ? 5.682 16.358 -34.883 1.00 81.00 589 TYR A N 1
ATOM 4807 C CA . TYR A 1 589 ? 4.345 15.783 -35.028 1.00 81.00 589 TYR A CA 1
ATOM 4808 C C . TYR A 1 589 ? 4.122 14.673 -33.988 1.00 81.00 589 TYR A C 1
ATOM 4810 O O . TYR A 1 589 ? 4.042 13.498 -34.351 1.00 81.00 589 TYR A O 1
ATOM 4818 N N . PRO A 1 590 ? 4.012 15.024 -32.692 1.00 68.81 590 PRO A N 1
ATOM 4819 C CA . PRO A 1 590 ? 3.958 14.051 -31.597 1.00 68.81 590 PRO A CA 1
ATOM 4820 C C . PRO A 1 590 ? 2.726 13.138 -31.644 1.00 68.81 590 PRO A C 1
ATOM 4822 O O . PRO A 1 590 ? 2.778 12.024 -31.134 1.00 68.81 590 PRO A O 1
ATOM 4825 N N . ALA A 1 591 ? 1.652 13.566 -32.316 1.00 69.38 591 ALA A N 1
ATOM 4826 C CA . ALA A 1 591 ? 0.456 12.757 -32.553 1.00 69.38 591 ALA A CA 1
ATOM 4827 C C . ALA A 1 591 ? 0.697 11.546 -33.487 1.00 69.38 591 ALA A C 1
ATOM 4829 O O . ALA A 1 591 ? -0.190 10.711 -33.670 1.00 69.38 591 ALA A O 1
ATOM 4830 N N . ILE A 1 592 ? 1.879 11.440 -34.113 1.00 75.06 592 ILE A N 1
ATOM 4831 C CA . ILE A 1 592 ? 2.250 10.352 -35.024 1.00 75.06 592 ILE A CA 1
ATOM 4832 C C . ILE A 1 592 ? 3.294 9.452 -34.363 1.00 75.06 592 ILE A C 1
ATOM 4834 O O . ILE A 1 592 ? 4.485 9.756 -34.331 1.00 75.06 592 ILE A O 1
ATOM 4838 N N . HIS A 1 593 ? 2.862 8.281 -33.903 1.00 73.44 593 HIS A N 1
ATOM 4839 C CA . HIS A 1 593 ? 3.756 7.276 -33.331 1.00 73.44 593 HIS A CA 1
ATOM 4840 C C . HIS A 1 593 ? 4.193 6.267 -34.397 1.00 73.44 593 HIS A C 1
ATOM 4842 O O . HIS A 1 593 ? 3.517 5.267 -34.639 1.00 73.44 593 HIS A O 1
ATOM 4848 N N . TRP A 1 594 ? 5.327 6.528 -35.051 1.00 80.44 594 TRP A N 1
ATOM 4849 C CA . TRP A 1 594 ? 5.886 5.633 -36.065 1.00 80.44 594 TRP A CA 1
ATOM 4850 C C . TRP A 1 594 ? 7.417 5.629 -36.044 1.00 80.44 594 TRP A C 1
ATOM 4852 O O . TRP A 1 594 ? 8.046 6.685 -35.969 1.00 80.44 594 TRP A O 1
ATOM 4862 N N . VAL A 1 595 ? 8.008 4.436 -36.147 1.00 75.88 595 VAL A N 1
ATOM 4863 C CA . VAL A 1 595 ? 9.461 4.214 -36.189 1.00 75.88 595 VAL A CA 1
ATOM 4864 C C . VAL A 1 595 ? 9.811 3.501 -37.500 1.00 75.88 595 VAL A C 1
ATOM 4866 O O . VAL A 1 595 ? 9.107 2.551 -37.857 1.00 75.88 595 VAL A O 1
ATOM 4869 N N . PRO A 1 596 ? 10.879 3.909 -38.213 1.00 74.81 596 PRO A N 1
ATOM 4870 C CA . PRO A 1 596 ? 11.278 3.242 -39.445 1.00 74.81 596 PRO A CA 1
ATOM 4871 C C . PRO A 1 596 ? 11.616 1.758 -39.223 1.00 74.81 596 PRO A C 1
ATOM 4873 O O . PRO A 1 596 ? 12.335 1.435 -38.273 1.00 74.81 596 PRO A O 1
ATOM 4876 N N . PRO A 1 597 ? 11.141 0.847 -40.090 1.00 69.19 597 PRO A N 1
ATOM 4877 C CA . PRO A 1 597 ? 11.539 -0.555 -40.048 1.00 69.19 597 PRO A CA 1
ATOM 4878 C C . PRO A 1 597 ? 13.010 -0.735 -40.459 1.00 69.19 597 PRO A C 1
ATOM 4880 O O . PRO A 1 597 ? 13.608 0.132 -41.098 1.00 69.19 597 PRO A O 1
ATOM 4883 N N . ALA A 1 598 ? 13.593 -1.888 -40.112 1.00 68.12 598 ALA A N 1
ATOM 4884 C CA . ALA A 1 598 ? 14.933 -2.262 -40.566 1.00 68.12 598 ALA A CA 1
ATOM 4885 C C . ALA A 1 598 ? 15.005 -2.341 -42.104 1.00 68.12 598 ALA A C 1
ATOM 4887 O O . ALA A 1 598 ? 13.998 -2.603 -42.765 1.00 68.12 598 ALA A O 1
ATOM 4888 N N . LEU A 1 599 ? 16.204 -2.142 -42.668 1.00 74.19 599 LEU A N 1
ATOM 4889 C CA . LEU A 1 599 ? 16.420 -2.295 -44.110 1.00 74.19 599 LEU A CA 1
ATOM 4890 C C . LEU A 1 599 ? 15.982 -3.684 -44.593 1.00 74.19 599 LEU A C 1
ATOM 4892 O O . LEU A 1 599 ? 16.151 -4.683 -43.893 1.00 74.19 599 LEU A O 1
ATOM 4896 N N . SER A 1 600 ? 15.457 -3.738 -45.818 1.00 77.50 600 SER A N 1
ATOM 4897 C CA . SER A 1 600 ? 15.082 -4.993 -46.464 1.00 77.50 600 SER A CA 1
ATOM 4898 C C . SER A 1 600 ? 16.295 -5.908 -46.661 1.00 77.50 600 SER A C 1
ATOM 4900 O O . SER A 1 600 ? 17.416 -5.442 -46.880 1.00 77.50 600 SER A O 1
ATOM 4902 N N . GLU A 1 601 ? 16.067 -7.225 -46.641 1.00 75.00 601 GLU A N 1
ATOM 4903 C CA . GLU A 1 601 ? 17.128 -8.221 -46.865 1.00 75.00 601 GLU A CA 1
ATOM 4904 C C . GLU A 1 601 ? 17.847 -8.024 -48.205 1.00 75.00 601 GLU A C 1
ATOM 4906 O O . GLU A 1 601 ? 19.055 -8.224 -48.302 1.00 75.00 601 GLU A O 1
ATOM 4911 N N . ASP A 1 602 ? 17.127 -7.549 -49.222 1.00 79.88 602 ASP A N 1
ATOM 4912 C CA . ASP A 1 602 ? 17.686 -7.230 -50.535 1.00 79.88 602 ASP A CA 1
ATOM 4913 C C . ASP A 1 602 ? 18.788 -6.155 -50.471 1.00 79.88 602 ASP A C 1
ATOM 4915 O O . ASP A 1 602 ? 19.810 -6.270 -51.149 1.00 79.88 602 ASP A O 1
ATOM 4919 N N . LEU A 1 603 ? 18.629 -5.137 -49.616 1.00 81.69 603 LEU A N 1
ATOM 4920 C CA . LEU A 1 603 ? 19.631 -4.083 -49.421 1.00 81.69 603 LEU A CA 1
ATOM 4921 C C . LEU A 1 603 ? 20.820 -4.545 -48.567 1.00 81.69 603 LEU A C 1
ATOM 4923 O O . LEU A 1 603 ? 21.916 -3.998 -48.704 1.00 81.69 603 LEU A O 1
ATOM 4927 N N . LEU A 1 604 ? 20.624 -5.551 -47.712 1.00 81.50 604 LEU A N 1
ATOM 4928 C CA . LEU A 1 604 ? 21.673 -6.155 -46.883 1.00 81.50 604 LEU A CA 1
ATOM 4929 C C . LEU A 1 604 ? 22.437 -7.277 -47.602 1.00 81.50 604 LEU A C 1
ATOM 4931 O O . LEU A 1 604 ? 23.459 -7.742 -47.098 1.00 81.50 604 LEU A O 1
ATOM 4935 N N . ARG A 1 605 ? 21.974 -7.704 -48.782 1.00 82.62 605 ARG A N 1
ATOM 4936 C CA . ARG A 1 605 ? 22.604 -8.760 -49.576 1.00 82.62 605 ARG A CA 1
ATOM 4937 C C . ARG A 1 605 ? 24.054 -8.410 -49.915 1.00 82.62 605 ARG A C 1
ATOM 4939 O O . ARG A 1 605 ? 24.333 -7.331 -50.435 1.00 82.62 605 ARG A O 1
ATOM 4946 N N . MET A 1 606 ? 24.957 -9.352 -49.658 1.00 83.12 606 MET A N 1
ATOM 4947 C CA . MET A 1 606 ? 26.389 -9.228 -49.932 1.00 83.12 606 MET A CA 1
ATOM 4948 C C . MET A 1 606 ? 26.678 -9.512 -51.412 1.00 83.12 606 MET A C 1
ATOM 4950 O O . MET A 1 606 ? 26.332 -10.579 -51.918 1.00 83.12 606 MET A O 1
ATOM 4954 N N . GLU A 1 607 ? 27.310 -8.570 -52.111 1.00 81.50 607 GLU A N 1
ATOM 4955 C CA . GLU A 1 607 ? 27.562 -8.644 -53.553 1.00 81.50 607 GLU A CA 1
ATOM 4956 C C . GLU A 1 607 ? 29.071 -8.669 -53.879 1.00 81.50 607 GLU A C 1
ATOM 4958 O O . GLU A 1 607 ? 29.864 -7.938 -53.263 1.00 81.50 607 GLU A O 1
ATOM 4963 N N . PRO A 1 608 ? 29.497 -9.500 -54.853 1.00 80.62 608 PRO A N 1
ATOM 4964 C CA . PRO A 1 608 ? 30.877 -9.527 -55.325 1.00 80.62 608 PRO A CA 1
ATOM 4965 C C . PRO A 1 608 ? 31.200 -8.306 -56.194 1.00 80.62 608 PRO A C 1
ATOM 4967 O O . PRO A 1 608 ? 30.321 -7.634 -56.732 1.00 80.62 608 PRO A O 1
ATOM 4970 N N . GLY A 1 609 ? 32.491 -8.013 -56.344 1.00 75.88 609 GLY A N 1
ATOM 4971 C CA . GLY A 1 609 ? 32.965 -7.014 -57.298 1.00 75.88 609 GLY A CA 1
ATOM 4972 C C . GLY A 1 609 ? 33.030 -7.474 -58.736 1.00 75.88 609 GLY A C 1
ATOM 4973 O O . GLY A 1 609 ? 32.899 -8.656 -59.032 1.00 75.88 609 GLY A O 1
ATOM 4974 N N . GLN A 1 610 ? 33.291 -6.507 -59.620 1.00 75.06 610 GLN A N 1
ATOM 4975 C CA . GLN A 1 610 ? 33.483 -6.766 -61.044 1.00 75.06 610 GLN A CA 1
ATOM 4976 C C . GLN A 1 610 ? 34.801 -7.498 -61.324 1.00 75.06 610 GLN A C 1
ATOM 4978 O O . GLN A 1 610 ? 34.781 -8.476 -62.066 1.00 75.06 610 GLN A O 1
ATOM 4983 N N . GLN A 1 611 ? 35.921 -7.059 -60.733 1.00 77.25 611 GLN A N 1
ATOM 4984 C CA . GLN A 1 611 ? 37.223 -7.728 -60.892 1.00 77.25 611 GLN A CA 1
ATOM 4985 C C . GLN A 1 611 ? 37.720 -8.382 -59.596 1.00 77.25 611 GLN A C 1
ATOM 4987 O O . GLN A 1 611 ? 38.254 -9.488 -59.637 1.00 77.25 611 GLN A O 1
ATOM 4992 N N . CYS A 1 612 ? 37.495 -7.750 -58.438 1.00 80.00 612 CYS A N 1
ATOM 4993 C CA . CYS A 1 612 ? 37.821 -8.325 -57.132 1.00 80.00 612 CYS A CA 1
ATOM 4994 C C . CYS A 1 612 ? 36.563 -8.839 -56.424 1.00 80.00 612 CYS A C 1
ATOM 4996 O O . CYS A 1 612 ? 35.669 -8.073 -56.066 1.00 80.00 612 CYS A O 1
ATOM 4998 N N . THR A 1 613 ? 36.473 -10.152 -56.226 1.00 76.12 613 THR A N 1
ATOM 4999 C CA . THR A 1 613 ? 35.271 -10.802 -55.680 1.00 76.12 613 THR A CA 1
ATOM 5000 C C . THR A 1 613 ? 35.199 -10.785 -54.150 1.00 76.12 613 THR A C 1
ATOM 5002 O O . THR A 1 613 ? 34.170 -11.172 -53.610 1.00 76.12 613 THR A O 1
ATOM 5005 N N . LEU A 1 614 ? 36.255 -10.355 -53.447 1.00 77.44 614 LEU A N 1
ATOM 5006 C CA . LEU A 1 614 ? 36.325 -10.293 -51.980 1.00 77.44 614 LEU A CA 1
ATOM 5007 C C . LEU A 1 614 ? 36.946 -8.962 -51.502 1.00 77.44 614 LEU A C 1
ATOM 5009 O O . LEU A 1 614 ? 37.727 -8.369 -52.237 1.00 77.44 614 LEU A O 1
ATOM 5013 N N . PRO A 1 615 ? 36.652 -8.492 -50.276 1.00 77.00 615 PRO A N 1
ATOM 5014 C CA . PRO A 1 615 ? 35.490 -8.871 -49.474 1.00 77.00 615 PRO A CA 1
ATOM 5015 C C . PRO A 1 615 ? 34.180 -8.519 -50.203 1.00 77.00 615 PRO A C 1
ATOM 5017 O O . PRO A 1 615 ? 34.141 -7.621 -51.055 1.00 77.00 615 PRO A O 1
ATOM 5020 N N . LEU A 1 616 ? 33.110 -9.254 -49.893 1.00 82.00 616 LEU A N 1
ATOM 5021 C CA . LEU A 1 616 ? 31.771 -8.933 -50.387 1.00 82.00 616 LEU A CA 1
ATOM 5022 C C . LEU A 1 616 ? 31.282 -7.636 -49.723 1.00 82.00 616 LEU A C 1
ATOM 5024 O O . LEU A 1 616 ? 31.561 -7.402 -48.547 1.00 82.00 616 LEU A O 1
ATOM 5028 N N . LEU A 1 617 ? 30.563 -6.795 -50.469 1.00 86.12 617 LEU A N 1
ATOM 5029 C CA . LEU A 1 617 ? 30.007 -5.538 -49.956 1.00 86.12 617 LEU A CA 1
ATOM 5030 C C . LEU A 1 617 ? 28.480 -5.625 -49.904 1.00 86.12 617 LEU A C 1
ATOM 5032 O O . LEU A 1 617 ? 27.889 -6.113 -50.868 1.00 86.12 617 LEU A O 1
ATOM 5036 N N . PRO A 1 618 ? 27.820 -5.141 -48.838 1.00 87.44 618 PRO A N 1
ATOM 5037 C CA . PRO A 1 618 ? 26.366 -5.108 -48.808 1.00 87.44 618 PRO A CA 1
ATOM 5038 C C . PRO A 1 618 ? 25.837 -4.131 -49.867 1.00 87.44 618 PRO A C 1
ATOM 5040 O O . PRO A 1 618 ? 26.413 -3.058 -50.092 1.00 87.44 618 PRO A O 1
ATOM 5043 N N . ARG A 1 619 ? 24.725 -4.485 -50.517 1.00 87.19 619 ARG A N 1
ATOM 5044 C CA . ARG A 1 619 ? 24.160 -3.729 -51.645 1.00 87.19 619 ARG A CA 1
ATOM 5045 C C . ARG A 1 619 ? 23.891 -2.262 -51.307 1.00 87.19 619 ARG A C 1
ATOM 5047 O O . ARG A 1 619 ? 24.171 -1.398 -52.137 1.00 87.19 619 ARG A O 1
ATOM 5054 N N . PHE A 1 620 ? 23.420 -1.943 -50.099 1.00 88.19 620 PHE A N 1
ATOM 5055 C CA . PHE A 1 620 ? 23.213 -0.548 -49.688 1.00 88.19 620 PHE A CA 1
ATOM 5056 C C . PHE A 1 620 ? 24.514 0.272 -49.748 1.00 88.19 620 PHE A C 1
ATOM 5058 O O . PHE A 1 620 ? 24.496 1.414 -50.201 1.00 88.19 620 PHE A O 1
ATOM 5065 N N . LEU A 1 621 ? 25.655 -0.307 -49.359 1.00 89.19 621 LEU A N 1
ATOM 5066 C CA . LEU A 1 621 ? 26.945 0.384 -49.350 1.00 89.19 621 LEU A CA 1
ATOM 5067 C C . LEU A 1 621 ? 27.465 0.600 -50.778 1.00 89.19 621 LEU A C 1
ATOM 5069 O O . LEU A 1 621 ? 28.047 1.643 -51.075 1.00 89.19 621 LEU A O 1
ATOM 5073 N N . LEU A 1 622 ? 27.167 -0.329 -51.694 1.00 87.81 622 LEU A N 1
ATOM 5074 C CA . LEU A 1 622 ? 27.410 -0.152 -53.130 1.00 87.81 622 LEU A CA 1
ATOM 5075 C C . LEU A 1 622 ? 26.544 0.959 -53.733 1.00 87.81 622 LEU A C 1
ATOM 5077 O O . LEU A 1 622 ? 27.027 1.721 -54.568 1.00 87.81 622 LEU A O 1
ATOM 5081 N N . LEU A 1 623 ? 25.278 1.071 -53.322 1.00 87.62 623 LEU A N 1
ATOM 5082 C CA . LEU A 1 623 ? 24.384 2.145 -53.764 1.00 87.62 623 LEU A CA 1
ATOM 5083 C C . LEU A 1 623 ? 24.846 3.514 -53.246 1.00 87.62 623 LEU A C 1
ATOM 5085 O O . LEU A 1 623 ? 24.815 4.485 -54.002 1.00 87.62 623 LEU A O 1
ATOM 5089 N N . ILE A 1 624 ? 25.358 3.583 -52.011 1.00 88.62 624 ILE A N 1
ATOM 5090 C CA . ILE A 1 624 ? 25.991 4.793 -51.463 1.00 88.62 624 ILE A CA 1
ATOM 5091 C C . ILE A 1 624 ? 27.231 5.162 -52.280 1.00 88.62 624 ILE A C 1
ATOM 5093 O O . ILE A 1 624 ? 27.338 6.298 -52.734 1.00 88.62 624 ILE A O 1
ATOM 5097 N N . TRP A 1 625 ? 28.130 4.206 -52.533 1.00 90.31 625 TRP A N 1
ATOM 5098 C CA . TRP A 1 625 ? 29.327 4.438 -53.346 1.00 90.31 625 TRP A CA 1
ATOM 5099 C C . TRP A 1 625 ? 28.969 4.911 -54.767 1.00 90.31 625 TRP A C 1
ATOM 5101 O O . TRP A 1 625 ? 29.513 5.905 -55.239 1.00 90.31 625 TRP A O 1
ATOM 5111 N N . LYS A 1 626 ? 27.975 4.302 -55.430 1.00 86.81 626 LYS A N 1
ATOM 5112 C CA . LYS A 1 626 ? 27.492 4.737 -56.760 1.00 86.81 626 LYS A CA 1
ATOM 5113 C C . LYS A 1 626 ? 26.902 6.152 -56.761 1.00 86.81 626 LYS A C 1
ATOM 5115 O O . LYS A 1 626 ? 26.991 6.842 -57.773 1.00 86.81 626 LYS A O 1
ATOM 5120 N N . ALA A 1 627 ? 26.303 6.580 -55.653 1.00 84.44 627 ALA A N 1
ATOM 5121 C CA . ALA A 1 627 ? 25.689 7.898 -55.521 1.00 84.44 627 ALA A CA 1
ATOM 5122 C C . ALA A 1 627 ? 26.674 9.004 -55.088 1.00 84.44 627 ALA A C 1
ATOM 5124 O O . ALA A 1 627 ? 26.325 10.182 -55.176 1.00 84.44 627 ALA A O 1
ATOM 5125 N N . ARG A 1 628 ? 27.881 8.650 -54.618 1.00 87.44 628 ARG A N 1
ATOM 5126 C CA . ARG A 1 628 ? 28.850 9.567 -53.992 1.00 87.44 628 ARG A CA 1
ATOM 5127 C C . ARG A 1 628 ? 30.175 9.629 -54.770 1.00 87.44 628 ARG A C 1
ATOM 5129 O O . ARG A 1 628 ? 30.995 8.719 -54.640 1.00 87.44 628 ARG A O 1
ATOM 5136 N N . PRO A 1 629 ? 30.422 10.703 -55.548 1.00 87.88 629 PRO A N 1
ATOM 5137 C CA . PRO A 1 629 ? 31.668 10.867 -56.303 1.00 87.88 629 PRO A CA 1
ATOM 5138 C C . PRO A 1 629 ? 32.936 10.850 -55.434 1.00 87.88 629 PRO A C 1
ATOM 5140 O O . PRO A 1 629 ? 33.945 10.279 -55.831 1.00 87.88 629 PRO A O 1
ATOM 5143 N N . ASP A 1 630 ? 32.876 11.396 -54.218 1.00 89.56 630 ASP A N 1
ATOM 5144 C CA . ASP A 1 630 ? 33.991 11.434 -53.264 1.00 89.56 630 ASP A CA 1
ATOM 5145 C C . ASP A 1 630 ? 34.434 10.036 -52.794 1.00 89.56 630 ASP A C 1
ATOM 5147 O O . ASP A 1 630 ? 35.630 9.766 -52.646 1.00 89.56 630 ASP A O 1
ATOM 5151 N N . LEU A 1 631 ? 33.483 9.111 -52.620 1.00 90.25 631 LEU A N 1
ATOM 5152 C CA . LEU A 1 631 ? 33.782 7.717 -52.282 1.00 90.25 631 LEU A CA 1
ATOM 5153 C C . LEU A 1 631 ? 34.309 6.936 -53.493 1.00 90.25 631 LEU A C 1
ATOM 5155 O O . LEU A 1 631 ? 35.140 6.045 -53.318 1.00 90.25 631 LEU A O 1
ATOM 5159 N N . GLN A 1 632 ? 33.872 7.280 -54.709 1.00 89.69 632 GLN A N 1
ATOM 5160 C CA . GLN A 1 632 ? 34.392 6.689 -55.951 1.00 89.69 632 GLN A CA 1
ATOM 5161 C C . GLN A 1 632 ? 35.850 7.066 -56.198 1.00 89.69 632 GLN A C 1
ATOM 5163 O O . GLN A 1 632 ? 36.642 6.208 -56.581 1.00 89.69 632 GLN A O 1
ATOM 5168 N N . GLU A 1 633 ? 36.217 8.321 -55.936 1.00 89.00 633 GLU A N 1
ATOM 5169 C CA . GLU A 1 633 ? 37.604 8.787 -56.041 1.00 89.00 633 GLU A CA 1
ATOM 5170 C C . GLU A 1 633 ? 38.511 8.154 -54.974 1.00 89.00 633 GLU A C 1
ATOM 5172 O O . GLU A 1 633 ? 39.673 7.854 -55.251 1.00 89.00 633 GLU A O 1
ATOM 5177 N N . SER A 1 634 ? 37.981 7.915 -53.769 1.00 88.25 634 SER A N 1
ATOM 5178 C CA . SER A 1 634 ? 38.759 7.417 -52.625 1.00 88.25 634 SER A CA 1
ATOM 5179 C C . SER A 1 634 ? 38.917 5.892 -52.590 1.00 88.25 634 SER A C 1
ATOM 5181 O O . SER A 1 634 ? 39.935 5.391 -52.111 1.00 88.25 634 SER A O 1
ATOM 5183 N N . PHE A 1 635 ? 37.931 5.134 -53.083 1.00 89.81 635 PHE A N 1
ATOM 5184 C CA . PHE A 1 635 ? 37.894 3.674 -52.963 1.00 89.81 635 PHE A CA 1
ATOM 5185 C C . PHE A 1 635 ? 37.696 2.995 -54.322 1.00 89.81 635 PHE A C 1
ATOM 5187 O O . PHE A 1 635 ? 36.584 2.900 -54.842 1.00 89.81 635 PHE A O 1
ATOM 5194 N N . ASN A 1 636 ? 38.788 2.449 -54.863 1.00 87.06 636 ASN A N 1
ATOM 5195 C CA . ASN A 1 636 ? 38.750 1.578 -56.041 1.00 87.06 636 ASN A CA 1
ATOM 5196 C C . ASN A 1 636 ? 38.266 0.164 -55.664 1.00 87.06 636 ASN A C 1
ATOM 5198 O O . ASN A 1 636 ? 39.004 -0.604 -55.049 1.00 87.06 636 ASN A O 1
ATOM 5202 N N . LEU A 1 637 ? 37.050 -0.198 -56.079 1.00 86.75 637 LEU A N 1
ATOM 5203 C CA . LEU A 1 637 ? 36.427 -1.489 -55.767 1.00 86.75 637 LEU A CA 1
ATOM 5204 C C . LEU A 1 637 ? 37.048 -2.705 -56.476 1.00 86.75 637 LEU A C 1
ATOM 5206 O O . LEU A 1 637 ? 36.592 -3.823 -56.230 1.00 86.75 637 LEU A O 1
ATOM 5210 N N . ASP A 1 638 ? 38.069 -2.525 -57.310 1.00 83.69 638 ASP A N 1
ATOM 5211 C CA . ASP A 1 638 ? 38.841 -3.626 -57.898 1.00 83.69 638 ASP A CA 1
ATOM 5212 C C . ASP A 1 638 ? 40.046 -4.052 -57.034 1.00 83.69 638 ASP A C 1
ATOM 5214 O O . ASP A 1 638 ? 40.678 -5.058 -57.336 1.00 83.69 638 ASP A O 1
ATOM 5218 N N . SER A 1 639 ? 40.342 -3.353 -55.929 1.00 84.38 639 SER A N 1
ATOM 5219 C CA . SER A 1 639 ? 41.355 -3.764 -54.939 1.00 84.38 639 SER A CA 1
ATOM 5220 C C . SER A 1 639 ? 40.703 -4.340 -53.680 1.00 84.38 639 SER A C 1
ATOM 5222 O O . SER A 1 639 ? 39.747 -3.775 -53.138 1.00 84.38 639 SER A O 1
ATOM 5224 N N . PHE A 1 640 ? 41.260 -5.440 -53.166 1.00 85.19 640 PHE A N 1
ATOM 5225 C CA . PHE A 1 640 ? 40.835 -6.052 -51.902 1.00 85.19 640 PHE A CA 1
ATOM 5226 C C . PHE A 1 640 ? 41.020 -5.077 -50.726 1.00 85.19 640 PHE A C 1
ATOM 5228 O O . PHE A 1 640 ? 40.122 -4.905 -49.897 1.00 85.19 640 PHE A O 1
ATOM 5235 N N . SER A 1 641 ? 42.155 -4.370 -50.695 1.00 82.00 641 SER A N 1
ATOM 5236 C CA . SER A 1 641 ? 42.478 -3.409 -49.630 1.00 82.00 641 SER A CA 1
ATOM 5237 C C . SER A 1 641 ? 41.539 -2.196 -49.630 1.00 82.00 641 SER A C 1
ATOM 5239 O O . SER A 1 641 ? 41.104 -1.743 -48.572 1.00 82.00 641 SER A O 1
ATOM 5241 N N . HIS A 1 642 ? 41.163 -1.686 -50.805 1.00 86.50 642 HIS A N 1
ATOM 5242 C CA . HIS A 1 642 ? 40.251 -0.539 -50.917 1.00 86.50 642 HIS A CA 1
ATOM 5243 C C . HIS A 1 642 ? 38.791 -0.903 -50.613 1.00 86.50 642 HIS A C 1
ATOM 5245 O O . HIS A 1 642 ? 38.064 -0.087 -50.046 1.00 86.50 642 HIS A O 1
ATOM 5251 N N . ARG A 1 643 ? 38.365 -2.137 -50.906 1.00 89.50 643 ARG A N 1
ATOM 5252 C CA . ARG A 1 643 ? 37.065 -2.666 -50.461 1.00 89.50 643 ARG A CA 1
ATOM 5253 C C . ARG A 1 643 ? 36.967 -2.758 -48.939 1.00 89.50 643 ARG A C 1
ATOM 5255 O O . ARG A 1 643 ? 35.977 -2.304 -48.372 1.00 89.50 643 ARG A O 1
ATOM 5262 N N . LEU A 1 644 ? 37.999 -3.287 -48.273 1.00 87.06 644 LEU A N 1
ATOM 5263 C CA . LEU A 1 644 ? 38.094 -3.253 -46.806 1.00 87.06 644 LEU A CA 1
ATOM 5264 C C . LEU A 1 644 ? 38.123 -1.815 -46.273 1.00 87.06 644 LEU A C 1
ATOM 5266 O O . LEU A 1 644 ? 37.509 -1.522 -45.249 1.00 87.06 644 LEU A O 1
ATOM 5270 N N . GLY A 1 645 ? 38.791 -0.906 -46.986 1.00 86.62 645 GLY A N 1
ATOM 5271 C CA . GLY A 1 645 ? 38.791 0.524 -46.687 1.00 86.62 645 GLY A CA 1
ATOM 5272 C C . GLY A 1 645 ? 37.391 1.144 -46.697 1.00 86.62 645 GLY A C 1
ATOM 5273 O O . GLY A 1 645 ? 37.067 1.904 -45.788 1.00 86.62 645 GLY A O 1
ATOM 5274 N N . LEU A 1 646 ? 36.536 0.775 -47.658 1.00 89.81 646 LEU A N 1
ATOM 5275 C CA . LEU A 1 646 ? 35.151 1.256 -47.728 1.00 89.81 646 LEU A CA 1
ATOM 5276 C C . LEU A 1 646 ? 34.288 0.718 -46.572 1.00 89.81 646 LEU A C 1
ATOM 5278 O O . LEU A 1 646 ? 33.485 1.462 -46.011 1.00 89.81 646 LEU A O 1
ATOM 5282 N N . ILE A 1 647 ? 34.478 -0.546 -46.180 1.00 88.00 647 ILE A N 1
ATOM 5283 C CA . ILE A 1 647 ? 33.818 -1.140 -45.002 1.00 88.00 647 ILE A CA 1
ATOM 5284 C C . ILE A 1 647 ? 34.273 -0.428 -43.716 1.00 88.00 647 ILE A C 1
ATOM 5286 O O . ILE A 1 647 ? 33.446 -0.071 -42.879 1.00 88.00 647 ILE A O 1
ATOM 5290 N N . SER A 1 648 ? 35.573 -0.153 -43.581 1.00 84.31 648 SER A N 1
ATOM 5291 C CA . SER A 1 648 ? 36.121 0.621 -42.458 1.00 84.31 648 SER A CA 1
ATOM 5292 C C . SER A 1 648 ? 35.590 2.059 -42.425 1.00 84.31 648 SER A C 1
ATOM 5294 O O . SER A 1 648 ? 35.302 2.588 -41.353 1.00 84.31 648 SER A O 1
ATOM 5296 N N . TRP A 1 649 ? 35.443 2.708 -43.586 1.00 90.31 649 TRP A N 1
ATOM 5297 C CA . TRP A 1 649 ? 34.831 4.036 -43.679 1.00 90.31 649 TRP A CA 1
ATOM 5298 C C . TRP A 1 649 ? 33.373 4.011 -43.221 1.00 90.31 649 TRP A C 1
ATOM 5300 O O . TRP A 1 649 ? 32.952 4.903 -42.488 1.00 90.31 649 TRP A O 1
ATOM 5310 N N . TRP A 1 650 ? 32.610 2.982 -43.599 1.00 88.75 650 TRP A N 1
ATOM 5311 C CA . TRP A 1 650 ? 31.234 2.831 -43.136 1.00 88.75 650 TRP A CA 1
ATOM 5312 C C . TRP A 1 650 ? 31.149 2.778 -41.605 1.00 88.75 650 TRP A C 1
ATOM 5314 O O . TRP A 1 650 ? 30.331 3.483 -41.011 1.00 88.75 650 TRP A O 1
ATOM 5324 N N . ASP A 1 651 ? 32.018 1.987 -40.972 1.00 78.88 651 ASP A N 1
ATOM 5325 C CA . ASP A 1 651 ? 32.047 1.820 -39.516 1.00 78.88 651 ASP A CA 1
ATOM 5326 C C . ASP A 1 651 ? 32.450 3.109 -38.780 1.00 78.88 651 ASP A C 1
ATOM 5328 O O . ASP A 1 651 ? 31.879 3.449 -37.744 1.00 78.88 651 ASP A O 1
ATOM 5332 N N . ARG A 1 652 ? 33.385 3.879 -39.349 1.00 80.69 652 ARG A N 1
ATOM 5333 C CA . ARG A 1 652 ? 33.882 5.122 -38.744 1.00 80.69 652 ARG A CA 1
ATOM 5334 C C . ARG A 1 652 ? 32.969 6.329 -38.977 1.00 80.69 652 ARG A C 1
ATOM 5336 O O . ARG A 1 652 ? 32.703 7.090 -38.045 1.00 80.69 652 ARG A O 1
ATOM 5343 N N . ASP A 1 653 ? 32.524 6.512 -40.217 1.00 81.50 653 ASP A N 1
ATOM 5344 C CA . ASP A 1 653 ? 31.921 7.754 -40.711 1.00 81.50 653 ASP A CA 1
ATOM 5345 C C . ASP A 1 653 ? 30.517 7.517 -41.307 1.00 81.50 653 ASP A C 1
ATOM 5347 O O . ASP A 1 653 ? 29.578 8.254 -41.001 1.00 81.50 653 ASP A O 1
ATOM 5351 N N . GLY A 1 654 ? 30.324 6.449 -42.091 1.00 82.38 654 GLY A N 1
ATOM 5352 C CA . GLY A 1 654 ? 29.073 6.196 -42.824 1.00 82.38 654 GLY A CA 1
ATOM 5353 C C . GLY A 1 654 ? 27.823 6.054 -41.943 1.00 82.38 654 GLY A C 1
ATOM 5354 O O . GLY A 1 654 ? 26.785 6.640 -42.251 1.00 82.38 654 GLY A O 1
ATOM 5355 N N . GLN A 1 655 ? 27.915 5.372 -40.798 1.00 80.38 655 GLN A N 1
ATOM 5356 C CA . GLN A 1 655 ? 26.788 5.240 -39.853 1.00 80.38 655 GLN A CA 1
ATOM 5357 C C . GLN A 1 655 ? 26.367 6.571 -39.197 1.00 80.38 655 GLN A C 1
ATOM 5359 O O . GLN A 1 655 ? 25.240 6.701 -38.701 1.00 80.38 655 GLN A O 1
ATOM 5364 N N . ARG A 1 656 ? 27.264 7.568 -39.181 1.00 78.94 656 ARG A N 1
ATOM 5365 C CA . ARG A 1 656 ? 26.960 8.928 -38.715 1.00 78.94 656 ARG A CA 1
ATOM 5366 C C . ARG A 1 656 ? 26.328 9.782 -39.806 1.00 78.94 656 ARG A C 1
ATOM 5368 O O . ARG A 1 656 ? 25.566 10.676 -39.490 1.00 78.94 656 ARG A O 1
ATOM 5375 N N . GLU A 1 657 ? 26.630 9.524 -41.072 1.00 81.88 657 GLU A N 1
ATOM 5376 C CA . GLU A 1 657 ? 26.010 10.255 -42.182 1.00 81.88 657 GLU A CA 1
ATOM 5377 C C . GLU A 1 657 ? 24.616 9.706 -42.534 1.00 81.88 657 GLU A C 1
ATOM 5379 O O . GLU A 1 657 ? 23.754 10.455 -42.988 1.00 81.88 657 GLU A O 1
ATOM 5384 N N . TYR A 1 658 ? 24.364 8.414 -42.292 1.00 81.38 658 TYR A N 1
ATOM 5385 C CA . TYR A 1 658 ? 23.125 7.729 -42.677 1.00 81.38 658 TYR A CA 1
ATOM 5386 C C . TYR A 1 658 ? 22.475 7.007 -41.485 1.00 81.38 658 TYR A C 1
ATOM 5388 O O . TYR A 1 658 ? 22.395 5.780 -41.451 1.00 81.38 658 TYR A O 1
ATOM 5396 N N . HIS A 1 659 ? 21.980 7.768 -40.502 1.00 74.25 659 HIS A N 1
ATOM 5397 C CA . HIS A 1 659 ? 21.470 7.247 -39.222 1.00 74.25 659 HIS A CA 1
ATOM 5398 C C . HIS A 1 659 ? 20.338 6.216 -39.322 1.00 74.25 659 HIS A C 1
ATOM 5400 O O . HIS A 1 659 ? 20.223 5.356 -38.442 1.00 74.25 659 HIS A O 1
ATOM 5406 N N . ALA A 1 660 ? 19.530 6.286 -40.385 1.00 73.75 660 ALA A N 1
ATOM 5407 C CA . ALA A 1 660 ? 18.464 5.328 -40.663 1.00 73.75 660 ALA A CA 1
ATOM 5408 C C . ALA A 1 660 ? 18.980 3.917 -41.026 1.00 73.75 660 ALA A C 1
ATOM 5410 O O . ALA A 1 660 ? 18.205 2.964 -41.000 1.00 73.75 660 ALA A O 1
ATOM 5411 N N . ILE A 1 661 ? 20.271 3.756 -41.348 1.00 78.75 661 ILE A N 1
ATOM 5412 C CA . ILE A 1 661 ? 20.884 2.473 -41.712 1.00 78.75 661 ILE A CA 1
ATOM 5413 C C . ILE A 1 661 ? 21.753 1.964 -40.555 1.00 78.75 661 ILE A C 1
ATOM 5415 O O . ILE A 1 661 ? 22.687 2.635 -40.118 1.00 78.75 661 ILE A O 1
ATOM 5419 N N . LYS A 1 662 ? 21.475 0.744 -40.081 1.00 74.19 662 LYS A N 1
ATOM 5420 C CA . LYS A 1 662 ? 22.247 0.057 -39.033 1.00 74.19 662 LYS A CA 1
ATOM 5421 C C . LYS A 1 662 ? 22.854 -1.230 -39.599 1.00 74.19 662 LYS A C 1
ATOM 5423 O O . LYS A 1 662 ? 22.113 -2.155 -39.918 1.00 74.19 662 LYS A O 1
ATOM 5428 N N . TRP A 1 663 ? 24.180 -1.274 -39.748 1.00 78.88 663 TRP A N 1
ATOM 5429 C CA . TRP A 1 663 ? 24.930 -2.439 -40.248 1.00 78.88 663 TRP A CA 1
ATOM 5430 C C . TRP A 1 663 ? 26.379 -2.411 -39.740 1.00 78.88 663 TRP A C 1
ATOM 5432 O O . TRP A 1 663 ? 26.968 -1.329 -39.696 1.00 78.88 663 TRP A O 1
ATOM 5442 N N . SER A 1 664 ? 26.948 -3.573 -39.391 1.00 74.12 664 SER A N 1
ATOM 5443 C CA . SER A 1 664 ? 28.301 -3.721 -38.830 1.00 74.12 664 SER A CA 1
ATOM 5444 C C . SER A 1 664 ? 29.122 -4.788 -39.564 1.00 74.12 664 SER A C 1
ATOM 5446 O O . SER A 1 664 ? 28.580 -5.749 -40.100 1.00 74.12 664 SER A O 1
ATOM 5448 N N . ALA A 1 665 ? 30.447 -4.630 -39.561 1.00 68.62 665 ALA A N 1
ATOM 5449 C CA . ALA A 1 665 ? 31.395 -5.525 -40.228 1.00 68.62 665 ALA A CA 1
ATOM 5450 C C . ALA A 1 665 ? 31.986 -6.621 -39.315 1.00 68.62 665 ALA A C 1
ATOM 5452 O O . ALA A 1 665 ? 32.909 -7.328 -39.717 1.00 68.62 665 ALA A O 1
ATOM 5453 N N . THR A 1 666 ? 31.481 -6.777 -38.088 1.00 66.44 666 THR A N 1
ATOM 5454 C CA . THR A 1 666 ? 32.057 -7.634 -37.030 1.00 66.44 666 THR A CA 1
ATOM 5455 C C . THR A 1 666 ? 32.190 -9.114 -37.397 1.00 66.44 666 THR A C 1
ATOM 5457 O O . THR A 1 666 ? 33.077 -9.786 -36.874 1.00 66.44 666 THR A O 1
ATOM 5460 N N . ARG A 1 667 ? 31.363 -9.633 -38.314 1.00 65.56 667 ARG A N 1
ATOM 5461 C CA . ARG A 1 667 ? 31.415 -11.038 -38.769 1.00 65.56 667 ARG A CA 1
ATOM 5462 C C . ARG A 1 667 ? 32.260 -11.262 -40.025 1.00 65.56 667 ARG A C 1
ATOM 5464 O O . ARG A 1 667 ? 32.305 -12.378 -40.536 1.00 65.56 667 ARG A O 1
ATOM 5471 N N . LEU A 1 668 ? 32.940 -10.236 -40.540 1.00 76.00 668 LEU A N 1
ATOM 5472 C CA . LEU A 1 668 ? 33.690 -10.334 -41.796 1.00 76.00 668 LEU A CA 1
ATOM 5473 C C . LEU A 1 668 ? 34.785 -11.416 -41.750 1.00 76.00 668 LEU A C 1
ATOM 5475 O O . LEU A 1 668 ? 34.955 -12.147 -42.723 1.00 76.00 668 LEU A O 1
ATOM 5479 N N . SER A 1 669 ? 35.461 -11.577 -40.609 1.00 76.69 669 SER A N 1
ATOM 5480 C CA . SER A 1 669 ? 36.417 -12.668 -40.368 1.00 76.69 669 SER A CA 1
ATOM 5481 C C . SER A 1 669 ? 35.788 -14.060 -40.471 1.00 76.69 669 SER A C 1
ATOM 5483 O O . SER A 1 669 ? 36.389 -14.962 -41.046 1.00 76.69 669 SER A O 1
ATOM 5485 N N . GLU A 1 670 ? 34.573 -14.240 -39.942 1.00 72.56 670 GLU A N 1
ATOM 5486 C CA . GLU A 1 670 ? 33.840 -15.516 -39.992 1.00 72.56 670 GLU A CA 1
ATOM 5487 C C . GLU A 1 670 ? 33.431 -15.851 -41.429 1.00 72.56 670 GLU A C 1
ATOM 5489 O O . GLU A 1 670 ? 33.615 -16.981 -41.877 1.00 72.56 670 GLU A O 1
ATOM 5494 N N . VAL A 1 671 ? 32.958 -14.850 -42.178 1.00 74.81 671 VAL A N 1
ATOM 5495 C CA . VAL A 1 671 ? 32.597 -15.000 -43.593 1.00 74.81 671 VAL A CA 1
ATOM 5496 C C . VAL A 1 671 ? 33.823 -15.380 -44.427 1.00 74.81 671 VAL A C 1
ATOM 5498 O O . VAL A 1 671 ? 33.763 -16.327 -45.207 1.00 74.81 671 VAL A O 1
ATOM 5501 N N . LEU A 1 672 ? 34.960 -14.705 -44.245 1.00 79.12 672 LEU A N 1
ATOM 5502 C CA . LEU A 1 672 ? 36.179 -15.019 -44.998 1.00 79.12 672 LEU A CA 1
ATOM 5503 C C . LEU A 1 672 ? 36.774 -16.389 -44.637 1.00 79.12 672 LEU A C 1
ATOM 5505 O O . LEU A 1 672 ? 37.274 -17.057 -45.538 1.00 79.12 672 LEU A O 1
ATOM 5509 N N . ALA A 1 673 ? 36.687 -16.824 -43.374 1.00 76.62 673 ALA A N 1
ATOM 5510 C CA . ALA A 1 673 ? 37.066 -18.184 -42.982 1.00 76.62 673 ALA A CA 1
ATOM 5511 C C . ALA A 1 673 ? 36.146 -19.240 -43.617 1.00 76.62 673 ALA A C 1
ATOM 5513 O O . ALA A 1 673 ? 36.634 -20.229 -44.149 1.00 76.62 673 ALA A O 1
ATOM 5514 N N . SER A 1 674 ? 34.826 -19.011 -43.626 1.00 75.25 674 SER A N 1
ATOM 5515 C CA . SER A 1 674 ? 33.873 -19.949 -44.244 1.00 75.25 674 SER A CA 1
ATOM 5516 C C . SER A 1 674 ? 34.071 -20.090 -45.755 1.00 75.25 674 SER A C 1
ATOM 5518 O O . SER A 1 674 ? 34.031 -21.197 -46.276 1.00 75.25 674 SER A O 1
ATOM 5520 N N . ILE A 1 675 ? 34.370 -18.990 -46.455 1.00 74.06 675 ILE A N 1
ATOM 5521 C CA . ILE A 1 675 ? 34.644 -19.010 -47.899 1.00 74.06 675 ILE A CA 1
ATOM 5522 C C . ILE A 1 675 ? 35.922 -19.805 -48.209 1.00 74.06 675 ILE A C 1
ATOM 5524 O O . ILE A 1 675 ? 35.997 -20.446 -49.255 1.00 74.06 675 ILE A O 1
ATOM 5528 N N . ASP A 1 676 ? 36.915 -19.771 -47.317 1.00 74.81 676 ASP A N 1
ATOM 5529 C CA . ASP A 1 676 ? 38.160 -20.537 -47.455 1.00 74.81 676 ASP A CA 1
ATOM 5530 C C . ASP A 1 676 ? 37.951 -22.057 -47.309 1.00 74.81 676 ASP A C 1
ATOM 5532 O O . ASP A 1 676 ? 38.606 -22.852 -47.998 1.00 74.81 676 ASP A O 1
ATOM 5536 N N . ASP A 1 677 ? 37.010 -22.446 -46.443 1.00 68.06 677 ASP A N 1
ATOM 5537 C CA . ASP A 1 677 ? 36.603 -23.835 -46.218 1.00 68.06 677 ASP A CA 1
ATOM 5538 C C . ASP A 1 677 ? 35.664 -24.344 -47.343 1.00 68.06 677 ASP A C 1
ATOM 5540 O O . ASP A 1 677 ? 35.848 -25.454 -47.832 1.00 68.06 677 ASP A O 1
ATOM 5544 N N . GLU A 1 678 ? 34.704 -23.538 -47.821 1.00 66.75 678 GLU A N 1
ATOM 5545 C CA . GLU A 1 678 ? 33.703 -23.948 -48.831 1.00 66.75 678 GLU A CA 1
ATOM 5546 C C . GLU A 1 678 ? 34.202 -23.912 -50.288 1.00 66.75 678 GLU A C 1
ATOM 5548 O O . GLU A 1 678 ? 33.704 -24.655 -51.138 1.00 66.75 678 GLU A O 1
ATOM 5553 N N . GLN A 1 679 ? 35.142 -23.020 -50.613 1.00 63.03 679 GLN A N 1
ATOM 5554 C CA . GLN A 1 679 ? 35.670 -22.828 -51.969 1.00 63.03 679 GLN A CA 1
ATOM 5555 C C . GLN A 1 679 ? 37.200 -22.706 -51.933 1.00 63.03 679 GLN A C 1
ATOM 5557 O O . GLN A 1 679 ? 37.730 -21.589 -52.024 1.00 63.03 679 GLN A O 1
ATOM 5562 N N . PRO A 1 680 ? 37.930 -23.833 -51.804 1.00 60.25 680 PRO A N 1
ATOM 5563 C CA . PRO A 1 680 ? 39.386 -23.829 -51.868 1.00 60.25 680 PRO A CA 1
ATOM 5564 C C . PRO A 1 680 ? 39.873 -23.145 -53.153 1.00 60.25 680 PRO A C 1
ATOM 5566 O O . PRO A 1 680 ? 39.304 -23.326 -54.227 1.00 60.25 680 PRO A O 1
ATOM 5569 N N . ALA A 1 681 ? 40.925 -22.328 -53.057 1.00 58.44 681 ALA A N 1
ATOM 5570 C CA . ALA A 1 681 ? 41.555 -21.766 -54.246 1.00 58.44 681 ALA A CA 1
ATOM 5571 C C . ALA A 1 681 ? 42.222 -22.908 -55.032 1.00 58.44 681 ALA A C 1
ATOM 5573 O O . ALA A 1 681 ? 43.227 -23.437 -54.565 1.00 58.44 681 ALA A O 1
ATOM 5574 N N . ASP A 1 682 ? 41.674 -23.259 -56.202 1.00 56.62 682 ASP A N 1
ATOM 5575 C CA . ASP A 1 682 ? 42.019 -24.463 -56.988 1.00 56.62 682 ASP A CA 1
ATOM 5576 C C . ASP A 1 682 ? 43.530 -24.669 -57.272 1.00 56.62 682 ASP A C 1
ATOM 5578 O O . ASP A 1 682 ? 43.937 -25.793 -57.549 1.00 56.62 682 ASP A O 1
ATOM 5582 N N . ASP A 1 683 ? 44.376 -23.635 -57.132 1.00 61.84 683 ASP A N 1
ATOM 5583 C CA . ASP A 1 683 ? 45.825 -23.679 -57.408 1.00 61.84 683 ASP A CA 1
ATOM 5584 C C . ASP A 1 683 ? 46.744 -23.207 -56.242 1.00 61.84 683 ASP A C 1
ATOM 5586 O O . ASP A 1 683 ? 47.963 -23.132 -56.417 1.00 61.84 683 ASP A O 1
ATOM 5590 N N . SER A 1 684 ? 46.224 -22.866 -55.047 1.00 70.62 684 SER A N 1
ATOM 5591 C CA . SER A 1 684 ? 47.028 -22.290 -53.940 1.00 70.62 684 SER A CA 1
ATOM 5592 C C . SER A 1 684 ? 46.883 -23.039 -52.613 1.00 70.62 684 SER A C 1
ATOM 5594 O O . SER A 1 684 ? 45.780 -23.268 -52.129 1.00 70.62 684 SER A O 1
ATOM 5596 N N . LEU A 1 685 ? 48.015 -23.316 -51.952 1.00 82.38 685 LEU A N 1
ATOM 5597 C CA . LEU A 1 685 ? 48.052 -23.876 -50.591 1.00 82.38 685 LEU A CA 1
ATOM 5598 C C . LEU A 1 685 ? 47.778 -22.837 -49.485 1.00 82.38 685 LEU A C 1
ATOM 5600 O O . LEU A 1 685 ? 47.841 -23.195 -48.316 1.00 82.38 685 LEU A O 1
ATOM 5604 N N . LEU A 1 686 ? 47.532 -21.566 -49.827 1.00 84.75 686 LEU A N 1
ATOM 5605 C CA . LEU A 1 686 ? 47.220 -20.476 -48.889 1.00 84.75 686 LEU A CA 1
ATOM 5606 C C . LEU A 1 686 ? 45.751 -20.037 -48.974 1.00 84.75 686 LEU A C 1
ATOM 5608 O O . LEU A 1 686 ? 45.193 -20.065 -50.076 1.00 84.75 686 LEU A O 1
ATOM 5612 N N . PRO A 1 687 ? 45.180 -19.493 -47.879 1.00 86.06 687 PRO A N 1
ATOM 5613 C CA . PRO A 1 687 ? 43.831 -18.954 -47.890 1.00 86.06 687 PRO A CA 1
ATOM 5614 C C . PRO A 1 687 ? 43.611 -17.840 -48.909 1.00 86.06 687 PRO A C 1
ATOM 5616 O O . PRO A 1 687 ? 44.466 -16.964 -49.087 1.00 86.06 687 PRO A O 1
ATOM 5619 N N . ARG A 1 688 ? 42.429 -17.802 -49.535 1.00 83.06 688 ARG A N 1
ATOM 5620 C CA . ARG A 1 688 ? 42.140 -16.877 -50.652 1.00 83.06 688 ARG A CA 1
ATOM 5621 C C . ARG A 1 688 ? 42.307 -15.404 -50.277 1.00 83.06 688 ARG A C 1
ATOM 5623 O O . ARG A 1 688 ? 42.833 -14.626 -51.071 1.00 83.06 688 ARG A O 1
ATOM 5630 N N . PHE A 1 689 ? 41.893 -15.013 -49.072 1.00 85.00 689 PHE A N 1
ATOM 5631 C CA . PHE A 1 689 ? 42.054 -13.632 -48.607 1.00 85.00 689 PHE A CA 1
ATOM 5632 C C . PHE A 1 689 ? 43.541 -13.246 -48.500 1.00 85.00 689 PHE A C 1
ATOM 5634 O O . PHE A 1 689 ? 43.916 -12.135 -48.868 1.00 85.00 689 PHE A O 1
ATOM 5641 N N . LEU A 1 690 ? 44.400 -14.176 -48.068 1.00 87.19 690 LEU A N 1
ATOM 5642 C CA . LEU A 1 690 ? 45.830 -13.934 -47.896 1.00 87.19 690 LEU A CA 1
ATOM 5643 C C . LEU A 1 690 ? 46.556 -13.882 -49.250 1.00 87.19 690 LEU A C 1
ATOM 5645 O O . LEU A 1 690 ? 47.441 -13.048 -49.439 1.00 87.19 690 LEU A O 1
ATOM 5649 N N . VAL A 1 691 ? 46.122 -14.692 -50.224 1.00 86.00 691 VAL A N 1
ATOM 5650 C CA . VAL A 1 691 ? 46.583 -14.609 -51.624 1.00 86.00 691 VAL A CA 1
ATOM 5651 C C . VAL A 1 691 ? 46.228 -13.254 -52.245 1.00 86.00 691 VAL A C 1
ATOM 5653 O O . VAL A 1 691 ? 47.053 -12.666 -52.948 1.00 86.00 691 VAL A O 1
ATOM 5656 N N . LEU A 1 692 ? 45.026 -12.733 -51.977 1.00 84.75 692 LEU A N 1
ATOM 5657 C CA . LEU A 1 692 ? 44.591 -11.421 -52.467 1.00 84.75 692 LEU A CA 1
ATOM 5658 C C . LEU A 1 692 ? 45.383 -10.278 -51.822 1.00 84.75 692 LEU A C 1
ATOM 5660 O O . LEU A 1 692 ? 45.814 -9.373 -52.532 1.00 84.75 692 LEU A O 1
ATOM 5664 N N . ILE A 1 693 ? 45.648 -10.349 -50.513 1.00 86.06 693 ILE A N 1
ATOM 5665 C CA . ILE A 1 693 ? 46.503 -9.374 -49.816 1.00 86.06 693 ILE A CA 1
ATOM 5666 C C . ILE A 1 693 ? 47.917 -9.380 -50.396 1.00 86.06 693 ILE A C 1
ATOM 5668 O O . ILE A 1 693 ? 48.449 -8.315 -50.710 1.00 86.06 693 ILE A O 1
ATOM 5672 N N . ALA A 1 694 ? 48.509 -10.562 -50.588 1.00 84.44 694 ALA A N 1
ATOM 5673 C CA . ALA A 1 694 ? 49.817 -10.677 -51.216 1.00 84.44 694 ALA A CA 1
ATOM 5674 C C . ALA A 1 694 ? 49.787 -10.103 -52.638 1.00 84.44 694 ALA A C 1
ATOM 5676 O O . ALA A 1 694 ? 50.634 -9.292 -52.978 1.00 84.44 694 ALA A O 1
ATOM 5677 N N . SER A 1 695 ? 48.781 -10.429 -53.450 1.00 82.38 695 SER A N 1
ATOM 5678 C CA . SER A 1 695 ? 48.678 -9.959 -54.840 1.00 82.38 695 SER A CA 1
ATOM 5679 C C . SER A 1 695 ? 48.522 -8.437 -54.965 1.00 82.38 695 SER A C 1
ATOM 5681 O O . SER A 1 695 ? 49.146 -7.832 -55.842 1.00 82.38 695 SER A O 1
ATOM 5683 N N . ASP A 1 696 ? 47.749 -7.809 -54.074 1.00 80.69 696 ASP A N 1
ATOM 5684 C CA . ASP A 1 696 ? 47.555 -6.353 -54.034 1.00 80.69 696 ASP A CA 1
ATOM 5685 C C . ASP A 1 696 ? 48.841 -5.616 -53.613 1.00 80.69 696 ASP A C 1
ATOM 5687 O O . ASP A 1 696 ? 49.116 -4.507 -54.082 1.00 80.69 696 ASP A O 1
ATOM 5691 N N . ARG A 1 697 ? 49.675 -6.228 -52.762 1.00 84.19 697 ARG A N 1
ATOM 5692 C CA . ARG A 1 697 ? 50.818 -5.564 -52.122 1.00 84.19 697 ARG A CA 1
ATOM 5693 C C . ARG A 1 697 ? 52.149 -5.844 -52.804 1.00 84.19 697 ARG A C 1
ATOM 5695 O O . ARG A 1 697 ? 52.639 -6.967 -52.868 1.00 84.19 697 ARG A O 1
ATOM 5702 N N . ALA A 1 698 ? 52.760 -4.793 -53.349 1.00 83.06 698 ALA A N 1
ATOM 5703 C CA . ALA A 1 698 ? 54.051 -4.897 -54.032 1.00 83.06 698 ALA A CA 1
ATOM 5704 C C . ALA A 1 698 ? 55.202 -5.255 -53.074 1.00 83.06 698 ALA A C 1
ATOM 5706 O O . ALA A 1 698 ? 56.099 -6.004 -53.455 1.00 83.06 698 ALA A O 1
ATOM 5707 N N . ASP A 1 699 ? 55.155 -4.761 -51.835 1.00 85.62 699 ASP A N 1
ATOM 5708 C CA . ASP A 1 699 ? 56.135 -5.051 -50.789 1.00 85.62 699 ASP A CA 1
ATOM 5709 C C . ASP A 1 699 ? 56.100 -6.530 -50.381 1.00 85.62 699 ASP A C 1
ATOM 5711 O O . ASP A 1 699 ? 57.136 -7.191 -50.435 1.00 85.62 699 ASP A O 1
ATOM 5715 N N . LEU A 1 700 ? 54.915 -7.091 -50.113 1.00 86.50 700 LEU A N 1
ATOM 5716 C CA . LEU A 1 700 ? 54.771 -8.513 -49.773 1.00 86.50 700 LEU A CA 1
ATOM 5717 C C . LEU A 1 700 ? 55.166 -9.435 -50.938 1.00 86.50 700 LEU A C 1
ATOM 5719 O O . LEU A 1 700 ? 55.880 -10.407 -50.709 1.00 86.50 700 LEU A O 1
ATOM 5723 N N . ARG A 1 701 ? 54.804 -9.106 -52.191 1.00 85.75 701 ARG A N 1
ATOM 5724 C CA . ARG A 1 701 ? 55.228 -9.880 -53.385 1.00 85.75 701 ARG A CA 1
ATOM 5725 C C . ARG A 1 701 ? 56.729 -9.906 -53.599 1.00 85.75 701 ARG A C 1
ATOM 5727 O O . ARG A 1 701 ? 57.252 -10.879 -54.129 1.00 85.75 701 ARG A O 1
ATOM 5734 N N . SER A 1 702 ? 57.410 -8.814 -53.259 1.00 83.62 702 SER A N 1
ATOM 5735 C CA . SER A 1 702 ? 58.857 -8.708 -53.453 1.00 83.62 702 SER A CA 1
ATOM 5736 C C . SER A 1 702 ? 59.658 -9.525 -52.436 1.00 83.62 702 SER A C 1
ATOM 5738 O O . SER A 1 702 ? 60.812 -9.854 -52.704 1.00 83.62 702 SER A O 1
ATOM 5740 N N . VAL A 1 703 ? 59.047 -9.852 -51.291 1.00 86.88 703 VAL A N 1
ATOM 5741 C CA . VAL A 1 703 ? 59.688 -10.536 -50.159 1.00 86.88 703 VAL A CA 1
ATOM 5742 C C . VAL A 1 703 ? 59.265 -12.005 -50.063 1.00 86.88 703 VAL A C 1
ATOM 5744 O O . VAL A 1 703 ? 60.114 -12.855 -49.807 1.00 86.88 703 VAL A O 1
ATOM 5747 N N . TYR A 1 704 ? 57.988 -12.323 -50.301 1.00 88.44 704 TYR A N 1
ATOM 5748 C CA . TYR A 1 704 ? 57.426 -13.664 -50.129 1.00 88.44 704 TYR A CA 1
ATOM 5749 C C . TYR A 1 704 ? 56.958 -14.251 -51.470 1.00 88.44 704 TYR A C 1
ATOM 5751 O O . TYR A 1 704 ? 55.911 -13.872 -52.001 1.00 88.44 704 TYR A O 1
ATOM 5759 N N . ASP A 1 705 ? 57.709 -15.211 -52.022 1.00 86.81 705 ASP A N 1
ATOM 5760 C CA . ASP A 1 705 ? 57.289 -15.938 -53.229 1.00 86.81 705 ASP A CA 1
ATOM 5761 C C . ASP A 1 705 ? 56.308 -17.065 -52.877 1.00 86.81 705 ASP A C 1
ATOM 5763 O O . ASP A 1 705 ? 56.710 -18.171 -52.502 1.00 86.81 705 ASP A O 1
ATOM 5767 N N . ILE A 1 706 ? 55.012 -16.786 -53.039 1.00 86.06 706 ILE A N 1
ATOM 5768 C CA . ILE A 1 706 ? 53.902 -17.706 -52.739 1.00 86.06 706 ILE A CA 1
ATOM 5769 C C . ILE A 1 706 ? 53.924 -19.009 -53.560 1.00 86.06 706 ILE A C 1
ATOM 5771 O O . ILE A 1 706 ? 53.250 -19.976 -53.196 1.00 86.06 706 ILE A O 1
ATOM 5775 N N . ASN A 1 707 ? 54.708 -19.077 -54.643 1.00 84.19 707 ASN A N 1
ATOM 5776 C CA . ASN A 1 707 ? 54.869 -20.305 -55.427 1.00 84.19 707 ASN A CA 1
ATOM 5777 C C . ASN A 1 707 ? 55.847 -21.287 -54.760 1.00 84.19 707 ASN A C 1
ATOM 5779 O O . ASN A 1 707 ? 55.786 -22.492 -55.013 1.00 84.19 707 ASN A O 1
ATOM 5783 N N . THR A 1 708 ? 56.698 -20.807 -53.851 1.00 85.75 708 THR A N 1
ATOM 5784 C CA . THR A 1 708 ? 57.627 -21.630 -53.065 1.00 85.75 708 THR A CA 1
ATOM 5785 C C . THR A 1 708 ? 57.046 -21.992 -51.699 1.00 85.75 708 THR A C 1
ATOM 5787 O O . THR A 1 708 ? 56.274 -21.234 -51.121 1.00 85.75 708 THR A O 1
ATOM 5790 N N . GLU A 1 709 ? 57.434 -23.147 -51.157 1.00 82.75 709 GLU A N 1
ATOM 5791 C CA . GLU A 1 709 ? 57.050 -23.571 -49.801 1.00 82.75 709 GLU A CA 1
ATOM 5792 C C . GLU A 1 709 ? 57.525 -22.564 -48.745 1.00 82.75 709 GLU A C 1
ATOM 5794 O O . GLU A 1 709 ? 56.714 -22.008 -48.013 1.00 82.75 709 GLU A O 1
ATOM 5799 N N . ALA A 1 710 ? 58.813 -22.205 -48.782 1.00 84.44 710 ALA A N 1
ATOM 5800 C CA . ALA A 1 710 ? 59.395 -21.230 -47.861 1.00 84.44 710 ALA A CA 1
ATOM 5801 C C . ALA A 1 710 ? 58.692 -19.859 -47.899 1.00 84.44 710 ALA A C 1
ATOM 5803 O O . ALA A 1 710 ? 58.530 -19.227 -46.857 1.00 84.44 710 ALA A O 1
ATOM 5804 N N . GLY A 1 711 ? 58.261 -19.392 -49.077 1.00 86.19 711 GLY A N 1
ATOM 5805 C CA . GLY A 1 711 ? 57.539 -18.125 -49.201 1.00 86.19 711 GLY A CA 1
ATOM 5806 C C . GLY A 1 711 ? 56.114 -18.179 -48.644 1.00 86.19 711 GLY A C 1
ATOM 5807 O O . GLY A 1 711 ? 55.663 -17.197 -48.057 1.00 86.19 711 GLY A O 1
ATOM 5808 N N . ARG A 1 712 ? 55.416 -19.320 -48.755 1.00 90.00 712 ARG A N 1
ATOM 5809 C CA . ARG A 1 712 ? 54.082 -19.504 -48.151 1.00 90.00 712 ARG A CA 1
ATOM 5810 C C . ARG A 1 712 ? 54.144 -19.533 -46.629 1.00 90.00 712 ARG A C 1
ATOM 5812 O O . ARG A 1 712 ? 53.355 -18.844 -45.986 1.00 90.00 712 ARG A O 1
ATOM 5819 N N . ASP A 1 713 ? 55.108 -20.256 -46.069 1.00 86.75 713 ASP A N 1
ATOM 5820 C CA . ASP A 1 713 ? 55.302 -20.365 -44.621 1.00 86.75 713 ASP A CA 1
ATOM 5821 C C . ASP A 1 713 ? 55.625 -19.003 -43.998 1.00 86.75 713 ASP A C 1
ATOM 5823 O O . ASP A 1 713 ? 55.040 -18.607 -42.988 1.00 86.75 713 ASP A O 1
ATOM 5827 N N . GLN A 1 714 ? 56.523 -18.246 -44.636 1.00 88.81 714 GLN A N 1
ATOM 5828 C CA . GLN A 1 714 ? 56.897 -16.904 -44.192 1.00 88.81 714 GLN A CA 1
ATOM 5829 C C . GLN A 1 714 ? 55.729 -15.914 -44.287 1.00 88.81 714 GLN A C 1
ATOM 5831 O O . GLN A 1 714 ? 55.555 -15.101 -43.382 1.00 88.81 714 GLN A O 1
ATOM 5836 N N . LEU A 1 715 ? 54.898 -16.001 -45.332 1.00 90.25 715 LEU A N 1
ATOM 5837 C CA . LEU A 1 715 ? 53.719 -15.145 -45.480 1.00 90.25 715 LEU A CA 1
ATOM 5838 C C . LEU A 1 715 ? 52.627 -15.475 -44.447 1.00 90.25 715 LEU A C 1
ATOM 5840 O O . LEU A 1 715 ? 52.016 -14.563 -43.888 1.00 90.25 715 LEU A O 1
ATOM 5844 N N . ALA A 1 716 ? 52.399 -16.759 -44.156 1.00 89.06 716 ALA A N 1
ATOM 5845 C CA . ALA A 1 716 ? 51.478 -17.188 -43.103 1.00 89.06 716 ALA A CA 1
ATOM 5846 C C . ALA A 1 716 ? 51.968 -16.756 -41.706 1.00 89.06 716 ALA A C 1
ATOM 5848 O O . ALA A 1 716 ? 51.174 -16.286 -40.888 1.00 89.06 716 ALA A O 1
ATOM 5849 N N . ALA A 1 717 ? 53.277 -16.854 -41.444 1.00 88.31 717 ALA A N 1
ATOM 5850 C CA . ALA A 1 717 ? 53.890 -16.358 -40.213 1.00 88.31 717 ALA A CA 1
ATOM 5851 C C . ALA A 1 717 ? 53.762 -14.831 -40.086 1.00 88.31 717 ALA A C 1
ATOM 5853 O O . ALA A 1 717 ? 53.330 -14.345 -39.041 1.00 88.31 717 ALA A O 1
ATOM 5854 N N . TRP A 1 718 ? 54.040 -14.089 -41.164 1.00 92.56 718 TRP A N 1
ATOM 5855 C CA . TRP A 1 718 ? 53.853 -12.638 -41.209 1.00 92.56 718 TRP A CA 1
ATOM 5856 C C . TRP A 1 718 ? 52.402 -12.244 -40.914 1.00 92.56 718 TRP A C 1
ATOM 5858 O O . TRP A 1 718 ? 52.175 -11.354 -40.099 1.00 92.56 718 TRP A O 1
ATOM 5868 N N . TRP A 1 719 ? 51.415 -12.928 -41.506 1.00 91.75 719 TRP A N 1
ATOM 5869 C CA . TRP A 1 719 ? 50.002 -12.657 -41.227 1.00 91.75 719 TRP A CA 1
ATOM 5870 C C . TRP A 1 719 ? 49.662 -12.860 -39.748 1.00 91.75 719 TRP A C 1
ATOM 5872 O O . TRP A 1 719 ? 49.014 -12.014 -39.134 1.00 91.75 719 TRP A O 1
ATOM 5882 N N . ASN A 1 720 ? 50.116 -13.964 -39.153 1.00 89.00 720 ASN A N 1
ATOM 5883 C CA . ASN A 1 720 ? 49.818 -14.264 -37.754 1.00 89.00 720 ASN A CA 1
ATOM 5884 C C . ASN A 1 720 ? 50.469 -13.279 -36.772 1.00 89.00 720 ASN A C 1
ATOM 5886 O O . ASN A 1 720 ? 49.898 -13.051 -35.702 1.00 89.00 720 ASN A O 1
ATOM 5890 N N . GLU A 1 721 ? 51.626 -12.715 -37.130 1.00 87.94 721 GLU A N 1
ATOM 5891 C CA . GLU A 1 721 ? 52.395 -11.775 -36.307 1.00 87.94 721 GLU A CA 1
ATOM 5892 C C . GLU A 1 721 ? 51.961 -10.310 -36.500 1.00 87.94 721 GLU A C 1
ATOM 5894 O O . GLU A 1 721 ? 51.826 -9.580 -35.521 1.00 87.94 721 GLU A O 1
ATOM 5899 N N . TRP A 1 722 ? 51.694 -9.883 -37.738 1.00 86.88 722 TRP A N 1
ATOM 5900 C CA . TRP A 1 722 ? 51.471 -8.471 -38.094 1.00 86.88 722 TRP A CA 1
ATOM 5901 C C . TRP A 1 722 ? 50.085 -8.175 -38.680 1.00 86.88 722 TRP A C 1
ATOM 5903 O O . TRP A 1 722 ? 49.655 -7.021 -38.689 1.00 86.88 722 TRP A O 1
ATOM 5913 N N . GLY A 1 723 ? 49.348 -9.194 -39.134 1.00 83.19 723 GLY A N 1
ATOM 5914 C CA . GLY A 1 723 ? 48.067 -9.030 -39.831 1.00 83.19 723 GLY A CA 1
ATOM 5915 C C . GLY A 1 723 ? 46.990 -8.335 -38.997 1.00 83.19 723 GLY A C 1
ATOM 5916 O O . GLY A 1 723 ? 46.235 -7.533 -39.533 1.00 83.19 723 GLY A O 1
ATOM 5917 N N . GLU A 1 724 ? 46.960 -8.557 -37.681 1.00 80.19 724 GLU A N 1
ATOM 5918 C CA . GLU A 1 724 ? 46.018 -7.892 -36.765 1.00 80.19 724 GLU A CA 1
ATOM 5919 C C . GLU A 1 724 ? 46.272 -6.383 -36.645 1.00 80.19 724 GLU A C 1
ATOM 5921 O O . GLU A 1 724 ? 45.327 -5.595 -36.614 1.00 80.19 724 GLU A O 1
ATOM 5926 N N . ALA A 1 725 ? 47.542 -5.972 -36.623 1.00 80.50 725 ALA A N 1
ATOM 5927 C CA . ALA A 1 725 ? 47.913 -4.564 -36.533 1.00 80.50 725 ALA A CA 1
ATOM 5928 C C . ALA A 1 725 ? 47.630 -3.815 -37.845 1.00 80.50 725 ALA A C 1
ATOM 5930 O O . ALA A 1 725 ? 47.218 -2.655 -37.820 1.00 80.50 725 ALA A O 1
ATOM 5931 N N . GLU A 1 726 ? 47.841 -4.473 -38.987 1.00 81.81 726 GLU A N 1
ATOM 5932 C CA . GLU A 1 726 ? 47.670 -3.861 -40.308 1.00 81.81 726 GLU A CA 1
ATOM 5933 C C . GLU A 1 726 ? 46.234 -3.972 -40.854 1.00 81.81 726 GLU A C 1
ATOM 5935 O O . GLU A 1 726 ? 45.799 -3.104 -41.612 1.00 81.81 726 G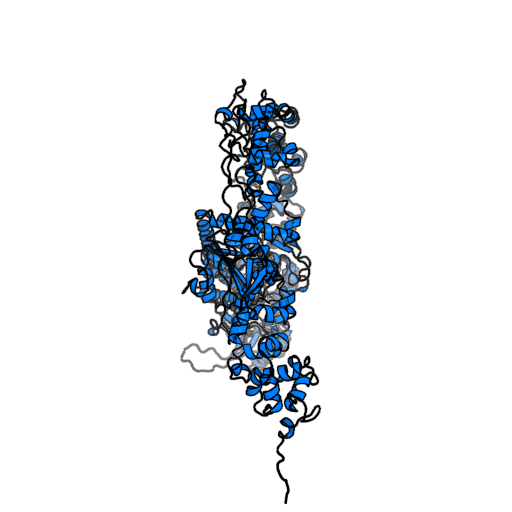LU A O 1
ATOM 5940 N N . TYR A 1 727 ? 45.467 -4.985 -40.435 1.00 83.38 727 TYR A N 1
ATOM 5941 C CA . TYR A 1 727 ? 44.084 -5.226 -40.859 1.00 83.38 727 TYR A CA 1
ATOM 5942 C C . TYR A 1 727 ? 43.162 -5.503 -39.654 1.00 83.38 727 TYR A C 1
ATOM 5944 O O . TYR A 1 727 ? 42.690 -6.631 -39.487 1.00 83.38 727 TYR A O 1
ATOM 5952 N N . PRO A 1 728 ? 42.819 -4.483 -38.837 1.00 75.31 728 PRO A N 1
ATOM 5953 C CA . PRO A 1 728 ? 42.053 -4.670 -37.597 1.00 75.31 728 PRO A CA 1
ATOM 5954 C C . PRO A 1 728 ? 40.694 -5.361 -37.778 1.00 75.31 728 PRO A C 1
ATOM 5956 O O . PRO A 1 728 ? 40.298 -6.164 -36.937 1.00 75.31 728 PRO A O 1
ATOM 5959 N N . LEU A 1 729 ? 40.000 -5.114 -38.901 1.00 75.06 729 LEU A N 1
ATOM 5960 C CA . LEU A 1 729 ? 38.728 -5.779 -39.233 1.00 75.06 729 LEU A CA 1
ATOM 5961 C C . LEU A 1 729 ? 38.852 -7.306 -39.366 1.00 75.06 729 LEU A C 1
ATOM 5963 O O . LEU A 1 729 ? 37.850 -8.005 -39.258 1.00 75.06 729 LEU A O 1
ATOM 5967 N N . LEU A 1 730 ? 40.063 -7.809 -39.623 1.00 81.69 730 LEU A N 1
ATOM 5968 C CA . LEU A 1 730 ? 40.375 -9.221 -39.838 1.00 81.69 730 LEU A CA 1
ATOM 5969 C C . LEU A 1 730 ? 41.254 -9.809 -38.724 1.00 81.69 730 LEU A C 1
ATOM 5971 O O . LEU A 1 730 ? 41.713 -10.940 -38.850 1.00 81.69 730 LEU A O 1
ATOM 5975 N N . GLY A 1 731 ? 41.493 -9.075 -37.632 1.00 71.88 731 GLY A N 1
ATOM 5976 C CA . GLY A 1 731 ? 42.475 -9.449 -36.606 1.00 71.88 731 GLY A CA 1
ATOM 5977 C C . GLY A 1 731 ? 42.222 -10.791 -35.910 1.00 71.88 731 GLY A C 1
ATOM 5978 O O . GLY A 1 731 ? 43.157 -11.421 -35.421 1.00 71.88 731 GLY A O 1
ATOM 5979 N N . SER A 1 732 ? 40.975 -11.270 -35.927 1.00 76.12 732 SER A N 1
ATOM 5980 C CA . SER A 1 732 ? 40.588 -12.580 -35.390 1.00 76.12 732 SER A CA 1
ATOM 5981 C C . SER A 1 732 ? 40.917 -13.766 -36.307 1.00 76.12 732 SER A C 1
ATOM 5983 O O . SER A 1 732 ? 40.801 -14.910 -35.868 1.00 76.12 732 SER A O 1
ATOM 5985 N N . LEU A 1 733 ? 41.330 -13.534 -37.559 1.00 83.56 733 LEU A N 1
ATOM 5986 C CA . LEU A 1 733 ? 41.761 -14.584 -38.485 1.00 83.56 733 LEU A CA 1
ATOM 5987 C C . LEU A 1 733 ? 43.221 -14.964 -38.240 1.00 83.56 733 LEU A C 1
ATOM 5989 O O . LEU A 1 733 ? 44.122 -14.136 -38.377 1.00 83.56 733 LEU A O 1
ATOM 5993 N N . LYS A 1 734 ? 43.472 -16.246 -37.988 1.00 86.19 734 LYS A N 1
ATOM 5994 C CA . LYS A 1 734 ? 44.813 -16.841 -37.982 1.00 86.19 734 LYS A CA 1
ATOM 5995 C C . LYS A 1 734 ? 44.927 -17.889 -39.082 1.00 86.19 734 LYS A C 1
ATOM 5997 O O . LYS A 1 734 ? 43.944 -18.530 -39.450 1.00 86.19 734 LYS A O 1
ATOM 6002 N N . VAL A 1 735 ? 46.135 -18.060 -39.607 1.00 87.50 735 VAL A N 1
ATOM 6003 C CA . VAL A 1 735 ? 46.436 -18.987 -40.704 1.00 87.50 735 VAL A CA 1
ATOM 6004 C C . VAL A 1 735 ? 47.312 -20.113 -40.176 1.00 87.50 735 VAL A C 1
ATOM 6006 O O . VAL A 1 735 ? 48.380 -19.857 -39.622 1.00 87.50 735 VAL A O 1
ATOM 6009 N N . ARG A 1 736 ? 46.868 -21.365 -40.304 1.00 84.88 736 ARG A N 1
ATOM 6010 C CA . ARG A 1 736 ? 47.596 -22.532 -39.775 1.00 84.88 736 ARG A CA 1
ATOM 6011 C C . ARG A 1 736 ? 47.737 -23.620 -40.822 1.00 84.88 736 ARG A C 1
ATOM 6013 O O . ARG A 1 736 ? 46.807 -23.854 -41.585 1.00 84.88 736 ARG A O 1
ATOM 6020 N N . TRP A 1 737 ? 48.892 -24.280 -40.818 1.00 83.19 737 TRP A N 1
ATOM 6021 C CA . TRP A 1 737 ? 49.109 -25.500 -41.585 1.00 83.19 737 TRP A CA 1
ATOM 6022 C C . TRP A 1 737 ? 48.309 -26.647 -40.966 1.00 83.19 737 TRP A C 1
ATOM 6024 O O . TRP A 1 737 ? 48.348 -26.832 -39.746 1.00 83.19 737 TRP A O 1
ATOM 6034 N N . VAL A 1 738 ? 47.588 -27.397 -41.795 1.00 77.25 738 VAL A N 1
ATOM 6035 C CA . VAL A 1 738 ? 46.856 -28.596 -41.381 1.00 77.25 738 VAL A CA 1
ATOM 6036 C C . VAL A 1 738 ? 47.429 -29.789 -42.144 1.00 77.25 738 VAL A C 1
ATOM 6038 O O . VAL A 1 738 ? 47.275 -29.892 -43.360 1.00 77.25 738 VAL A O 1
ATOM 6041 N N . ASP A 1 739 ? 48.120 -30.677 -41.422 1.00 72.44 739 ASP A N 1
ATOM 6042 C CA . ASP A 1 739 ? 48.625 -31.942 -41.961 1.00 72.44 739 ASP A CA 1
ATOM 6043 C C . ASP A 1 739 ? 47.478 -32.926 -42.211 1.00 72.44 739 ASP A C 1
ATOM 6045 O O . ASP A 1 739 ? 46.538 -33.027 -41.417 1.00 72.44 739 ASP A O 1
ATOM 6049 N N . SER A 1 740 ? 47.606 -33.744 -43.256 1.00 63.12 740 SER A N 1
ATOM 6050 C CA . SER A 1 740 ? 46.728 -34.895 -43.464 1.00 63.12 740 SER A CA 1
ATOM 6051 C C . SER A 1 740 ? 47.009 -35.961 -42.391 1.00 63.12 740 SER A C 1
ATOM 6053 O O . SER A 1 740 ? 47.866 -36.829 -42.577 1.00 63.12 740 SER A O 1
ATOM 6055 N N . THR A 1 741 ? 46.343 -35.894 -41.240 1.00 47.41 741 THR A N 1
ATOM 6056 C CA . THR A 1 741 ? 46.475 -36.894 -40.164 1.00 47.41 741 THR A CA 1
ATOM 6057 C C . THR A 1 741 ? 45.249 -37.823 -40.121 1.00 47.41 741 THR A C 1
ATOM 6059 O O . THR A 1 741 ? 44.119 -37.358 -40.213 1.00 47.41 741 THR A O 1
ATOM 6062 N N . GLY A 1 742 ? 45.498 -39.146 -40.059 1.00 42.50 742 GLY A N 1
ATOM 6063 C CA . GLY A 1 742 ? 44.506 -40.247 -40.047 1.00 42.50 742 GLY A CA 1
ATOM 6064 C C . GLY A 1 742 ? 43.675 -40.319 -38.755 1.00 42.50 742 GLY A C 1
ATOM 6065 O O . GLY A 1 742 ? 44.050 -39.714 -37.756 1.00 42.50 742 GLY A O 1
ATOM 6066 N N . ASP A 1 743 ? 42.516 -40.988 -38.696 1.00 43.94 743 ASP A N 1
ATOM 6067 C CA . ASP A 1 743 ? 42.344 -42.450 -38.807 1.00 43.94 743 ASP A CA 1
ATOM 6068 C C . ASP A 1 743 ? 40.852 -42.820 -39.073 1.00 43.94 743 ASP A C 1
ATOM 6070 O O . ASP A 1 743 ? 40.209 -43.496 -38.268 1.00 43.94 743 ASP A O 1
ATOM 6074 N N . SER A 1 744 ? 40.243 -42.322 -40.160 1.00 41.94 744 SER A N 1
ATOM 6075 C CA . SER A 1 744 ? 38.854 -42.663 -40.532 1.00 41.94 744 SER A CA 1
ATOM 6076 C C . SER A 1 744 ? 38.704 -43.040 -42.007 1.00 41.94 744 SER A C 1
ATOM 6078 O O . SER A 1 744 ? 39.220 -42.368 -42.895 1.00 41.94 744 SER A O 1
ATOM 6080 N N . ASP A 1 745 ? 37.978 -44.132 -42.226 1.00 45.62 745 ASP A N 1
ATOM 6081 C CA . ASP A 1 745 ? 37.870 -44.944 -43.445 1.00 45.62 745 ASP A CA 1
ATOM 6082 C C . ASP A 1 745 ? 36.895 -44.370 -44.508 1.00 45.62 745 ASP A C 1
ATOM 6084 O O . ASP A 1 745 ? 36.168 -45.130 -45.141 1.00 45.62 745 ASP A O 1
ATOM 6088 N N . ASP A 1 746 ? 36.863 -43.045 -44.716 1.00 40.69 746 ASP A N 1
ATOM 6089 C CA . ASP A 1 746 ? 35.962 -42.396 -45.692 1.00 40.69 746 ASP A CA 1
ATOM 6090 C C . ASP A 1 746 ? 36.704 -41.636 -46.814 1.00 40.69 746 ASP A C 1
ATOM 6092 O O . ASP A 1 746 ? 37.778 -41.059 -46.632 1.00 40.69 746 ASP A O 1
ATOM 6096 N N . ASP A 1 747 ? 36.100 -41.669 -48.005 1.00 44.28 747 ASP A N 1
ATOM 6097 C CA . ASP A 1 747 ? 36.647 -41.350 -49.338 1.00 44.28 747 ASP A CA 1
ATOM 6098 C C . ASP A 1 747 ? 36.809 -39.836 -49.646 1.00 44.28 747 ASP A C 1
ATOM 6100 O O . ASP A 1 747 ? 36.970 -39.445 -50.802 1.00 44.28 747 ASP A O 1
ATOM 6104 N N . GLU A 1 748 ? 36.812 -38.960 -48.635 1.00 48.12 748 GLU A N 1
ATOM 6105 C CA . GLU A 1 748 ? 37.021 -37.507 -48.782 1.00 48.12 748 GLU A CA 1
ATOM 6106 C C . GLU A 1 748 ? 38.253 -37.050 -47.983 1.00 48.12 748 GLU A C 1
ATOM 6108 O O . GLU A 1 748 ? 38.174 -36.571 -46.853 1.00 48.12 748 GLU A O 1
ATOM 6113 N N . ARG A 1 749 ? 39.443 -37.225 -48.571 1.00 56.16 749 ARG A N 1
ATOM 6114 C CA . ARG A 1 749 ? 40.706 -36.709 -48.015 1.00 56.16 749 ARG A CA 1
ATOM 6115 C C . ARG A 1 749 ? 40.892 -35.245 -48.417 1.00 56.16 749 ARG A C 1
ATOM 6117 O O . ARG A 1 749 ? 41.154 -34.976 -49.588 1.00 56.16 749 ARG A O 1
ATOM 6124 N N . GLU A 1 750 ? 40.832 -34.310 -47.469 1.00 57.03 750 GLU A N 1
ATOM 6125 C CA . GLU A 1 750 ? 41.255 -32.925 -47.728 1.00 57.03 750 GLU A CA 1
ATOM 6126 C C . GLU A 1 750 ? 42.786 -32.849 -47.942 1.00 57.03 750 GLU A C 1
ATOM 6128 O O . GLU A 1 750 ? 43.552 -33.464 -47.190 1.00 57.03 750 GLU A O 1
ATOM 6133 N N . PRO A 1 751 ? 43.271 -32.128 -48.972 1.00 61.69 751 PRO A N 1
ATOM 6134 C CA . PRO A 1 751 ? 44.700 -31.965 -49.225 1.00 61.69 751 PRO A CA 1
ATOM 6135 C C . PRO A 1 751 ? 45.356 -31.062 -48.169 1.00 61.69 751 PRO A C 1
ATOM 6137 O O . PRO A 1 751 ? 44.805 -30.028 -47.802 1.00 61.69 751 PRO A O 1
ATOM 6140 N N . ALA A 1 752 ? 46.565 -31.424 -47.720 1.00 74.44 752 ALA A N 1
ATOM 6141 C CA . ALA A 1 752 ? 47.330 -30.630 -46.755 1.00 74.44 752 ALA A CA 1
ATOM 6142 C C . ALA A 1 752 ? 47.587 -29.205 -47.284 1.00 74.44 752 ALA A C 1
ATOM 6144 O O . ALA A 1 752 ? 48.211 -29.034 -48.336 1.00 74.44 752 ALA A O 1
ATOM 6145 N N . ARG A 1 753 ? 47.094 -28.190 -46.562 1.00 83.75 753 ARG A N 1
ATOM 6146 C CA . ARG A 1 753 ? 47.201 -26.765 -46.917 1.00 83.75 753 ARG A CA 1
ATOM 6147 C C . ARG A 1 753 ? 47.102 -25.864 -45.682 1.00 83.75 753 ARG A C 1
ATOM 6149 O O . ARG A 1 753 ? 46.808 -26.315 -44.574 1.00 83.75 753 ARG A O 1
ATOM 6156 N N . TYR A 1 754 ? 47.329 -24.570 -45.876 1.00 85.00 754 TYR A N 1
ATOM 6157 C CA . TYR A 1 754 ? 47.052 -23.548 -44.873 1.00 85.00 754 TYR A CA 1
ATOM 6158 C C . TYR A 1 754 ? 45.563 -23.182 -44.865 1.00 85.00 754 TYR A C 1
ATOM 6160 O O . TYR A 1 754 ? 45.021 -22.837 -45.912 1.00 85.00 754 TYR A O 1
ATOM 6168 N N . HIS A 1 755 ? 44.932 -23.188 -43.688 1.00 81.88 755 HIS A N 1
ATOM 6169 C CA . HIS A 1 755 ? 43.535 -22.777 -43.494 1.00 81.88 755 HIS A CA 1
ATOM 6170 C C . HIS A 1 755 ? 43.423 -21.484 -42.693 1.00 81.88 755 HIS A C 1
ATOM 6172 O O . HIS A 1 755 ? 44.168 -21.261 -41.729 1.00 81.88 755 HIS A O 1
ATOM 6178 N N . ALA A 1 756 ? 42.434 -20.671 -43.055 1.00 82.88 756 ALA A N 1
ATOM 6179 C CA . ALA A 1 756 ? 41.957 -19.551 -42.262 1.00 82.88 756 ALA A CA 1
ATOM 6180 C C . ALA A 1 756 ? 41.051 -20.040 -41.118 1.00 82.88 756 ALA A C 1
ATOM 6182 O O . ALA A 1 756 ? 40.018 -20.664 -41.346 1.00 82.88 756 ALA A O 1
ATOM 6183 N N . ARG A 1 757 ? 41.395 -19.738 -39.864 1.00 79.62 757 ARG A N 1
ATOM 6184 C CA . ARG A 1 757 ? 40.548 -20.032 -38.696 1.00 79.62 757 ARG A CA 1
ATOM 6185 C C . ARG A 1 757 ? 40.320 -18.768 -37.883 1.00 79.62 757 ARG A C 1
ATOM 6187 O O . ARG A 1 757 ? 41.250 -18.002 -37.642 1.00 79.62 757 ARG A O 1
ATOM 6194 N N . VAL A 1 758 ? 39.085 -18.575 -37.431 1.00 73.50 758 VAL A N 1
ATOM 6195 C CA . VAL A 1 758 ? 38.757 -17.513 -36.476 1.00 73.50 758 VAL A CA 1
ATOM 6196 C C . VAL A 1 758 ? 39.147 -17.984 -35.075 1.00 73.50 758 VAL A C 1
ATOM 6198 O O . VAL A 1 758 ? 38.574 -18.947 -34.565 1.00 73.50 758 VAL A O 1
ATOM 6201 N N . GLU A 1 759 ? 40.107 -17.320 -34.433 1.00 63.69 759 GLU A N 1
ATOM 6202 C CA . GLU A 1 759 ? 40.366 -17.509 -33.003 1.00 63.69 759 GLU A CA 1
ATOM 6203 C C . GLU A 1 759 ? 39.358 -16.686 -32.190 1.00 63.69 759 GLU A C 1
ATOM 6205 O O . GLU A 1 759 ? 39.532 -15.493 -31.954 1.00 63.69 759 GLU A O 1
ATOM 6210 N N . GLY A 1 760 ? 38.272 -17.340 -31.774 1.00 54.94 760 GLY A N 1
ATOM 6211 C CA . GLY A 1 760 ? 37.329 -16.828 -30.781 1.00 54.94 760 GLY A CA 1
ATOM 6212 C C . GLY A 1 760 ? 37.458 -17.592 -29.463 1.00 54.94 760 GLY A C 1
ATOM 6213 O O . GLY A 1 760 ? 37.610 -18.812 -29.460 1.00 54.94 760 GLY A O 1
ATOM 6214 N N . VAL A 1 761 ? 37.362 -16.895 -28.328 1.00 47.09 761 VAL A N 1
ATOM 6215 C CA . VAL A 1 761 ? 37.219 -17.525 -27.003 1.00 47.09 761 VAL A CA 1
ATOM 6216 C C . VAL A 1 761 ? 35.907 -18.331 -27.005 1.00 47.09 761 VAL A C 1
ATOM 6218 O O . VAL A 1 761 ? 34.821 -17.756 -27.059 1.00 47.09 761 VAL A O 1
ATOM 6221 N N . GLY A 1 762 ? 36.008 -19.662 -27.062 1.00 57.69 762 GLY A N 1
ATOM 6222 C CA . GLY A 1 762 ? 34.913 -20.571 -27.416 1.00 57.69 762 GLY A CA 1
ATOM 6223 C C . GLY A 1 762 ? 33.813 -20.702 -26.359 1.00 57.69 762 GLY A C 1
ATOM 6224 O O . GLY A 1 762 ? 33.977 -21.432 -25.388 1.00 57.69 762 GLY A O 1
ATOM 6225 N N . TYR A 1 763 ? 32.661 -20.066 -26.597 1.00 69.81 763 TYR A N 1
ATOM 6226 C CA . TYR A 1 763 ? 31.426 -20.287 -25.832 1.00 69.81 763 TYR A CA 1
ATOM 6227 C C . TYR A 1 763 ? 30.318 -20.888 -26.717 1.00 69.81 763 TYR A C 1
ATOM 6229 O O . TYR A 1 763 ? 30.094 -20.450 -27.855 1.00 69.81 763 TYR A O 1
ATOM 6237 N N . GLU A 1 764 ? 29.598 -21.879 -26.185 1.00 81.75 764 GLU A N 1
ATOM 6238 C CA . GLU A 1 764 ? 28.495 -22.589 -26.854 1.00 81.75 764 GLU A CA 1
ATOM 6239 C C . GLU A 1 764 ? 27.198 -21.749 -26.904 1.00 81.75 764 GLU A C 1
ATOM 6241 O O . GLU A 1 764 ? 27.034 -20.755 -26.190 1.00 81.75 764 GLU A O 1
ATOM 6246 N N . HIS A 1 765 ? 26.229 -22.154 -27.730 1.00 83.69 765 HIS A N 1
ATOM 6247 C CA . HIS A 1 765 ? 24.882 -21.575 -27.696 1.00 83.69 765 HIS A CA 1
ATOM 6248 C C . HIS A 1 765 ? 24.147 -21.973 -26.402 1.00 83.69 765 HIS A C 1
ATOM 6250 O O . HIS A 1 765 ? 24.088 -23.152 -26.064 1.00 83.69 765 HIS A O 1
ATOM 6256 N N . GLY A 1 766 ? 23.584 -20.995 -25.691 1.00 90.69 766 GLY A N 1
ATOM 6257 C CA . GLY A 1 766 ? 22.865 -21.197 -24.430 1.00 90.69 766 GLY A CA 1
ATOM 6258 C C . GLY A 1 766 ? 22.934 -19.968 -23.521 1.00 90.69 766 GLY A C 1
ATOM 6259 O O . GLY A 1 766 ? 23.355 -18.892 -23.960 1.00 90.69 766 GLY A O 1
ATOM 6260 N N . VAL A 1 767 ? 22.568 -20.142 -22.249 1.00 96.06 767 VAL A N 1
ATOM 6261 C CA . VAL A 1 767 ? 22.537 -19.076 -21.234 1.00 96.06 767 VAL A CA 1
ATOM 6262 C C . VAL A 1 767 ? 23.273 -19.500 -19.958 1.00 96.06 767 VAL A C 1
ATOM 6264 O O . VAL A 1 767 ? 23.027 -20.568 -19.405 1.00 96.06 767 VAL A O 1
ATOM 6267 N N . ASN A 1 768 ? 24.155 -18.644 -19.446 1.00 96.56 768 ASN A N 1
ATOM 6268 C CA . ASN A 1 768 ? 24.672 -18.729 -18.083 1.00 96.56 768 ASN A CA 1
ATOM 6269 C C . ASN A 1 768 ? 23.785 -17.863 -17.180 1.00 96.56 768 ASN A C 1
ATOM 6271 O O . ASN A 1 768 ? 23.631 -16.676 -17.446 1.00 96.56 768 ASN A O 1
ATOM 6275 N N . VAL A 1 769 ? 23.214 -18.419 -16.117 1.00 97.12 769 VAL A N 1
ATOM 6276 C CA . VAL A 1 769 ? 22.431 -17.668 -15.126 1.00 97.12 769 VAL A CA 1
ATOM 6277 C C . VAL A 1 769 ? 23.306 -17.436 -13.895 1.00 97.12 769 VAL A C 1
ATOM 6279 O O . VAL A 1 769 ? 23.713 -18.385 -13.228 1.00 97.12 769 VAL A O 1
ATOM 6282 N N . ILE A 1 770 ? 23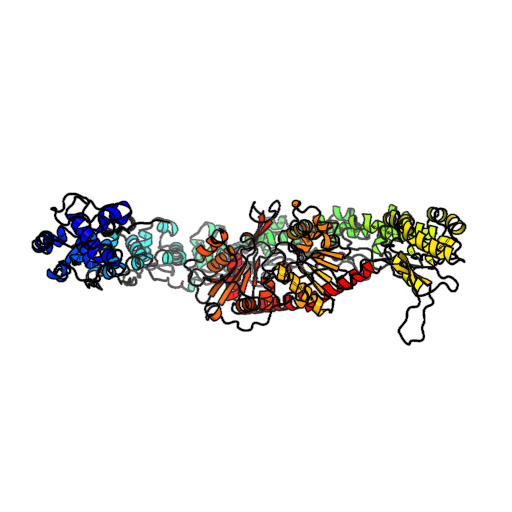.623 -16.176 -13.611 1.00 95.38 770 ILE A N 1
ATOM 6283 C CA . ILE A 1 770 ? 24.561 -15.748 -12.568 1.00 95.38 770 ILE A CA 1
ATOM 6284 C C . ILE A 1 770 ? 23.766 -15.186 -11.385 1.00 95.38 770 ILE A C 1
ATOM 6286 O O . ILE A 1 770 ? 22.971 -14.263 -11.559 1.00 95.38 770 ILE A O 1
ATOM 6290 N N . GLY A 1 771 ? 23.987 -15.713 -10.179 1.00 94.19 771 GLY A N 1
ATOM 6291 C CA . GLY A 1 771 ? 23.288 -15.259 -8.971 1.00 94.19 771 GLY A CA 1
ATOM 6292 C C . GLY A 1 771 ? 23.561 -16.137 -7.748 1.00 94.19 771 GLY A C 1
ATOM 6293 O O . GLY A 1 771 ? 24.660 -16.673 -7.597 1.00 94.19 771 GLY A O 1
ATOM 6294 N N . PHE A 1 772 ? 22.551 -16.310 -6.888 1.00 92.38 772 PHE A N 1
ATOM 6295 C CA . PHE A 1 772 ? 22.606 -17.174 -5.696 1.00 92.38 772 PHE A CA 1
ATOM 6296 C C . PHE A 1 772 ? 21.629 -18.367 -5.790 1.00 92.38 772 PHE A C 1
ATOM 6298 O O . PHE A 1 772 ? 20.723 -18.485 -4.962 1.00 92.38 772 PHE A O 1
ATOM 6305 N N . PRO A 1 773 ? 21.786 -19.271 -6.778 1.00 91.19 773 PRO A N 1
ATOM 6306 C CA . PRO A 1 773 ? 20.795 -20.302 -7.114 1.00 91.19 773 PRO A CA 1
ATOM 6307 C C . PRO A 1 773 ? 20.496 -21.315 -5.999 1.00 91.19 773 PRO A C 1
ATOM 6309 O O . PRO A 1 773 ? 19.435 -21.928 -6.013 1.00 91.19 773 PRO A O 1
ATOM 6312 N N . GLN A 1 774 ? 21.400 -21.485 -5.030 1.00 90.00 774 GLN A N 1
ATOM 6313 C CA . GLN A 1 774 ? 21.235 -22.400 -3.886 1.00 90.00 774 GLN A CA 1
ATOM 6314 C C . GLN A 1 774 ? 20.703 -21.701 -2.619 1.00 90.00 774 GLN A C 1
ATOM 6316 O O . GLN A 1 774 ? 20.569 -22.322 -1.562 1.00 90.00 774 GLN A O 1
ATOM 6321 N N . GLY A 1 775 ? 20.443 -20.392 -2.681 1.00 84.62 775 GLY A N 1
ATOM 6322 C CA . GLY A 1 775 ? 19.902 -19.631 -1.559 1.00 84.62 775 GLY A CA 1
ATOM 6323 C C . GLY A 1 775 ? 18.392 -19.841 -1.392 1.00 84.62 775 GLY A C 1
ATOM 6324 O O . GLY A 1 775 ? 17.647 -19.858 -2.374 1.00 84.62 775 GLY A O 1
ATOM 6325 N N . VAL A 1 776 ? 17.922 -19.924 -0.145 1.00 75.50 776 VAL A N 1
ATOM 6326 C CA . VAL A 1 776 ? 16.487 -20.006 0.203 1.00 75.50 776 VAL A CA 1
ATOM 6327 C C . VAL A 1 776 ? 15.941 -18.595 0.466 1.00 75.50 776 VAL A C 1
ATOM 6329 O O . VAL A 1 776 ? 15.735 -18.186 1.603 1.00 75.50 776 VAL A O 1
ATOM 6332 N N . LEU A 1 777 ? 15.805 -17.815 -0.608 1.00 77.12 777 LEU A N 1
ATOM 6333 C CA . LEU A 1 777 ? 15.290 -16.440 -0.644 1.00 77.12 777 LEU A CA 1
ATOM 6334 C C . LEU A 1 777 ? 14.781 -16.118 -2.058 1.00 77.12 777 LEU A C 1
ATOM 6336 O O . LEU A 1 777 ? 15.088 -16.852 -2.999 1.00 77.12 777 LEU A O 1
ATOM 6340 N N . GLY A 1 778 ? 14.099 -14.979 -2.223 1.00 79.62 778 GLY A N 1
ATOM 6341 C CA . GLY A 1 778 ? 13.563 -14.533 -3.519 1.00 79.62 778 GLY A CA 1
ATOM 6342 C C . GLY A 1 778 ? 14.592 -14.528 -4.657 1.00 79.62 778 GLY A C 1
ATOM 6343 O O . GLY A 1 778 ? 14.328 -15.098 -5.703 1.00 79.62 778 GLY A O 1
ATOM 6344 N N . LEU A 1 779 ? 15.806 -14.012 -4.426 1.00 83.44 779 LEU A N 1
ATOM 6345 C CA . LEU A 1 779 ? 16.862 -13.966 -5.455 1.00 83.44 779 LEU A CA 1
ATOM 6346 C C . LEU A 1 779 ? 17.308 -15.350 -5.946 1.00 83.44 779 LEU A C 1
ATOM 6348 O O . LEU A 1 779 ? 17.623 -15.530 -7.121 1.00 83.44 779 LEU A O 1
ATOM 6352 N N . GLY A 1 780 ? 17.359 -16.330 -5.040 1.00 86.88 780 GLY A N 1
ATOM 6353 C CA . GLY A 1 780 ? 17.663 -17.708 -5.419 1.00 86.88 780 GLY A CA 1
ATOM 6354 C C . GLY A 1 780 ? 16.535 -18.310 -6.250 1.00 86.88 780 GLY A C 1
ATOM 6355 O O . GLY A 1 780 ? 16.799 -19.000 -7.233 1.00 86.88 780 GLY A O 1
ATOM 6356 N N . GLU A 1 781 ? 15.289 -17.988 -5.901 1.00 87.94 781 GLU A N 1
ATOM 6357 C CA . GLU A 1 781 ? 14.110 -18.424 -6.649 1.00 87.94 781 GLU A CA 1
ATOM 6358 C C . GLU A 1 781 ? 14.067 -17.819 -8.053 1.00 87.94 781 GLU A C 1
ATOM 6360 O O . GLU A 1 781 ? 13.801 -18.538 -9.009 1.00 87.94 781 GLU A O 1
ATOM 6365 N N . ASP A 1 782 ? 14.410 -16.541 -8.209 1.00 89.62 782 ASP A N 1
ATOM 6366 C CA . ASP A 1 782 ? 14.456 -15.872 -9.513 1.00 89.62 782 ASP A CA 1
ATOM 6367 C C . ASP A 1 782 ? 15.447 -16.572 -10.464 1.00 89.62 782 ASP A C 1
ATOM 6369 O O . ASP A 1 782 ? 15.124 -16.845 -11.624 1.00 89.62 782 ASP A O 1
ATOM 6373 N N . ALA A 1 783 ? 16.630 -16.951 -9.963 1.00 92.88 783 ALA A N 1
ATOM 6374 C CA . ALA A 1 783 ? 17.621 -17.705 -10.732 1.00 92.88 783 ALA A CA 1
ATOM 6375 C C . ALA A 1 783 ? 17.140 -19.124 -11.092 1.00 92.88 783 ALA A C 1
ATOM 6377 O O . ALA A 1 783 ? 17.324 -19.571 -12.229 1.00 92.88 783 ALA A O 1
ATOM 6378 N N . ARG A 1 784 ? 16.499 -19.833 -10.151 1.00 92.81 784 ARG A N 1
ATOM 6379 C CA . ARG A 1 784 ? 15.940 -21.175 -10.394 1.00 92.81 784 ARG A CA 1
ATOM 6380 C C . ARG A 1 784 ? 14.784 -21.140 -11.391 1.00 92.81 784 ARG A C 1
ATOM 6382 O O . ARG A 1 784 ? 14.748 -21.971 -12.294 1.00 92.81 784 ARG A O 1
ATOM 6389 N N . MET A 1 785 ? 13.888 -20.161 -11.284 1.00 92.69 785 MET A N 1
ATOM 6390 C CA . MET A 1 785 ? 12.770 -19.978 -12.212 1.00 92.69 785 MET A CA 1
ATOM 6391 C C . MET A 1 785 ? 13.254 -19.614 -13.617 1.00 92.69 785 MET A C 1
ATOM 6393 O O . MET A 1 785 ? 12.752 -20.173 -14.589 1.00 92.69 785 MET A O 1
ATOM 6397 N N . ALA A 1 786 ? 14.280 -18.767 -13.751 1.00 93.62 786 ALA A N 1
ATOM 6398 C CA . ALA A 1 786 ? 14.899 -18.504 -15.051 1.00 93.62 786 ALA A CA 1
ATOM 6399 C C . ALA A 1 786 ? 15.485 -19.787 -15.671 1.00 93.62 786 ALA A C 1
ATOM 6401 O O . ALA A 1 786 ? 15.223 -20.089 -16.835 1.00 93.62 786 ALA A O 1
ATOM 6402 N N . ALA A 1 787 ? 16.216 -20.589 -14.888 1.00 93.94 787 ALA A N 1
ATOM 6403 C CA . ALA A 1 787 ? 16.728 -21.878 -15.356 1.00 93.94 787 ALA A CA 1
ATOM 6404 C C . ALA A 1 787 ? 15.599 -22.838 -15.765 1.00 93.94 787 ALA A C 1
ATOM 6406 O O . ALA A 1 787 ? 15.685 -23.469 -16.819 1.00 93.94 787 ALA A O 1
ATOM 6407 N N . ARG A 1 788 ? 14.517 -22.896 -14.982 1.00 93.06 788 ARG A N 1
ATOM 6408 C CA . ARG A 1 788 ? 13.331 -23.714 -15.261 1.00 93.06 788 ARG A CA 1
ATOM 6409 C C . ARG A 1 788 ? 12.662 -23.331 -16.586 1.00 93.06 788 ARG A C 1
ATOM 6411 O O . ARG A 1 788 ? 12.339 -24.214 -17.380 1.00 93.06 788 ARG A O 1
ATOM 6418 N N . VAL A 1 789 ? 12.520 -22.032 -16.848 1.00 94.38 789 VAL A N 1
ATOM 6419 C CA . VAL A 1 789 ? 12.016 -21.472 -18.115 1.00 94.38 789 VAL A CA 1
ATOM 6420 C C . VAL A 1 789 ? 12.885 -21.914 -19.297 1.00 94.38 789 VAL A C 1
ATOM 6422 O O . VAL A 1 789 ? 12.354 -22.393 -20.298 1.00 94.38 789 VAL A O 1
ATOM 6425 N N . PHE A 1 790 ? 14.215 -21.834 -19.178 1.00 93.69 790 PHE A N 1
ATOM 6426 C CA . PHE A 1 790 ? 15.131 -22.261 -20.245 1.00 93.69 790 PHE A CA 1
ATOM 6427 C C . PHE A 1 790 ? 15.121 -23.775 -20.483 1.00 93.69 790 PHE A C 1
ATOM 6429 O O . PHE A 1 790 ? 15.178 -24.217 -21.631 1.00 93.69 790 PHE A O 1
ATOM 6436 N N . GLN A 1 791 ? 14.993 -24.581 -19.427 1.00 90.31 791 GLN A N 1
ATOM 6437 C CA . GLN A 1 791 ? 14.846 -26.031 -19.559 1.00 90.31 791 GLN A CA 1
ATOM 6438 C C . GLN A 1 791 ? 13.573 -26.404 -20.330 1.00 90.31 791 GLN A C 1
ATOM 6440 O O . GLN A 1 791 ? 13.618 -27.304 -21.168 1.00 90.31 791 GLN A O 1
ATOM 6445 N N . LEU A 1 792 ? 12.460 -25.697 -20.099 1.00 89.88 792 LEU A N 1
ATOM 6446 C CA . LEU A 1 792 ? 11.202 -25.938 -20.811 1.00 89.88 792 LEU A CA 1
ATOM 6447 C C . LEU A 1 792 ? 11.335 -25.690 -22.324 1.00 89.88 792 LEU A C 1
ATOM 6449 O O . LEU A 1 792 ? 10.774 -26.436 -23.123 1.00 89.88 792 LEU A O 1
ATOM 6453 N N . THR A 1 793 ? 12.112 -24.683 -22.733 1.00 86.31 793 THR A N 1
ATOM 6454 C CA . THR A 1 793 ? 12.364 -24.367 -24.153 1.00 86.31 793 THR A CA 1
ATOM 6455 C C . THR A 1 793 ? 13.519 -25.155 -24.758 1.00 86.31 793 THR A C 1
ATOM 6457 O O . THR A 1 793 ? 13.901 -24.883 -25.893 1.00 86.31 793 THR A O 1
ATOM 6460 N N . SER A 1 794 ? 14.089 -26.120 -24.026 1.00 86.69 794 SER A N 1
ATOM 6461 C CA . SER A 1 794 ? 15.300 -26.852 -24.426 1.00 86.69 794 SER A CA 1
ATOM 6462 C C . SER A 1 794 ? 16.501 -25.942 -24.726 1.00 86.69 794 SER A C 1
ATOM 6464 O O . SER A 1 794 ? 17.400 -26.318 -25.478 1.00 86.69 794 SER A O 1
ATOM 6466 N N . THR A 1 795 ? 16.541 -24.747 -24.131 1.00 90.44 795 THR A N 1
ATOM 6467 C CA . THR A 1 795 ? 17.688 -23.842 -24.229 1.00 90.44 795 THR A CA 1
ATOM 6468 C C . THR A 1 795 ? 18.766 -24.321 -23.253 1.00 90.44 795 THR A C 1
ATOM 6470 O O . THR A 1 795 ? 18.493 -24.396 -22.052 1.00 90.44 795 THR A O 1
ATOM 6473 N N . PRO A 1 796 ? 19.994 -24.631 -23.713 1.00 93.19 796 PRO A N 1
ATOM 6474 C CA . PRO A 1 796 ? 21.070 -25.048 -22.820 1.00 93.19 796 PRO A CA 1
ATOM 6475 C C . PRO A 1 796 ? 21.345 -23.989 -21.745 1.00 93.19 796 PRO A C 1
ATOM 6477 O O . PRO A 1 796 ? 21.504 -22.809 -22.063 1.00 93.19 796 PRO A O 1
ATOM 6480 N N . VAL A 1 797 ? 21.398 -24.409 -20.478 1.00 96.19 797 VAL A N 1
ATOM 6481 C CA . VAL A 1 797 ? 21.558 -23.506 -19.331 1.00 96.19 797 VAL A CA 1
ATOM 6482 C C . VAL A 1 797 ? 22.594 -24.027 -18.337 1.00 96.19 797 VAL A C 1
ATOM 6484 O O . VAL A 1 797 ? 22.652 -25.223 -18.051 1.00 96.19 797 VAL A O 1
ATOM 6487 N N . ALA A 1 798 ? 23.408 -23.117 -17.803 1.00 96.31 798 ALA A N 1
ATOM 6488 C CA . ALA A 1 798 ? 24.302 -23.357 -16.672 1.00 96.31 798 ALA A CA 1
ATOM 6489 C C . ALA A 1 798 ? 24.047 -22.311 -15.582 1.00 96.31 798 ALA A C 1
ATOM 6491 O O . ALA A 1 798 ? 23.825 -21.141 -15.890 1.00 96.31 798 ALA A O 1
ATOM 6492 N N . LEU A 1 799 ? 24.094 -22.718 -14.314 1.00 96.56 799 LEU A N 1
ATOM 6493 C CA . LEU A 1 799 ? 23.987 -21.815 -13.167 1.00 96.56 799 LEU A CA 1
ATOM 6494 C C . LEU A 1 799 ? 25.380 -21.524 -12.605 1.00 96.56 799 LEU A C 1
ATOM 6496 O O . LEU A 1 799 ? 26.136 -22.446 -12.303 1.00 96.56 799 LEU A O 1
ATOM 6500 N N . ILE A 1 800 ? 25.703 -20.247 -12.431 1.00 94.00 800 ILE A N 1
ATOM 6501 C CA . ILE A 1 800 ? 26.980 -19.786 -11.888 1.00 94.00 800 ILE A CA 1
ATOM 6502 C C . ILE A 1 800 ? 26.708 -19.086 -10.560 1.00 94.00 800 ILE A C 1
ATOM 6504 O O . ILE A 1 800 ? 25.969 -18.099 -10.494 1.00 94.00 800 ILE A O 1
ATOM 6508 N N . ASN A 1 801 ? 27.311 -19.594 -9.487 1.00 91.38 801 ASN A N 1
ATOM 6509 C CA . ASN A 1 801 ? 27.289 -18.893 -8.209 1.00 91.38 801 ASN A CA 1
ATOM 6510 C C . ASN A 1 801 ? 28.125 -17.612 -8.329 1.00 91.38 801 ASN A C 1
ATOM 6512 O O . ASN A 1 801 ? 29.290 -17.668 -8.723 1.00 91.38 801 ASN A O 1
ATOM 6516 N N . ALA A 1 802 ? 27.553 -16.470 -7.950 1.00 90.19 802 ALA A N 1
ATOM 6517 C CA . ALA A 1 802 ? 28.315 -15.234 -7.843 1.00 90.19 802 ALA A CA 1
ATOM 6518 C C . ALA A 1 802 ? 29.496 -15.443 -6.864 1.00 90.19 802 ALA A C 1
ATOM 6520 O O . ALA A 1 802 ? 29.268 -15.931 -5.752 1.00 90.19 802 ALA A O 1
ATOM 6521 N N . PRO A 1 803 ? 30.746 -15.106 -7.240 1.00 84.12 803 PRO A N 1
ATOM 6522 C CA . PRO A 1 803 ? 31.951 -15.395 -6.455 1.00 84.12 803 PRO A CA 1
ATOM 6523 C C . PRO A 1 803 ? 32.136 -14.430 -5.270 1.00 84.12 803 PRO A C 1
ATOM 6525 O O . PRO A 1 803 ? 33.225 -13.923 -5.032 1.00 84.12 803 PRO A O 1
ATOM 6528 N N . MET A 1 804 ? 31.068 -14.175 -4.519 1.00 84.44 804 MET A N 1
ATOM 6529 C CA . MET A 1 804 ? 31.023 -13.241 -3.397 1.00 84.44 804 MET A CA 1
ATOM 6530 C C . MET A 1 804 ? 30.218 -13.831 -2.237 1.00 84.44 804 MET A C 1
ATOM 6532 O O . MET A 1 804 ? 29.396 -14.730 -2.430 1.00 84.44 804 MET A O 1
ATOM 6536 N N . SER A 1 805 ? 30.445 -13.335 -1.015 1.00 79.38 805 SER A N 1
ATOM 6537 C CA . SER A 1 805 ? 29.692 -13.790 0.162 1.00 79.38 805 SER A CA 1
ATOM 6538 C C . SER A 1 805 ? 28.195 -13.590 -0.059 1.00 79.38 805 SER A C 1
ATOM 6540 O O . SER A 1 805 ? 27.766 -12.511 -0.468 1.00 79.38 805 SER A O 1
ATOM 6542 N N . GLY A 1 806 ? 27.406 -14.619 0.217 1.00 77.19 806 GLY A N 1
ATOM 6543 C CA . GLY A 1 806 ? 25.979 -14.630 -0.061 1.00 77.19 806 GLY A CA 1
ATOM 6544 C C . GLY A 1 806 ? 25.194 -15.411 0.990 1.00 77.19 806 GLY A C 1
ATOM 6545 O O . GLY A 1 806 ? 25.753 -15.819 2.013 1.00 77.19 806 GLY A O 1
ATOM 6546 N N . PRO A 1 807 ? 23.893 -15.618 0.751 1.00 78.38 807 PRO A N 1
ATOM 6547 C CA . PRO A 1 807 ? 23.042 -16.411 1.626 1.00 78.38 807 PRO A CA 1
ATOM 6548 C C . PRO A 1 807 ? 23.547 -17.855 1.745 1.00 78.38 807 PRO A C 1
ATOM 6550 O O . PRO A 1 807 ? 24.244 -18.367 0.865 1.00 78.38 807 PRO A O 1
ATOM 6553 N N . ALA A 1 808 ? 23.177 -18.525 2.840 1.00 77.38 808 ALA A N 1
ATOM 6554 C CA . ALA A 1 808 ? 23.522 -19.927 3.046 1.00 77.38 808 ALA A CA 1
ATOM 6555 C C . ALA A 1 808 ? 22.985 -20.796 1.893 1.00 77.38 808 ALA A C 1
ATOM 6557 O O . ALA A 1 808 ? 21.824 -20.672 1.496 1.00 77.38 808 ALA A O 1
ATOM 6558 N N . LYS A 1 809 ? 23.842 -21.680 1.374 1.00 85.38 809 LYS A N 1
ATOM 6559 C CA . LYS A 1 809 ? 23.527 -22.621 0.293 1.00 85.38 809 LYS A CA 1
ATOM 6560 C C . LYS A 1 809 ? 22.794 -23.821 0.884 1.00 85.38 809 LYS A C 1
ATOM 6562 O O . LYS A 1 809 ? 23.436 -24.724 1.410 1.00 85.38 809 LYS A O 1
ATOM 6567 N N . LEU A 1 810 ? 21.468 -23.766 0.881 1.00 81.50 810 LEU A N 1
ATOM 6568 C CA . LEU A 1 810 ? 20.609 -24.764 1.527 1.00 81.50 810 LEU A CA 1
ATOM 6569 C C . LEU A 1 810 ? 19.709 -25.505 0.527 1.00 81.50 810 LEU A C 1
ATOM 6571 O O . LEU A 1 810 ? 19.213 -26.580 0.850 1.00 81.50 810 LEU A O 1
ATOM 6575 N N . ASP A 1 811 ? 19.496 -24.951 -0.670 1.00 82.38 811 ASP A N 1
ATOM 6576 C CA . ASP A 1 811 ? 18.725 -25.587 -1.738 1.00 82.38 811 ASP A CA 1
ATOM 6577 C C . ASP A 1 811 ? 19.665 -26.273 -2.739 1.00 82.38 811 ASP A C 1
ATOM 6579 O O . ASP A 1 811 ? 20.475 -25.615 -3.393 1.00 82.38 811 ASP A O 1
ATOM 6583 N N . HIS A 1 812 ? 19.539 -27.595 -2.852 1.00 87.62 812 HIS A N 1
ATOM 6584 C CA . HIS A 1 812 ? 20.369 -28.448 -3.708 1.00 87.62 812 HIS A CA 1
ATOM 6585 C C . HIS A 1 812 ? 19.643 -28.941 -4.974 1.00 87.62 812 HIS A C 1
ATOM 6587 O O . HIS A 1 812 ? 20.178 -29.761 -5.723 1.00 87.62 812 HIS A O 1
ATOM 6593 N N . SER A 1 813 ? 18.420 -28.464 -5.238 1.00 84.50 813 SER A N 1
ATOM 6594 C CA . SER A 1 813 ? 17.577 -28.933 -6.354 1.00 84.50 813 SER A CA 1
ATOM 6595 C C . SER A 1 813 ? 18.214 -28.722 -7.733 1.00 84.50 813 SER A C 1
ATOM 6597 O O . SER A 1 813 ? 17.965 -29.484 -8.670 1.00 84.50 813 SER A O 1
ATOM 6599 N N . VAL A 1 814 ? 19.083 -27.719 -7.852 1.00 90.75 814 VAL A N 1
ATOM 6600 C CA . VAL A 1 814 ? 19.711 -27.300 -9.110 1.00 90.75 814 VAL A CA 1
ATOM 6601 C C . VAL A 1 814 ? 21.205 -27.616 -9.200 1.00 90.75 814 VAL A C 1
ATOM 6603 O O . VAL A 1 814 ? 21.848 -27.196 -10.160 1.00 90.75 814 VAL A O 1
ATOM 6606 N N . ASP A 1 815 ? 21.765 -28.398 -8.270 1.00 92.19 815 ASP A N 1
ATOM 6607 C CA . ASP A 1 815 ? 23.208 -28.705 -8.218 1.00 92.19 815 ASP A CA 1
ATOM 6608 C C . ASP A 1 815 ? 23.743 -29.306 -9.531 1.00 92.19 815 ASP A C 1
ATOM 6610 O O . ASP A 1 815 ? 24.854 -29.003 -9.960 1.00 92.19 815 ASP A O 1
ATOM 6614 N N . HIS A 1 816 ? 22.918 -30.082 -10.240 1.00 92.75 816 HIS A N 1
ATOM 6615 C CA . HIS A 1 816 ? 23.252 -30.674 -11.539 1.00 92.75 816 HIS A CA 1
ATOM 6616 C C . HIS A 1 816 ? 23.511 -29.639 -12.659 1.00 92.75 816 HIS A C 1
ATOM 6618 O O . HIS A 1 816 ? 24.231 -29.932 -13.623 1.00 92.75 816 HIS A O 1
ATOM 6624 N N . LEU A 1 817 ? 22.974 -28.422 -12.531 1.00 94.00 817 LEU A N 1
ATOM 6625 C CA . LEU A 1 817 ? 23.166 -27.305 -13.465 1.00 94.00 817 LEU A CA 1
ATOM 6626 C C . LEU A 1 817 ? 24.315 -26.371 -13.059 1.00 94.00 817 LEU A C 1
ATOM 6628 O O . LEU A 1 817 ? 24.709 -25.524 -13.862 1.00 94.00 817 LEU A O 1
ATOM 6632 N N . ILE A 1 818 ? 24.844 -26.495 -11.837 1.00 94.12 818 ILE A N 1
ATOM 6633 C CA . ILE A 1 818 ? 25.868 -25.582 -11.316 1.00 94.12 818 ILE A CA 1
ATOM 6634 C C . ILE A 1 818 ? 27.211 -25.836 -12.003 1.00 94.12 818 ILE A C 1
ATOM 6636 O O . ILE A 1 818 ? 27.614 -26.987 -12.193 1.00 94.12 818 ILE A O 1
ATOM 6640 N N . ARG A 1 819 ? 27.908 -24.764 -12.383 1.00 90.12 819 ARG A N 1
ATOM 6641 C CA . ARG A 1 819 ? 29.261 -24.789 -12.955 1.00 90.12 819 ARG A CA 1
ATOM 6642 C C . ARG A 1 819 ? 30.123 -23.683 -12.344 1.00 90.12 819 ARG A C 1
ATOM 6644 O O . ARG A 1 819 ? 29.601 -22.666 -11.891 1.00 90.12 819 ARG A O 1
ATOM 6651 N N . ASP A 1 820 ? 31.438 -23.890 -12.369 1.00 81.50 820 ASP A N 1
ATOM 6652 C CA . ASP A 1 820 ? 32.418 -22.920 -11.860 1.00 81.50 820 ASP A CA 1
ATOM 6653 C C . ASP A 1 820 ? 32.842 -21.887 -12.922 1.00 81.50 820 ASP A C 1
ATOM 6655 O O . ASP A 1 820 ? 33.281 -20.790 -12.582 1.00 81.50 820 ASP A O 1
ATOM 6659 N N . GLU A 1 821 ? 32.678 -22.210 -14.210 1.00 81.56 821 GLU A N 1
ATOM 6660 C CA . GLU A 1 821 ? 33.081 -21.370 -15.344 1.00 81.56 821 GLU A CA 1
ATOM 6661 C C . GLU A 1 821 ? 31.924 -21.131 -16.323 1.00 81.56 821 GLU A C 1
ATOM 6663 O O . GLU A 1 821 ? 30.996 -21.938 -16.434 1.00 81.56 821 GLU A O 1
ATOM 6668 N N . LEU A 1 822 ? 31.988 -20.007 -17.047 1.00 86.50 822 LEU A N 1
ATOM 6669 C CA . LEU A 1 822 ? 31.033 -19.677 -18.103 1.00 86.50 822 LEU A CA 1
ATOM 6670 C C . LEU A 1 822 ? 31.159 -20.678 -19.253 1.00 86.50 822 LEU A C 1
ATOM 6672 O O . LEU A 1 822 ? 32.258 -20.966 -19.717 1.00 86.50 822 LEU A O 1
ATOM 6676 N N . LYS A 1 823 ? 30.023 -21.167 -19.746 1.00 87.88 823 LYS A N 1
ATOM 6677 C CA . LYS A 1 823 ? 29.965 -22.120 -20.861 1.00 87.88 823 LYS A CA 1
ATOM 6678 C C . LYS A 1 823 ? 29.334 -21.514 -22.115 1.00 87.88 823 LYS A C 1
ATOM 6680 O O . LYS A 1 823 ? 29.709 -21.863 -23.234 1.00 87.88 823 LYS A O 1
ATOM 6685 N N . TYR A 1 824 ? 28.381 -20.603 -21.932 1.00 92.62 824 TYR A N 1
ATOM 6686 C CA . TYR A 1 824 ? 27.506 -20.149 -23.008 1.00 92.62 824 TYR A CA 1
ATOM 6687 C C . TYR A 1 824 ? 27.698 -18.682 -23.414 1.00 92.62 824 TYR A C 1
ATOM 6689 O O . TYR A 1 824 ? 28.264 -17.881 -22.676 1.00 92.62 824 TYR A O 1
ATOM 6697 N N . ARG A 1 825 ? 27.209 -18.318 -24.606 1.00 88.00 825 ARG A N 1
ATOM 6698 C CA . ARG A 1 825 ? 27.364 -16.980 -25.215 1.00 88.00 825 ARG A CA 1
ATOM 6699 C C . ARG A 1 825 ? 26.547 -15.863 -24.557 1.00 88.00 825 ARG A C 1
ATOM 6701 O O . ARG A 1 825 ? 26.805 -14.695 -24.854 1.00 88.00 825 ARG A O 1
ATOM 6708 N N . ILE A 1 826 ? 25.558 -16.191 -23.728 1.00 94.44 826 ILE A N 1
ATOM 6709 C CA . ILE A 1 826 ? 24.657 -15.234 -23.065 1.00 94.44 826 ILE A CA 1
ATOM 6710 C C . ILE A 1 826 ? 24.789 -15.405 -21.553 1.00 94.44 826 ILE A C 1
ATOM 6712 O O . ILE A 1 826 ? 24.879 -16.530 -21.072 1.00 94.44 826 ILE A O 1
ATOM 6716 N N . SER A 1 827 ? 24.790 -14.306 -20.807 1.00 95.62 827 SER A N 1
ATOM 6717 C CA . SER A 1 827 ? 24.881 -14.278 -19.349 1.00 95.62 827 SER A CA 1
ATOM 6718 C C . SER A 1 827 ? 23.723 -13.463 -18.776 1.00 95.62 827 SER A C 1
ATOM 6720 O O . SER A 1 827 ? 23.695 -12.245 -18.926 1.00 95.62 827 SER A O 1
ATOM 6722 N N . LEU A 1 828 ? 22.769 -14.127 -18.127 1.00 96.56 828 LEU A N 1
ATOM 6723 C CA . LEU A 1 828 ? 21.663 -13.513 -17.394 1.00 96.56 828 LEU A CA 1
ATOM 6724 C C . LEU A 1 828 ? 22.069 -13.319 -15.930 1.00 96.56 828 LEU A C 1
ATOM 6726 O O . LEU A 1 828 ? 22.351 -14.290 -15.233 1.00 96.56 828 LEU A O 1
ATOM 6730 N N . ILE A 1 829 ? 22.102 -12.078 -15.458 1.00 95.31 829 ILE A N 1
ATOM 6731 C CA . ILE A 1 829 ? 22.564 -11.719 -14.115 1.00 95.31 829 ILE A CA 1
ATOM 6732 C C . ILE A 1 829 ? 21.347 -11.421 -13.234 1.00 95.31 829 ILE A C 1
ATOM 6734 O O . ILE A 1 829 ? 20.780 -10.331 -13.303 1.00 95.31 829 ILE A O 1
ATOM 6738 N N . CYS A 1 830 ? 20.971 -12.387 -12.395 1.00 94.31 830 CYS A N 1
ATOM 6739 C CA . CYS A 1 830 ? 19.846 -12.311 -11.457 1.00 94.31 830 CYS A CA 1
ATOM 6740 C C . CYS A 1 830 ? 20.323 -11.802 -10.087 1.00 94.31 830 CYS A C 1
ATOM 6742 O O . CYS A 1 830 ? 20.373 -12.547 -9.105 1.00 94.31 830 CYS A O 1
ATOM 6744 N N . LEU A 1 831 ? 20.735 -10.537 -10.034 1.00 91.06 831 LEU A N 1
ATOM 6745 C CA . LEU A 1 831 ? 21.223 -9.871 -8.825 1.00 91.06 831 LEU A CA 1
ATOM 6746 C C . LEU A 1 831 ? 20.632 -8.458 -8.732 1.00 91.06 831 LEU A C 1
ATOM 6748 O O . LEU A 1 831 ? 20.499 -7.800 -9.759 1.00 91.06 831 LEU A O 1
ATOM 6752 N N . PRO A 1 832 ? 20.319 -7.939 -7.533 1.00 88.56 832 PRO A N 1
ATOM 6753 C CA . PRO A 1 832 ? 19.980 -6.531 -7.369 1.00 88.56 832 PRO A CA 1
ATOM 6754 C C . PRO A 1 832 ? 21.108 -5.619 -7.864 1.00 88.56 832 PRO A C 1
ATOM 6756 O O . PRO A 1 832 ? 22.287 -5.963 -7.781 1.00 88.56 832 PRO A O 1
ATOM 6759 N N . ALA A 1 833 ? 20.764 -4.406 -8.284 1.00 82.38 833 ALA A N 1
ATOM 6760 C CA . ALA A 1 833 ? 21.734 -3.408 -8.731 1.00 82.38 833 ALA A CA 1
ATOM 6761 C C . ALA A 1 833 ? 22.923 -3.144 -7.769 1.00 82.38 833 ALA A C 1
ATOM 6763 O O . ALA A 1 833 ? 24.060 -3.109 -8.247 1.00 82.38 833 ALA A O 1
ATOM 6764 N N . PRO A 1 834 ? 22.735 -3.011 -6.435 1.00 82.75 834 PRO A N 1
ATOM 6765 C CA . PRO A 1 834 ? 23.866 -2.938 -5.503 1.00 82.75 834 PRO A CA 1
ATOM 6766 C C . PRO A 1 834 ? 24.794 -4.157 -5.566 1.00 82.75 834 PRO A C 1
ATOM 6768 O O . PRO A 1 834 ? 26.015 -4.018 -5.526 1.00 82.75 834 PRO A O 1
ATOM 6771 N N . GLU A 1 835 ? 24.225 -5.357 -5.694 1.00 86.75 835 GLU A N 1
ATOM 6772 C CA . GLU A 1 835 ? 24.992 -6.601 -5.776 1.00 86.75 835 GLU A CA 1
ATOM 6773 C C . GLU A 1 835 ? 25.721 -6.726 -7.121 1.00 86.75 835 GLU A C 1
ATOM 6775 O O . GLU A 1 835 ? 26.773 -7.350 -7.179 1.00 86.75 835 GLU A O 1
ATOM 6780 N N . MET A 1 836 ? 25.242 -6.081 -8.191 1.00 85.31 836 MET A N 1
ATOM 6781 C CA . MET A 1 836 ? 25.987 -5.967 -9.452 1.00 85.31 836 MET A CA 1
ATOM 6782 C C . MET A 1 836 ? 27.272 -5.141 -9.281 1.00 85.31 836 MET A C 1
ATOM 6784 O O . MET A 1 836 ? 28.337 -5.537 -9.759 1.00 85.31 836 MET A O 1
ATOM 6788 N N . VAL A 1 837 ? 27.207 -4.020 -8.550 1.00 82.62 837 VAL A N 1
ATOM 6789 C CA . VAL A 1 837 ? 28.409 -3.242 -8.190 1.00 82.62 837 VAL A CA 1
ATOM 6790 C C . VAL A 1 837 ? 29.359 -4.108 -7.373 1.00 82.62 837 VAL A C 1
ATOM 6792 O O . VAL A 1 837 ? 30.557 -4.156 -7.646 1.00 82.62 837 VAL A O 1
ATOM 6795 N N . ARG A 1 838 ? 28.820 -4.833 -6.393 1.00 84.19 838 ARG A N 1
ATOM 6796 C CA . ARG A 1 838 ? 29.596 -5.725 -5.538 1.00 84.19 838 ARG A CA 1
ATOM 6797 C C . ARG A 1 838 ? 30.256 -6.856 -6.323 1.00 84.19 838 ARG A C 1
ATOM 6799 O O . ARG A 1 838 ? 31.443 -7.095 -6.131 1.00 84.19 838 ARG A O 1
ATOM 6806 N N . LEU A 1 839 ? 29.550 -7.466 -7.272 1.00 83.12 839 LEU A N 1
ATOM 6807 C CA . LEU A 1 839 ? 30.088 -8.475 -8.184 1.00 83.12 839 LEU A CA 1
ATOM 6808 C C . LEU A 1 839 ? 31.314 -7.939 -8.940 1.00 83.12 839 LEU A C 1
ATOM 6810 O O . LEU A 1 839 ? 32.317 -8.641 -9.067 1.00 83.12 839 LEU A O 1
ATOM 6814 N N . ALA A 1 840 ? 31.271 -6.685 -9.396 1.00 74.31 840 ALA A N 1
ATOM 6815 C CA . ALA A 1 840 ? 32.400 -6.045 -10.071 1.00 74.31 840 ALA A CA 1
ATOM 6816 C C . ALA A 1 840 ? 33.622 -5.827 -9.162 1.00 74.31 840 ALA A C 1
ATOM 6818 O O . ALA A 1 840 ? 34.752 -5.827 -9.659 1.00 74.31 840 ALA A O 1
ATOM 6819 N N . LEU A 1 841 ? 33.405 -5.656 -7.856 1.00 74.81 841 LEU A N 1
ATOM 6820 C CA . LEU A 1 841 ? 34.441 -5.368 -6.860 1.00 74.81 841 LEU A CA 1
ATOM 6821 C C . LEU A 1 841 ? 34.997 -6.630 -6.174 1.00 74.81 841 LEU A C 1
ATOM 6823 O O . LEU A 1 841 ? 36.182 -6.682 -5.857 1.00 74.81 841 LEU A O 1
ATOM 6827 N N . GLU A 1 842 ? 34.173 -7.659 -5.974 1.00 75.75 842 GLU A N 1
ATOM 6828 C CA . GLU A 1 842 ? 34.475 -8.860 -5.181 1.00 75.75 842 GLU A CA 1
ATOM 6829 C C . GLU A 1 842 ? 34.726 -10.095 -6.065 1.00 75.75 842 GLU A C 1
ATOM 6831 O O . GLU A 1 842 ? 34.194 -11.172 -5.835 1.00 75.75 842 GLU A O 1
ATOM 6836 N N . GLY A 1 843 ? 35.545 -9.955 -7.111 1.00 58.97 843 GLY A N 1
ATOM 6837 C CA . GLY A 1 843 ? 36.045 -11.108 -7.877 1.00 58.97 843 GLY A CA 1
ATOM 6838 C C . GLY A 1 843 ? 35.166 -11.588 -9.040 1.00 58.97 843 GLY A C 1
ATOM 6839 O O . GLY A 1 843 ? 35.585 -12.471 -9.788 1.00 58.97 843 GLY A O 1
ATOM 6840 N N . GLY A 1 844 ? 34.011 -10.967 -9.287 1.00 75.25 844 GLY A N 1
ATOM 6841 C CA . GLY A 1 844 ? 33.160 -11.229 -10.457 1.00 75.25 844 GLY A CA 1
ATOM 6842 C C . GLY A 1 844 ? 33.609 -10.526 -11.741 1.00 75.25 844 GLY A C 1
ATOM 6843 O O . GLY A 1 844 ? 32.960 -10.662 -12.777 1.00 75.25 844 GLY A O 1
ATOM 6844 N N . ARG A 1 845 ? 34.741 -9.807 -11.717 1.00 71.94 845 ARG A N 1
ATOM 6845 C CA . ARG A 1 845 ? 35.260 -9.061 -12.872 1.00 71.94 845 ARG A CA 1
ATOM 6846 C C . ARG A 1 845 ? 35.457 -9.938 -14.111 1.00 71.94 845 ARG A C 1
ATOM 6848 O O . ARG A 1 845 ? 35.105 -9.522 -15.205 1.00 71.94 845 ARG A O 1
ATOM 6855 N N . LYS A 1 846 ? 35.916 -11.182 -13.930 1.00 70.31 846 LYS A N 1
ATOM 6856 C CA . LYS A 1 846 ? 36.036 -12.164 -15.022 1.00 70.31 846 LYS A CA 1
ATOM 6857 C C . LYS A 1 846 ? 34.695 -12.487 -15.691 1.00 70.31 846 LYS A C 1
ATOM 6859 O O . LYS A 1 846 ? 34.682 -12.755 -16.882 1.00 70.31 846 LYS A O 1
ATOM 6864 N N . LEU A 1 847 ? 33.585 -12.454 -14.948 1.00 80.81 847 LEU A N 1
ATOM 6865 C CA . LEU A 1 847 ? 32.241 -12.700 -15.483 1.00 80.81 847 LEU A CA 1
ATOM 6866 C C . LEU A 1 847 ? 31.720 -11.485 -16.262 1.00 80.81 847 LEU A C 1
ATOM 6868 O O . LEU A 1 847 ? 31.108 -11.638 -17.316 1.00 80.81 847 LEU A O 1
ATOM 6872 N N . ILE A 1 848 ? 32.001 -10.279 -15.761 1.00 79.62 848 ILE A N 1
ATOM 6873 C CA . ILE A 1 848 ? 31.587 -9.009 -16.379 1.00 79.62 848 ILE A CA 1
ATOM 6874 C C . ILE A 1 848 ? 32.403 -8.710 -17.641 1.00 79.62 848 ILE A C 1
ATOM 6876 O O . ILE A 1 848 ? 31.846 -8.272 -18.645 1.00 79.62 848 ILE A O 1
ATOM 6880 N N . ASP A 1 849 ? 33.705 -8.985 -17.620 1.00 75.62 849 ASP A N 1
ATOM 6881 C CA . ASP A 1 849 ? 34.603 -8.723 -18.747 1.00 75.62 849 ASP A CA 1
ATOM 6882 C C . ASP A 1 849 ? 34.588 -9.863 -19.785 1.00 75.62 849 ASP A C 1
ATOM 6884 O O . ASP A 1 849 ? 35.116 -9.701 -20.884 1.00 75.62 849 ASP A O 1
ATOM 6888 N N . ALA A 1 850 ? 33.957 -11.008 -19.486 1.00 74.00 850 ALA A N 1
ATOM 6889 C CA . ALA A 1 850 ? 33.834 -12.113 -20.436 1.00 74.00 850 ALA A CA 1
ATOM 6890 C C . ALA A 1 850 ? 33.126 -11.660 -21.729 1.00 74.00 850 ALA A C 1
ATOM 6892 O O . ALA A 1 850 ? 32.155 -10.902 -21.654 1.00 74.00 850 ALA A O 1
ATOM 6893 N N . PRO A 1 851 ? 33.523 -12.151 -22.917 1.00 78.75 851 PRO A N 1
ATOM 6894 C CA . PRO A 1 851 ? 32.922 -11.766 -24.198 1.00 78.75 851 PRO A CA 1
ATOM 6895 C C . PRO A 1 851 ? 31.568 -12.472 -24.445 1.00 78.75 851 PRO A C 1
ATOM 6897 O O . PRO A 1 851 ? 31.324 -13.064 -25.493 1.00 78.75 851 PRO A O 1
ATOM 6900 N N . THR A 1 852 ? 30.673 -12.423 -23.457 1.00 85.44 852 THR A N 1
ATOM 6901 C CA . THR A 1 852 ? 29.284 -12.908 -23.524 1.00 85.44 852 THR A CA 1
ATOM 6902 C C . THR A 1 852 ? 28.316 -11.730 -23.655 1.00 85.44 852 THR A C 1
ATOM 6904 O O . THR A 1 852 ? 28.671 -10.604 -23.315 1.00 85.44 852 THR A O 1
ATOM 6907 N N . HIS A 1 853 ? 27.099 -11.977 -24.151 1.00 90.88 853 HIS A N 1
ATOM 6908 C CA . HIS A 1 853 ? 26.018 -10.987 -24.100 1.00 90.88 853 HIS A CA 1
ATOM 6909 C C . HIS A 1 853 ? 25.457 -10.910 -22.679 1.00 90.88 853 HIS A C 1
ATOM 6911 O O . HIS A 1 853 ? 24.916 -11.912 -22.207 1.00 90.88 853 HIS A O 1
ATOM 6917 N N . LYS A 1 854 ? 25.582 -9.779 -21.990 1.00 93.25 854 LYS A N 1
ATOM 6918 C CA . LYS A 1 854 ? 25.146 -9.635 -20.596 1.00 93.25 854 LYS A CA 1
ATOM 6919 C C . LYS A 1 854 ? 23.758 -9.023 -20.515 1.00 93.25 854 LYS A C 1
ATOM 6921 O O . LYS A 1 854 ? 23.518 -7.941 -21.040 1.00 93.25 854 LYS A O 1
ATOM 6926 N N . ILE A 1 855 ? 22.881 -9.696 -19.785 1.00 96.31 855 ILE A N 1
ATOM 6927 C CA . ILE A 1 855 ? 21.514 -9.273 -19.511 1.00 96.31 855 ILE A CA 1
ATOM 6928 C C . ILE A 1 855 ? 21.390 -9.034 -18.006 1.00 96.31 855 ILE A C 1
ATOM 6930 O O . ILE A 1 855 ? 21.605 -9.954 -17.217 1.00 96.31 855 ILE A O 1
ATOM 6934 N N . GLY A 1 856 ? 21.042 -7.819 -17.589 1.00 94.44 856 GLY A N 1
ATOM 6935 C CA . GLY A 1 856 ? 20.737 -7.511 -16.190 1.00 94.44 856 GLY A CA 1
ATOM 6936 C C . GLY A 1 856 ? 19.273 -7.798 -15.859 1.00 94.44 856 GLY A C 1
ATOM 6937 O O . GLY A 1 856 ? 18.399 -7.128 -16.394 1.00 94.44 856 GLY A O 1
ATOM 6938 N N . ALA A 1 857 ? 18.989 -8.755 -14.974 1.00 94.75 857 ALA A N 1
ATOM 6939 C CA . ALA A 1 857 ? 17.649 -9.000 -14.429 1.00 94.75 857 ALA A CA 1
ATOM 6940 C C . ALA A 1 857 ? 17.609 -8.523 -12.973 1.00 94.75 857 ALA A C 1
ATOM 6942 O O . ALA A 1 857 ? 17.908 -9.272 -12.040 1.00 94.75 857 ALA A O 1
ATOM 6943 N N . TRP A 1 858 ? 17.342 -7.229 -12.796 1.00 91.31 858 TRP A N 1
ATOM 6944 C CA . TRP A 1 858 ? 17.592 -6.527 -11.539 1.00 91.31 858 TRP A CA 1
ATOM 6945 C C . TRP A 1 858 ? 16.289 -6.202 -10.800 1.00 91.31 858 TRP A C 1
ATOM 6947 O O . TRP A 1 858 ? 15.522 -5.343 -11.243 1.00 91.31 858 TRP A O 1
ATOM 6957 N N . PRO A 1 859 ? 16.032 -6.836 -9.641 1.00 90.50 859 PRO A N 1
ATOM 6958 C CA . PRO A 1 859 ? 14.946 -6.412 -8.778 1.00 90.50 859 PRO A CA 1
ATOM 6959 C C . PRO A 1 859 ? 15.179 -4.994 -8.249 1.00 90.50 859 PRO A C 1
ATOM 6961 O O . PRO A 1 859 ? 16.277 -4.658 -7.797 1.00 90.50 859 PRO A O 1
ATOM 6964 N N . TRP A 1 860 ? 14.138 -4.164 -8.338 1.00 92.25 860 TRP A N 1
ATOM 6965 C CA . TRP A 1 860 ? 14.123 -2.802 -7.816 1.00 92.25 860 TRP A CA 1
ATOM 6966 C C . TRP A 1 860 ? 12.711 -2.389 -7.420 1.00 92.25 860 TRP A C 1
ATOM 6968 O O . TRP A 1 860 ? 11.747 -2.699 -8.118 1.00 92.25 860 TRP A O 1
ATOM 6978 N N . GLU A 1 861 ? 12.590 -1.697 -6.293 1.00 92.94 861 GLU A N 1
ATOM 6979 C CA . GLU A 1 861 ? 11.302 -1.423 -5.660 1.00 92.94 861 GLU A CA 1
ATOM 6980 C C . GLU A 1 861 ? 10.936 0.060 -5.635 1.00 92.94 861 GLU A C 1
ATOM 6982 O O . GLU A 1 861 ? 9.844 0.374 -5.187 1.00 92.94 861 GLU A O 1
ATOM 6987 N N . LEU A 1 862 ? 11.790 0.986 -6.081 1.00 94.06 862 LEU A N 1
ATOM 6988 C CA . LEU A 1 862 ? 11.511 2.423 -5.961 1.00 94.06 862 LEU A CA 1
ATOM 6989 C C . LEU A 1 862 ? 11.317 3.125 -7.320 1.00 94.06 862 LEU A C 1
ATOM 6991 O O . LEU A 1 862 ? 11.927 2.714 -8.307 1.00 94.06 862 LEU A O 1
ATOM 6995 N N . PRO A 1 863 ? 10.504 4.198 -7.402 1.00 92.31 863 PRO A N 1
ATOM 6996 C CA . PRO A 1 863 ? 10.150 4.835 -8.677 1.00 92.31 863 PRO A CA 1
ATOM 6997 C C . PRO A 1 863 ? 11.313 5.509 -9.410 1.00 92.31 863 PRO A C 1
ATOM 6999 O O . PRO A 1 863 ? 11.261 5.674 -10.633 1.00 92.31 863 PRO A O 1
ATOM 7002 N N . HIS A 1 864 ? 12.369 5.911 -8.702 1.00 89.38 864 HIS A N 1
ATOM 7003 C CA . HIS A 1 864 ? 13.535 6.540 -9.313 1.00 89.38 864 HIS A CA 1
ATOM 7004 C C . HIS A 1 864 ? 14.770 5.654 -9.199 1.00 89.38 864 HIS A C 1
ATOM 7006 O O . HIS A 1 864 ? 14.945 4.901 -8.241 1.00 89.38 864 HIS A O 1
ATOM 7012 N N . TRP A 1 865 ? 15.657 5.773 -10.183 1.00 86.81 865 TRP A N 1
ATOM 7013 C CA . TRP A 1 865 ? 16.979 5.175 -10.109 1.00 86.81 865 TRP A CA 1
ATOM 7014 C C . TRP A 1 865 ? 17.923 6.093 -9.322 1.00 86.81 865 TRP A C 1
ATOM 7016 O O . TRP A 1 865 ? 18.077 7.258 -9.703 1.00 86.81 865 TRP A O 1
ATOM 7026 N N . PRO A 1 866 ? 18.564 5.616 -8.241 1.00 81.44 866 PRO A N 1
ATOM 7027 C CA . PRO A 1 866 ? 19.487 6.437 -7.470 1.00 81.44 866 PRO A CA 1
ATOM 7028 C C . PRO A 1 866 ? 20.688 6.901 -8.294 1.00 81.44 866 PRO A C 1
ATOM 7030 O O . PRO A 1 866 ? 21.408 6.091 -8.881 1.00 81.44 866 PRO A O 1
ATOM 7033 N N . SER A 1 867 ? 20.979 8.203 -8.254 1.00 73.94 867 SER A N 1
ATOM 7034 C CA . SER A 1 867 ? 22.165 8.779 -8.906 1.00 73.94 867 SER A CA 1
ATOM 7035 C C . SER A 1 867 ? 23.478 8.173 -8.393 1.00 73.94 867 SER A C 1
ATOM 7037 O O . SER A 1 867 ? 24.453 8.107 -9.141 1.00 73.94 867 SER A O 1
ATOM 7039 N N . ALA A 1 868 ? 23.491 7.663 -7.154 1.00 69.88 868 ALA A N 1
ATOM 7040 C CA . ALA A 1 868 ? 24.627 6.979 -6.537 1.00 69.88 868 ALA A CA 1
ATOM 7041 C C . ALA A 1 868 ? 25.086 5.720 -7.298 1.00 69.88 868 ALA A C 1
ATOM 7043 O O . ALA A 1 868 ? 26.266 5.378 -7.243 1.00 69.88 868 ALA A O 1
ATOM 7044 N N . PHE A 1 869 ? 24.198 5.050 -8.043 1.00 73.56 869 PHE A N 1
ATOM 7045 C CA . PHE A 1 869 ? 24.584 3.916 -8.890 1.00 73.56 869 PHE A CA 1
ATOM 7046 C C . PHE A 1 869 ? 25.208 4.340 -10.224 1.00 73.56 869 PHE A C 1
ATOM 7048 O O . PHE A 1 869 ? 25.732 3.493 -10.946 1.00 73.56 869 PHE A O 1
ATOM 7055 N N . GLY A 1 870 ? 25.174 5.630 -10.571 1.00 69.12 870 GLY A N 1
ATOM 7056 C CA . GLY A 1 870 ? 25.802 6.174 -11.772 1.00 69.12 870 GLY A CA 1
ATOM 7057 C C . GLY A 1 870 ? 25.528 5.336 -13.026 1.00 69.12 870 GLY A C 1
ATOM 7058 O O . GLY A 1 870 ? 24.380 5.102 -13.398 1.00 69.12 870 GLY A O 1
ATOM 7059 N N . LYS A 1 871 ? 26.610 4.859 -13.653 1.00 75.19 871 LYS A N 1
ATOM 7060 C CA . LYS A 1 871 ? 26.627 4.139 -14.938 1.00 75.19 871 LYS A CA 1
ATOM 7061 C C . LYS A 1 871 ? 26.614 2.607 -14.813 1.00 75.19 871 LYS A C 1
ATOM 7063 O O . LYS A 1 871 ? 27.063 1.924 -15.726 1.00 75.19 871 LYS A O 1
ATOM 7068 N N . VAL A 1 872 ? 26.116 2.034 -13.712 1.00 79.75 872 VAL A N 1
ATOM 7069 C CA . VAL A 1 872 ? 26.046 0.562 -13.530 1.00 79.75 872 VAL A CA 1
ATOM 7070 C C . VAL A 1 872 ? 25.309 -0.147 -14.674 1.00 79.75 872 VAL A C 1
ATOM 7072 O O . VAL A 1 872 ? 25.707 -1.238 -15.071 1.00 79.75 872 VAL A O 1
ATOM 7075 N N . HIS A 1 873 ? 24.305 0.496 -15.275 1.00 83.06 873 HIS A N 1
ATOM 7076 C CA . HIS A 1 873 ? 23.602 -0.012 -16.461 1.00 83.06 873 HIS A CA 1
ATOM 7077 C C . HIS A 1 873 ? 24.508 -0.245 -17.686 1.00 83.06 873 HIS A C 1
ATOM 7079 O O . HIS A 1 873 ? 24.160 -1.047 -18.545 1.00 83.06 873 HIS A O 1
ATOM 7085 N N . GLN A 1 874 ? 25.684 0.387 -17.756 1.00 83.50 874 GLN A N 1
ATOM 7086 C CA . GLN A 1 874 ? 26.665 0.186 -18.831 1.00 83.50 874 GLN A CA 1
ATOM 7087 C C . GLN A 1 874 ? 27.517 -1.083 -18.644 1.00 83.50 874 GLN A C 1
ATOM 7089 O O . GLN A 1 874 ? 28.343 -1.398 -19.495 1.00 83.50 874 GLN A O 1
ATOM 7094 N N . MET A 1 875 ? 27.351 -1.814 -17.535 1.00 83.19 875 MET A N 1
ATOM 7095 C CA . MET A 1 875 ? 28.008 -3.112 -17.320 1.00 83.19 875 MET A CA 1
ATOM 7096 C C . MET A 1 875 ? 27.290 -4.271 -18.029 1.00 83.19 875 MET A C 1
ATOM 7098 O O . MET A 1 875 ? 27.791 -5.397 -18.016 1.00 83.19 875 MET A O 1
ATOM 7102 N N . VAL A 1 876 ? 26.112 -4.017 -18.606 1.00 89.75 876 VAL A N 1
ATOM 7103 C CA . VAL A 1 876 ? 25.289 -5.002 -19.313 1.00 89.75 876 VAL A CA 1
ATOM 7104 C C . VAL A 1 876 ? 24.888 -4.477 -20.689 1.00 89.75 876 VAL A C 1
ATOM 7106 O O . VAL A 1 876 ? 24.842 -3.268 -20.905 1.00 89.75 876 VAL A O 1
ATOM 7109 N N . ASP A 1 877 ? 24.595 -5.391 -21.610 1.00 90.12 877 ASP A N 1
ATOM 7110 C CA . ASP A 1 877 ? 24.176 -5.058 -22.974 1.00 90.12 877 ASP A CA 1
ATOM 7111 C C . ASP A 1 877 ? 22.671 -4.757 -23.052 1.00 90.12 877 ASP A C 1
ATOM 7113 O O . ASP A 1 877 ? 22.239 -3.980 -23.899 1.00 90.12 877 ASP A O 1
ATOM 7117 N N . GLU A 1 878 ? 21.865 -5.360 -22.173 1.00 94.69 878 GLU A N 1
ATOM 7118 C CA . GLU A 1 878 ? 20.440 -5.057 -22.010 1.00 94.69 878 GLU A CA 1
ATOM 7119 C C . GLU A 1 878 ? 19.936 -5.380 -20.595 1.00 94.69 878 GLU A C 1
ATOM 7121 O O . GLU A 1 878 ? 20.586 -6.094 -19.829 1.00 94.69 878 GLU A O 1
ATOM 7126 N N . ILE A 1 879 ? 18.761 -4.857 -20.243 1.00 95.25 879 ILE A N 1
ATOM 7127 C CA . ILE A 1 879 ? 18.091 -5.076 -18.957 1.00 95.25 879 ILE A CA 1
ATOM 7128 C C . ILE A 1 879 ? 16.743 -5.763 -19.187 1.00 95.25 879 ILE A C 1
ATOM 7130 O O . ILE A 1 879 ? 15.937 -5.338 -20.019 1.00 95.25 879 ILE A O 1
ATOM 7134 N N . TRP A 1 880 ? 16.482 -6.816 -18.420 1.00 96.31 880 TRP A N 1
ATOM 7135 C CA . TRP A 1 880 ? 15.200 -7.511 -18.342 1.00 96.31 880 TRP A CA 1
ATOM 7136 C C . TRP A 1 880 ? 14.469 -7.059 -17.082 1.00 96.31 880 TRP A C 1
ATOM 7138 O O . TRP A 1 880 ? 14.837 -7.418 -15.966 1.00 96.31 880 TRP A O 1
ATOM 7148 N N . ALA A 1 881 ? 13.442 -6.236 -17.272 1.00 95.44 881 ALA A N 1
ATOM 7149 C CA . ALA A 1 881 ? 12.606 -5.726 -16.200 1.00 95.44 881 ALA A CA 1
ATOM 7150 C C . ALA A 1 881 ? 11.432 -6.676 -15.937 1.00 95.44 881 ALA A C 1
ATOM 7152 O O . ALA A 1 881 ? 10.608 -6.917 -16.818 1.00 95.44 881 ALA A O 1
ATOM 7153 N N . GLN A 1 882 ? 11.331 -7.168 -14.707 1.00 93.88 882 GLN A N 1
ATOM 7154 C CA . GLN A 1 882 ? 10.327 -8.142 -14.268 1.00 93.88 882 GLN A CA 1
ATOM 7155 C C . GLN A 1 882 ? 8.896 -7.598 -14.152 1.00 93.88 882 GLN A C 1
ATOM 7157 O O . GLN A 1 882 ? 7.963 -8.380 -13.994 1.00 93.88 882 GLN A O 1
ATOM 7162 N N . SER A 1 883 ? 8.727 -6.277 -14.203 1.00 96.19 883 SER A N 1
ATOM 7163 C CA . SER A 1 883 ? 7.429 -5.603 -14.232 1.00 96.19 883 SER A CA 1
ATOM 7164 C C . SER A 1 883 ? 7.510 -4.325 -15.060 1.00 96.19 883 SER A C 1
ATOM 7166 O O . SER A 1 883 ? 8.601 -3.789 -15.300 1.00 96.19 883 SER A O 1
ATOM 7168 N N . ARG A 1 884 ? 6.364 -3.790 -15.477 1.00 95.88 884 ARG A N 1
ATOM 7169 C CA . ARG A 1 884 ? 6.274 -2.496 -16.165 1.00 95.88 884 ARG A CA 1
ATOM 7170 C C . ARG A 1 884 ? 6.683 -1.345 -15.259 1.00 95.88 884 ARG A C 1
ATOM 7172 O O . ARG A 1 884 ? 7.292 -0.391 -15.740 1.00 95.88 884 ARG A O 1
ATOM 7179 N N . PHE A 1 885 ? 6.423 -1.456 -13.956 1.00 96.38 885 PHE A N 1
ATOM 7180 C CA . PHE A 1 885 ? 6.936 -0.513 -12.964 1.00 96.38 885 PHE A CA 1
ATOM 7181 C C . PHE A 1 885 ? 8.461 -0.418 -13.057 1.00 96.38 885 PHE A C 1
ATOM 7183 O O . PHE A 1 885 ? 8.998 0.661 -13.303 1.00 96.38 885 PHE A O 1
ATOM 7190 N N . VAL A 1 886 ? 9.157 -1.552 -12.983 1.00 95.56 886 VAL A N 1
ATOM 7191 C CA . VAL A 1 886 ? 10.624 -1.600 -13.057 1.00 95.56 886 VAL A CA 1
ATOM 7192 C C . VAL A 1 886 ? 11.142 -1.225 -14.445 1.00 95.56 886 VAL A C 1
ATOM 7194 O O . VAL A 1 886 ? 12.145 -0.518 -14.560 1.00 95.56 886 VAL A O 1
ATOM 7197 N N . GLN A 1 887 ? 10.419 -1.589 -15.508 1.00 95.69 887 GLN A N 1
ATOM 7198 C CA . GLN A 1 887 ? 10.733 -1.143 -16.864 1.00 95.69 887 GLN A CA 1
ATOM 7199 C C . GLN A 1 887 ? 10.722 0.387 -16.946 1.00 95.69 887 GLN A C 1
ATOM 7201 O O . GLN A 1 887 ? 11.638 0.973 -17.526 1.00 95.69 887 GLN A O 1
ATOM 7206 N N . SER A 1 888 ? 9.727 1.042 -16.340 1.00 94.12 888 SER A N 1
ATOM 7207 C CA . SER A 1 888 ? 9.623 2.504 -16.319 1.00 94.12 888 SER A CA 1
ATOM 7208 C C . SER A 1 888 ? 10.798 3.161 -15.590 1.00 94.12 888 SER A C 1
ATOM 7210 O O . SER A 1 888 ? 11.253 4.226 -16.006 1.00 94.12 888 SER A O 1
ATOM 7212 N N . VAL A 1 889 ? 11.326 2.513 -14.543 1.00 92.88 889 VAL A N 1
ATOM 7213 C CA . VAL A 1 889 ? 12.499 2.990 -13.799 1.00 92.88 889 VAL A CA 1
ATOM 7214 C C . VAL A 1 889 ? 13.735 2.953 -14.691 1.00 92.88 889 VAL A C 1
ATOM 7216 O O . VAL A 1 889 ? 14.401 3.975 -14.852 1.00 92.88 889 VAL A O 1
ATOM 7219 N N . TYR A 1 890 ? 14.022 1.803 -15.303 1.00 91.12 890 TYR A N 1
ATOM 7220 C CA . TYR A 1 890 ? 15.249 1.610 -16.076 1.00 91.12 890 TYR A CA 1
ATOM 7221 C C . TYR A 1 890 ? 15.232 2.279 -17.448 1.00 91.12 890 TYR A C 1
ATOM 7223 O O . TYR A 1 890 ? 16.283 2.698 -17.923 1.00 91.12 890 TYR A O 1
ATOM 7231 N N . SER A 1 891 ? 14.064 2.448 -18.072 1.00 89.81 891 SER A N 1
ATOM 7232 C CA . SER A 1 891 ? 13.963 3.104 -19.388 1.00 89.81 891 SER A CA 1
ATOM 7233 C C . SER A 1 891 ? 14.443 4.562 -19.356 1.00 89.81 891 SER A C 1
ATOM 7235 O O . SER A 1 891 ? 14.839 5.107 -20.382 1.00 89.81 891 SER A O 1
ATOM 7237 N N . ARG A 1 892 ? 14.472 5.190 -18.171 1.00 85.81 892 ARG A N 1
ATOM 7238 C CA . ARG A 1 892 ? 15.017 6.541 -17.959 1.00 85.81 892 ARG A CA 1
ATOM 7239 C C . ARG A 1 892 ? 16.550 6.615 -18.026 1.00 85.81 892 ARG A C 1
ATOM 7241 O O . ARG A 1 892 ? 17.085 7.718 -18.031 1.00 85.81 892 ARG A O 1
ATOM 7248 N N . LEU A 1 893 ? 17.257 5.480 -18.074 1.00 78.00 893 LEU A N 1
ATOM 7249 C CA . LEU A 1 893 ? 18.727 5.424 -18.127 1.00 78.00 893 LEU A CA 1
ATOM 7250 C C . LEU A 1 893 ? 19.303 5.614 -19.542 1.00 78.00 893 LEU A C 1
ATOM 7252 O O . LEU A 1 893 ? 20.507 5.819 -19.675 1.00 78.00 893 LEU A O 1
ATOM 7256 N N . GLY A 1 894 ? 18.455 5.600 -20.579 1.00 63.38 894 GLY A N 1
ATOM 7257 C CA . GLY A 1 894 ? 18.743 6.081 -21.938 1.00 63.38 894 GLY A CA 1
ATOM 7258 C C . GLY A 1 894 ? 19.624 5.180 -22.809 1.00 63.38 894 GLY A C 1
ATOM 7259 O O . GLY A 1 894 ? 19.218 4.809 -23.905 1.00 63.38 894 GLY A O 1
ATOM 7260 N N . ASP A 1 895 ? 20.808 4.807 -22.326 1.00 79.94 895 ASP A N 1
ATOM 7261 C CA . ASP A 1 895 ? 21.849 4.203 -23.174 1.00 79.94 895 ASP A CA 1
ATOM 7262 C C . ASP A 1 895 ? 21.814 2.663 -23.212 1.00 79.94 895 ASP A C 1
ATOM 7264 O O . ASP A 1 895 ? 22.514 2.051 -24.016 1.00 79.94 895 ASP A O 1
ATOM 7268 N N . THR A 1 896 ? 21.018 2.023 -22.350 1.00 87.56 896 THR A N 1
ATOM 7269 C CA . THR A 1 896 ? 20.925 0.556 -22.247 1.00 87.56 896 THR A CA 1
ATOM 7270 C C . THR A 1 896 ? 19.504 0.097 -22.595 1.00 87.56 896 THR A C 1
ATOM 7272 O O . THR A 1 896 ? 18.561 0.550 -21.942 1.00 87.56 896 THR A O 1
ATOM 7275 N N . PRO A 1 897 ? 19.308 -0.806 -23.576 1.00 92.38 897 PRO A N 1
ATOM 7276 C CA . PRO A 1 897 ? 17.997 -1.362 -23.908 1.00 92.38 897 PRO A CA 1
ATOM 7277 C C . PRO A 1 897 ? 17.311 -2.021 -22.705 1.00 92.38 897 PRO A C 1
ATOM 7279 O O . PRO A 1 897 ? 17.925 -2.819 -21.999 1.00 92.38 897 PRO A O 1
ATOM 7282 N N . VAL A 1 898 ? 16.022 -1.731 -22.500 1.00 95.12 898 VAL A N 1
ATOM 7283 C CA . VAL A 1 898 ? 15.217 -2.284 -21.398 1.00 95.12 898 VAL A CA 1
ATOM 7284 C C . VAL A 1 898 ? 13.974 -2.971 -21.950 1.00 95.12 898 VAL A C 1
ATOM 7286 O O . VAL A 1 898 ? 13.140 -2.344 -22.607 1.00 95.12 898 VAL A O 1
ATOM 7289 N N . TYR A 1 899 ? 13.806 -4.252 -21.632 1.00 95.62 899 TYR A N 1
ATOM 7290 C CA . TYR A 1 899 ? 12.666 -5.054 -22.068 1.00 95.62 899 TYR A CA 1
ATOM 7291 C C . TYR A 1 899 ? 11.848 -5.529 -20.874 1.00 95.62 899 TYR A C 1
ATOM 7293 O O . TYR A 1 899 ? 12.402 -6.012 -19.889 1.00 95.62 899 TYR A O 1
ATOM 7301 N N . HIS A 1 900 ? 10.521 -5.438 -20.977 1.00 95.69 900 HIS A N 1
ATOM 7302 C CA . HIS A 1 900 ? 9.636 -6.101 -20.026 1.00 95.69 900 HIS A CA 1
ATOM 7303 C C . HIS A 1 900 ? 9.702 -7.618 -20.236 1.00 95.69 900 HIS A C 1
ATOM 7305 O O . HIS A 1 900 ? 9.260 -8.134 -21.265 1.00 95.69 900 HIS A O 1
ATOM 7311 N N . MET A 1 901 ? 10.279 -8.305 -19.257 1.00 95.25 901 MET A N 1
ATOM 7312 C CA . MET A 1 901 ? 10.542 -9.738 -19.234 1.00 95.25 901 MET A CA 1
ATOM 7313 C C . MET A 1 901 ? 10.137 -10.260 -17.851 1.00 95.25 901 MET A C 1
ATOM 7315 O O . MET A 1 901 ? 10.977 -10.306 -16.950 1.00 95.25 901 MET A O 1
ATOM 7319 N N . PRO A 1 902 ? 8.850 -10.603 -17.652 1.00 91.44 902 PRO A N 1
ATOM 7320 C CA . PRO A 1 902 ? 8.336 -10.990 -16.344 1.00 91.44 902 PRO A CA 1
ATOM 7321 C C . PRO A 1 902 ? 9.011 -12.260 -15.824 1.00 91.44 902 PRO A C 1
ATOM 7323 O O . PRO A 1 902 ? 9.595 -13.035 -16.587 1.00 91.44 902 PRO A O 1
ATOM 7326 N N . MET A 1 903 ? 8.924 -12.482 -14.514 1.00 87.56 903 MET A N 1
ATOM 7327 C CA . MET A 1 903 ? 9.400 -13.719 -13.898 1.00 87.56 903 MET A CA 1
ATOM 7328 C C . MET A 1 903 ? 8.318 -14.788 -13.916 1.00 87.56 903 MET A C 1
ATOM 7330 O O . MET A 1 903 ? 7.147 -14.497 -13.677 1.00 87.56 903 MET A O 1
ATOM 7334 N N . ALA A 1 904 ? 8.731 -16.032 -14.156 1.00 93.50 904 ALA A N 1
ATOM 7335 C CA . ALA A 1 904 ? 7.830 -17.166 -14.046 1.00 93.50 904 ALA A CA 1
ATOM 7336 C C . ALA A 1 904 ? 7.424 -17.403 -12.585 1.00 93.50 904 ALA A C 1
ATOM 7338 O O . ALA A 1 904 ? 8.226 -17.265 -11.648 1.00 93.50 904 ALA A O 1
ATOM 7339 N N . VAL A 1 905 ? 6.160 -17.775 -12.420 1.00 93.38 905 VAL A N 1
ATOM 7340 C CA . VAL A 1 905 ? 5.532 -18.142 -11.159 1.00 93.38 905 VAL A CA 1
ATOM 7341 C C . VAL A 1 905 ? 5.051 -19.578 -11.300 1.00 93.38 905 VAL A C 1
ATOM 7343 O O . VAL A 1 905 ? 4.115 -19.871 -12.039 1.00 93.38 905 VAL A O 1
ATOM 7346 N N . GLU A 1 906 ? 5.727 -20.478 -10.594 1.00 89.25 906 GLU A N 1
ATOM 7347 C CA . GLU A 1 906 ? 5.346 -21.879 -10.447 1.00 89.25 906 GLU A CA 1
ATOM 7348 C C . GLU A 1 906 ? 5.263 -22.171 -8.949 1.00 89.25 906 GLU A C 1
ATOM 7350 O O . GLU A 1 906 ? 6.214 -21.935 -8.196 1.00 89.25 906 GLU A O 1
ATOM 7355 N N . VAL A 1 907 ? 4.101 -22.649 -8.513 1.00 89.81 907 VAL A N 1
ATOM 7356 C CA . VAL A 1 907 ? 3.878 -23.086 -7.136 1.00 89.81 907 VAL A CA 1
ATOM 7357 C C . VAL A 1 907 ? 3.728 -24.607 -7.167 1.00 89.81 907 VAL A C 1
ATOM 7359 O O . VAL A 1 907 ? 2.909 -25.103 -7.946 1.00 89.81 907 VAL A O 1
ATOM 7362 N N . PRO A 1 908 ? 4.509 -25.366 -6.375 1.00 88.12 908 PRO A N 1
ATOM 7363 C CA . PRO A 1 908 ? 4.320 -26.807 -6.254 1.00 88.12 908 PRO A CA 1
ATOM 7364 C C . PRO A 1 908 ? 2.876 -27.156 -5.881 1.00 88.12 908 PRO A C 1
ATOM 7366 O O . PRO A 1 908 ? 2.184 -26.383 -5.223 1.00 88.12 908 PRO A O 1
ATOM 7369 N N . ALA A 1 909 ? 2.408 -28.344 -6.258 1.00 91.31 909 ALA A N 1
ATOM 7370 C CA . ALA A 1 909 ? 1.126 -28.811 -5.743 1.00 91.31 909 ALA A CA 1
ATOM 7371 C C . ALA A 1 909 ? 1.210 -28.942 -4.205 1.00 91.31 909 ALA A C 1
ATOM 7373 O O . ALA A 1 909 ? 2.199 -29.494 -3.709 1.00 91.31 909 ALA A O 1
ATOM 7374 N N . PRO A 1 910 ? 0.207 -28.468 -3.442 1.00 94.06 910 PRO A N 1
ATOM 7375 C CA . PRO A 1 910 ? 0.148 -28.725 -2.007 1.00 94.06 910 PRO A CA 1
ATOM 7376 C C . PRO A 1 910 ? 0.116 -30.234 -1.729 1.00 94.06 910 PRO A C 1
ATOM 7378 O O . PRO A 1 910 ? -0.644 -30.965 -2.369 1.00 94.06 910 PRO A O 1
ATOM 7381 N N . VAL A 1 911 ? 0.938 -30.705 -0.788 1.00 93.19 911 VAL A N 1
ATOM 7382 C CA . VAL A 1 911 ? 1.083 -32.138 -0.464 1.00 93.19 911 VAL A CA 1
ATOM 7383 C C . VAL A 1 911 ? 0.446 -32.467 0.883 1.00 93.19 911 VAL A C 1
ATOM 7385 O O . VAL A 1 911 ? -0.325 -33.422 0.970 1.00 93.19 911 VAL A O 1
ATOM 7388 N N . ASP A 1 912 ? 0.731 -31.682 1.927 1.00 91.44 912 ASP A N 1
ATOM 7389 C CA . ASP A 1 912 ? 0.144 -31.863 3.262 1.00 91.44 912 ASP A CA 1
ATOM 7390 C C . ASP A 1 912 ? -0.308 -30.524 3.886 1.00 91.44 912 ASP A C 1
ATOM 7392 O O . ASP A 1 912 ? 0.234 -30.098 4.915 1.00 91.44 912 ASP A O 1
ATOM 7396 N N . PRO A 1 913 ? -1.303 -29.836 3.281 1.00 91.00 913 PRO A N 1
ATOM 7397 C CA . PRO A 1 913 ? -1.807 -28.546 3.748 1.00 91.00 913 PRO A CA 1
ATOM 7398 C C . PRO A 1 913 ? -2.785 -28.719 4.924 1.00 91.00 913 PRO A C 1
ATOM 7400 O O . PRO A 1 913 ? -3.979 -28.428 4.825 1.00 91.00 913 PRO A O 1
ATOM 7403 N N . LYS A 1 914 ? -2.289 -29.206 6.066 1.00 92.50 914 LYS A N 1
ATOM 7404 C CA . LYS A 1 914 ? -3.071 -29.322 7.306 1.00 92.50 914 LYS A CA 1
ATOM 7405 C C . LYS A 1 914 ? -2.759 -28.186 8.274 1.00 92.50 914 LYS A C 1
ATOM 7407 O O . LYS A 1 914 ? -1.633 -28.059 8.744 1.00 92.50 914 LYS A O 1
ATOM 7412 N N . ARG A 1 915 ? -3.786 -27.438 8.682 1.00 95.06 915 ARG A N 1
ATOM 7413 C CA . ARG A 1 915 ? -3.673 -26.340 9.664 1.00 95.06 915 ARG A CA 1
ATOM 7414 C C . ARG A 1 915 ? -3.057 -26.767 10.998 1.00 95.06 915 ARG A C 1
ATOM 7416 O O . ARG A 1 915 ? -2.225 -26.052 11.548 1.00 95.06 915 ARG A O 1
ATOM 7423 N N . GLU A 1 916 ? -3.408 -27.961 11.473 1.00 93.38 916 GLU A N 1
ATOM 7424 C CA . GLU A 1 916 ? -2.906 -28.557 12.722 1.00 93.38 916 GLU A CA 1
ATOM 7425 C C . GLU A 1 916 ? -1.375 -28.643 12.758 1.00 93.38 916 GLU A C 1
ATOM 7427 O O . GLU A 1 916 ? -0.760 -28.384 13.790 1.00 93.38 916 GLU A O 1
ATOM 7432 N N . ARG A 1 917 ? -0.753 -28.942 11.611 1.00 92.69 917 ARG A N 1
ATOM 7433 C CA . ARG A 1 917 ? 0.702 -29.057 11.456 1.00 92.69 917 ARG A CA 1
ATOM 7434 C C . ARG A 1 917 ? 1.423 -27.738 11.740 1.00 92.69 917 ARG A C 1
ATOM 7436 O O . ARG A 1 917 ? 2.561 -27.757 12.195 1.00 92.69 917 ARG A O 1
ATOM 7443 N N . PHE A 1 918 ? 0.755 -26.616 11.491 1.00 93.19 918 PHE A N 1
ATOM 7444 C CA . PHE A 1 918 ? 1.275 -25.267 11.706 1.00 93.19 918 PHE A CA 1
ATOM 7445 C C . PHE A 1 918 ? 0.700 -24.601 12.969 1.00 93.19 918 PHE A C 1
ATOM 7447 O O . PHE A 1 918 ? 0.918 -23.411 13.182 1.00 93.19 918 PHE A O 1
ATOM 7454 N N . GLY A 1 919 ? -0.052 -25.341 13.798 1.00 92.50 919 GLY A N 1
ATOM 7455 C CA . GLY A 1 919 ? -0.690 -24.805 15.005 1.00 92.50 919 GLY A CA 1
ATOM 7456 C C . GLY A 1 919 ? -1.804 -23.788 14.727 1.00 92.50 919 GLY A C 1
ATOM 7457 O O . GLY A 1 919 ? -2.047 -22.913 15.556 1.00 92.50 919 GLY A O 1
ATOM 7458 N N . LEU A 1 920 ? -2.456 -23.872 13.562 1.00 95.19 920 LEU A N 1
ATOM 7459 C CA . LEU A 1 920 ? -3.483 -22.926 13.116 1.00 95.19 920 LEU A CA 1
ATOM 7460 C C . LEU A 1 920 ? -4.907 -23.442 13.406 1.00 95.19 920 LEU A C 1
ATOM 7462 O O . LEU A 1 920 ? -5.137 -24.655 13.371 1.00 95.19 920 LEU A O 1
ATOM 7466 N N . PRO A 1 921 ? -5.886 -22.552 13.659 1.00 92.62 921 PRO A N 1
ATOM 7467 C CA . PRO A 1 921 ? -7.251 -22.952 13.994 1.00 92.62 921 PRO A CA 1
ATOM 7468 C C . PRO A 1 921 ? -7.999 -23.535 12.785 1.00 92.62 921 PRO A C 1
ATOM 7470 O O . PRO A 1 921 ? -7.926 -23.030 11.663 1.00 92.62 921 PRO A O 1
ATOM 7473 N N . SER A 1 922 ? -8.765 -24.603 13.013 1.00 90.00 922 SER A N 1
ATOM 7474 C CA . SER A 1 922 ? -9.447 -25.363 11.954 1.00 90.00 922 SER A CA 1
ATOM 7475 C C . SER A 1 922 ? -10.765 -24.754 11.463 1.00 90.00 922 SER A C 1
ATOM 7477 O O . SER A 1 922 ? -11.176 -25.049 10.347 1.00 90.00 922 SER A O 1
ATOM 7479 N N . ASN A 1 923 ? -11.416 -23.903 12.265 1.00 90.62 923 ASN A N 1
ATOM 7480 C CA . ASN A 1 923 ? -12.794 -23.443 12.030 1.00 90.62 923 ASN A CA 1
ATOM 7481 C C . ASN A 1 923 ? -12.908 -21.934 11.725 1.00 90.62 923 ASN A C 1
ATOM 7483 O O . ASN A 1 923 ? -13.983 -21.358 11.884 1.00 90.62 923 ASN A O 1
ATOM 7487 N N . GLU A 1 924 ? -11.812 -21.281 11.334 1.00 94.62 924 GLU A N 1
ATOM 7488 C CA . GLU A 1 924 ? -11.764 -19.834 11.071 1.00 94.62 924 GLU A CA 1
ATOM 7489 C C . GLU A 1 924 ? -11.393 -19.536 9.618 1.00 94.62 924 GLU A C 1
ATOM 7491 O O . GLU A 1 924 ? -10.665 -20.305 8.997 1.00 94.62 924 GLU A O 1
ATOM 7496 N N . PHE A 1 925 ? -11.842 -18.404 9.082 1.00 97.38 925 PHE A N 1
ATOM 7497 C CA . PHE A 1 925 ? -11.306 -17.859 7.840 1.00 97.38 925 PHE A CA 1
ATOM 7498 C C . PHE A 1 925 ? -9.985 -17.135 8.138 1.00 97.38 925 PHE A C 1
ATOM 7500 O O . PHE A 1 925 ? -9.964 -16.117 8.834 1.00 97.38 925 PHE A O 1
ATOM 7507 N N . LEU A 1 926 ? -8.877 -17.678 7.645 1.00 98.12 926 LEU A N 1
ATOM 7508 C CA . LEU A 1 926 ? -7.520 -17.240 7.940 1.00 98.12 926 LEU A CA 1
ATOM 7509 C C . LEU A 1 926 ? -6.993 -16.301 6.861 1.00 98.12 926 LEU A C 1
ATOM 7511 O O . LEU A 1 926 ? -6.584 -16.721 5.774 1.00 98.12 926 LEU A O 1
ATOM 7515 N N . PHE A 1 927 ? -6.918 -15.024 7.211 1.00 98.62 927 PHE A N 1
ATOM 7516 C CA . PHE A 1 927 ? -6.060 -14.082 6.511 1.00 98.62 927 PHE A CA 1
ATOM 7517 C C . PHE A 1 927 ? -4.603 -14.343 6.879 1.00 98.62 927 PHE A C 1
ATOM 7519 O O . PHE A 1 927 ? -4.314 -14.730 8.012 1.00 98.62 927 PHE A O 1
ATOM 7526 N N . TYR A 1 928 ? -3.662 -14.083 5.973 1.00 98.50 928 TYR A N 1
ATOM 7527 C CA . TYR A 1 928 ? -2.248 -14.181 6.315 1.00 98.50 928 TYR A CA 1
ATOM 7528 C C . TYR A 1 928 ? -1.365 -13.094 5.702 1.00 98.50 928 TYR A C 1
ATOM 7530 O O . TYR A 1 928 ? -1.601 -12.594 4.603 1.00 98.50 928 TYR A O 1
ATOM 7538 N N . LEU A 1 929 ? -0.311 -12.760 6.446 1.00 97.38 929 LEU A N 1
ATOM 7539 C CA . LEU A 1 929 ? 0.816 -11.917 6.057 1.00 97.38 929 LEU A CA 1
ATOM 7540 C C . LEU A 1 929 ? 2.055 -12.811 5.970 1.00 97.38 929 LEU A C 1
ATOM 7542 O O . LEU A 1 929 ? 2.261 -13.662 6.835 1.00 97.38 929 LEU A O 1
ATOM 7546 N N . MET A 1 930 ? 2.911 -12.609 4.969 1.00 95.12 930 MET A N 1
ATOM 7547 C CA . MET A 1 930 ? 4.139 -13.395 4.810 1.00 95.12 930 MET A CA 1
ATOM 7548 C C . MET A 1 930 ? 5.299 -12.523 4.334 1.00 95.12 930 MET A C 1
ATOM 7550 O O . MET A 1 930 ? 5.195 -11.877 3.289 1.00 95.12 930 MET A O 1
ATOM 7554 N N . PHE A 1 931 ? 6.394 -12.495 5.101 1.00 92.50 931 PHE A N 1
ATOM 7555 C CA . PHE A 1 931 ? 7.578 -11.678 4.810 1.00 92.50 931 PHE A CA 1
ATOM 7556 C C . PHE A 1 931 ? 8.859 -12.192 5.500 1.00 92.50 931 PHE A C 1
ATOM 7558 O O . PHE A 1 931 ? 8.821 -12.991 6.436 1.00 92.50 931 PHE A O 1
ATOM 7565 N N . ASP A 1 932 ? 10.007 -11.694 5.033 1.00 88.69 932 ASP A N 1
ATOM 7566 C CA . ASP A 1 932 ? 11.342 -11.937 5.594 1.00 88.69 932 ASP A CA 1
ATOM 7567 C C . ASP A 1 932 ? 11.889 -10.633 6.206 1.00 88.69 932 ASP A C 1
ATOM 7569 O O . ASP A 1 932 ? 11.905 -9.599 5.537 1.00 88.69 932 ASP A O 1
ATOM 7573 N N . GLY A 1 933 ? 12.331 -10.676 7.463 1.00 84.19 933 GLY A N 1
ATOM 7574 C CA . GLY A 1 933 ? 12.900 -9.556 8.217 1.00 84.19 933 GLY A CA 1
ATOM 7575 C C . GLY A 1 933 ? 14.316 -9.148 7.798 1.00 84.19 933 GLY A C 1
ATOM 7576 O O . GLY A 1 933 ? 14.763 -8.072 8.178 1.00 84.19 933 GLY A O 1
ATOM 7577 N N . ASN A 1 934 ? 14.999 -9.938 6.961 1.00 81.88 934 ASN A N 1
ATOM 7578 C CA . ASN A 1 934 ? 16.194 -9.472 6.245 1.00 81.88 934 ASN A CA 1
ATOM 7579 C C . ASN A 1 934 ? 15.845 -8.489 5.108 1.00 81.88 934 ASN A C 1
ATOM 7581 O O . ASN A 1 934 ? 16.738 -7.865 4.536 1.00 81.88 934 ASN A O 1
ATOM 7585 N N . SER A 1 935 ? 14.559 -8.359 4.758 1.00 82.50 935 SER A N 1
ATOM 7586 C CA . SER A 1 935 ? 14.052 -7.249 3.945 1.00 82.50 935 SER A CA 1
ATOM 7587 C C . SER A 1 935 ? 13.689 -6.048 4.823 1.00 82.50 935 SER A C 1
ATOM 7589 O O . SER A 1 935 ? 13.599 -6.138 6.041 1.00 82.50 935 SER A O 1
ATOM 7591 N N . TRP A 1 936 ? 13.392 -4.913 4.194 1.00 87.75 936 TRP A N 1
ATOM 7592 C CA . TRP A 1 936 ? 12.964 -3.708 4.901 1.00 87.75 936 TRP A CA 1
ATOM 7593 C C . TRP A 1 936 ? 11.504 -3.817 5.364 1.00 87.75 936 TRP A C 1
ATOM 7595 O O . TRP A 1 936 ? 10.583 -3.763 4.543 1.00 87.75 936 TRP A O 1
ATOM 7605 N N . LEU A 1 937 ? 11.277 -3.951 6.677 1.00 91.75 937 LEU A N 1
ATOM 7606 C CA . LEU A 1 937 ? 9.925 -4.018 7.253 1.00 91.75 937 LEU A CA 1
ATOM 7607 C C . LEU A 1 937 ? 9.129 -2.724 7.042 1.00 91.75 937 LEU A C 1
ATOM 7609 O O . LEU A 1 937 ? 7.916 -2.786 6.870 1.00 91.75 937 LEU A O 1
ATOM 7613 N N . SER A 1 938 ? 9.799 -1.574 6.962 1.00 91.81 938 SER A N 1
ATOM 7614 C CA . SER A 1 938 ? 9.218 -0.298 6.517 1.00 91.81 938 SER A CA 1
ATOM 7615 C C . SER A 1 938 ? 8.593 -0.404 5.119 1.00 91.81 938 SER A C 1
ATOM 7617 O O . SER A 1 938 ? 7.503 0.109 4.893 1.00 91.81 938 SER A O 1
ATOM 7619 N N . ARG A 1 939 ? 9.220 -1.127 4.185 1.00 94.94 939 ARG A N 1
ATOM 7620 C CA . ARG A 1 939 ? 8.681 -1.349 2.836 1.00 94.94 939 ARG A CA 1
ATOM 7621 C C . ARG A 1 939 ? 7.574 -2.402 2.820 1.00 94.94 939 ARG A C 1
ATOM 7623 O O . ARG A 1 939 ? 6.563 -2.207 2.155 1.00 94.94 939 ARG A O 1
ATOM 7630 N N . LYS A 1 940 ? 7.759 -3.525 3.523 1.00 94.88 940 LYS A N 1
ATOM 7631 C CA . LYS A 1 940 ? 6.775 -4.629 3.574 1.00 94.88 940 LYS A CA 1
ATOM 7632 C C . LYS A 1 940 ? 5.524 -4.278 4.384 1.00 94.88 940 LYS A C 1
ATOM 7634 O O . LYS A 1 940 ? 4.467 -4.839 4.127 1.00 94.88 940 LYS A O 1
ATOM 7639 N N . ASN A 1 941 ? 5.672 -3.366 5.342 1.00 96.56 941 ASN A N 1
ATOM 7640 C CA . ASN A 1 941 ? 4.629 -2.758 6.162 1.00 96.56 941 ASN A CA 1
ATOM 7641 C C . ASN A 1 941 ? 3.628 -3.761 6.787 1.00 96.56 941 ASN A C 1
ATOM 7643 O O . ASN A 1 941 ? 2.413 -3.594 6.668 1.00 96.56 941 ASN A O 1
ATOM 7647 N N . PRO A 1 942 ? 4.107 -4.802 7.504 1.00 96.56 942 PRO A N 1
ATOM 7648 C CA . PRO A 1 942 ? 3.219 -5.780 8.141 1.00 96.56 942 PRO A CA 1
ATOM 7649 C C . PRO A 1 942 ? 2.316 -5.153 9.212 1.00 96.56 942 PRO A C 1
ATOM 7651 O O . PRO A 1 942 ? 1.243 -5.679 9.501 1.00 96.56 942 PRO A O 1
ATOM 7654 N N . LEU A 1 943 ? 2.733 -4.010 9.767 1.00 96.94 943 LEU A N 1
ATOM 7655 C CA . LEU A 1 943 ? 1.975 -3.237 10.742 1.00 96.94 943 LEU A CA 1
ATOM 7656 C C . LEU A 1 943 ? 0.603 -2.813 10.203 1.00 96.94 943 LEU A C 1
ATOM 7658 O O . LEU A 1 943 ? -0.402 -3.039 10.878 1.00 96.94 943 LEU A O 1
ATOM 7662 N N . ALA A 1 944 ? 0.550 -2.282 8.977 1.00 98.00 944 ALA A N 1
ATOM 7663 C CA . ALA A 1 944 ? -0.708 -1.897 8.341 1.00 98.00 944 ALA A CA 1
ATOM 7664 C C . ALA A 1 944 ? -1.643 -3.101 8.165 1.00 98.00 944 ALA A C 1
ATOM 7666 O O . ALA A 1 944 ? -2.845 -2.978 8.373 1.00 98.00 944 ALA A O 1
ATOM 7667 N N . GLY A 1 945 ? -1.101 -4.283 7.848 1.00 97.69 945 GLY A N 1
ATOM 7668 C CA . GLY A 1 945 ? -1.889 -5.513 7.723 1.00 97.69 945 GLY A CA 1
ATOM 7669 C C . GLY A 1 945 ? -2.585 -5.906 9.030 1.00 97.69 945 GLY A C 1
ATOM 7670 O O . GLY A 1 945 ? -3.772 -6.230 9.032 1.00 97.69 945 GLY A O 1
ATOM 7671 N N . VAL A 1 946 ? -1.869 -5.813 10.156 1.00 97.81 946 VAL A N 1
ATOM 7672 C CA . VAL A 1 946 ? -2.436 -6.069 11.491 1.00 97.81 946 VAL A CA 1
ATOM 7673 C C . VAL A 1 946 ? -3.474 -5.007 11.859 1.00 97.81 946 VAL A C 1
ATOM 7675 O O . VAL A 1 946 ? -4.548 -5.344 12.358 1.00 97.81 946 VAL A O 1
ATOM 7678 N N . GLN A 1 947 ? -3.188 -3.730 11.595 1.00 98.19 947 GLN A N 1
ATOM 7679 C CA . GLN A 1 947 ? -4.124 -2.635 11.859 1.00 98.19 947 GLN A CA 1
ATOM 7680 C C . GLN A 1 947 ? -5.416 -2.789 11.046 1.00 98.19 947 GLN A C 1
ATOM 7682 O O . GLN A 1 947 ? -6.500 -2.692 11.620 1.00 98.19 947 GLN A O 1
ATOM 7687 N N . ALA A 1 948 ? -5.308 -3.122 9.757 1.00 98.38 948 ALA A N 1
ATOM 7688 C CA . ALA A 1 948 ? -6.448 -3.321 8.868 1.00 98.38 948 ALA A CA 1
ATOM 7689 C C . ALA A 1 948 ? -7.325 -4.484 9.339 1.00 98.38 948 ALA A C 1
ATOM 7691 O O . ALA A 1 948 ? -8.541 -4.337 9.420 1.00 98.38 948 ALA A O 1
ATOM 7692 N N . PHE A 1 949 ? -6.725 -5.612 9.740 1.00 98.31 949 PHE A N 1
ATOM 7693 C CA . PHE A 1 949 ? -7.468 -6.741 10.308 1.00 98.31 949 PHE A CA 1
ATOM 7694 C C . PHE A 1 949 ? -8.228 -6.349 11.584 1.00 98.31 949 PHE A C 1
ATOM 7696 O O . PHE A 1 949 ? -9.421 -6.633 11.721 1.00 98.31 949 PHE A O 1
ATOM 7703 N N . LYS A 1 950 ? -7.573 -5.644 12.515 1.00 97.00 950 LYS A N 1
ATOM 7704 C CA . LYS A 1 950 ? -8.215 -5.205 13.766 1.00 97.00 950 LYS A CA 1
ATOM 7705 C C . LYS A 1 950 ? -9.316 -4.172 13.520 1.00 97.00 950 LYS A C 1
ATOM 7707 O O . LYS A 1 950 ? -10.349 -4.227 14.184 1.00 97.00 950 LYS A O 1
ATOM 7712 N N . GLN A 1 951 ? -9.126 -3.259 12.569 1.00 97.69 951 GLN A N 1
ATOM 7713 C CA . GLN A 1 951 ? -10.139 -2.279 12.172 1.00 97.69 951 GLN A CA 1
ATOM 7714 C C . GLN A 1 951 ? -11.318 -2.940 11.441 1.00 97.69 951 GLN A C 1
ATOM 7716 O O . GLN A 1 951 ? -12.468 -2.553 11.653 1.00 97.69 951 GLN A O 1
ATOM 7721 N N . ALA A 1 952 ? -11.056 -3.972 10.635 1.00 97.38 952 ALA A N 1
ATOM 7722 C CA . ALA A 1 952 ? -12.086 -4.732 9.941 1.00 97.38 952 ALA A CA 1
ATOM 7723 C C . ALA A 1 952 ? -12.982 -5.504 10.923 1.00 97.38 952 ALA A C 1
ATOM 7725 O O . ALA A 1 952 ? -14.206 -5.461 10.819 1.00 97.38 952 ALA A O 1
ATOM 7726 N N . PHE A 1 953 ? -12.387 -6.178 11.910 1.00 95.88 953 PHE A N 1
ATOM 7727 C CA . PHE A 1 953 ? -13.087 -7.202 12.691 1.00 95.88 953 PHE A CA 1
ATOM 7728 C C . PHE A 1 953 ? -13.191 -6.904 14.196 1.00 95.88 953 PHE A C 1
ATOM 7730 O O . PHE A 1 953 ? -13.649 -7.755 14.967 1.00 95.88 953 PHE A O 1
ATOM 7737 N N . GLY A 1 954 ? -12.784 -5.718 14.657 1.00 90.12 954 GLY A N 1
ATOM 7738 C CA . GLY A 1 954 ? -12.811 -5.349 16.077 1.00 90.12 954 GLY A CA 1
ATOM 7739 C C . GLY A 1 954 ? -12.026 -6.337 16.951 1.00 90.12 954 GLY A C 1
ATOM 7740 O O . GLY A 1 954 ? -11.129 -7.008 16.457 1.00 90.12 954 GLY A O 1
ATOM 7741 N N . LYS A 1 955 ? -12.362 -6.462 18.245 1.00 81.31 955 LYS A N 1
ATOM 7742 C CA . LYS A 1 955 ? -11.708 -7.411 19.182 1.00 81.31 955 LYS A CA 1
ATOM 7743 C C . LYS A 1 955 ? -12.390 -8.783 19.291 1.00 81.31 955 LYS A C 1
ATOM 7745 O O . LYS A 1 955 ? -11.811 -9.699 19.864 1.00 81.31 955 LYS A O 1
ATOM 7750 N N . HIS A 1 956 ? -13.629 -8.914 18.812 1.00 77.00 956 HIS A N 1
ATOM 7751 C CA . HIS A 1 956 ? -14.500 -10.043 19.171 1.00 77.00 956 HIS A CA 1
ATOM 7752 C C . HIS A 1 956 ? -15.290 -10.643 18.002 1.00 77.00 956 HIS A C 1
ATOM 7754 O O . HIS A 1 956 ? -16.194 -11.433 18.257 1.00 77.00 956 HIS A O 1
ATOM 7760 N N . SER A 1 957 ? -14.991 -10.301 16.742 1.00 84.44 957 SER A N 1
ATOM 7761 C CA . SER A 1 957 ? -15.667 -10.968 15.618 1.00 84.44 957 SER A CA 1
ATOM 7762 C C . SER A 1 957 ? -15.215 -12.430 15.546 1.00 84.44 957 SER A C 1
ATOM 7764 O O . SER A 1 957 ? -14.011 -12.662 15.380 1.00 84.44 957 SER A O 1
ATOM 7766 N N . PRO A 1 958 ? -16.133 -13.400 15.713 1.00 84.44 958 PRO A N 1
ATOM 7767 C CA . PRO A 1 958 ? -15.803 -14.816 15.663 1.00 84.44 958 PRO A CA 1
ATOM 7768 C C . PRO A 1 958 ? -15.609 -15.285 14.214 1.00 84.44 958 PRO A C 1
ATOM 7770 O O . PRO A 1 958 ? -16.151 -14.692 13.286 1.00 84.44 958 PRO A O 1
ATOM 7773 N N . GLY A 1 959 ? -14.874 -16.385 14.029 1.00 92.06 959 GLY A N 1
ATOM 7774 C CA . GLY A 1 959 ? -14.768 -17.072 12.735 1.00 92.06 959 GLY A CA 1
ATOM 7775 C C . GLY A 1 959 ? -13.758 -16.482 11.749 1.00 92.06 959 GLY A C 1
ATOM 7776 O O . GLY A 1 959 ? -13.705 -16.945 10.615 1.00 92.06 959 GLY A O 1
ATOM 7777 N N . VAL A 1 960 ? -12.943 -15.507 12.161 1.00 96.88 960 VAL A N 1
ATOM 7778 C CA . VAL A 1 960 ? -11.846 -14.940 11.361 1.00 96.88 960 VAL A CA 1
ATOM 7779 C C . VAL A 1 960 ? -10.560 -14.884 12.182 1.00 96.88 960 VAL A C 1
ATOM 7781 O O . VAL A 1 960 ? -10.603 -14.541 13.365 1.00 96.88 960 VAL A O 1
ATOM 7784 N N . GLY A 1 961 ? -9.429 -15.153 11.536 1.00 97.19 961 GLY A N 1
ATOM 7785 C CA . GLY A 1 961 ? -8.100 -15.120 12.143 1.00 97.19 961 GLY A CA 1
ATOM 7786 C C . GLY A 1 961 ? -7.064 -14.470 11.229 1.00 97.19 961 GLY A C 1
ATOM 7787 O O . GLY A 1 961 ? -7.260 -14.373 10.016 1.00 97.19 961 GLY A O 1
ATOM 7788 N N . LEU A 1 962 ? -5.959 -14.012 11.816 1.00 98.00 962 LEU A N 1
ATOM 7789 C CA . LEU A 1 962 ? -4.812 -13.461 11.095 1.00 98.00 962 LEU A CA 1
ATOM 7790 C C . LEU A 1 962 ? -3.558 -14.263 11.427 1.00 98.00 962 LEU A C 1
ATOM 7792 O O . LEU A 1 962 ? -3.160 -14.355 12.584 1.00 98.00 962 LEU A O 1
ATOM 7796 N N . VAL A 1 963 ? -2.882 -14.782 10.409 1.00 98.06 963 VAL A N 1
ATOM 7797 C CA . VAL A 1 963 ? -1.617 -15.501 10.556 1.00 98.06 963 VAL A CA 1
ATOM 7798 C C . VAL A 1 963 ? -0.464 -14.647 10.040 1.00 98.06 963 VAL A C 1
ATOM 7800 O O . VAL A 1 963 ? -0.458 -14.197 8.899 1.00 98.06 963 VAL A O 1
ATOM 7803 N N . ILE A 1 964 ? 0.552 -14.430 10.865 1.00 97.44 964 ILE A N 1
ATOM 7804 C CA . ILE A 1 964 ? 1.750 -13.667 10.522 1.00 97.44 964 ILE A CA 1
ATOM 7805 C C . ILE A 1 964 ? 2.909 -14.646 10.356 1.00 97.44 964 ILE A C 1
ATOM 7807 O O . ILE A 1 964 ? 3.522 -15.089 11.331 1.00 97.44 964 ILE A O 1
ATOM 7811 N N . LYS A 1 965 ? 3.237 -14.974 9.106 1.00 95.94 965 LYS A N 1
ATOM 7812 C CA . LYS A 1 965 ? 4.432 -15.741 8.755 1.00 95.94 965 LYS A CA 1
ATOM 7813 C C . LYS A 1 965 ? 5.623 -14.800 8.605 1.00 95.94 965 LYS A C 1
ATOM 7815 O O . LYS A 1 965 ? 5.835 -14.205 7.551 1.00 95.94 965 LYS A O 1
ATOM 7820 N N . ALA A 1 966 ? 6.435 -14.712 9.649 1.00 93.00 966 ALA A N 1
ATOM 7821 C CA . ALA A 1 966 ? 7.678 -13.946 9.645 1.00 93.00 966 ALA A CA 1
ATOM 7822 C C . ALA A 1 966 ? 8.888 -14.891 9.683 1.00 93.00 966 ALA A C 1
ATOM 7824 O O . ALA A 1 966 ? 8.797 -16.002 10.195 1.00 93.00 966 ALA A O 1
ATOM 7825 N N . MET A 1 967 ? 10.032 -14.494 9.138 1.00 87.69 967 MET A N 1
ATOM 7826 C CA . MET A 1 967 ? 11.317 -15.160 9.393 1.00 87.69 967 MET A CA 1
ATOM 7827 C C . MET A 1 967 ? 12.430 -14.117 9.453 1.00 87.69 967 MET A C 1
ATOM 7829 O O . MET A 1 967 ? 12.258 -13.034 8.912 1.00 87.69 967 MET A O 1
ATOM 7833 N N . ASN A 1 968 ? 13.555 -14.427 10.103 1.00 86.50 968 ASN A N 1
ATOM 7834 C CA . ASN A 1 968 ? 14.711 -13.521 10.242 1.00 86.50 968 ASN A CA 1
ATOM 7835 C C . ASN A 1 968 ? 14.362 -12.114 10.780 1.00 86.50 968 ASN A C 1
ATOM 7837 O O . ASN A 1 968 ? 15.028 -11.136 10.452 1.00 86.50 968 ASN A O 1
ATOM 7841 N N . VAL A 1 969 ? 13.310 -12.000 11.593 1.00 87.12 969 VAL A N 1
ATOM 7842 C CA . VAL A 1 969 ? 12.966 -10.758 12.298 1.00 87.12 969 VAL A CA 1
ATOM 7843 C C . VAL A 1 969 ? 13.875 -10.575 13.506 1.00 87.12 969 VAL A C 1
ATOM 7845 O O . VAL A 1 969 ? 14.276 -11.551 14.142 1.00 87.12 969 VAL A O 1
ATOM 7848 N N . ARG A 1 970 ? 14.207 -9.323 13.819 1.00 86.44 970 ARG A N 1
ATOM 7849 C CA . ARG A 1 970 ? 15.011 -8.978 14.990 1.00 86.44 970 ARG A CA 1
ATOM 7850 C C . ARG A 1 970 ? 14.111 -8.418 16.085 1.00 86.44 970 ARG A C 1
ATOM 7852 O O . ARG A 1 970 ? 13.288 -7.548 15.812 1.00 86.44 970 ARG A O 1
ATOM 7859 N N . ASP A 1 971 ? 14.308 -8.857 17.325 1.00 84.31 971 ASP A N 1
ATOM 7860 C CA . ASP A 1 971 ? 13.515 -8.395 18.478 1.00 84.31 971 ASP A CA 1
ATOM 7861 C C . ASP A 1 971 ? 13.709 -6.899 18.791 1.00 84.31 971 ASP A C 1
ATOM 7863 O O . ASP A 1 971 ? 12.924 -6.296 19.528 1.00 84.31 971 ASP A O 1
ATOM 7867 N N . ASP A 1 972 ? 14.769 -6.283 18.257 1.00 85.50 972 ASP A N 1
ATOM 7868 C CA . ASP A 1 972 ? 15.055 -4.855 18.378 1.00 85.50 972 ASP A CA 1
ATOM 7869 C C . ASP A 1 972 ? 14.472 -3.983 17.259 1.00 85.50 972 ASP A C 1
ATOM 7871 O O . ASP A 1 972 ? 14.533 -2.758 17.374 1.00 85.50 972 ASP A O 1
ATOM 7875 N N . ASP A 1 973 ? 13.857 -4.572 16.228 1.00 89.12 973 ASP A N 1
ATOM 7876 C CA . ASP A 1 973 ? 13.230 -3.815 15.144 1.00 89.12 973 ASP A CA 1
ATOM 7877 C C . ASP A 1 973 ? 11.935 -3.117 15.624 1.00 89.12 973 ASP A C 1
ATOM 7879 O O . ASP A 1 973 ? 11.035 -3.772 16.165 1.00 89.12 973 ASP A O 1
ATOM 7883 N N . PRO A 1 974 ? 11.801 -1.788 15.440 1.00 90.38 974 PRO A N 1
ATOM 7884 C CA . PRO A 1 974 ? 10.657 -1.033 15.948 1.00 90.38 974 PRO A CA 1
ATOM 7885 C C . PRO A 1 974 ? 9.332 -1.400 15.265 1.00 90.38 974 PRO A C 1
ATOM 7887 O O . PRO A 1 974 ? 8.293 -1.394 15.925 1.00 90.38 974 PRO A O 1
ATOM 7890 N N . VAL A 1 975 ? 9.346 -1.748 13.973 1.00 92.06 975 VAL A N 1
ATOM 7891 C CA . VAL A 1 975 ? 8.139 -2.175 13.248 1.00 92.06 975 VAL A CA 1
ATOM 7892 C C . VAL A 1 975 ? 7.694 -3.537 13.765 1.00 92.06 975 VAL A C 1
ATOM 7894 O O . VAL A 1 975 ? 6.504 -3.749 13.995 1.00 92.06 975 VAL A O 1
ATOM 7897 N N . TRP A 1 976 ? 8.641 -4.449 13.997 1.00 94.56 976 TRP A N 1
ATOM 7898 C CA . TRP A 1 976 ? 8.325 -5.765 14.547 1.00 94.56 976 TRP A CA 1
ATOM 7899 C C . TRP A 1 976 ? 7.776 -5.689 15.977 1.00 94.56 976 TRP A C 1
ATOM 7901 O O . TRP A 1 976 ? 6.771 -6.334 16.274 1.00 94.56 976 TRP A O 1
ATOM 7911 N N . ARG A 1 977 ? 8.349 -4.844 16.844 1.00 94.31 977 ARG A N 1
ATOM 7912 C CA . ARG A 1 977 ? 7.801 -4.595 18.191 1.00 94.31 977 ARG A CA 1
ATOM 7913 C C . ARG A 1 977 ? 6.373 -4.065 18.148 1.00 94.31 977 ARG A C 1
ATOM 7915 O O . ARG A 1 977 ? 5.522 -4.599 18.848 1.00 94.31 977 ARG A O 1
ATOM 7922 N N . ALA A 1 978 ? 6.090 -3.096 17.279 1.00 94.75 978 ALA A N 1
ATOM 7923 C CA . ALA A 1 978 ? 4.736 -2.570 17.112 1.00 94.75 978 ALA A CA 1
ATOM 7924 C C . ALA A 1 978 ? 3.747 -3.647 16.622 1.00 94.75 978 ALA A C 1
ATOM 7926 O O . ALA A 1 978 ? 2.600 -3.688 17.069 1.00 94.75 978 ALA A O 1
ATOM 7927 N N . VAL A 1 979 ? 4.188 -4.554 15.739 1.00 95.44 979 VAL A N 1
ATOM 7928 C CA . VAL A 1 979 ? 3.393 -5.723 15.326 1.00 95.44 979 VAL A CA 1
ATOM 7929 C C . VAL A 1 979 ? 3.105 -6.641 16.517 1.00 95.44 979 VAL A C 1
ATOM 7931 O O . VAL A 1 979 ? 1.952 -7.021 16.707 1.00 95.44 979 VAL A O 1
ATOM 7934 N N . LEU A 1 980 ? 4.110 -6.965 17.338 1.00 94.81 980 LEU A N 1
ATOM 7935 C CA . LEU A 1 980 ? 3.939 -7.798 18.534 1.00 94.81 980 LEU A CA 1
ATOM 7936 C C . LEU A 1 980 ? 3.001 -7.148 19.560 1.00 94.81 980 LEU A C 1
ATOM 7938 O O . LEU A 1 980 ? 2.121 -7.820 20.090 1.00 94.81 980 LEU A O 1
ATOM 7942 N N . GLU A 1 981 ? 3.144 -5.848 19.809 1.00 94.50 981 GLU A N 1
ATOM 7943 C CA . GLU A 1 981 ? 2.295 -5.082 20.729 1.00 94.50 981 GLU A CA 1
ATOM 7944 C C . GLU A 1 981 ? 0.838 -5.025 20.258 1.00 94.50 981 GLU A C 1
ATOM 7946 O O . GLU A 1 981 ? -0.080 -5.196 21.059 1.00 94.50 981 GLU A O 1
ATOM 7951 N N . LEU A 1 982 ? 0.598 -4.831 18.956 1.00 92.38 982 LEU A N 1
ATOM 7952 C CA . LEU A 1 982 ? -0.758 -4.861 18.407 1.00 92.38 982 LEU A CA 1
ATOM 7953 C C . LEU A 1 982 ? -1.343 -6.271 18.349 1.00 92.38 982 LEU A C 1
ATOM 7955 O O . LEU A 1 982 ? -2.561 -6.411 18.480 1.00 92.38 982 LEU A O 1
ATOM 7959 N N . ALA A 1 983 ? -0.520 -7.296 18.143 1.00 92.31 983 ALA A N 1
ATOM 7960 C CA . ALA A 1 983 ? -0.959 -8.685 18.197 1.00 92.31 983 ALA A CA 1
ATOM 7961 C C . ALA A 1 983 ? -1.262 -9.134 19.638 1.00 92.31 983 ALA A C 1
ATOM 7963 O O . ALA A 1 983 ? -2.133 -9.977 19.855 1.00 92.31 983 ALA A O 1
ATOM 7964 N N . ALA A 1 984 ? -0.585 -8.552 20.633 1.00 90.56 984 ALA A N 1
ATOM 7965 C CA . ALA A 1 984 ? -0.746 -8.914 22.033 1.00 90.56 984 ALA A CA 1
ATOM 7966 C C . ALA A 1 984 ? -2.200 -8.745 22.506 1.00 90.56 984 ALA A C 1
ATOM 7968 O O . ALA A 1 984 ? -2.841 -7.708 22.319 1.00 90.56 984 ALA A O 1
ATOM 7969 N N . GLY A 1 985 ? -2.723 -9.789 23.153 1.00 82.44 985 GLY A N 1
ATOM 7970 C CA . GLY A 1 985 ? -4.076 -9.795 23.710 1.00 82.44 985 GLY A CA 1
ATOM 7971 C C . GLY A 1 985 ? -5.206 -10.030 22.700 1.00 82.44 985 GLY A C 1
ATOM 7972 O O . GLY A 1 985 ? -6.367 -9.950 23.098 1.00 82.44 985 GLY A O 1
ATOM 7973 N N . ASP A 1 986 ? -4.907 -10.337 21.431 1.00 92.31 986 ASP A N 1
ATOM 7974 C CA . ASP A 1 986 ? -5.894 -10.801 20.446 1.00 92.31 986 ASP A CA 1
ATOM 7975 C C . ASP A 1 986 ? -5.614 -12.263 20.072 1.00 92.31 986 ASP A C 1
ATOM 7977 O O . ASP A 1 986 ? -4.683 -12.569 19.331 1.00 92.31 986 ASP A O 1
ATOM 7981 N N . SER A 1 987 ? -6.419 -13.188 20.601 1.00 91.19 987 SER A N 1
ATOM 7982 C CA . SER A 1 987 ? -6.203 -14.633 20.439 1.00 91.19 987 SER A CA 1
ATOM 7983 C C . SER A 1 987 ? -6.403 -15.150 19.012 1.00 91.19 987 SER A C 1
ATOM 7985 O O . SER A 1 987 ? -6.111 -16.314 18.760 1.00 91.19 987 SER A O 1
ATOM 7987 N N . ARG A 1 988 ? -6.916 -14.312 18.102 1.00 94.81 988 ARG A N 1
ATOM 7988 C CA . ARG A 1 988 ? -7.128 -14.636 16.682 1.00 94.81 988 ARG A CA 1
ATOM 7989 C C . ARG A 1 988 ? -5.889 -14.362 15.826 1.00 94.81 988 ARG A C 1
ATOM 7991 O O . ARG A 1 988 ? -5.894 -14.645 14.630 1.00 94.81 988 ARG A O 1
ATOM 7998 N N . ILE A 1 989 ? -4.860 -13.732 16.399 1.00 95.75 989 ILE A N 1
ATOM 7999 C CA . ILE A 1 989 ? -3.624 -13.390 15.695 1.00 95.75 989 ILE A CA 1
ATOM 8000 C C . ILE A 1 989 ? -2.550 -14.422 16.052 1.00 95.75 989 ILE A C 1
ATOM 8002 O O . ILE A 1 989 ? -2.111 -14.515 17.197 1.00 95.75 989 ILE A O 1
ATOM 8006 N N . HIS A 1 990 ? -2.104 -15.186 15.057 1.00 95.31 990 HIS A N 1
ATOM 8007 C CA . HIS A 1 990 ? -1.140 -16.277 15.203 1.00 95.31 990 HIS A CA 1
ATOM 8008 C C . HIS A 1 990 ? 0.178 -15.912 14.524 1.00 95.31 990 HIS A C 1
ATOM 8010 O O . HIS A 1 990 ? 0.184 -15.498 13.370 1.00 95.31 990 HIS A O 1
ATOM 8016 N N . ILE A 1 991 ? 1.312 -16.087 15.202 1.00 94.88 991 ILE A N 1
ATOM 8017 C CA . ILE A 1 991 ? 2.636 -15.786 14.636 1.00 94.88 991 ILE A CA 1
ATOM 8018 C C . ILE A 1 991 ? 3.393 -17.089 14.394 1.00 94.88 991 ILE A C 1
ATOM 8020 O O . ILE A 1 991 ? 3.574 -17.883 15.313 1.00 94.88 991 ILE A O 1
ATOM 8024 N N . VAL A 1 992 ? 3.883 -17.278 13.167 1.00 93.56 992 VAL A N 1
ATOM 8025 C CA . VAL A 1 992 ? 4.690 -18.437 12.761 1.00 93.56 992 VAL A CA 1
ATOM 8026 C C . VAL A 1 992 ? 6.067 -17.949 12.308 1.00 93.56 992 VAL A C 1
ATOM 8028 O O . VAL A 1 992 ? 6.243 -17.475 11.181 1.00 93.56 992 VAL A O 1
ATOM 8031 N N . SER A 1 993 ? 7.062 -18.055 13.191 1.00 88.12 993 SER A N 1
ATOM 8032 C CA . SER A 1 993 ? 8.421 -17.520 12.984 1.00 88.12 993 SER A CA 1
ATOM 8033 C C . SER A 1 993 ? 9.420 -18.518 12.376 1.00 88.12 993 SER A C 1
ATOM 8035 O O . SER A 1 993 ? 10.519 -18.138 11.968 1.00 88.12 993 SER A O 1
ATOM 8037 N N . GLU A 1 994 ? 9.045 -19.795 12.280 1.00 85.44 994 GLU A N 1
ATOM 8038 C CA . GLU A 1 994 ? 9.921 -20.883 11.830 1.00 85.44 994 GLU A CA 1
ATOM 8039 C C . GLU A 1 994 ? 10.350 -20.734 10.362 1.00 85.44 994 GLU A C 1
ATOM 8041 O O . GLU A 1 994 ? 9.606 -20.220 9.524 1.00 85.44 994 GLU A O 1
ATOM 8046 N N . ARG A 1 995 ? 11.553 -21.201 10.010 1.00 83.25 995 ARG A N 1
ATOM 8047 C CA . ARG A 1 995 ? 11.969 -21.280 8.601 1.00 83.25 995 ARG A CA 1
ATOM 8048 C C . ARG A 1 995 ? 11.306 -22.492 7.956 1.00 83.25 995 ARG A C 1
ATOM 8050 O O . ARG A 1 995 ? 11.493 -23.608 8.425 1.00 83.25 995 ARG A O 1
ATOM 8057 N N . LEU A 1 996 ? 10.568 -22.258 6.876 1.00 86.25 996 LEU A N 1
ATOM 8058 C CA . LEU A 1 996 ? 9.864 -23.296 6.129 1.00 86.25 996 LEU A CA 1
ATOM 8059 C C . LEU A 1 996 ? 10.628 -23.632 4.846 1.00 86.25 996 LEU A C 1
ATOM 8061 O O . LEU A 1 996 ? 11.214 -22.746 4.220 1.00 86.25 996 LEU A O 1
ATOM 8065 N N . SER A 1 997 ? 10.607 -24.904 4.443 1.00 85.06 997 SER A N 1
ATOM 8066 C CA . SER A 1 997 ? 11.059 -25.300 3.105 1.00 85.06 997 SER A CA 1
ATOM 8067 C C . SER A 1 997 ? 10.127 -24.729 2.021 1.00 85.06 997 SER A C 1
ATOM 8069 O O . SER A 1 997 ? 9.073 -24.163 2.325 1.00 85.06 997 SER A O 1
ATOM 8071 N N . ARG A 1 998 ? 10.482 -24.869 0.735 1.00 84.94 998 ARG A N 1
ATOM 8072 C CA . ARG A 1 998 ? 9.619 -24.408 -0.370 1.00 84.94 998 ARG A CA 1
ATOM 8073 C C . ARG A 1 998 ? 8.275 -25.145 -0.397 1.00 84.94 998 ARG A C 1
ATOM 8075 O O . ARG A 1 998 ? 7.236 -24.500 -0.540 1.00 84.94 998 ARG A O 1
ATOM 8082 N N . GLN A 1 999 ? 8.296 -26.466 -0.206 1.00 89.81 999 GLN A N 1
ATOM 8083 C CA . GLN A 1 999 ? 7.072 -27.263 -0.119 1.00 89.81 999 GLN A CA 1
ATOM 8084 C C . GLN A 1 999 ? 6.257 -26.878 1.120 1.00 89.81 999 GLN A C 1
ATOM 8086 O O . GLN A 1 999 ? 5.060 -26.646 1.005 1.00 89.81 999 GLN A O 1
ATOM 8091 N N . ASP A 1 1000 ? 6.900 -26.703 2.278 1.00 91.56 1000 ASP A N 1
ATOM 8092 C CA . ASP A 1 1000 ? 6.185 -26.345 3.512 1.00 91.56 1000 ASP A CA 1
ATOM 8093 C C . ASP A 1 1000 ? 5.600 -24.934 3.458 1.00 91.56 1000 ASP A C 1
ATOM 8095 O O . ASP A 1 1000 ? 4.536 -24.694 4.012 1.00 91.56 1000 ASP A O 1
ATOM 8099 N N . SER A 1 1001 ? 6.269 -24.000 2.778 1.00 92.06 1001 SER A N 1
ATOM 8100 C CA . SER A 1 1001 ? 5.738 -22.653 2.538 1.00 92.06 1001 SER A CA 1
ATOM 8101 C C . SER A 1 1001 ? 4.489 -22.701 1.659 1.00 92.06 1001 SER A C 1
ATOM 8103 O O . SER A 1 1001 ? 3.530 -21.982 1.917 1.00 92.06 1001 SER A O 1
ATOM 8105 N N . THR A 1 1002 ? 4.487 -23.580 0.655 1.00 94.12 1002 THR A N 1
ATOM 8106 C CA . THR A 1 1002 ? 3.336 -23.801 -0.226 1.00 94.12 1002 THR A CA 1
ATOM 8107 C C . THR A 1 1002 ? 2.175 -24.441 0.529 1.00 94.12 1002 THR A C 1
ATOM 8109 O O . THR A 1 1002 ? 1.053 -23.946 0.463 1.00 94.12 1002 THR A O 1
ATOM 8112 N N . ASP A 1 1003 ? 2.452 -25.493 1.304 1.00 95.38 1003 ASP A N 1
ATOM 8113 C CA . ASP A 1 1003 ? 1.463 -26.145 2.164 1.00 95.38 1003 ASP A CA 1
ATOM 8114 C C . ASP A 1 1003 ? 0.900 -25.155 3.198 1.00 95.38 1003 ASP A C 1
ATOM 8116 O O . ASP A 1 1003 ? -0.307 -25.125 3.416 1.00 95.38 1003 ASP A O 1
ATOM 8120 N N . PHE A 1 1004 ? 1.749 -24.307 3.792 1.00 96.31 1004 PHE A N 1
ATOM 8121 C CA . PHE A 1 1004 ? 1.346 -23.247 4.719 1.00 96.31 1004 PHE A CA 1
ATOM 8122 C C . PHE A 1 1004 ? 0.412 -22.235 4.052 1.00 96.31 1004 PHE A C 1
ATOM 8124 O O . PHE A 1 1004 ? -0.649 -21.942 4.597 1.00 96.31 1004 PHE A O 1
ATOM 8131 N N . MET A 1 1005 ? 0.773 -21.720 2.870 1.00 97.25 1005 MET A N 1
ATOM 8132 C CA . MET A 1 1005 ? -0.087 -20.798 2.124 1.00 97.25 1005 MET A CA 1
ATOM 8133 C C . MET A 1 1005 ? -1.430 -21.459 1.815 1.00 97.25 1005 MET A C 1
ATOM 8135 O O . MET A 1 1005 ? -2.462 -20.872 2.113 1.00 97.25 1005 MET A O 1
ATOM 8139 N N . ALA A 1 1006 ? -1.426 -22.700 1.322 1.00 96.19 1006 ALA A N 1
ATOM 8140 C CA . ALA A 1 1006 ? -2.633 -23.454 0.988 1.00 96.19 1006 ALA A CA 1
ATOM 8141 C C . ALA A 1 1006 ? -3.516 -23.814 2.202 1.00 96.19 1006 ALA A C 1
ATOM 8143 O O . ALA A 1 1006 ? -4.686 -24.142 2.021 1.00 96.19 1006 ALA A O 1
ATOM 8144 N N . CYS A 1 1007 ? -2.987 -23.757 3.432 1.00 94.75 1007 CYS A N 1
ATOM 8145 C CA . CYS A 1 1007 ? -3.777 -23.901 4.662 1.00 94.75 1007 CYS A CA 1
ATOM 8146 C C . CYS A 1 1007 ? -4.580 -22.643 5.022 1.00 94.75 1007 CYS A C 1
ATOM 8148 O O . CYS A 1 1007 ? -5.522 -22.737 5.815 1.00 94.75 1007 CYS A O 1
ATOM 8150 N N . CYS A 1 1008 ? -4.167 -21.482 4.515 1.00 97.50 1008 CYS A N 1
ATOM 8151 C CA . CYS A 1 1008 ? -4.800 -20.191 4.758 1.00 97.50 1008 CYS A CA 1
ATOM 8152 C C . CYS A 1 1008 ? -5.799 -19.853 3.641 1.00 97.50 1008 CYS A C 1
ATOM 8154 O O . CYS A 1 1008 ? -5.787 -20.463 2.572 1.00 97.50 1008 CYS A O 1
ATOM 8156 N N . ASP A 1 1009 ? -6.656 -18.859 3.872 1.00 98.06 1009 ASP A N 1
ATOM 8157 C CA . ASP A 1 1009 ? -7.779 -18.570 2.975 1.00 98.06 1009 ASP A CA 1
ATOM 8158 C C . ASP A 1 1009 ? -7.570 -17.312 2.121 1.00 98.06 1009 ASP A C 1
ATOM 8160 O O . ASP A 1 1009 ? -8.023 -17.278 0.979 1.00 98.06 1009 ASP A O 1
ATOM 8164 N N . ALA A 1 1010 ? -6.882 -16.285 2.632 1.00 98.38 1010 ALA A N 1
ATOM 8165 C CA . ALA A 1 1010 ? -6.671 -15.030 1.905 1.00 98.38 1010 ALA A CA 1
ATOM 8166 C C . ALA A 1 1010 ? -5.335 -14.359 2.237 1.00 98.38 1010 ALA A C 1
ATOM 8168 O O . ALA A 1 1010 ? -4.951 -14.259 3.405 1.00 98.38 1010 ALA A O 1
ATOM 8169 N N . TYR A 1 1011 ? -4.652 -13.834 1.221 1.00 98.69 1011 TYR A N 1
ATOM 8170 C CA . TYR A 1 1011 ? -3.367 -13.158 1.403 1.00 98.69 1011 TYR A CA 1
ATOM 8171 C C . TYR A 1 1011 ? -3.534 -11.643 1.545 1.00 98.69 1011 TYR A C 1
ATOM 8173 O O . TYR A 1 1011 ? -4.274 -11.014 0.788 1.00 98.69 1011 TYR A O 1
ATOM 8181 N N . ILE A 1 1012 ? -2.807 -11.046 2.489 1.00 98.69 1012 ILE A N 1
ATOM 8182 C CA . ILE A 1 1012 ? -2.727 -9.597 2.681 1.00 98.69 1012 ILE A CA 1
ATOM 8183 C C . ILE A 1 1012 ? -1.308 -9.130 2.337 1.00 98.69 1012 ILE A C 1
ATOM 8185 O O . ILE A 1 1012 ? -0.318 -9.636 2.866 1.00 98.69 1012 ILE A O 1
ATOM 8189 N N . SER A 1 1013 ? -1.199 -8.118 1.480 1.00 98.06 1013 SER A N 1
ATOM 8190 C CA . SER A 1 1013 ? 0.059 -7.466 1.119 1.00 98.06 1013 SER A CA 1
ATOM 8191 C C . SER A 1 1013 ? -0.107 -5.948 1.060 1.00 98.06 1013 SER A C 1
ATOM 8193 O O . SER A 1 1013 ? -0.171 -5.352 -0.013 1.00 98.06 1013 SER A O 1
ATOM 8195 N N . LEU A 1 1014 ? -0.140 -5.306 2.231 1.00 98.25 1014 LEU A N 1
ATOM 8196 C CA . LEU A 1 1014 ? -0.175 -3.840 2.362 1.00 98.25 1014 LEU A CA 1
ATOM 8197 C C . LEU A 1 1014 ? 1.233 -3.234 2.304 1.00 98.25 1014 LEU A C 1
ATOM 8199 O O . LEU A 1 1014 ? 1.613 -2.412 3.135 1.00 98.25 1014 LEU A O 1
ATOM 8203 N N . HIS A 1 1015 ? 2.031 -3.692 1.342 1.00 97.69 1015 HIS A N 1
ATOM 8204 C CA . HIS A 1 1015 ? 3.380 -3.196 1.108 1.00 97.69 1015 HIS A CA 1
ATOM 8205 C C . HIS A 1 1015 ? 3.345 -1.746 0.615 1.00 97.69 1015 HIS A C 1
ATOM 8207 O O . HIS A 1 1015 ? 2.375 -1.312 0.003 1.00 97.69 1015 HIS A O 1
ATOM 8213 N N . ARG A 1 1016 ? 4.428 -0.999 0.825 1.00 97.56 1016 ARG A N 1
ATOM 8214 C CA . ARG A 1 1016 ? 4.551 0.358 0.282 1.00 97.56 1016 ARG A CA 1
ATOM 8215 C C . ARG A 1 1016 ? 5.041 0.387 -1.160 1.00 97.56 1016 ARG A C 1
ATOM 8217 O O . ARG A 1 1016 ? 4.661 1.253 -1.940 1.00 97.56 1016 ARG A O 1
ATOM 8224 N N . SER A 1 1017 ? 5.904 -0.568 -1.511 1.00 96.62 1017 SER A N 1
ATOM 8225 C CA . SER A 1 1017 ? 6.340 -0.801 -2.890 1.00 96.62 1017 SER A CA 1
ATOM 8226 C C . SER A 1 1017 ? 6.977 -2.186 -3.066 1.00 96.62 1017 SER A C 1
ATOM 8228 O O . SER A 1 1017 ? 7.633 -2.691 -2.151 1.00 96.62 1017 SER A O 1
ATOM 8230 N N . GLU A 1 1018 ? 6.824 -2.793 -4.240 1.00 94.06 1018 GLU A N 1
ATOM 8231 C CA . GLU A 1 1018 ? 7.378 -4.077 -4.679 1.00 94.06 1018 GLU A CA 1
ATOM 8232 C C . GLU A 1 1018 ? 7.867 -3.998 -6.132 1.00 94.06 1018 GLU A C 1
ATOM 8234 O O . GLU A 1 1018 ? 7.250 -3.378 -6.993 1.00 94.06 1018 GLU A O 1
ATOM 8239 N N . GLY A 1 1019 ? 8.958 -4.697 -6.450 1.00 92.44 1019 GLY A N 1
ATOM 8240 C CA . GLY A 1 1019 ? 9.442 -4.776 -7.832 1.00 92.44 1019 GLY A CA 1
ATOM 8241 C C . GLY A 1 1019 ? 8.611 -5.712 -8.717 1.00 92.44 1019 GLY A C 1
ATOM 8242 O O . GLY A 1 1019 ? 8.491 -5.477 -9.915 1.00 92.44 1019 GLY A O 1
ATOM 8243 N N . PHE A 1 1020 ? 8.038 -6.768 -8.135 1.00 94.19 1020 PHE A N 1
ATOM 8244 C CA . PHE A 1 1020 ? 7.189 -7.751 -8.827 1.00 94.19 1020 PHE A CA 1
ATOM 8245 C C . PHE A 1 1020 ? 6.036 -8.233 -7.942 1.00 94.19 1020 PHE A C 1
ATOM 8247 O O . PHE A 1 1020 ? 4.907 -8.306 -8.398 1.00 94.19 1020 PHE A O 1
ATOM 8254 N N . GLY A 1 1021 ? 6.303 -8.535 -6.665 1.00 94.06 1021 GLY A N 1
ATOM 8255 C CA . GLY A 1 1021 ? 5.281 -9.061 -5.753 1.00 94.06 1021 GLY A CA 1
ATOM 8256 C C . GLY A 1 1021 ? 5.121 -10.584 -5.824 1.00 94.06 1021 GLY A C 1
ATOM 8257 O O . GLY A 1 1021 ? 4.006 -11.084 -5.888 1.00 94.06 1021 GLY A O 1
ATOM 8258 N N . ARG A 1 1022 ? 6.226 -11.346 -5.780 1.00 93.00 1022 ARG A N 1
ATOM 8259 C CA . ARG A 1 1022 ? 6.227 -12.819 -5.934 1.00 93.00 1022 ARG A CA 1
ATOM 8260 C C . ARG A 1 1022 ? 5.194 -13.540 -5.057 1.00 93.00 1022 ARG A C 1
ATOM 8262 O O . ARG A 1 1022 ? 4.437 -14.345 -5.574 1.00 93.00 1022 ARG A O 1
ATOM 8269 N N . VAL A 1 1023 ? 5.115 -13.220 -3.763 1.00 94.62 1023 VAL A N 1
ATOM 8270 C CA . VAL A 1 1023 ? 4.167 -13.884 -2.842 1.00 94.62 1023 VAL A CA 1
ATOM 8271 C C . VAL A 1 1023 ? 2.705 -13.589 -3.211 1.00 94.62 1023 VAL A C 1
ATOM 8273 O O . VAL A 1 1023 ? 1.853 -14.456 -3.055 1.00 94.62 1023 VAL A O 1
ATOM 8276 N N . ILE A 1 1024 ? 2.422 -12.400 -3.760 1.00 97.69 1024 ILE A N 1
ATOM 8277 C CA . ILE A 1 1024 ? 1.094 -12.026 -4.274 1.00 97.69 1024 ILE A CA 1
ATOM 8278 C C . ILE A 1 1024 ? 0.740 -12.941 -5.451 1.00 97.69 1024 ILE A C 1
ATOM 8280 O O . ILE A 1 1024 ? -0.312 -13.574 -5.442 1.00 97.69 1024 ILE A O 1
ATOM 8284 N N . ALA A 1 1025 ? 1.647 -13.073 -6.423 1.00 97.00 1025 ALA A N 1
ATOM 8285 C CA . ALA A 1 1025 ? 1.430 -13.931 -7.583 1.00 97.00 1025 ALA A CA 1
ATOM 8286 C C . ALA A 1 1025 ? 1.303 -15.419 -7.202 1.00 97.00 1025 ALA A C 1
ATOM 8288 O O . ALA A 1 1025 ? 0.483 -16.131 -7.775 1.00 97.00 1025 ALA A O 1
ATOM 8289 N N . GLU A 1 1026 ? 2.070 -15.891 -6.216 1.00 96.56 1026 GLU A N 1
ATOM 8290 C CA . GLU A 1 1026 ? 1.984 -17.269 -5.712 1.00 96.56 1026 GLU A CA 1
ATOM 8291 C C . GLU A 1 1026 ? 0.648 -17.544 -5.002 1.00 96.56 1026 GLU A C 1
ATOM 8293 O O . GLU A 1 1026 ? 0.039 -18.586 -5.239 1.00 96.56 1026 GLU A O 1
ATOM 8298 N N . ALA A 1 1027 ? 0.145 -16.602 -4.196 1.00 98.06 1027 ALA A N 1
ATOM 8299 C CA . ALA A 1 1027 ? -1.179 -16.710 -3.577 1.00 98.06 1027 ALA A CA 1
ATOM 8300 C C . ALA A 1 1027 ? -2.295 -16.761 -4.638 1.00 98.06 1027 ALA A C 1
ATOM 8302 O O . ALA A 1 1027 ? -3.187 -17.610 -4.581 1.00 98.06 1027 ALA A O 1
ATOM 8303 N N . MET A 1 1028 ? -2.202 -15.913 -5.668 1.00 98.25 1028 MET A N 1
ATOM 8304 C CA . MET A 1 1028 ? -3.132 -15.932 -6.803 1.00 98.25 1028 MET A CA 1
ATOM 8305 C C . MET A 1 1028 ? -3.052 -17.253 -7.582 1.00 98.25 1028 MET A C 1
ATOM 8307 O O . MET A 1 1028 ? -4.090 -17.812 -7.924 1.00 98.25 1028 MET A O 1
ATOM 8311 N N . ALA A 1 1029 ? -1.855 -17.809 -7.809 1.00 97.00 1029 ALA A N 1
ATOM 8312 C CA . ALA A 1 1029 ? -1.679 -19.113 -8.462 1.00 97.00 1029 ALA A CA 1
ATOM 8313 C C . ALA A 1 1029 ? -2.326 -20.267 -7.669 1.00 97.00 1029 ALA A C 1
ATOM 8315 O O . ALA A 1 1029 ? -2.903 -21.186 -8.258 1.00 97.00 1029 ALA A O 1
ATOM 8316 N N . LEU A 1 1030 ? -2.301 -20.194 -6.334 1.00 97.06 1030 LEU A N 1
ATOM 8317 C CA . LEU A 1 1030 ? -3.020 -21.121 -5.451 1.00 97.06 1030 LEU A CA 1
ATOM 8318 C C . LEU A 1 1030 ? -4.547 -20.926 -5.478 1.00 97.06 1030 LEU A C 1
ATOM 8320 O O . LEU A 1 1030 ? -5.274 -21.757 -4.939 1.00 97.06 1030 LEU A O 1
ATOM 8324 N N . GLY A 1 1031 ? -5.051 -19.886 -6.149 1.00 96.94 1031 GLY A N 1
ATOM 8325 C CA . GLY A 1 1031 ? -6.476 -19.563 -6.215 1.00 96.94 1031 GLY A CA 1
ATOM 8326 C C . GLY A 1 1031 ? -6.990 -18.825 -4.987 1.00 96.94 1031 GLY A C 1
ATOM 8327 O O . GLY A 1 1031 ? -8.186 -18.877 -4.713 1.00 96.94 1031 GLY A O 1
ATOM 8328 N N . GLN A 1 1032 ? -6.107 -18.163 -4.238 1.00 98.12 1032 GLN A N 1
ATOM 8329 C CA . GLN A 1 1032 ? -6.493 -17.382 -3.069 1.00 98.12 1032 GLN A CA 1
ATOM 8330 C C . GLN A 1 1032 ? -6.852 -15.947 -3.477 1.00 98.12 1032 GLN A C 1
ATOM 8332 O O . GLN A 1 1032 ? -6.159 -15.349 -4.306 1.00 98.12 1032 GLN A O 1
ATOM 8337 N N . PRO A 1 1033 ? -7.905 -15.351 -2.892 1.00 98.38 1033 PRO A N 1
ATOM 8338 C CA . PRO A 1 1033 ? -8.134 -13.918 -2.994 1.00 98.38 1033 PRO A CA 1
ATOM 8339 C C . PRO A 1 1033 ? -7.002 -13.150 -2.297 1.00 98.38 1033 PRO A C 1
ATOM 8341 O O . PRO A 1 1033 ? -6.506 -13.554 -1.240 1.00 98.38 1033 PRO A O 1
ATOM 8344 N N . VAL A 1 1034 ? -6.611 -12.015 -2.880 1.00 98.62 1034 VAL A N 1
ATOM 8345 C CA . VAL A 1 1034 ? -5.511 -11.188 -2.370 1.00 98.62 1034 VAL A CA 1
ATOM 8346 C C . VAL A 1 1034 ? -5.968 -9.753 -2.144 1.00 98.62 1034 VAL A C 1
ATOM 8348 O O . VAL A 1 1034 ? -6.600 -9.164 -3.020 1.00 98.62 1034 VAL A O 1
ATOM 8351 N N . VAL A 1 1035 ? -5.618 -9.189 -0.985 1.00 98.75 1035 VAL A N 1
ATOM 8352 C CA . VAL A 1 1035 ? -5.690 -7.748 -0.700 1.00 98.75 1035 VAL A CA 1
ATOM 8353 C C . VAL A 1 1035 ? -4.300 -7.151 -0.878 1.00 98.75 1035 VAL A C 1
ATOM 8355 O O . VAL A 1 1035 ? -3.373 -7.557 -0.176 1.00 98.75 1035 VAL A O 1
ATOM 8358 N N . ALA A 1 1036 ? -4.132 -6.203 -1.797 1.00 98.44 1036 ALA A N 1
ATOM 8359 C CA . ALA A 1 1036 ? -2.821 -5.636 -2.108 1.00 98.44 1036 ALA A CA 1
ATOM 8360 C C . ALA A 1 1036 ? -2.874 -4.125 -2.341 1.00 98.44 1036 ALA A C 1
ATOM 8362 O O . ALA A 1 1036 ? -3.854 -3.602 -2.870 1.00 98.44 1036 ALA A O 1
ATOM 8363 N N . THR A 1 1037 ? -1.790 -3.436 -1.987 1.00 98.69 1037 THR A N 1
ATOM 8364 C CA . THR A 1 1037 ? -1.605 -2.018 -2.317 1.00 98.69 1037 THR A CA 1
ATOM 8365 C C . THR A 1 1037 ? -1.653 -1.802 -3.831 1.00 98.69 1037 THR A C 1
ATOM 8367 O O . THR A 1 1037 ? -1.033 -2.546 -4.597 1.00 98.69 1037 THR A O 1
ATOM 8370 N N . ASN A 1 1038 ? -2.369 -0.769 -4.269 1.00 98.19 1038 ASN A N 1
ATOM 8371 C CA . ASN A 1 1038 ? -2.530 -0.386 -5.670 1.00 98.19 1038 ASN A CA 1
ATOM 8372 C C . ASN A 1 1038 ? -1.349 0.458 -6.180 1.00 98.19 1038 ASN A C 1
ATOM 8374 O O . ASN A 1 1038 ? -1.505 1.590 -6.640 1.00 98.19 1038 ASN A O 1
ATOM 8378 N N . PHE A 1 1039 ? -0.131 -0.057 -6.038 1.00 98.12 1039 PHE A N 1
ATOM 8379 C CA . PHE A 1 1039 ? 1.077 0.670 -6.410 1.00 98.12 1039 PHE A CA 1
ATOM 8380 C C . PHE A 1 1039 ? 2.222 -0.284 -6.713 1.00 98.12 1039 PHE A C 1
ATOM 8382 O O . PHE A 1 1039 ? 2.366 -1.271 -6.010 1.00 98.12 1039 PHE A O 1
ATOM 8389 N N . SER A 1 1040 ? 3.108 0.080 -7.648 1.00 97.31 1040 SER A N 1
ATOM 8390 C CA . SER A 1 1040 ? 4.345 -0.639 -8.015 1.00 97.31 1040 SER A CA 1
ATOM 8391 C C . SER A 1 1040 ? 4.150 -1.927 -8.835 1.00 97.31 1040 SER A C 1
ATOM 8393 O O . SER A 1 1040 ? 3.192 -2.035 -9.587 1.00 97.31 1040 SER A O 1
ATOM 8395 N N . GLY A 1 1041 ? 5.103 -2.864 -8.816 1.00 96.62 1041 GLY A N 1
ATOM 8396 C CA . GLY A 1 1041 ? 5.193 -3.960 -9.787 1.00 96.62 1041 GLY A CA 1
ATOM 8397 C C . GLY A 1 1041 ? 4.070 -4.999 -9.739 1.00 96.62 1041 GLY A C 1
ATOM 8398 O O . GLY A 1 1041 ? 3.844 -5.675 -10.738 1.00 96.62 1041 GLY A O 1
ATOM 8399 N N . ASN A 1 1042 ? 3.347 -5.124 -8.625 1.00 97.56 1042 ASN A N 1
ATOM 8400 C CA . ASN A 1 1042 ? 2.222 -6.057 -8.508 1.00 97.56 1042 ASN A CA 1
ATOM 8401 C C . ASN A 1 1042 ? 1.013 -5.646 -9.363 1.00 97.56 1042 ASN A C 1
ATOM 8403 O O . ASN A 1 1042 ? 0.228 -6.515 -9.735 1.00 97.56 1042 ASN A O 1
ATOM 8407 N N . VAL A 1 1043 ? 0.855 -4.359 -9.704 1.00 97.25 1043 VAL A N 1
ATOM 8408 C CA . VAL A 1 1043 ? -0.305 -3.867 -10.480 1.00 97.25 1043 VAL A CA 1
ATOM 8409 C C . VAL A 1 1043 ? -0.306 -4.341 -11.936 1.00 97.25 1043 VAL A C 1
ATOM 8411 O O . VAL A 1 1043 ? -1.305 -4.197 -12.629 1.00 97.25 1043 VAL A O 1
ATOM 8414 N N . ASP A 1 1044 ? 0.777 -4.973 -12.403 1.00 96.62 1044 ASP A N 1
ATOM 8415 C CA . ASP A 1 1044 ? 0.787 -5.657 -13.702 1.00 96.62 1044 ASP A CA 1
ATOM 8416 C C . ASP A 1 1044 ? -0.193 -6.848 -13.740 1.00 96.62 1044 ASP A C 1
ATOM 8418 O O . ASP A 1 1044 ? -0.671 -7.246 -14.810 1.00 96.62 1044 ASP A O 1
ATOM 8422 N N . PHE A 1 1045 ? -0.496 -7.430 -12.576 1.00 97.06 1045 PHE A N 1
ATOM 8423 C CA . PHE A 1 1045 ? -1.423 -8.553 -12.431 1.00 97.06 1045 PHE A CA 1
ATOM 8424 C C . PHE A 1 1045 ? -2.452 -8.386 -11.308 1.00 97.06 1045 PHE A C 1
ATOM 8426 O O . PHE A 1 1045 ? -3.340 -9.225 -11.207 1.00 97.06 1045 PHE A O 1
ATOM 8433 N N . CYS A 1 1046 ? -2.360 -7.326 -10.501 1.00 97.94 1046 CYS A N 1
ATOM 8434 C CA . CYS A 1 1046 ? -3.380 -6.912 -9.541 1.00 97.94 1046 CYS A CA 1
ATOM 8435 C C . CYS A 1 1046 ? -4.202 -5.762 -10.133 1.00 97.94 1046 CYS A C 1
ATOM 8437 O O . CYS A 1 1046 ? -3.797 -4.604 -10.091 1.00 97.94 1046 CYS A O 1
ATOM 8439 N N . GLU A 1 1047 ? -5.365 -6.100 -10.665 1.00 96.56 1047 GLU A N 1
ATOM 8440 C CA . GLU A 1 1047 ? -6.360 -5.205 -11.258 1.00 96.56 1047 GLU A CA 1
ATOM 8441 C C . GLU A 1 1047 ? -7.669 -5.305 -10.437 1.00 96.56 1047 GLU A C 1
ATOM 8443 O O . GLU A 1 1047 ? -7.840 -6.268 -9.681 1.00 96.56 1047 GLU A O 1
ATOM 8448 N N . PRO A 1 1048 ? -8.622 -4.355 -10.551 1.00 95.81 1048 PRO A N 1
ATOM 8449 C CA . PRO A 1 1048 ? -9.858 -4.363 -9.754 1.00 95.81 1048 PRO A CA 1
ATOM 8450 C C . PRO A 1 1048 ? -10.718 -5.637 -9.855 1.00 95.81 1048 PRO A C 1
ATOM 8452 O O . PRO A 1 1048 ? -11.593 -5.863 -9.018 1.00 95.81 1048 PRO A O 1
ATOM 8455 N N . ASP A 1 1049 ? -10.521 -6.451 -10.891 1.00 96.50 1049 ASP A N 1
ATOM 8456 C CA . ASP A 1 1049 ? -11.210 -7.721 -11.121 1.00 96.50 1049 ASP A CA 1
ATOM 8457 C C . ASP A 1 1049 ? -10.380 -8.962 -10.751 1.00 96.50 1049 ASP A C 1
ATOM 8459 O O . ASP A 1 1049 ? -10.932 -10.061 -10.734 1.00 96.50 1049 ASP A O 1
ATOM 8463 N N . THR A 1 1050 ? -9.097 -8.803 -10.415 1.00 98.31 1050 THR A N 1
ATOM 8464 C CA . THR A 1 1050 ? -8.166 -9.895 -10.072 1.00 98.31 1050 THR A CA 1
ATOM 8465 C C . THR A 1 1050 ? -7.630 -9.808 -8.642 1.00 98.31 1050 THR A C 1
ATOM 8467 O O . THR A 1 1050 ? -7.188 -10.821 -8.101 1.00 98.31 1050 THR A O 1
ATOM 8470 N N . ALA A 1 1051 ? -7.720 -8.644 -7.992 1.00 98.44 1051 ALA A N 1
ATOM 8471 C CA . ALA A 1 1051 ? -7.346 -8.443 -6.596 1.00 98.44 1051 ALA A CA 1
ATOM 8472 C C . ALA A 1 1051 ? -8.248 -7.411 -5.894 1.00 98.44 1051 ALA A C 1
ATOM 8474 O O . ALA A 1 1051 ? -8.891 -6.569 -6.520 1.00 98.44 1051 ALA A O 1
ATOM 8475 N N . PHE A 1 1052 ? -8.259 -7.447 -4.563 1.00 98.62 1052 PHE A N 1
ATOM 8476 C CA . PHE A 1 1052 ? -8.859 -6.413 -3.725 1.00 98.62 1052 PHE A CA 1
ATOM 8477 C C . PHE A 1 1052 ? -7.829 -5.298 -3.506 1.00 98.62 1052 PHE A C 1
ATOM 8479 O O . PHE A 1 1052 ? -6.953 -5.396 -2.645 1.00 98.62 1052 PHE A O 1
ATOM 8486 N N . LEU A 1 1053 ? -7.901 -4.259 -4.336 1.00 98.50 1053 LEU A N 1
ATOM 8487 C CA . LEU A 1 1053 ? -6.922 -3.174 -4.345 1.00 98.50 1053 LEU A CA 1
ATOM 8488 C C . LEU A 1 1053 ? -7.145 -2.171 -3.204 1.00 98.50 1053 LEU A C 1
ATOM 8490 O O . LEU A 1 1053 ? -8.282 -1.840 -2.855 1.00 98.50 1053 LEU A O 1
ATOM 8494 N N . VAL A 1 1054 ? -6.035 -1.690 -2.646 1.00 98.69 1054 VAL A N 1
ATOM 8495 C CA . VAL A 1 1054 ? -5.988 -0.690 -1.575 1.00 98.69 1054 VAL A CA 1
ATOM 8496 C C . VAL A 1 1054 ? -5.193 0.515 -2.057 1.00 98.69 1054 VAL A C 1
ATOM 8498 O O . VAL A 1 1054 ? -3.987 0.413 -2.285 1.00 98.69 1054 VAL A O 1
ATOM 8501 N N . ASP A 1 1055 ? -5.871 1.647 -2.207 1.00 97.81 1055 ASP A N 1
ATOM 8502 C CA . ASP A 1 1055 ? -5.227 2.920 -2.518 1.00 97.81 1055 ASP A CA 1
ATOM 8503 C C . ASP A 1 1055 ? -4.555 3.522 -1.273 1.00 97.81 1055 ASP A C 1
ATOM 8505 O O . ASP A 1 1055 ? -4.797 3.112 -0.135 1.00 97.81 1055 ASP A O 1
ATOM 8509 N N . GLY A 1 1056 ? -3.683 4.499 -1.491 1.00 97.12 1056 GLY A N 1
ATOM 8510 C CA . GLY A 1 1056 ? -2.934 5.151 -0.426 1.00 97.12 1056 GLY A CA 1
ATOM 8511 C C . GLY A 1 1056 ? -2.212 6.401 -0.906 1.00 97.12 1056 GLY A C 1
ATOM 8512 O O . GLY A 1 1056 ? -2.112 6.664 -2.107 1.00 97.12 1056 GLY A O 1
ATOM 8513 N N . GLU A 1 1057 ? -1.696 7.181 0.037 1.00 96.44 1057 GLU A N 1
ATOM 8514 C CA . GLU A 1 1057 ? -0.991 8.426 -0.265 1.00 96.44 1057 GLU A CA 1
ATOM 8515 C C . GLU A 1 1057 ? 0.424 8.141 -0.786 1.00 96.44 1057 GLU A C 1
ATOM 8517 O O . GLU A 1 1057 ? 1.137 7.292 -0.252 1.00 96.44 1057 GLU A O 1
ATOM 8522 N N . LEU A 1 1058 ? 0.872 8.864 -1.818 1.00 97.69 1058 LEU A N 1
ATOM 8523 C CA . LEU A 1 1058 ? 2.274 8.820 -2.232 1.00 97.69 1058 LEU A CA 1
ATOM 8524 C C . LEU A 1 1058 ? 3.112 9.692 -1.297 1.00 97.69 1058 LEU A C 1
ATOM 8526 O O . LEU A 1 1058 ? 3.095 10.918 -1.403 1.00 97.69 1058 LEU A O 1
ATOM 8530 N N . ILE A 1 1059 ? 3.874 9.058 -0.410 1.00 96.56 1059 ILE A N 1
ATOM 8531 C CA . ILE A 1 1059 ? 4.707 9.748 0.576 1.00 96.56 1059 ILE A CA 1
ATOM 8532 C C . ILE A 1 1059 ? 6.196 9.655 0.209 1.00 96.56 1059 ILE A C 1
ATOM 8534 O O . ILE A 1 1059 ? 6.654 8.616 -0.282 1.00 96.56 1059 ILE A O 1
ATOM 8538 N N . PRO A 1 1060 ? 6.984 10.718 0.448 1.00 95.56 1060 PRO A N 1
ATOM 8539 C CA . PRO A 1 1060 ? 8.429 10.673 0.262 1.00 95.56 1060 PRO A CA 1
ATOM 8540 C C . PRO A 1 1060 ? 9.090 9.760 1.303 1.00 95.56 1060 PRO A C 1
ATOM 8542 O O . PRO A 1 1060 ? 8.666 9.718 2.462 1.00 95.56 1060 PRO A O 1
ATOM 8545 N N . LEU A 1 1061 ? 10.166 9.074 0.912 1.00 94.38 1061 LEU A N 1
ATOM 8546 C CA . LEU A 1 1061 ? 10.969 8.282 1.846 1.00 94.38 1061 LEU A CA 1
ATOM 8547 C C . LEU A 1 1061 ? 11.797 9.197 2.761 1.00 94.38 1061 LEU A C 1
ATOM 8549 O O . LEU A 1 1061 ? 12.373 10.197 2.322 1.00 94.38 1061 LEU A O 1
ATOM 8553 N N . ARG A 1 1062 ? 11.904 8.825 4.037 1.00 89.94 1062 ARG A N 1
ATOM 8554 C CA . ARG A 1 1062 ? 12.779 9.465 5.026 1.00 89.94 1062 ARG A CA 1
ATOM 8555 C C . ARG A 1 1062 ? 14.151 8.780 5.059 1.00 89.94 1062 ARG A C 1
ATOM 8557 O O . ARG A 1 1062 ? 14.266 7.607 4.697 1.00 89.94 1062 ARG A O 1
ATOM 8564 N N . PRO A 1 1063 ? 15.203 9.468 5.538 1.00 83.56 1063 PRO A N 1
ATOM 8565 C CA . PRO A 1 1063 ? 16.499 8.836 5.758 1.00 83.56 1063 PRO A CA 1
ATOM 8566 C C . PRO A 1 1063 ? 16.377 7.589 6.643 1.00 83.56 1063 PRO A C 1
ATOM 8568 O O . PRO A 1 1063 ? 15.893 7.672 7.771 1.00 83.56 1063 PRO A O 1
ATOM 8571 N N . GLY A 1 1064 ? 16.831 6.444 6.129 1.00 81.94 1064 GLY A N 1
ATOM 8572 C CA . GLY A 1 1064 ? 16.763 5.152 6.822 1.00 81.94 1064 GLY A CA 1
ATOM 8573 C C . GLY A 1 1064 ? 15.510 4.317 6.535 1.00 81.94 1064 GLY A C 1
ATOM 8574 O O . GLY A 1 1064 ? 15.462 3.172 6.972 1.00 81.94 1064 GLY A O 1
ATOM 8575 N N . ASP A 1 1065 ? 14.537 4.829 5.774 1.00 83.00 1065 ASP A N 1
ATOM 8576 C CA . ASP A 1 1065 ? 13.339 4.066 5.391 1.00 83.00 1065 ASP A CA 1
ATOM 8577 C C . ASP A 1 1065 ? 13.654 2.943 4.391 1.00 83.00 1065 ASP A C 1
ATOM 8579 O O . ASP A 1 1065 ? 13.045 1.872 4.436 1.00 83.00 1065 ASP A O 1
ATOM 8583 N N . TYR A 1 1066 ? 14.597 3.191 3.481 1.00 87.62 1066 TYR A N 1
ATOM 8584 C CA . TYR A 1 1066 ? 15.109 2.232 2.505 1.00 87.62 1066 TYR A CA 1
ATOM 8585 C C . TYR A 1 1066 ? 16.509 2.645 2.045 1.00 87.62 1066 TYR A C 1
ATOM 8587 O O . TYR A 1 1066 ? 16.991 3.743 2.338 1.00 87.62 1066 TYR A O 1
ATOM 8595 N N . LEU A 1 1067 ? 17.152 1.775 1.271 1.00 81.06 1067 LEU A N 1
ATOM 8596 C CA . LEU A 1 1067 ? 18.398 2.084 0.584 1.00 81.06 1067 LEU A CA 1
ATOM 8597 C C . LEU A 1 1067 ? 18.191 3.226 -0.438 1.00 81.06 1067 LEU A C 1
ATOM 8599 O O . LEU A 1 1067 ? 17.314 3.127 -1.292 1.00 81.06 1067 LEU A O 1
ATOM 8603 N N . PHE A 1 1068 ? 19.034 4.266 -0.383 1.00 82.69 1068 PHE A N 1
ATOM 8604 C CA . PHE A 1 1068 ? 18.997 5.433 -1.285 1.00 82.69 1068 PHE A CA 1
ATOM 8605 C C . PHE A 1 1068 ? 17.644 6.168 -1.301 1.00 82.69 1068 PHE A C 1
ATOM 8607 O O . PHE A 1 1068 ? 17.041 6.367 -2.357 1.00 82.69 1068 PHE A O 1
ATOM 8614 N N . SER A 1 1069 ? 17.156 6.547 -0.116 1.00 85.25 1069 SER A N 1
ATOM 8615 C CA . SER A 1 1069 ? 15.859 7.205 0.101 1.00 85.25 1069 SER A CA 1
ATOM 8616 C C . SER A 1 1069 ? 15.711 8.589 -0.552 1.00 85.25 1069 SER A C 1
ATOM 8618 O O . SER A 1 1069 ? 14.597 9.094 -0.682 1.00 85.25 1069 SER A O 1
ATOM 8620 N N . GLU A 1 1070 ? 16.804 9.242 -0.942 1.00 82.94 1070 GLU A N 1
ATOM 8621 C CA . GLU A 1 1070 ? 16.797 10.628 -1.407 1.00 82.94 1070 GLU A CA 1
ATOM 8622 C C . GLU A 1 1070 ? 15.995 10.809 -2.707 1.00 82.94 1070 GLU A C 1
ATOM 8624 O O . GLU A 1 1070 ? 16.302 10.214 -3.739 1.00 82.94 1070 GLU A O 1
ATOM 8629 N N . GLY A 1 1071 ? 14.969 11.669 -2.672 1.00 85.19 1071 GLY A N 1
ATOM 8630 C CA . GLY A 1 1071 ? 14.123 11.959 -3.838 1.00 85.19 1071 GLY A CA 1
ATOM 8631 C C . GLY A 1 1071 ? 13.215 10.798 -4.266 1.00 85.19 1071 GLY A C 1
ATOM 8632 O O . GLY A 1 1071 ? 12.646 10.834 -5.358 1.00 85.19 1071 GLY A O 1
ATOM 8633 N N . GLN A 1 1072 ? 13.089 9.767 -3.431 1.00 93.88 1072 GLN A N 1
ATOM 8634 C CA . GLN A 1 1072 ? 12.210 8.624 -3.654 1.00 93.88 1072 GLN A CA 1
ATOM 8635 C C . GLN A 1 1072 ? 10.859 8.834 -2.974 1.00 93.88 1072 GLN A C 1
ATOM 8637 O O . GLN A 1 1072 ? 10.740 9.577 -1.999 1.00 93.88 1072 GLN A O 1
ATOM 8642 N N . TYR A 1 1073 ? 9.850 8.122 -3.461 1.00 96.06 1073 TYR A N 1
ATOM 8643 C CA . TYR A 1 1073 ? 8.534 8.033 -2.837 1.00 96.06 1073 TYR A CA 1
ATOM 8644 C C . TYR A 1 1073 ? 7.975 6.617 -2.984 1.00 96.06 1073 TYR A C 1
ATOM 8646 O O . TYR A 1 1073 ? 8.441 5.832 -3.813 1.00 96.06 1073 TYR A O 1
ATOM 8654 N N . TRP A 1 1074 ? 6.973 6.292 -2.182 1.00 97.62 1074 TRP A N 1
ATOM 8655 C CA . TRP A 1 1074 ? 6.201 5.054 -2.269 1.00 97.62 1074 TRP A CA 1
ATOM 8656 C C . TRP A 1 1074 ? 4.748 5.319 -1.872 1.00 97.62 1074 TRP A C 1
ATOM 8658 O O . TRP A 1 1074 ? 4.430 6.419 -1.422 1.00 97.62 1074 TRP A O 1
ATOM 8668 N N . CYS A 1 1075 ? 3.867 4.338 -2.032 1.00 98.00 1075 CYS A N 1
ATOM 8669 C CA . CYS A 1 1075 ? 2.486 4.448 -1.572 1.00 98.00 1075 CYS A CA 1
ATOM 8670 C C . CYS A 1 1075 ? 2.389 3.998 -0.110 1.00 98.00 1075 CYS A C 1
ATOM 8672 O O . CYS A 1 1075 ? 2.862 2.918 0.223 1.00 98.00 1075 CYS A O 1
ATOM 8674 N N . ASP A 1 1076 ? 1.802 4.800 0.772 1.00 97.75 1076 ASP A N 1
ATOM 8675 C CA . ASP A 1 1076 ? 1.422 4.372 2.118 1.00 97.75 1076 ASP A CA 1
ATOM 8676 C C . ASP A 1 1076 ? -0.051 3.940 2.091 1.00 97.75 1076 ASP A C 1
ATOM 8678 O O . ASP A 1 1076 ? -0.923 4.806 1.985 1.00 97.75 1076 ASP A O 1
ATOM 8682 N N . PRO A 1 1077 ? -0.348 2.624 2.094 1.00 98.06 1077 PRO A N 1
ATOM 8683 C CA . PRO A 1 1077 ? -1.709 2.131 1.894 1.00 98.06 1077 PRO A CA 1
ATOM 8684 C C . PRO A 1 1077 ? -2.643 2.578 3.019 1.00 98.06 1077 PRO A C 1
ATOM 8686 O O . PRO A 1 1077 ? -2.293 2.487 4.200 1.00 98.06 1077 PRO A O 1
ATOM 8689 N N . ASP A 1 1078 ? -3.858 2.991 2.659 1.00 98.50 1078 ASP A N 1
ATOM 8690 C CA . ASP A 1 1078 ? -4.866 3.404 3.630 1.00 98.50 1078 ASP A CA 1
ATOM 8691 C C . ASP A 1 1078 ? -5.439 2.180 4.364 1.00 98.50 1078 ASP A C 1
ATOM 8693 O O . ASP A 1 1078 ? -6.081 1.294 3.788 1.00 98.50 1078 ASP A O 1
ATOM 8697 N N . VAL A 1 1079 ? -5.207 2.139 5.676 1.00 98.56 1079 VAL A N 1
ATOM 8698 C CA . VAL A 1 1079 ? -5.650 1.054 6.562 1.00 98.56 1079 VAL A CA 1
ATOM 8699 C C . VAL A 1 1079 ? -7.178 0.921 6.591 1.00 98.56 1079 VAL A C 1
ATOM 8701 O O . VAL A 1 1079 ? -7.688 -0.192 6.733 1.00 98.56 1079 VAL A O 1
ATOM 8704 N N . SER A 1 1080 ? -7.917 2.017 6.425 1.00 98.38 1080 SER A N 1
ATOM 8705 C CA . SER A 1 1080 ? -9.381 2.017 6.402 1.00 98.38 1080 SER A CA 1
ATOM 8706 C C . SER A 1 1080 ? -9.913 1.382 5.125 1.00 98.38 1080 SER A C 1
ATOM 8708 O O . SER A 1 1080 ? -10.769 0.502 5.210 1.00 98.38 1080 SER A O 1
ATOM 8710 N N . ILE A 1 1081 ? -9.342 1.730 3.967 1.00 98.56 1081 ILE A N 1
ATOM 8711 C CA . ILE A 1 1081 ? -9.679 1.081 2.689 1.00 98.56 1081 ILE A CA 1
ATOM 8712 C C . ILE A 1 1081 ? -9.338 -0.411 2.761 1.00 98.56 1081 ILE A C 1
ATOM 8714 O O . ILE A 1 1081 ? -10.152 -1.258 2.393 1.00 98.56 1081 ILE A O 1
ATOM 8718 N N . ALA A 1 1082 ? -8.166 -0.764 3.299 1.00 98.56 1082 ALA A N 1
ATOM 8719 C CA . ALA A 1 1082 ? -7.801 -2.163 3.502 1.00 98.56 1082 ALA A CA 1
ATOM 8720 C C . ALA A 1 1082 ? -8.810 -2.897 4.397 1.00 98.56 1082 ALA A C 1
ATOM 8722 O O . ALA A 1 1082 ? -9.237 -4.001 4.063 1.00 98.56 1082 ALA A O 1
ATOM 8723 N N . ALA A 1 1083 ? -9.233 -2.289 5.506 1.00 98.62 1083 ALA A N 1
ATOM 8724 C CA . ALA A 1 1083 ? -10.224 -2.869 6.405 1.00 98.62 1083 ALA A CA 1
ATOM 8725 C C . ALA A 1 1083 ? -11.590 -3.079 5.725 1.00 98.62 1083 ALA A C 1
ATOM 8727 O O . ALA A 1 1083 ? -12.243 -4.099 5.960 1.00 98.62 1083 ALA A O 1
ATOM 8728 N N . GLU A 1 1084 ? -12.017 -2.156 4.861 1.00 98.38 1084 GLU A N 1
ATOM 8729 C CA . GLU A 1 1084 ? -13.229 -2.298 4.047 1.00 98.38 1084 GLU A CA 1
ATOM 8730 C C . GLU A 1 1084 ? -13.115 -3.448 3.044 1.00 98.38 1084 GLU A C 1
ATOM 8732 O O . GLU A 1 1084 ? -14.041 -4.252 2.935 1.00 98.38 1084 GLU A O 1
ATOM 8737 N N . GLN A 1 1085 ? -11.972 -3.591 2.370 1.00 98.38 1085 GLN A N 1
ATOM 8738 C CA . GLN A 1 1085 ? -11.736 -4.709 1.453 1.00 98.38 1085 GLN A CA 1
ATOM 8739 C C . GLN A 1 1085 ? -11.726 -6.061 2.182 1.00 98.38 1085 GLN A C 1
ATOM 8741 O O . GLN A 1 1085 ? -12.291 -7.032 1.677 1.00 98.38 1085 GLN A O 1
ATOM 8746 N N . LEU A 1 1086 ? -11.146 -6.130 3.388 1.00 98.56 1086 LEU A N 1
ATOM 8747 C CA . LEU A 1 1086 ? -11.175 -7.337 4.224 1.00 98.56 1086 LEU A CA 1
ATOM 8748 C C . LEU A 1 1086 ? -12.607 -7.717 4.624 1.00 98.56 1086 LEU A C 1
ATOM 8750 O O . LEU A 1 1086 ? -12.971 -8.888 4.518 1.00 98.56 1086 LEU A O 1
ATOM 8754 N N . LYS A 1 1087 ? -13.434 -6.744 5.034 1.00 97.69 1087 LYS A N 1
ATOM 8755 C CA . LYS A 1 1087 ? -14.863 -6.971 5.317 1.00 97.69 1087 LYS A CA 1
ATOM 8756 C C . LYS A 1 1087 ? -15.603 -7.449 4.075 1.00 97.69 1087 LYS A C 1
ATOM 8758 O O . LYS A 1 1087 ? -16.241 -8.494 4.104 1.00 97.69 1087 LYS A O 1
ATOM 8763 N N . ARG A 1 1088 ? -15.439 -6.743 2.955 1.00 97.19 1088 ARG A N 1
ATOM 8764 C CA . ARG A 1 1088 ? -16.084 -7.070 1.679 1.00 97.19 1088 ARG A CA 1
ATOM 8765 C C . ARG A 1 1088 ? -15.737 -8.478 1.197 1.00 97.19 1088 ARG A C 1
ATOM 8767 O O . ARG A 1 1088 ? -16.599 -9.160 0.656 1.00 97.19 1088 ARG A O 1
ATOM 8774 N N . MET A 1 1089 ? -14.505 -8.932 1.421 1.00 96.56 1089 MET A N 1
ATOM 8775 C CA . MET A 1 1089 ? -14.078 -10.298 1.108 1.00 96.56 1089 MET A CA 1
ATOM 8776 C C . MET A 1 1089 ? -14.801 -11.365 1.951 1.00 96.56 1089 MET A C 1
ATOM 8778 O O . MET A 1 1089 ? -15.017 -12.482 1.474 1.00 96.56 1089 MET A O 1
ATOM 8782 N N . ILE A 1 1090 ? -15.160 -11.054 3.198 1.00 96.94 1090 ILE A N 1
ATOM 8783 C CA . ILE A 1 1090 ? -15.943 -11.950 4.060 1.00 96.94 1090 ILE A CA 1
ATOM 8784 C C . ILE A 1 1090 ? -17.431 -11.893 3.703 1.00 96.94 1090 ILE A C 1
ATOM 8786 O O . ILE A 1 1090 ? -18.064 -12.943 3.599 1.00 96.94 1090 ILE A O 1
ATOM 8790 N N . ASP A 1 1091 ? -17.961 -10.692 3.480 1.00 96.56 1091 ASP A N 1
ATOM 8791 C CA . ASP A 1 1091 ? -19.394 -10.452 3.306 1.00 96.56 1091 ASP A CA 1
ATOM 8792 C C . ASP A 1 1091 ? -19.908 -10.858 1.908 1.00 96.56 1091 ASP A C 1
ATOM 8794 O O . ASP A 1 1091 ? -21.047 -11.308 1.778 1.00 96.56 1091 ASP A O 1
ATOM 8798 N N . ASP A 1 1092 ? -19.080 -10.747 0.860 1.00 97.31 1092 ASP A N 1
ATOM 8799 C CA . ASP A 1 1092 ? -19.446 -11.033 -0.536 1.00 97.31 1092 ASP A CA 1
ATOM 8800 C C . ASP A 1 1092 ? -18.663 -12.237 -1.097 1.00 97.31 1092 ASP A C 1
ATOM 8802 O O . ASP A 1 1092 ? -17.650 -12.115 -1.794 1.00 97.31 1092 ASP A O 1
ATOM 8806 N N . VAL A 1 1093 ? -19.151 -13.440 -0.776 1.00 97.50 1093 VAL A N 1
ATOM 8807 C CA . VAL A 1 1093 ? -18.551 -14.713 -1.213 1.00 97.50 1093 VAL A CA 1
ATOM 8808 C C . VAL A 1 1093 ? -18.489 -14.854 -2.745 1.00 97.50 1093 VAL A C 1
ATOM 8810 O O . VAL A 1 1093 ? -17.408 -15.185 -3.242 1.00 97.50 1093 VAL A O 1
ATOM 8813 N N . PRO A 1 1094 ? -19.561 -14.576 -3.523 1.00 98.25 1094 PRO A N 1
ATOM 8814 C CA . PRO A 1 1094 ? -19.493 -14.653 -4.984 1.00 98.25 1094 PRO A CA 1
ATOM 8815 C C . PRO A 1 1094 ? -18.448 -13.711 -5.589 1.00 98.25 1094 PRO A C 1
ATOM 8817 O O . PRO A 1 1094 ? -17.741 -14.087 -6.528 1.00 98.25 1094 PRO A O 1
ATOM 8820 N N . LEU A 1 1095 ? -18.316 -12.491 -5.057 1.00 97.62 1095 LEU A N 1
ATOM 8821 C CA . LEU A 1 1095 ? -17.275 -11.563 -5.487 1.00 97.62 1095 LEU A CA 1
ATOM 8822 C C . LEU A 1 1095 ? -15.879 -12.100 -5.178 1.00 97.62 1095 LEU A C 1
ATOM 8824 O O . LEU A 1 1095 ? -15.024 -12.077 -6.064 1.00 97.62 1095 LEU A O 1
ATOM 8828 N N . ARG A 1 1096 ? -15.656 -12.591 -3.953 1.00 98.12 1096 ARG A N 1
ATOM 8829 C CA . ARG A 1 1096 ? -14.380 -13.182 -3.530 1.00 98.12 1096 ARG A CA 1
ATOM 8830 C C . ARG A 1 1096 ? -13.953 -14.312 -4.459 1.00 98.12 1096 ARG A C 1
ATOM 8832 O O . ARG A 1 1096 ? -12.821 -14.301 -4.933 1.00 98.12 1096 ARG A O 1
ATOM 8839 N N . GLU A 1 1097 ? -14.843 -15.263 -4.727 1.00 97.88 1097 GLU A N 1
ATOM 8840 C CA . GLU A 1 1097 ? -14.558 -16.412 -5.595 1.00 97.88 1097 GLU A CA 1
ATOM 8841 C C . GLU A 1 1097 ? -14.266 -15.975 -7.032 1.00 97.88 1097 GLU A C 1
ATOM 8843 O O . GLU A 1 1097 ? -13.309 -16.450 -7.645 1.00 97.88 1097 GLU A O 1
ATOM 8848 N N . ARG A 1 1098 ? -15.039 -15.015 -7.556 1.00 98.25 1098 ARG A N 1
ATOM 8849 C CA . ARG A 1 1098 ? -14.821 -14.455 -8.894 1.00 98.25 1098 ARG A CA 1
ATOM 8850 C C . ARG A 1 1098 ? -13.456 -13.775 -9.015 1.00 98.25 1098 ARG A C 1
ATOM 8852 O O . ARG A 1 1098 ? -12.753 -14.041 -9.986 1.00 98.25 1098 ARG A O 1
ATOM 8859 N N . ILE A 1 1099 ? -13.087 -12.930 -8.049 1.00 98.44 1099 ILE A N 1
ATOM 8860 C CA . ILE A 1 1099 ? -11.794 -12.228 -8.030 1.00 98.44 1099 ILE A CA 1
ATOM 8861 C C . ILE A 1 1099 ? -10.643 -13.230 -7.899 1.00 98.44 1099 ILE A C 1
ATOM 8863 O O . ILE A 1 1099 ? -9.690 -13.164 -8.669 1.00 98.44 1099 ILE A O 1
ATOM 8867 N N . ALA A 1 1100 ? -10.745 -14.198 -6.984 1.00 98.38 1100 ALA A N 1
ATOM 8868 C CA . ALA A 1 1100 ? -9.720 -15.223 -6.793 1.00 98.38 1100 ALA A CA 1
ATOM 8869 C C . ALA A 1 1100 ? -9.494 -16.061 -8.065 1.00 98.38 1100 ALA A C 1
ATOM 8871 O O . ALA A 1 1100 ? -8.355 -16.281 -8.482 1.00 98.38 1100 ALA A O 1
ATOM 8872 N N . GLN A 1 1101 ? -10.576 -16.474 -8.733 1.00 98.38 1101 GLN A N 1
ATOM 8873 C CA . GLN A 1 1101 ? -10.491 -17.246 -9.971 1.00 98.38 1101 GLN A CA 1
ATOM 8874 C C . GLN A 1 1101 ? -9.941 -16.418 -11.141 1.00 98.38 1101 GLN A C 1
ATOM 8876 O O . GLN A 1 1101 ? -9.156 -16.936 -11.940 1.00 98.38 1101 GLN A O 1
ATOM 8881 N N . ALA A 1 1102 ? -10.326 -15.144 -11.248 1.00 98.38 1102 ALA A N 1
ATOM 8882 C CA . ALA A 1 1102 ? -9.778 -14.229 -12.246 1.00 98.38 1102 ALA A CA 1
ATOM 8883 C C . ALA A 1 1102 ? -8.279 -13.987 -12.014 1.00 98.38 1102 ALA A C 1
ATOM 8885 O O . ALA A 1 1102 ? -7.492 -14.057 -12.959 1.00 98.38 1102 ALA A O 1
ATOM 8886 N N . GLY A 1 1103 ? -7.873 -13.787 -10.757 1.00 98.00 1103 GLY A N 1
ATOM 8887 C CA . GLY A 1 1103 ? -6.477 -13.638 -10.363 1.00 98.00 1103 GLY A CA 1
ATOM 8888 C C . GLY A 1 1103 ? -5.633 -14.863 -10.702 1.00 98.00 1103 GLY A C 1
ATOM 8889 O O . GLY A 1 1103 ? -4.583 -14.738 -11.335 1.00 98.00 1103 GLY A O 1
ATOM 8890 N N . LYS A 1 1104 ? -6.131 -16.062 -10.385 1.00 98.06 1104 LYS A N 1
ATOM 8891 C CA . LYS A 1 1104 ? -5.493 -17.323 -10.777 1.00 98.06 1104 LYS A CA 1
ATOM 8892 C C . LYS A 1 1104 ? -5.325 -17.438 -12.288 1.00 98.06 1104 LYS A C 1
ATOM 8894 O O . LYS A 1 1104 ? -4.219 -17.678 -12.767 1.00 98.06 1104 LYS A O 1
ATOM 8899 N N . ALA A 1 1105 ? -6.398 -17.199 -13.043 1.00 97.81 1105 ALA A N 1
ATOM 8900 C CA . ALA A 1 1105 ? -6.370 -17.271 -14.501 1.00 97.81 1105 ALA A CA 1
ATOM 8901 C C . ALA A 1 1105 ? -5.392 -16.255 -15.119 1.00 97.81 1105 ALA A C 1
ATOM 8903 O O . ALA A 1 1105 ? -4.720 -16.568 -16.103 1.00 97.81 1105 ALA A O 1
ATOM 8904 N N . ARG A 1 1106 ? -5.276 -15.050 -14.543 1.00 97.19 1106 ARG A N 1
ATOM 8905 C CA . ARG A 1 1106 ? -4.300 -14.029 -14.957 1.00 97.19 1106 ARG A CA 1
ATOM 8906 C C . ARG A 1 1106 ? -2.866 -14.523 -14.769 1.00 97.19 1106 ARG A C 1
ATOM 8908 O O . ARG A 1 1106 ? -2.079 -14.438 -15.714 1.00 97.19 1106 ARG A O 1
ATOM 8915 N N . VAL A 1 1107 ? -2.537 -15.075 -13.599 1.00 97.25 1107 VAL A N 1
ATOM 8916 C CA . VAL A 1 1107 ? -1.195 -15.611 -13.315 1.00 97.25 1107 VAL A CA 1
ATOM 8917 C C . VAL A 1 1107 ? -0.871 -16.814 -14.206 1.00 97.25 1107 VAL A C 1
ATOM 8919 O O . VAL A 1 1107 ? 0.188 -16.837 -14.829 1.00 97.25 1107 VAL A O 1
ATOM 8922 N N . GLU A 1 1108 ? -1.790 -17.768 -14.361 1.00 94.81 1108 GLU A N 1
ATOM 8923 C CA . GLU A 1 1108 ? -1.592 -18.944 -15.223 1.00 94.81 1108 GLU A CA 1
ATOM 8924 C C . GLU A 1 1108 ? -1.384 -18.564 -16.699 1.00 94.81 1108 GLU A C 1
ATOM 8926 O O . GLU A 1 1108 ? -0.532 -19.138 -17.384 1.00 94.81 1108 GLU A O 1
ATOM 8931 N N . ARG A 1 1109 ? -2.132 -17.575 -17.202 1.00 94.44 1109 ARG A N 1
ATOM 8932 C CA . ARG A 1 1109 ? -2.055 -17.148 -18.605 1.00 94.44 1109 ARG A CA 1
ATOM 8933 C C . ARG A 1 1109 ? -0.762 -16.401 -18.923 1.00 94.44 1109 ARG A C 1
ATOM 8935 O O . ARG A 1 1109 ? -0.166 -16.659 -19.972 1.00 94.44 1109 ARG A O 1
ATOM 8942 N N . ASP A 1 1110 ? -0.358 -15.479 -18.050 1.00 94.25 1110 ASP A N 1
ATOM 8943 C CA . ASP A 1 1110 ? 0.664 -14.476 -18.375 1.00 94.25 1110 ASP A CA 1
ATOM 8944 C C . ASP A 1 1110 ? 2.004 -14.703 -17.651 1.00 94.25 1110 ASP A C 1
ATOM 8946 O O . ASP A 1 1110 ? 3.037 -14.249 -18.145 1.00 94.25 1110 ASP A O 1
ATOM 8950 N N . TYR A 1 1111 ? 2.012 -15.441 -16.534 1.00 95.81 1111 TYR A N 1
ATOM 8951 C CA . TYR A 1 1111 ? 3.178 -15.614 -15.654 1.00 95.81 1111 TYR A CA 1
ATOM 8952 C C . TYR A 1 1111 ? 3.550 -17.079 -15.378 1.00 95.81 1111 TYR A C 1
ATOM 8954 O O . TYR A 1 1111 ? 4.498 -17.331 -14.637 1.00 95.81 1111 TYR A O 1
ATOM 8962 N N . SER A 1 1112 ? 2.873 -18.057 -15.988 1.00 94.06 1112 SER A N 1
ATOM 8963 C CA . SER A 1 1112 ? 3.314 -19.461 -15.962 1.00 94.06 1112 SER A CA 1
ATOM 8964 C C . SER A 1 1112 ? 4.687 -19.647 -16.617 1.00 94.06 1112 SER A C 1
ATOM 8966 O O . SER A 1 1112 ? 5.133 -18.822 -17.426 1.00 94.06 1112 SER A O 1
ATOM 8968 N N . VAL A 1 1113 ? 5.356 -20.764 -16.311 1.00 93.81 1113 VAL A N 1
ATOM 8969 C CA . VAL A 1 1113 ? 6.642 -21.125 -16.934 1.00 93.81 1113 VAL A CA 1
ATOM 8970 C C . VAL A 1 1113 ? 6.506 -21.144 -18.458 1.00 93.81 1113 VAL A C 1
ATOM 8972 O O . VAL A 1 1113 ? 7.357 -20.599 -19.155 1.00 93.81 1113 VAL A O 1
ATOM 8975 N N . GLU A 1 1114 ? 5.408 -21.680 -18.990 1.00 91.88 1114 GLU A N 1
ATOM 8976 C CA . GLU A 1 1114 ? 5.095 -21.726 -20.419 1.00 91.88 1114 GLU A CA 1
ATOM 8977 C C . GLU A 1 1114 ? 4.902 -20.331 -21.022 1.00 91.88 1114 GLU A C 1
ATOM 8979 O O . GLU A 1 1114 ? 5.298 -20.090 -22.169 1.00 91.88 1114 GLU A O 1
ATOM 8984 N N . ALA A 1 1115 ? 4.259 -19.413 -20.295 1.00 90.56 1115 ALA A N 1
ATOM 8985 C CA . ALA A 1 1115 ? 4.016 -18.052 -20.761 1.00 90.56 1115 ALA A CA 1
ATOM 8986 C C . ALA A 1 1115 ? 5.313 -17.251 -20.877 1.00 90.56 1115 ALA A C 1
ATOM 8988 O O . ALA A 1 1115 ? 5.607 -16.701 -21.947 1.00 90.56 1115 ALA A O 1
ATOM 8989 N N . VAL A 1 1116 ? 6.122 -17.267 -19.818 1.00 95.12 1116 VAL A N 1
ATOM 8990 C CA . VAL A 1 1116 ? 7.425 -16.587 -19.761 1.00 95.12 1116 VAL A CA 1
ATOM 8991 C C . VAL A 1 1116 ? 8.419 -17.236 -20.730 1.00 95.12 1116 VAL A C 1
ATOM 8993 O O . VAL A 1 1116 ? 9.032 -16.533 -21.536 1.00 95.12 1116 VAL A O 1
ATOM 8996 N N . ALA A 1 1117 ? 8.438 -18.573 -20.754 1.00 92.00 1117 ALA A N 1
ATOM 8997 C CA . ALA A 1 1117 ? 8.674 -19.453 -21.900 1.00 92.00 1117 ALA A CA 1
ATOM 8998 C C . ALA A 1 1117 ? 8.912 -18.759 -23.248 1.00 92.00 1117 ALA A C 1
ATOM 9000 O O . ALA A 1 1117 ? 10.017 -18.576 -23.772 1.00 92.00 1117 ALA A O 1
ATOM 9001 N N . ARG A 1 1118 ? 7.772 -18.358 -23.808 1.00 88.38 1118 ARG A N 1
ATOM 9002 C CA . ARG A 1 1118 ? 7.637 -17.799 -25.152 1.00 88.38 1118 ARG A CA 1
ATOM 9003 C C . ARG A 1 1118 ? 8.243 -16.406 -25.275 1.00 88.38 1118 ARG A C 1
ATOM 9005 O O . ARG A 1 1118 ? 8.682 -16.028 -26.360 1.00 88.38 1118 ARG A O 1
ATOM 9012 N N . ALA A 1 1119 ? 8.224 -15.605 -24.212 1.00 89.88 1119 ALA A N 1
ATOM 9013 C CA . ALA A 1 1119 ? 8.829 -14.275 -24.222 1.00 89.88 1119 ALA A CA 1
ATOM 9014 C C . ALA A 1 1119 ? 10.360 -14.374 -24.255 1.00 89.88 1119 ALA A C 1
ATOM 9016 O O . ALA A 1 1119 ? 10.990 -13.763 -25.122 1.00 89.88 1119 ALA A O 1
ATOM 9017 N N . TYR A 1 1120 ? 10.935 -15.213 -23.390 1.00 94.56 1120 TYR A N 1
ATOM 9018 C CA . TYR A 1 1120 ? 12.383 -15.393 -23.289 1.00 94.56 1120 TYR A CA 1
ATOM 9019 C C . TYR A 1 1120 ? 12.943 -16.013 -24.571 1.00 94.56 1120 TYR A C 1
ATOM 9021 O O . TYR A 1 1120 ? 13.885 -15.471 -25.145 1.00 94.56 1120 TYR A O 1
ATOM 9029 N N . ALA A 1 1121 ? 12.318 -17.075 -25.094 1.00 89.69 1121 ALA A N 1
ATOM 9030 C CA . ALA A 1 1121 ? 12.752 -17.711 -26.340 1.00 89.69 1121 ALA A CA 1
ATOM 9031 C C . ALA A 1 1121 ? 12.776 -16.735 -27.531 1.00 89.69 1121 ALA A C 1
ATOM 9033 O O . ALA A 1 1121 ? 13.756 -16.695 -28.275 1.00 89.69 1121 ALA A O 1
ATOM 9034 N N . ARG A 1 1122 ? 11.739 -15.895 -27.683 1.00 90.38 1122 ARG A N 1
ATOM 9035 C CA . ARG A 1 1122 ? 11.694 -14.873 -28.743 1.00 90.38 1122 ARG A CA 1
ATOM 9036 C C . ARG A 1 1122 ? 12.821 -13.851 -28.612 1.00 90.38 1122 ARG A C 1
ATOM 9038 O O . ARG A 1 1122 ? 13.420 -13.487 -29.621 1.00 90.38 1122 ARG A O 1
ATOM 9045 N N . ARG A 1 1123 ? 13.135 -13.394 -27.394 1.00 93.06 1123 ARG A N 1
ATOM 9046 C CA . ARG A 1 1123 ? 14.239 -12.443 -27.189 1.00 93.06 1123 ARG A CA 1
ATOM 9047 C C . ARG A 1 1123 ? 15.596 -13.085 -27.444 1.00 93.06 1123 ARG A C 1
ATOM 9049 O O . ARG A 1 1123 ? 16.417 -12.473 -28.116 1.00 93.06 1123 ARG A O 1
ATOM 9056 N N . LEU A 1 1124 ? 15.820 -14.309 -26.968 1.00 90.81 1124 LEU A N 1
ATOM 9057 C CA . LEU A 1 1124 ? 17.066 -15.036 -27.221 1.00 90.81 1124 LEU A CA 1
ATOM 9058 C C . LEU A 1 1124 ? 17.291 -15.283 -28.719 1.00 90.81 1124 LEU A C 1
ATOM 9060 O O . LEU A 1 1124 ? 18.415 -15.120 -29.189 1.00 90.81 1124 LEU A O 1
ATOM 9064 N N . ALA A 1 1125 ? 16.235 -15.602 -29.475 1.00 85.62 1125 ALA A N 1
ATOM 9065 C CA . ALA A 1 1125 ? 16.302 -15.696 -30.932 1.00 85.62 1125 ALA A CA 1
ATOM 9066 C C . ALA A 1 1125 ? 16.690 -14.350 -31.566 1.00 85.62 1125 ALA A C 1
ATOM 9068 O O . ALA A 1 1125 ? 17.618 -14.301 -32.367 1.00 85.62 1125 ALA A O 1
ATOM 9069 N N . ALA A 1 1126 ? 16.077 -13.243 -31.131 1.00 85.38 1126 ALA A N 1
ATOM 9070 C CA . ALA A 1 1126 ? 16.429 -11.905 -31.608 1.00 85.38 1126 ALA A CA 1
ATOM 9071 C C . ALA A 1 1126 ? 17.884 -11.511 -31.280 1.00 85.38 1126 ALA A C 1
ATOM 9073 O O . ALA A 1 1126 ? 18.544 -10.884 -32.103 1.00 85.38 1126 ALA A O 1
ATOM 9074 N N . ILE A 1 1127 ? 18.409 -11.895 -30.110 1.00 84.12 1127 ILE A N 1
ATOM 9075 C CA . ILE A 1 1127 ? 19.823 -11.686 -29.745 1.00 84.12 1127 ILE A CA 1
ATOM 9076 C C . ILE A 1 1127 ? 20.736 -12.515 -30.654 1.00 84.12 1127 ILE A C 1
ATOM 9078 O O . ILE A 1 1127 ? 21.760 -12.018 -31.120 1.00 84.12 1127 ILE A O 1
ATOM 9082 N N . ALA A 1 1128 ? 20.375 -13.774 -30.914 1.00 72.25 1128 ALA A N 1
ATOM 9083 C CA . ALA A 1 1128 ? 21.131 -14.639 -31.811 1.00 72.25 1128 ALA A CA 1
ATOM 9084 C C . ALA A 1 1128 ? 21.141 -14.089 -33.246 1.00 72.25 1128 ALA A C 1
ATOM 9086 O O . ALA A 1 1128 ? 22.198 -14.067 -33.866 1.00 72.25 1128 ALA A O 1
ATOM 9087 N N . GLU A 1 1129 ? 20.008 -13.584 -33.741 1.00 66.38 1129 GLU A N 1
ATOM 9088 C CA . GLU A 1 1129 ? 19.888 -12.945 -35.056 1.00 66.38 1129 GLU A CA 1
ATOM 9089 C C . GLU A 1 1129 ? 20.645 -11.619 -35.141 1.00 66.38 1129 GLU A C 1
ATOM 9091 O O . GLU A 1 1129 ? 21.324 -11.377 -36.131 1.00 66.38 1129 GLU A O 1
ATOM 9096 N N . ALA A 1 1130 ? 20.575 -10.770 -34.113 1.00 61.84 1130 ALA A N 1
ATOM 9097 C CA . ALA A 1 1130 ? 21.296 -9.496 -34.069 1.00 61.84 1130 ALA A CA 1
ATOM 9098 C C . ALA A 1 1130 ? 22.817 -9.673 -33.968 1.00 61.84 1130 ALA A C 1
ATOM 9100 O O . ALA A 1 1130 ? 23.556 -8.781 -34.359 1.00 61.84 1130 ALA A O 1
ATOM 9101 N N . LYS A 1 1131 ? 23.278 -10.812 -33.435 1.00 51.44 1131 LYS A N 1
ATOM 9102 C CA . LYS A 1 1131 ? 24.687 -11.227 -33.485 1.00 51.44 1131 LYS A CA 1
ATOM 9103 C C . LYS A 1 1131 ? 25.039 -11.988 -34.760 1.00 51.44 1131 LYS A C 1
ATOM 9105 O O . LYS A 1 1131 ? 26.222 -12.214 -35.001 1.00 51.44 1131 LYS A O 1
ATOM 9110 N N . ALA A 1 1132 ? 24.038 -12.458 -35.508 1.00 34.22 1132 ALA A N 1
ATOM 9111 C CA . ALA A 1 1132 ? 24.236 -13.170 -36.759 1.00 34.22 1132 ALA A CA 1
ATOM 9112 C C . ALA A 1 1132 ? 24.253 -12.239 -37.984 1.00 34.22 1132 ALA A C 1
ATOM 9114 O O . ALA A 1 1132 ? 24.935 -12.553 -38.963 1.00 34.22 1132 ALA A O 1
ATOM 9115 N N . LYS A 1 1133 ? 23.507 -11.135 -37.908 1.00 29.56 1133 LYS A N 1
ATOM 9116 C CA . LYS A 1 1133 ? 23.551 -9.963 -38.793 1.00 29.56 1133 LYS A CA 1
ATOM 9117 C C . LYS A 1 1133 ? 24.703 -9.046 -38.403 1.00 29.56 1133 LYS A C 1
ATOM 9119 O O . LYS A 1 1133 ? 25.181 -8.340 -39.316 1.00 29.56 1133 LYS A O 1
#

Organism: NCBI:txid1544867